Protein AF-A0A9W8JTV5-F1 (afdb_monomer)

Radius of gyration: 35.81 Å; Cα contacts (8 Å, |Δi|>4): 1594; chains: 1; bounding box: 95×107×88 Å

Sequence (999 aa):
MPAKYSHVKKRSASGLLKKEKNSPNGHHIIKETYHPRPLNPHIDRSLNQAMSAVSQLERAIARLLLLRYEQDIARLYSTRLYSIALVHLPTLVMRCVTLGGPGWLAFNHDSEEIKDFFRAAISMDMRQAGERVATKSVLWSYTALRHFAMSNNVSICNKLGLHSLRLLPYYPALKAHLDTLEAMGPPIFTKPPYLGSLQEGQEALEDACELKFGWMNELAPGHPEWEGDWKAKIRHGYERLSQTLWRVAREFDVRGYGLVLREKLTTKWCDCGCSTDHLGEVCERTVREDEEESGVRPGKQREWDGRGSGIFGWETEEEEDIWEVDLDFGSLDPEECGGPDSEMTIGEVMEWRYLKAEREKERGNAAFRKGDYLAAIQLYESAHGIEPEVPHYQLNLAAAHLKLNNWIEAEKACTQALQQHRSSKGLYRRARARKMLGRPEEAIQDLRAVLRLQPNNLEALAELASLIPISDDKNQSNVTTNPSSSTSPPPTKIEPNAETLRRLGIPKPKPIKQPPFTKLRSDDRKLKIVLLSPADSSGTGRKFGGLNTSSLNTSSLNEPQQLLSKTPLSERGDDKAGMATEANSIPHPTLISIDPFVPAAKQKGIHNRWHPDIPAVATVKPGQTFKIECVDWTGAQIGNNDCSDDVKNIDLTKIHYLSGPIAVEGAEPGDCLVVDILDIKPFDKMPWGYTGIFELENGGGLFAKEFKSRAAKAIWDINGIFATSRHIPGVRFAGVTHPGLIGTAPSAELLATWNKREGELITACGESVPPVAFPPEPINAYVGQDLPPDVIEKIAKEGARTVPGREHGGNCDIKNLSRGSRCYFPVFVQGANLSVGDLHFSQGDGEMSFCGAIEMAGIITFSTSIIKGGVEKFALKQPIFVPSPIDPMYSQKIVFEGLSVDIHGDGRQYNMDATVAYKQAALNAIAYLMKIGYTREQAYLLLSAAPVESHVGAVVDSPNACVTLAIPTGIFEYDILPNPDGFQKRDLGQCAIRSDGVL

Nearest PDB structures (foldseek):
  2wkn-assembly2_F  TM=9.710E-01  e=3.487E-53  Delftia acidovorans
  2pl2-assembly1_B  TM=7.411E-01  e=1.115E-03  Thermus thermophilus HB27
  5xi8-assembly1_A  TM=8.441E-01  e=2.991E-02  Escherichia coli K-12
  6ait-assembly1_F  TM=3.119E-01  e=1.104E-02  Escherichia coli K-12
  6ait-assembly1_D  TM=2.525E-01  e=7.047E-03  Escherichia coli K-12

Secondary structure (DSSP, 8-state):
--GGG-----------------------------------SSS-S-TTSPPPHHHHHHHHHHHHHHHHHHHHHHHHHHHHHHHIIIIIHHHHHHHHHHHH-TTHHHHHTT-HHHHHHHHHHHHHHHHHHHHHHHHHHHHHHHHHHHHHHHHTT-PPBTTTB--GGGGGGGHHHHHHHHHHHHTSPPP-----TTS--TTHHHHHHHHHHHHHHGGGGTT-S--TTS-S-HHHHHHHHHHHHHHHHHHHHTT--GGGTHHHHHHHHHHSB-TTS-BTTTS-S--HHHHHHHHHHHT-----------------------------------S--TTSSPSPPTT--HHHHHHHHHHHHHHHHHHHHHHHHHT-HHHHHHHHHHHHHH-TT-HHHHHHHHHHHHHHT-HHHHHHHHHHHHHH---HHHHHHHHHHHHHTT-HHHHHHHHHHHHHH-TT-HHHHHHHHHHSPPPP-------------------------HHHHHHHTPPPPPPPPPPSS---TTTT--------------------------------------------------------SS-S--PPPEEE---TTS-GGGSSSEESEE-TT---SEEE-TTEEEEEEE--TTSS-S-SSSB-HHHHT--TTS---EEEEEEETT--TT-EEEEEEEEEEE-TT--EEEEEE-BTTBB--TTHHHHT---EEEEEEEETTEEEETTEEEEEEE---EESEEEPPPPHHHHHHHHHHHHHHHHHH-S-SS-S------TT--B-S---HHHHHHHHHHPEESSS-BTTEEE---TTS-TT-EEEEEP-STT--EEEE-EES---TT-TTEEEEEEE-EEEEEEEEEETTHHHHTT-SS-EEE--TT------EEEEEEESB-TTTT--B-SS-HHHHHHHHHHHHHHHHHHHT--HHHHHHHHHHS--EEEEEES-STT--EEEEEEEGGGBSS--S--TT---PPP----BB-TT---

Structure (mmCIF, N/CA/C/O backbone):
data_AF-A0A9W8JTV5-F1
#
_entry.id   AF-A0A9W8JTV5-F1
#
loop_
_atom_site.group_PDB
_atom_site.id
_atom_site.type_symbol
_atom_site.label_atom_id
_atom_site.label_alt_id
_atom_site.label_comp_id
_atom_site.label_asym_id
_atom_site.label_entity_id
_atom_site.label_seq_id
_atom_site.pdbx_PDB_ins_code
_atom_site.Cartn_x
_atom_site.Cartn_y
_atom_site.Cartn_z
_atom_site.occupancy
_atom_site.B_iso_or_equiv
_atom_site.auth_seq_id
_atom_site.auth_comp_id
_atom_site.auth_asym_id
_atom_site.auth_atom_id
_atom_site.pdbx_PDB_model_num
ATOM 1 N N . MET A 1 1 ? -5.908 -32.933 3.255 1.00 25.14 1 MET A N 1
ATOM 2 C CA . MET A 1 1 ? -6.532 -32.099 2.189 1.00 25.14 1 MET A CA 1
ATOM 3 C C . MET A 1 1 ? -8.036 -32.078 2.431 1.00 25.14 1 MET A C 1
ATOM 5 O O . MET A 1 1 ? -8.485 -33.015 3.068 1.00 25.14 1 MET A O 1
ATOM 9 N N . PRO A 1 2 ? -8.823 -31.150 1.861 1.00 23.39 2 PRO A N 1
ATOM 10 C CA . PRO A 1 2 ? -10.245 -31.404 1.610 1.00 23.39 2 PRO A CA 1
ATOM 11 C C . PRO A 1 2 ? -10.415 -32.484 0.524 1.00 23.39 2 PRO A C 1
ATOM 13 O O . PRO A 1 2 ? -9.625 -32.528 -0.425 1.00 23.39 2 PRO A O 1
ATOM 16 N N . ALA A 1 3 ? -11.438 -33.335 0.634 1.00 24.52 3 ALA A N 1
ATOM 17 C CA . ALA A 1 3 ? -11.544 -34.596 -0.117 1.00 24.52 3 ALA A CA 1
ATOM 18 C C . ALA A 1 3 ? -11.822 -34.484 -1.638 1.00 24.52 3 ALA A C 1
ATOM 20 O O . ALA A 1 3 ? -11.694 -35.466 -2.367 1.00 24.52 3 ALA A O 1
ATOM 21 N N . LYS A 1 4 ? -12.167 -33.299 -2.165 1.00 27.98 4 LYS A N 1
ATOM 22 C CA . LYS A 1 4 ? -12.737 -33.125 -3.524 1.00 27.98 4 LYS A CA 1
ATOM 23 C C . LYS A 1 4 ? -11.788 -33.386 -4.722 1.00 27.98 4 LYS A C 1
ATOM 25 O O . LYS A 1 4 ? -12.233 -33.252 -5.856 1.00 27.98 4 LYS A O 1
ATOM 30 N N . TYR A 1 5 ? -10.520 -33.777 -4.517 1.00 30.06 5 TYR A N 1
ATOM 31 C CA . TYR A 1 5 ? -9.518 -33.886 -5.603 1.00 30.06 5 TYR A CA 1
ATOM 32 C C . TYR A 1 5 ? -8.681 -35.187 -5.664 1.00 30.06 5 TYR A C 1
ATOM 34 O O . TYR A 1 5 ? -7.863 -35.343 -6.572 1.00 30.06 5 TYR A O 1
ATOM 42 N N . SER A 1 6 ? -8.870 -36.160 -4.767 1.00 27.84 6 SER A N 1
ATOM 43 C CA . SER A 1 6 ? -8.058 -37.395 -4.704 1.00 27.84 6 SER A CA 1
ATOM 44 C C . SER A 1 6 ? -8.565 -38.523 -5.625 1.00 27.84 6 SER A C 1
ATOM 46 O O . SER A 1 6 ? -8.905 -39.623 -5.185 1.00 27.84 6 SER A O 1
ATOM 48 N N . HIS A 1 7 ? -8.631 -38.285 -6.940 1.00 27.48 7 HIS A N 1
ATOM 49 C CA . HIS A 1 7 ? -9.112 -39.275 -7.924 1.00 27.48 7 HIS A CA 1
ATOM 50 C C . HIS A 1 7 ? -8.056 -39.731 -8.941 1.00 27.48 7 HIS A C 1
ATOM 52 O O . HIS A 1 7 ? -8.255 -39.674 -10.151 1.00 27.48 7 HIS A O 1
ATOM 58 N N . VAL A 1 8 ? -6.968 -40.322 -8.430 1.00 25.52 8 VAL A N 1
ATOM 59 C CA . VAL A 1 8 ? -6.018 -41.125 -9.227 1.00 25.52 8 VAL A CA 1
ATOM 60 C C . VAL A 1 8 ? -6.158 -42.616 -8.901 1.00 25.52 8 VAL A C 1
ATOM 62 O O . VAL A 1 8 ? -5.232 -43.290 -8.451 1.00 25.52 8 VAL A O 1
ATOM 65 N N . LYS A 1 9 ? -7.356 -43.171 -9.128 1.00 30.78 9 LYS A N 1
ATOM 66 C CA . LYS A 1 9 ? -7.570 -44.624 -9.034 1.00 30.78 9 LYS A CA 1
ATOM 67 C C . LYS A 1 9 ? -6.930 -45.335 -10.230 1.00 30.78 9 LYS A C 1
ATOM 69 O O . LYS A 1 9 ? -7.441 -45.258 -11.350 1.00 30.78 9 LYS A O 1
ATOM 74 N N . LYS A 1 10 ? -5.868 -46.111 -9.987 1.00 26.80 10 LYS A N 1
ATOM 75 C CA . LYS A 1 10 ? -5.491 -47.205 -10.899 1.00 26.80 10 LYS A CA 1
ATOM 76 C C . LYS A 1 10 ? -6.631 -48.241 -10.925 1.00 26.80 10 LYS A C 1
ATOM 78 O O . LYS A 1 10 ? -7.150 -48.620 -9.882 1.00 26.80 10 LYS A O 1
ATOM 83 N N . ARG A 1 11 ? -7.054 -48.591 -12.144 1.00 26.22 11 ARG A N 1
ATOM 84 C CA . ARG A 1 11 ? -8.213 -49.433 -12.523 1.00 26.22 11 ARG A CA 1
ATOM 85 C C . ARG A 1 11 ? -7.909 -50.943 -12.447 1.00 26.22 11 ARG A C 1
ATOM 87 O O . ARG A 1 11 ? -6.737 -51.290 -12.523 1.00 26.22 11 ARG A O 1
ATOM 94 N N . SER A 1 12 ? -8.897 -51.865 -12.449 1.00 23.48 12 SER A N 1
ATOM 95 C CA . SER A 1 12 ? -10.336 -51.723 -12.812 1.00 23.48 12 SER A CA 1
ATOM 96 C C . SER A 1 12 ? -11.378 -51.730 -11.652 1.00 23.48 12 SER A C 1
ATOM 98 O O . SER A 1 12 ? -11.204 -50.842 -10.829 1.00 23.48 12 SER A O 1
ATOM 100 N N . ALA A 1 13 ? -12.578 -52.351 -11.538 1.00 23.78 13 ALA A N 1
ATOM 101 C CA . ALA A 1 13 ? -13.272 -53.655 -11.778 1.00 23.78 13 ALA A CA 1
ATOM 102 C C . ALA A 1 13 ? -13.213 -54.724 -10.646 1.00 23.78 13 ALA A C 1
ATOM 104 O O . ALA A 1 13 ? -12.298 -54.730 -9.845 1.00 23.78 13 ALA A O 1
ATOM 105 N N . SER A 1 14 ? -14.198 -55.648 -10.629 1.00 26.08 14 SER A N 1
ATOM 106 C CA . SER A 1 14 ? -14.596 -56.609 -9.555 1.00 26.08 14 SER A CA 1
ATOM 107 C C . SER A 1 14 ? -15.146 -55.985 -8.265 1.00 26.08 14 SER A C 1
ATOM 109 O O . SER A 1 14 ? -14.449 -55.238 -7.598 1.00 26.08 14 SER A O 1
ATOM 111 N N . GLY A 1 15 ? -16.347 -56.335 -7.789 1.00 25.72 15 GLY A N 1
ATOM 112 C CA . GLY A 1 15 ? -17.494 -56.918 -8.505 1.00 25.72 15 GLY A CA 1
ATOM 113 C C . GLY A 1 15 ? -17.838 -58.398 -8.248 1.00 25.72 15 GLY A C 1
ATOM 114 O O . GLY A 1 15 ? -17.324 -59.264 -8.959 1.00 25.72 15 GLY A O 1
ATOM 115 N N . LEU A 1 16 ? -18.870 -58.587 -7.401 1.00 26.62 16 LEU A N 1
ATOM 116 C CA . LEU A 1 16 ? -19.773 -59.756 -7.251 1.00 26.62 16 LEU A CA 1
ATOM 117 C C . LEU A 1 16 ? -19.151 -60.989 -6.549 1.00 26.62 16 LEU A C 1
ATOM 119 O O . LEU A 1 16 ? -17.998 -61.311 -6.791 1.00 26.62 16 LEU A O 1
ATOM 123 N N . LEU A 1 17 ? -19.835 -61.733 -5.663 1.00 26.72 17 LEU A N 1
ATOM 124 C CA . LEU A 1 17 ? -21.281 -61.961 -5.407 1.00 26.72 17 LEU A CA 1
ATOM 125 C C . LEU A 1 17 ? -21.574 -61.844 -3.885 1.00 26.72 17 LEU A C 1
ATOM 127 O O . LEU A 1 17 ? -20.698 -62.154 -3.089 1.00 26.72 17 LEU A O 1
ATOM 131 N N . LYS A 1 18 ? -22.697 -61.317 -3.373 1.00 30.17 18 LYS A N 1
ATOM 132 C CA . LYS A 1 18 ? -24.136 -61.658 -3.516 1.00 30.17 18 LYS A CA 1
ATOM 133 C C . LYS A 1 18 ? -24.549 -63.025 -2.930 1.00 30.17 18 LYS A C 1
ATOM 135 O O . LYS A 1 18 ? -24.335 -64.052 -3.571 1.00 30.17 18 LYS A O 1
ATOM 140 N N . LYS A 1 19 ? -25.305 -63.006 -1.818 1.00 26.34 19 LYS A N 1
ATOM 141 C CA . LYS A 1 19 ? -26.568 -63.767 -1.680 1.00 26.34 19 LYS A CA 1
ATOM 142 C C . LYS A 1 19 ? -27.462 -63.257 -0.541 1.00 26.34 19 LYS A C 1
ATOM 144 O O . LYS A 1 19 ? -26.971 -62.901 0.522 1.00 26.34 19 LYS A O 1
ATOM 149 N N . GLU A 1 20 ? -28.769 -63.227 -0.802 1.00 33.00 20 GLU A N 1
ATOM 150 C CA . GLU A 1 20 ? -29.833 -62.876 0.152 1.00 33.00 20 GLU A CA 1
ATOM 151 C C . GLU A 1 20 ? -30.381 -64.100 0.920 1.00 33.00 20 GLU A C 1
ATOM 153 O O . GLU A 1 20 ? -30.079 -65.238 0.549 1.00 33.00 20 GLU A O 1
ATOM 158 N N . LYS A 1 21 ? -31.243 -63.835 1.924 1.00 26.88 21 LYS A N 1
ATOM 159 C CA . LYS A 1 21 ? -32.537 -64.489 2.294 1.00 26.88 21 LYS A CA 1
ATOM 160 C C . LYS A 1 21 ? -32.813 -64.238 3.797 1.00 26.88 21 LYS A C 1
ATOM 162 O O . LYS A 1 21 ? -31.871 -64.243 4.574 1.00 26.88 21 LYS A O 1
ATOM 167 N N . ASN A 1 22 ? -34.034 -64.017 4.298 1.00 25.14 22 ASN A N 1
ATOM 168 C CA . ASN A 1 22 ? -35.388 -64.040 3.716 1.00 25.14 22 ASN A CA 1
ATOM 169 C C . ASN A 1 22 ? -36.320 -63.075 4.495 1.00 25.14 22 ASN A C 1
ATOM 171 O O . ASN A 1 22 ? -36.086 -62.825 5.673 1.00 25.14 22 ASN A O 1
ATOM 175 N N . SER A 1 23 ? -37.422 -62.636 3.875 1.00 33.09 23 SER A N 1
ATOM 176 C CA . SER A 1 23 ? -38.647 -62.167 4.565 1.00 33.09 23 SER A CA 1
ATOM 177 C C . SER A 1 23 ? -39.689 -63.312 4.572 1.00 33.09 23 SER A C 1
ATOM 179 O O . SER A 1 23 ? -39.466 -64.305 3.865 1.00 33.09 23 SER A O 1
ATOM 181 N N . PRO A 1 24 ? -40.784 -63.249 5.359 1.00 37.22 24 PRO A N 1
ATOM 182 C CA . PRO A 1 24 ? -42.052 -62.829 4.731 1.00 37.22 24 PRO A CA 1
ATOM 183 C C . PRO A 1 24 ? -43.059 -62.082 5.649 1.00 37.22 24 PRO A C 1
ATOM 185 O O . PRO A 1 24 ? -42.872 -61.986 6.858 1.00 37.22 24 PRO A O 1
ATOM 188 N N . ASN A 1 25 ? -44.189 -61.697 5.029 1.00 28.23 25 ASN A N 1
ATOM 189 C CA . ASN A 1 25 ? -45.473 -61.196 5.569 1.00 28.23 25 ASN A CA 1
ATOM 190 C C . ASN A 1 25 ? -45.579 -59.665 5.798 1.00 28.23 25 ASN A C 1
ATOM 192 O O . ASN A 1 25 ? -44.865 -59.119 6.628 1.00 28.23 25 ASN A O 1
ATOM 196 N N . GLY A 1 26 ? -46.500 -58.931 5.148 1.00 27.61 26 GLY A N 1
ATOM 197 C CA . GLY A 1 26 ? -47.357 -59.291 3.999 1.00 27.61 26 GLY A CA 1
ATOM 198 C C . GLY A 1 26 ? -48.557 -58.345 3.773 1.00 27.61 26 GLY A C 1
ATOM 199 O O . GLY A 1 26 ? -49.008 -57.721 4.723 1.00 27.61 26 GLY A O 1
ATOM 200 N N . HIS A 1 27 ? -49.119 -58.356 2.546 1.00 28.55 27 HIS A N 1
ATOM 201 C CA . HIS A 1 27 ? -50.428 -57.769 2.141 1.00 28.55 27 HIS A CA 1
ATOM 202 C C . HIS A 1 27 ? -50.537 -56.207 2.187 1.00 28.55 27 HIS A C 1
ATOM 204 O O . HIS A 1 27 ? -49.875 -55.571 2.989 1.00 28.55 27 HIS A O 1
ATOM 210 N N . HIS A 1 28 ? -51.326 -55.486 1.361 1.00 29.31 28 HIS A N 1
ATOM 211 C CA . HIS A 1 28 ? -52.078 -55.836 0.138 1.00 29.31 28 HIS A CA 1
ATOM 212 C C . HIS A 1 28 ? -52.512 -54.588 -0.702 1.00 29.31 28 HIS A C 1
ATOM 214 O O . HIS A 1 28 ? -53.072 -53.658 -0.146 1.00 29.31 28 HIS A O 1
ATOM 220 N N . ILE A 1 29 ? -52.411 -54.682 -2.046 1.00 28.47 29 ILE A N 1
ATOM 221 C CA . ILE A 1 29 ? -53.469 -54.357 -3.054 1.00 28.47 29 ILE A CA 1
ATOM 222 C C . ILE A 1 29 ? -53.880 -52.878 -3.410 1.00 28.47 29 ILE A C 1
ATOM 224 O O . ILE A 1 29 ? -54.332 -52.128 -2.561 1.00 28.47 29 ILE A O 1
ATOM 228 N N . ILE A 1 30 ? -53.879 -52.571 -4.739 1.00 28.42 30 ILE A N 1
ATOM 229 C CA . ILE A 1 30 ? -54.791 -51.651 -5.517 1.00 28.42 30 ILE A CA 1
ATOM 230 C C . ILE A 1 30 ? -54.635 -50.103 -5.362 1.00 28.42 30 ILE A C 1
ATOM 232 O O . ILE A 1 30 ? -54.400 -49.634 -4.262 1.00 28.42 30 ILE A O 1
ATOM 236 N N . LYS A 1 31 ? -54.777 -49.208 -6.379 1.00 23.92 31 LYS A N 1
ATOM 237 C CA . LYS A 1 31 ? -54.846 -49.223 -7.884 1.00 23.92 31 LYS A CA 1
ATOM 238 C C . LYS A 1 31 ? -54.500 -47.794 -8.419 1.00 23.92 31 LYS A C 1
ATOM 240 O O . LYS A 1 31 ? -54.922 -46.831 -7.805 1.00 23.92 31 LYS A O 1
ATOM 245 N N . GLU A 1 32 ? -53.627 -47.634 -9.427 1.00 25.44 32 GLU A N 1
ATOM 246 C CA . GLU A 1 32 ? -53.901 -47.129 -10.813 1.00 25.44 32 GLU A CA 1
ATOM 247 C C . GLU A 1 32 ? -53.939 -45.595 -11.051 1.00 25.44 32 GLU A C 1
ATOM 249 O O . GLU A 1 32 ? -54.643 -44.871 -10.362 1.00 25.44 32 GLU A O 1
ATOM 254 N N . THR A 1 33 ? -53.273 -45.152 -12.140 1.00 23.50 33 THR A N 1
ATOM 255 C CA . THR A 1 33 ? -53.185 -43.766 -12.694 1.00 23.50 33 THR A CA 1
ATOM 256 C C . THR A 1 33 ? -52.429 -42.750 -11.798 1.00 23.50 33 THR A C 1
ATOM 258 O O . THR A 1 33 ? -52.578 -42.797 -10.588 1.00 23.50 33 THR A O 1
ATOM 261 N N . TYR A 1 34 ? -51.546 -41.848 -12.263 1.00 24.38 34 TYR A N 1
ATOM 262 C CA . TYR A 1 34 ? -51.402 -41.135 -13.550 1.00 24.38 34 TYR A CA 1
ATOM 263 C C . TYR A 1 34 ? -49.920 -40.745 -13.859 1.00 24.38 34 TYR A C 1
ATOM 265 O O . TYR A 1 34 ? -49.203 -40.338 -12.958 1.00 24.38 34 TYR A O 1
ATOM 273 N N . HIS A 1 35 ? -49.531 -40.749 -15.146 1.00 25.45 35 HIS A N 1
ATOM 274 C CA . HIS A 1 35 ? -48.362 -40.072 -15.777 1.00 25.45 35 HIS A CA 1
ATOM 275 C C . HIS A 1 35 ? -46.926 -40.166 -15.177 1.00 25.45 35 HIS A C 1
ATOM 277 O O . HIS A 1 35 ? -46.548 -39.339 -14.348 1.00 25.45 35 HIS A O 1
ATOM 283 N N . PRO A 1 36 ? -46.023 -40.953 -15.803 1.00 29.28 36 PRO A N 1
ATOM 284 C CA . PRO A 1 36 ? -44.573 -40.778 -15.669 1.00 29.28 36 PRO A CA 1
ATOM 285 C C . PRO A 1 36 ? -43.970 -39.856 -16.755 1.00 29.28 36 PRO A C 1
ATOM 287 O O . PRO A 1 36 ? -44.058 -40.175 -17.944 1.00 29.28 36 PRO A O 1
ATOM 290 N N . ARG A 1 37 ? -43.307 -38.749 -16.362 1.00 29.06 37 ARG A N 1
ATOM 291 C CA . ARG A 1 37 ? -42.232 -38.016 -17.097 1.00 29.06 37 ARG A CA 1
ATOM 292 C C . ARG A 1 37 ? -41.787 -36.747 -16.332 1.00 29.06 37 ARG A C 1
ATOM 294 O O . ARG A 1 37 ? -42.641 -36.151 -15.684 1.00 29.06 37 ARG A O 1
ATOM 301 N N . PRO A 1 38 ? -40.554 -36.222 -16.522 1.00 35.12 38 PRO A N 1
ATOM 302 C CA . PRO A 1 38 ? -39.340 -36.836 -17.080 1.00 35.12 38 PRO A CA 1
ATOM 303 C C . PRO A 1 38 ? -38.120 -36.764 -16.122 1.00 35.12 38 PRO A C 1
ATOM 305 O O . PRO A 1 38 ? -38.145 -36.091 -15.096 1.00 35.12 38 PRO A O 1
ATOM 308 N N . LEU A 1 39 ? -37.011 -37.411 -16.500 1.00 35.06 39 LEU A N 1
ATOM 309 C CA . LEU A 1 39 ? -35.687 -37.269 -15.871 1.00 35.06 39 LEU A CA 1
ATOM 310 C C . LEU A 1 39 ? -34.693 -36.647 -16.868 1.00 35.06 39 LEU A C 1
ATOM 312 O O . LEU A 1 39 ? -34.705 -37.023 -18.033 1.00 35.06 39 LEU A O 1
ATOM 316 N N . ASN A 1 40 ? -33.785 -35.794 -16.370 1.00 32.53 40 ASN A N 1
ATOM 317 C CA . ASN A 1 40 ? -32.670 -35.126 -17.076 1.00 32.53 40 ASN A CA 1
ATOM 318 C C . ASN A 1 40 ? -33.019 -34.168 -18.245 1.00 32.53 40 ASN A C 1
ATOM 320 O O . ASN A 1 40 ? -33.613 -34.592 -19.231 1.00 32.53 40 ASN A O 1
ATOM 324 N N . PRO A 1 41 ? -32.492 -32.922 -18.251 1.00 38.88 41 PRO A N 1
ATOM 325 C CA . PRO A 1 41 ? -32.603 -32.023 -19.407 1.00 38.88 41 PRO A CA 1
ATOM 326 C C . PRO A 1 41 ? -31.918 -32.519 -20.699 1.00 38.88 41 PRO A C 1
ATOM 328 O O . PRO A 1 41 ? -32.449 -32.306 -21.786 1.00 38.88 41 PRO A O 1
ATOM 331 N N . HIS A 1 42 ? -30.752 -33.186 -20.616 1.00 36.78 42 HIS A N 1
ATOM 332 C CA . HIS A 1 42 ? -29.888 -33.420 -21.797 1.00 36.78 42 HIS A CA 1
ATOM 333 C C . HIS A 1 42 ? -29.411 -34.865 -22.034 1.00 36.78 42 HIS A C 1
ATOM 335 O O . HIS A 1 42 ? -28.448 -35.079 -22.770 1.00 36.78 42 HIS A O 1
ATOM 341 N N . ILE A 1 43 ? -30.109 -35.872 -21.491 1.00 37.50 43 ILE A N 1
ATOM 342 C CA . ILE A 1 43 ? -29.985 -37.271 -21.966 1.00 37.50 43 ILE A CA 1
ATOM 343 C C . ILE A 1 43 ? -31.358 -37.846 -22.378 1.00 37.50 43 ILE A C 1
ATOM 345 O O . ILE A 1 43 ? -31.576 -39.050 -22.325 1.00 37.50 43 ILE A O 1
ATOM 349 N N . ASP A 1 44 ? -32.278 -36.990 -22.846 1.00 32.00 44 ASP A N 1
ATOM 350 C CA . ASP A 1 44 ? -33.435 -37.431 -23.646 1.00 32.00 44 ASP A CA 1
ATOM 351 C C . ASP A 1 44 ? -33.790 -36.472 -24.804 1.00 32.00 44 ASP A C 1
ATOM 353 O O . ASP A 1 44 ? -34.948 -36.163 -25.080 1.00 32.00 44 ASP A O 1
ATOM 357 N N . ARG A 1 45 ? -32.773 -36.050 -25.573 1.00 35.00 45 ARG A N 1
ATOM 358 C CA . ARG A 1 45 ? -32.968 -35.946 -27.031 1.00 35.00 45 ARG A CA 1
ATOM 359 C C . ARG A 1 45 ? -32.700 -37.319 -27.633 1.00 35.00 45 ARG A C 1
ATOM 361 O O . ARG A 1 45 ? -31.590 -37.600 -28.069 1.00 35.00 45 ARG A O 1
ATOM 368 N N . SER A 1 46 ? -33.731 -38.161 -27.559 1.00 35.28 46 SER A N 1
ATOM 369 C CA . SER A 1 46 ? -33.965 -39.427 -28.265 1.00 35.28 46 SER A CA 1
ATOM 370 C C . SER A 1 46 ? -32.802 -40.024 -29.075 1.00 35.28 46 SER A C 1
ATOM 372 O O . SER A 1 46 ? -32.348 -39.430 -30.054 1.00 35.28 46 SER A O 1
ATOM 374 N N . LEU A 1 47 ? -32.501 -41.303 -28.830 1.00 41.53 47 LEU A N 1
ATOM 375 C CA . LEU A 1 47 ? -31.596 -42.149 -29.635 1.00 41.53 47 LEU A CA 1
ATOM 376 C C . LEU A 1 47 ? -31.985 -42.323 -31.128 1.00 41.53 47 LEU A C 1
ATOM 378 O O . LEU A 1 47 ? -31.306 -43.047 -31.846 1.00 41.53 47 LEU A O 1
ATOM 382 N N . ASN A 1 48 ? -33.041 -41.647 -31.601 1.00 43.88 48 ASN A N 1
ATOM 383 C CA . ASN A 1 48 ? -33.510 -41.623 -32.991 1.00 43.88 48 ASN A CA 1
ATOM 384 C C . ASN A 1 48 ? -33.488 -40.220 -33.644 1.00 43.88 48 ASN A C 1
ATOM 386 O O . ASN A 1 48 ? -33.883 -40.093 -34.801 1.00 43.88 48 ASN A O 1
ATOM 390 N N . GLN A 1 49 ? -33.023 -39.167 -32.957 1.00 46.09 49 GLN A N 1
ATOM 391 C CA . GLN A 1 49 ? -32.687 -37.897 -33.615 1.00 46.09 49 GLN A CA 1
ATOM 392 C C . GLN A 1 49 ? -31.197 -37.881 -33.956 1.00 46.09 49 GLN A C 1
ATOM 394 O O . GLN A 1 49 ? -30.342 -37.910 -33.072 1.00 46.09 49 GLN A O 1
ATOM 399 N N . ALA A 1 50 ? -30.878 -37.796 -35.249 1.00 49.19 50 ALA A N 1
ATOM 400 C CA . ALA A 1 50 ? -29.514 -37.530 -35.683 1.00 49.19 50 ALA A CA 1
ATOM 401 C C . ALA A 1 50 ? -29.065 -36.169 -35.125 1.00 49.19 50 ALA A C 1
ATOM 403 O O . ALA A 1 50 ? -29.708 -35.149 -35.383 1.00 49.19 50 ALA A O 1
ATOM 404 N N . MET A 1 51 ? -27.965 -36.145 -34.363 1.00 56.06 51 MET A N 1
ATOM 405 C CA . MET A 1 51 ? -27.385 -34.892 -33.871 1.00 56.06 51 MET A CA 1
ATOM 406 C C . MET A 1 51 ? -27.135 -33.941 -35.042 1.00 56.06 51 MET A C 1
ATOM 408 O O . MET A 1 51 ? -26.492 -34.335 -36.019 1.00 56.06 51 MET A O 1
ATOM 412 N N . SER A 1 52 ? -27.575 -32.686 -34.924 1.00 71.50 52 SER A N 1
ATOM 413 C CA . SER A 1 52 ? -27.265 -31.664 -35.925 1.00 71.50 52 SER A CA 1
ATOM 414 C C . SER A 1 52 ? -25.750 -31.572 -36.125 1.00 71.50 52 SER A C 1
ATOM 416 O O . SER A 1 52 ? -24.976 -31.702 -35.173 1.00 71.50 52 SER A O 1
ATOM 418 N N . ALA A 1 53 ? -25.307 -31.347 -37.364 1.00 69.88 53 ALA A N 1
ATOM 419 C CA . ALA A 1 53 ? -23.878 -31.259 -37.669 1.00 69.88 53 ALA A CA 1
ATOM 420 C C . ALA A 1 53 ? -23.179 -30.158 -36.837 1.00 69.88 53 ALA A C 1
ATOM 422 O O . ALA A 1 53 ? -22.027 -30.314 -36.446 1.00 69.88 53 ALA A O 1
ATOM 423 N N . VAL A 1 54 ? -23.922 -29.102 -36.484 1.00 65.94 54 VAL A N 1
ATOM 424 C CA . VAL A 1 54 ? -23.527 -28.030 -35.556 1.00 65.94 54 VAL A CA 1
ATOM 425 C C . VAL A 1 54 ? -23.192 -28.583 -34.164 1.00 65.94 54 VAL A C 1
ATOM 427 O O . VAL A 1 54 ? -22.079 -28.398 -33.683 1.00 65.94 54 VAL A O 1
ATOM 430 N N . SER A 1 55 ? -24.084 -29.380 -33.567 1.00 65.12 55 SER A N 1
ATOM 431 C CA . SER A 1 55 ? -23.850 -30.001 -32.255 1.00 65.12 55 SER A CA 1
ATOM 432 C C . SER A 1 55 ? -22.710 -31.037 -32.278 1.00 65.12 55 SER A C 1
ATOM 434 O O . SER A 1 55 ? -21.996 -31.210 -31.287 1.00 65.12 55 SER A O 1
ATOM 436 N N . GLN A 1 56 ? -22.489 -31.711 -33.415 1.00 72.38 56 GLN A N 1
ATOM 437 C CA . GLN A 1 56 ? -21.339 -32.610 -33.604 1.00 72.38 56 GLN A CA 1
ATOM 438 C C . GLN A 1 56 ? -20.005 -31.845 -33.673 1.00 72.38 56 GLN A C 1
ATOM 440 O O . GLN A 1 56 ? -19.014 -32.283 -33.082 1.00 72.38 56 GLN A O 1
ATOM 445 N N . LEU A 1 57 ? -19.989 -30.699 -34.361 1.00 76.44 57 LEU A N 1
ATOM 446 C CA . LEU A 1 57 ? -18.861 -29.770 -34.444 1.00 76.44 57 LEU A CA 1
ATOM 447 C C . LEU A 1 57 ? -18.525 -29.166 -33.078 1.00 76.44 57 LEU A C 1
ATOM 449 O O . LEU A 1 57 ? -17.374 -29.200 -32.653 1.00 76.44 57 LEU A O 1
ATOM 453 N N . GLU A 1 58 ? -19.525 -28.656 -32.370 1.00 71.06 58 GLU A N 1
ATOM 454 C CA . GLU A 1 58 ? -19.368 -28.000 -31.069 1.00 71.06 58 GLU A CA 1
ATOM 455 C C . GLU A 1 58 ? -18.863 -28.963 -29.994 1.00 71.06 58 GLU A C 1
ATOM 457 O O . GLU A 1 58 ? -17.925 -28.637 -29.264 1.00 71.06 58 GLU A O 1
ATOM 462 N N . ARG A 1 59 ? -19.375 -30.201 -29.970 1.00 72.38 59 ARG A N 1
ATOM 463 C CA . ARG A 1 59 ? -18.839 -31.259 -29.102 1.00 72.38 59 ARG A CA 1
ATOM 464 C C . ARG A 1 59 ? -17.380 -31.594 -29.431 1.00 72.38 59 ARG A C 1
ATOM 466 O O . ARG A 1 59 ? -16.600 -31.829 -28.509 1.00 72.38 59 ARG A O 1
ATOM 473 N N . ALA A 1 60 ? -16.995 -31.600 -30.709 1.00 78.19 60 ALA A N 1
ATOM 474 C CA . ALA A 1 60 ? -15.605 -31.818 -31.109 1.00 78.19 60 ALA A CA 1
ATOM 475 C C . ALA A 1 60 ? -14.696 -30.645 -30.700 1.00 78.19 60 ALA A C 1
ATOM 477 O O . ALA A 1 60 ? -13.606 -30.878 -30.182 1.00 78.19 60 ALA A O 1
ATOM 478 N N . ILE A 1 61 ? -15.162 -29.398 -30.841 1.00 76.19 61 ILE A N 1
ATOM 479 C CA . ILE A 1 61 ? -14.457 -28.199 -30.366 1.00 76.19 61 ILE A CA 1
ATOM 480 C C . ILE A 1 61 ? -14.250 -28.273 -28.847 1.00 76.19 61 ILE A C 1
ATOM 482 O O . ILE A 1 61 ? -13.110 -28.214 -28.395 1.00 76.19 61 ILE A O 1
ATOM 486 N N . ALA A 1 62 ? -15.306 -28.486 -28.056 1.00 73.44 62 ALA A N 1
ATOM 487 C CA . ALA A 1 62 ? -15.208 -28.588 -26.596 1.00 73.44 62 ALA A CA 1
ATOM 488 C C . ALA A 1 62 ? -14.247 -29.706 -26.141 1.00 73.44 62 ALA A C 1
ATOM 490 O O . ALA A 1 62 ? -13.487 -29.534 -25.184 1.00 73.44 62 ALA A O 1
ATOM 491 N N . ARG A 1 63 ? -14.222 -30.837 -26.860 1.00 78.31 63 ARG A N 1
ATOM 492 C CA . ARG A 1 63 ? -13.279 -31.937 -26.617 1.00 78.31 63 ARG A CA 1
ATOM 493 C C . ARG A 1 63 ? -11.828 -31.542 -26.925 1.00 78.31 63 ARG A C 1
ATOM 495 O O . ARG A 1 63 ? -10.940 -31.855 -26.134 1.00 78.31 63 ARG A O 1
ATOM 502 N N . LEU A 1 64 ? -11.600 -30.818 -28.021 1.00 79.00 64 LEU A N 1
ATOM 503 C CA . LEU A 1 64 ? -10.291 -30.312 -28.451 1.00 79.00 64 LEU A CA 1
ATOM 504 C C . LEU A 1 64 ? -9.724 -29.284 -27.450 1.00 79.00 64 LEU A C 1
ATOM 506 O O . LEU A 1 64 ? -8.554 -29.383 -27.076 1.00 79.00 64 LEU A O 1
ATOM 510 N N . LEU A 1 65 ? -10.562 -28.361 -26.954 1.00 75.69 65 LEU A N 1
ATOM 511 C CA . LEU A 1 65 ? -10.208 -27.408 -25.886 1.00 75.69 65 LEU A CA 1
ATOM 512 C C . LEU A 1 65 ? -9.718 -28.134 -24.619 1.00 75.69 65 LEU A C 1
ATOM 514 O O . LEU A 1 65 ? -8.679 -27.788 -24.057 1.00 75.69 65 LEU A O 1
ATOM 518 N N . LEU A 1 66 ? -10.458 -29.159 -24.184 1.00 75.94 66 LEU A N 1
ATOM 519 C CA . LEU A 1 66 ? -10.153 -29.927 -22.976 1.00 75.94 66 LEU A CA 1
ATOM 520 C C . LEU A 1 66 ? -8.832 -30.705 -23.093 1.00 75.94 66 LEU A C 1
ATOM 522 O O . LEU A 1 66 ? -8.027 -30.672 -22.166 1.00 75.94 66 LEU A O 1
ATOM 526 N N . LEU A 1 67 ? -8.582 -31.364 -24.229 1.00 77.94 67 LEU A N 1
ATOM 527 C CA . LEU A 1 67 ? -7.346 -32.126 -24.455 1.00 77.94 67 LEU A CA 1
ATOM 528 C C . LEU A 1 67 ? -6.108 -31.218 -24.519 1.00 77.94 67 LEU A C 1
ATOM 530 O O . LEU A 1 67 ? -5.065 -31.576 -23.976 1.00 77.94 67 LEU A O 1
ATOM 534 N N . ARG A 1 68 ? -6.223 -30.020 -25.114 1.00 76.12 68 ARG A N 1
ATOM 535 C CA . ARG A 1 68 ? -5.155 -29.005 -25.069 1.00 76.12 68 ARG A CA 1
ATOM 536 C C . ARG A 1 68 ? -4.880 -28.523 -23.646 1.00 76.12 68 ARG A C 1
ATOM 538 O O . ARG A 1 68 ? -3.720 -28.490 -23.246 1.00 76.12 68 ARG A O 1
ATOM 545 N N . TYR A 1 69 ? -5.918 -28.218 -22.863 1.00 76.25 69 TYR A N 1
ATOM 546 C CA . TYR A 1 69 ? -5.749 -27.837 -21.456 1.00 76.25 69 TYR A CA 1
ATOM 547 C C . TYR A 1 69 ? -5.022 -28.920 -20.651 1.00 76.25 69 TYR A C 1
ATOM 549 O O . TYR A 1 69 ? -4.067 -28.595 -19.951 1.00 76.25 69 TYR A O 1
ATOM 557 N N . GLU A 1 70 ? -5.411 -30.193 -20.803 1.00 77.88 70 GLU A N 1
ATOM 558 C CA . GLU A 1 70 ? -4.773 -31.343 -20.139 1.00 77.88 70 GLU A CA 1
ATOM 559 C C . GLU A 1 70 ? -3.276 -31.499 -20.518 1.00 77.88 70 GLU A C 1
ATOM 561 O O . GLU A 1 70 ? -2.489 -31.986 -19.704 1.00 77.88 70 GLU A O 1
ATOM 566 N N . GLN A 1 71 ? -2.848 -31.027 -21.697 1.00 77.62 71 GLN A N 1
ATOM 567 C CA . GLN A 1 71 ? -1.439 -30.995 -22.126 1.00 77.62 71 GLN A CA 1
ATOM 568 C C . GLN A 1 71 ? -0.673 -29.759 -21.606 1.00 77.62 71 GLN A C 1
ATOM 570 O O . GLN A 1 71 ? 0.412 -29.901 -21.031 1.00 77.62 71 GLN A O 1
ATOM 575 N N . ASP A 1 72 ? -1.228 -28.552 -21.766 1.00 74.00 72 ASP A N 1
ATOM 576 C CA . ASP A 1 72 ? -0.590 -27.283 -21.371 1.00 74.00 72 ASP A CA 1
ATOM 577 C C . ASP A 1 72 ? -0.297 -27.226 -19.865 1.00 74.00 72 ASP A C 1
ATOM 579 O O . ASP A 1 72 ? 0.796 -26.833 -19.440 1.00 74.00 72 ASP A O 1
ATOM 583 N N . ILE A 1 73 ? -1.258 -27.666 -19.046 1.00 74.50 73 ILE A N 1
ATOM 584 C CA . ILE A 1 73 ? -1.145 -27.672 -17.584 1.00 74.50 73 ILE A CA 1
ATOM 585 C C . ILE A 1 73 ? 0.039 -28.532 -17.110 1.00 74.50 73 ILE A C 1
ATOM 587 O O . ILE A 1 73 ? 0.811 -28.113 -16.247 1.00 74.50 73 ILE A O 1
ATOM 591 N N . ALA A 1 74 ? 0.260 -29.695 -17.730 1.00 77.75 74 ALA A N 1
ATOM 592 C CA . ALA A 1 74 ? 1.359 -30.598 -17.394 1.00 77.75 74 ALA A CA 1
ATOM 593 C C . ALA A 1 74 ? 2.736 -30.016 -17.755 1.00 77.75 74 ALA A C 1
ATOM 595 O O . ALA A 1 74 ? 3.707 -30.188 -17.007 1.00 77.75 74 ALA A O 1
ATOM 596 N N . ARG A 1 75 ? 2.823 -29.282 -18.873 1.00 75.75 75 ARG A N 1
ATOM 597 C CA . ARG A 1 75 ? 4.036 -28.564 -19.293 1.00 75.75 75 ARG A CA 1
ATOM 598 C C . ARG A 1 75 ? 4.378 -27.425 -18.330 1.00 75.75 75 ARG A C 1
ATOM 600 O O . ARG A 1 75 ? 5.544 -27.276 -17.953 1.00 75.75 75 ARG A O 1
ATOM 607 N N . LEU A 1 76 ? 3.381 -26.650 -17.897 1.00 73.81 76 LEU A N 1
ATOM 608 C CA . LEU A 1 76 ? 3.588 -25.574 -16.926 1.00 73.81 76 LEU A CA 1
ATOM 609 C C . LEU A 1 76 ? 4.051 -26.130 -15.574 1.00 73.81 76 LEU A C 1
ATOM 611 O O . LEU A 1 76 ? 5.056 -25.670 -15.031 1.00 73.81 76 LEU A O 1
ATOM 615 N N . TYR A 1 77 ? 3.385 -27.168 -15.063 1.00 75.12 77 TYR A N 1
ATOM 616 C CA . TYR A 1 77 ? 3.789 -27.803 -13.809 1.00 75.12 77 TYR A CA 1
ATOM 617 C C . TYR A 1 77 ? 5.158 -28.463 -13.881 1.00 75.12 77 TYR A C 1
ATOM 619 O O . TYR A 1 77 ? 5.916 -28.364 -12.926 1.00 75.12 77 TYR A O 1
ATOM 627 N N . SER A 1 78 ? 5.541 -29.038 -15.020 1.00 81.19 78 SER A N 1
ATOM 628 C CA . SER A 1 78 ? 6.915 -29.517 -15.218 1.00 81.19 78 SER A CA 1
ATOM 629 C C . SER A 1 78 ? 7.952 -28.383 -15.149 1.00 81.19 78 SER A C 1
ATOM 631 O O . SER A 1 78 ? 9.091 -28.616 -14.761 1.00 81.19 78 SER A O 1
ATOM 633 N N . THR A 1 79 ? 7.573 -27.138 -15.452 1.00 79.12 79 THR A N 1
ATOM 634 C CA . THR A 1 79 ? 8.452 -25.975 -15.237 1.00 79.12 79 THR A CA 1
ATOM 635 C C . THR A 1 79 ? 8.509 -25.596 -13.749 1.00 79.12 79 THR A C 1
ATOM 637 O O . THR A 1 79 ? 9.600 -25.430 -13.211 1.00 79.12 79 THR A O 1
ATOM 640 N N . ARG A 1 80 ? 7.366 -25.562 -13.041 1.00 77.69 80 ARG A N 1
ATOM 641 C CA . ARG A 1 80 ? 7.307 -25.309 -11.579 1.00 77.69 80 ARG A CA 1
ATOM 642 C C . ARG A 1 80 ? 8.072 -26.362 -10.764 1.00 77.69 80 ARG A C 1
ATOM 644 O O . ARG A 1 80 ? 8.829 -26.006 -9.869 1.00 77.69 80 ARG A O 1
ATOM 651 N N . LEU A 1 81 ? 7.934 -27.645 -11.105 1.00 82.19 81 LEU A N 1
ATOM 652 C CA . LEU A 1 81 ? 8.655 -28.763 -10.479 1.00 82.19 81 LEU A CA 1
ATOM 653 C C . LEU A 1 81 ? 10.177 -28.627 -10.624 1.00 82.19 81 LEU A C 1
ATOM 655 O O . LEU A 1 81 ? 10.908 -28.957 -9.694 1.00 82.19 81 LEU A O 1
ATOM 659 N N . TYR A 1 82 ? 10.655 -28.104 -11.758 1.00 82.44 82 TYR A N 1
ATOM 660 C CA . TYR A 1 82 ? 12.072 -27.791 -11.939 1.00 82.44 82 TYR A CA 1
ATOM 661 C C . TYR A 1 82 ? 12.524 -26.647 -11.018 1.00 82.44 82 TYR A C 1
ATOM 663 O O . TYR A 1 82 ? 13.553 -26.781 -10.367 1.00 82.44 82 TYR A O 1
ATOM 671 N N . SER A 1 83 ? 11.740 -25.569 -10.882 1.00 76.38 83 SER A N 1
ATOM 672 C CA . SER A 1 83 ? 12.035 -24.487 -9.926 1.00 76.38 83 SER A CA 1
ATOM 673 C C . SER A 1 83 ? 12.065 -24.975 -8.470 1.00 76.38 83 SER A C 1
ATOM 675 O O . SER A 1 83 ? 12.958 -24.593 -7.720 1.00 76.38 83 SER A O 1
ATOM 677 N N . ILE A 1 84 ? 11.145 -25.865 -8.077 1.00 76.19 84 ILE A N 1
ATOM 678 C CA . ILE A 1 84 ? 11.128 -26.484 -6.738 1.00 76.19 84 ILE A CA 1
ATOM 679 C C . ILE A 1 84 ? 12.398 -27.319 -6.507 1.00 76.19 84 ILE A C 1
ATOM 681 O O . ILE A 1 84 ? 13.010 -27.217 -5.442 1.00 76.19 84 ILE A O 1
ATOM 685 N N . ALA A 1 85 ? 12.818 -28.109 -7.502 1.00 82.00 85 ALA A N 1
ATOM 686 C CA . ALA A 1 85 ? 14.065 -28.869 -7.442 1.00 82.00 85 ALA A CA 1
ATOM 687 C C . ALA A 1 85 ? 15.301 -27.955 -7.364 1.00 82.00 85 ALA A C 1
ATOM 689 O O . ALA A 1 85 ? 16.218 -28.237 -6.600 1.00 82.00 85 ALA A O 1
ATOM 690 N N . LEU A 1 86 ? 15.327 -26.852 -8.113 1.00 78.50 86 LEU A N 1
ATOM 691 C CA . LEU A 1 86 ? 16.462 -25.932 -8.138 1.00 78.50 86 LEU A CA 1
ATOM 692 C C . LEU A 1 86 ? 16.602 -25.126 -6.835 1.00 78.50 86 LEU A C 1
ATOM 694 O O . LEU A 1 86 ? 17.707 -25.008 -6.322 1.00 78.50 86 LEU A O 1
ATOM 698 N N . VAL A 1 87 ? 15.498 -24.595 -6.292 1.00 69.69 87 VAL A N 1
ATOM 699 C CA . VAL A 1 87 ? 15.529 -23.579 -5.217 1.00 69.69 87 VAL A CA 1
ATOM 700 C C . VAL A 1 87 ? 15.190 -24.139 -3.834 1.00 69.69 87 VAL A C 1
ATOM 702 O O . VAL A 1 87 ? 15.862 -23.818 -2.859 1.00 69.69 87 VAL A O 1
ATOM 705 N N . HIS A 1 88 ? 14.159 -24.980 -3.708 1.00 74.94 88 HIS A N 1
ATOM 706 C CA . HIS A 1 88 ? 13.658 -25.416 -2.393 1.00 74.94 88 HIS A CA 1
ATOM 707 C C . HIS A 1 88 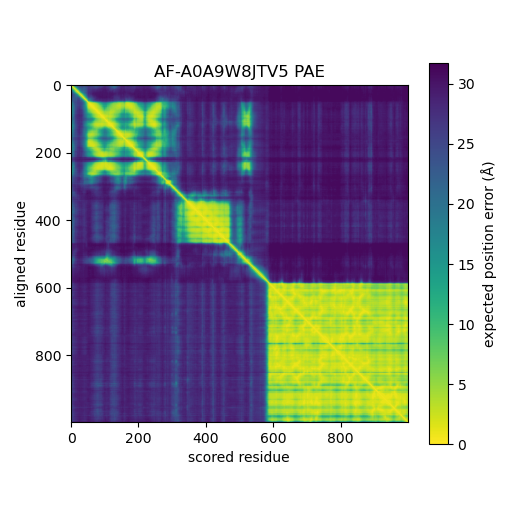? 14.226 -26.766 -1.941 1.00 74.94 88 HIS A C 1
ATOM 709 O O . HIS A 1 88 ? 14.358 -27.024 -0.741 1.00 74.94 88 HIS A O 1
ATOM 715 N N . LEU A 1 89 ? 14.590 -27.635 -2.889 1.00 83.38 89 LEU A N 1
ATOM 716 C CA . LEU A 1 89 ? 15.201 -28.921 -2.569 1.00 83.38 89 LEU A CA 1
ATOM 717 C C . LEU A 1 89 ? 16.583 -28.795 -1.892 1.00 83.38 89 LEU A C 1
ATOM 719 O O . LEU A 1 89 ? 16.796 -29.547 -0.941 1.00 83.38 89 LEU A O 1
ATOM 723 N N . PRO A 1 90 ? 17.487 -27.855 -2.253 1.00 84.00 90 PRO A N 1
ATOM 724 C CA . PRO A 1 90 ? 18.721 -27.626 -1.495 1.00 84.00 90 PRO A CA 1
ATOM 725 C C . PRO A 1 90 ? 18.455 -27.326 -0.014 1.00 84.00 90 PRO A C 1
ATOM 727 O O . PRO A 1 90 ? 19.082 -27.918 0.863 1.00 84.00 90 PRO A O 1
ATOM 730 N N . THR A 1 91 ? 17.456 -26.490 0.292 1.00 81.12 91 THR A N 1
ATOM 731 C CA . THR A 1 91 ? 17.072 -26.158 1.675 1.00 81.12 91 THR A CA 1
ATOM 732 C C . THR A 1 91 ? 16.564 -27.381 2.444 1.00 81.12 91 THR A C 1
ATOM 734 O O . THR A 1 91 ? 16.925 -27.572 3.609 1.00 81.12 91 THR A O 1
ATOM 737 N N . LEU A 1 92 ? 15.758 -28.240 1.805 1.00 82.56 92 LEU A N 1
ATOM 738 C CA . LEU A 1 92 ? 15.318 -29.509 2.397 1.00 82.56 92 LEU A CA 1
ATOM 739 C C . LEU A 1 92 ? 16.508 -30.442 2.657 1.00 82.56 92 LEU A C 1
ATOM 741 O O . LEU A 1 92 ? 16.595 -31.036 3.734 1.00 82.56 92 LEU A O 1
ATOM 745 N N . VAL A 1 93 ? 17.439 -30.542 1.702 1.00 83.88 93 VAL A N 1
ATOM 746 C CA . VAL A 1 93 ? 18.647 -31.362 1.839 1.00 83.88 93 VAL A CA 1
ATOM 747 C C . VAL A 1 93 ? 19.494 -30.874 3.012 1.00 83.88 93 VAL A C 1
ATOM 749 O O . VAL A 1 93 ? 19.768 -31.666 3.911 1.00 83.88 93 VAL A O 1
ATOM 752 N N . MET A 1 94 ? 19.807 -29.577 3.086 1.00 80.94 94 MET A N 1
ATOM 753 C CA . MET A 1 94 ? 20.553 -28.977 4.202 1.00 80.94 94 MET A CA 1
ATOM 754 C C . MET A 1 94 ? 19.926 -29.280 5.570 1.00 80.94 94 MET A C 1
ATOM 756 O O . MET A 1 94 ? 20.645 -29.595 6.524 1.00 80.94 94 MET A O 1
ATOM 760 N N . ARG A 1 95 ? 18.590 -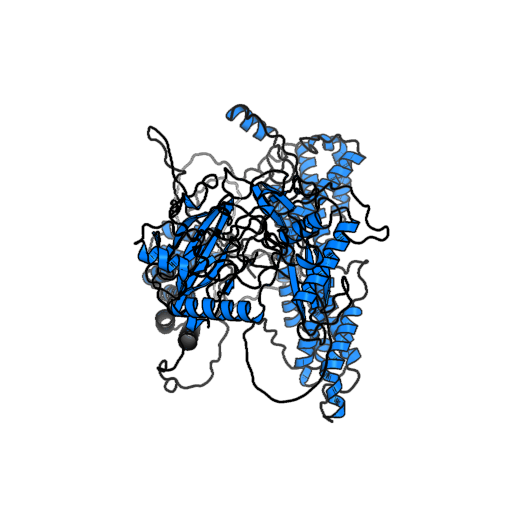29.231 5.684 1.00 80.00 95 ARG A N 1
ATOM 761 C CA . ARG A 1 95 ? 17.880 -29.588 6.926 1.00 80.00 95 ARG A CA 1
ATOM 762 C C . ARG A 1 95 ? 18.060 -31.066 7.284 1.00 80.00 95 ARG A C 1
ATOM 764 O O . ARG A 1 95 ? 18.418 -31.364 8.419 1.00 80.00 95 ARG A O 1
ATOM 771 N N . CYS A 1 96 ? 17.886 -31.984 6.335 1.00 77.50 96 CYS A N 1
ATOM 772 C CA . CYS A 1 96 ? 18.043 -33.420 6.595 1.00 77.50 96 CYS A CA 1
ATOM 773 C C . CYS A 1 96 ? 19.501 -33.802 6.909 1.00 77.50 96 CYS A C 1
ATOM 775 O O . CYS A 1 96 ? 19.751 -34.584 7.823 1.00 77.50 96 CYS A O 1
ATOM 777 N N . VAL A 1 97 ? 20.468 -33.203 6.209 1.00 76.31 97 VAL A N 1
ATOM 778 C CA . VAL A 1 97 ? 21.915 -33.385 6.434 1.00 76.31 97 VAL A CA 1
ATOM 779 C C . VAL A 1 97 ? 22.325 -32.902 7.825 1.00 76.31 97 VAL A C 1
ATOM 781 O O . VAL A 1 97 ? 23.097 -33.577 8.499 1.00 76.31 97 VAL A O 1
ATOM 784 N N . THR A 1 98 ? 21.743 -31.797 8.303 1.00 75.44 98 THR A N 1
ATOM 785 C CA . THR A 1 98 ? 21.954 -31.297 9.676 1.00 75.44 98 THR A CA 1
ATOM 786 C C . THR A 1 98 ? 21.444 -32.280 10.751 1.00 75.44 98 THR A C 1
ATOM 788 O O . THR A 1 98 ? 21.925 -32.239 11.878 1.00 75.44 98 THR A O 1
ATOM 791 N N . LEU A 1 99 ? 20.496 -33.172 10.428 1.00 71.88 99 LEU A N 1
ATOM 792 C CA . LEU A 1 99 ? 19.857 -34.095 11.385 1.00 71.88 99 LEU A CA 1
ATOM 793 C C . LEU A 1 99 ? 20.381 -35.544 11.313 1.00 71.88 99 LEU A C 1
ATOM 795 O O . LEU A 1 99 ? 20.450 -36.229 12.337 1.00 71.88 99 LEU A O 1
ATOM 799 N N . GLY A 1 100 ? 20.726 -36.028 10.117 1.00 72.00 100 GLY A N 1
ATOM 800 C CA . GLY A 1 100 ? 21.149 -37.414 9.862 1.00 72.00 100 GLY A CA 1
ATOM 801 C C . GLY A 1 100 ? 22.572 -37.580 9.314 1.00 72.00 100 GLY A C 1
ATOM 802 O O . GLY A 1 100 ? 23.045 -38.710 9.195 1.00 72.00 100 GLY A O 1
ATOM 803 N N . GLY A 1 101 ? 23.258 -36.485 8.980 1.00 77.56 101 GLY A N 1
ATOM 804 C CA . GLY A 1 101 ? 24.541 -36.505 8.276 1.00 77.56 101 GLY A CA 1
ATOM 805 C C . GLY A 1 101 ? 24.399 -36.647 6.749 1.00 77.56 101 GLY A C 1
ATOM 806 O O . GLY A 1 101 ? 23.301 -36.875 6.230 1.00 77.56 101 GLY A O 1
ATOM 807 N N . PRO A 1 102 ? 25.506 -36.518 5.994 1.00 75.06 102 PRO A N 1
ATOM 808 C CA . PRO A 1 102 ? 25.480 -36.405 4.531 1.00 75.06 102 PRO A CA 1
ATOM 809 C C . PRO A 1 102 ? 24.999 -37.675 3.805 1.00 75.06 102 PRO A C 1
ATOM 811 O O . PRO A 1 102 ? 24.499 -37.586 2.686 1.00 75.06 102 PRO A O 1
ATOM 814 N N . GLY A 1 103 ? 25.116 -38.857 4.423 1.00 73.31 103 GLY A N 1
ATOM 815 C CA . GLY A 1 103 ? 24.644 -40.126 3.847 1.00 73.31 103 GLY A CA 1
ATOM 816 C C . GLY A 1 103 ? 23.126 -40.342 3.918 1.00 73.31 103 GLY A C 1
ATOM 817 O O . GLY A 1 103 ? 22.569 -41.031 3.059 1.00 73.31 103 GLY A O 1
ATOM 818 N N . TRP A 1 104 ? 22.448 -39.718 4.889 1.00 80.25 104 TRP A N 1
ATOM 819 C CA . TRP A 1 104 ? 21.091 -40.087 5.314 1.00 80.25 104 TRP A CA 1
ATOM 820 C C . TRP A 1 104 ? 20.064 -40.063 4.178 1.00 80.25 104 TRP A C 1
ATOM 822 O O . TRP A 1 104 ? 19.245 -40.972 4.036 1.00 80.25 104 TRP A O 1
ATOM 832 N N . LEU A 1 105 ? 20.133 -39.045 3.317 1.00 76.75 105 LEU A N 1
ATOM 833 C CA . LEU A 1 105 ? 19.210 -38.871 2.193 1.00 76.75 105 LEU A CA 1
ATOM 834 C C . LEU A 1 105 ? 19.440 -39.884 1.073 1.00 76.75 105 LEU A C 1
ATOM 836 O O . LEU A 1 105 ? 18.477 -40.328 0.457 1.00 76.75 105 LEU A O 1
ATOM 840 N N . ALA A 1 106 ? 20.688 -40.279 0.807 1.00 75.56 106 ALA A N 1
ATOM 841 C CA . ALA A 1 106 ? 20.984 -41.269 -0.228 1.00 75.56 106 ALA A CA 1
ATOM 842 C C . ALA A 1 106 ? 20.315 -42.620 0.092 1.00 75.56 106 ALA A C 1
ATOM 844 O O . ALA A 1 106 ? 19.796 -43.278 -0.813 1.00 75.56 106 ALA A O 1
ATOM 845 N N . PHE A 1 107 ? 20.245 -42.983 1.378 1.00 75.75 107 PHE A N 1
ATOM 846 C CA . PHE A 1 107 ? 19.467 -44.121 1.869 1.00 75.75 107 PHE A CA 1
ATOM 847 C C . PHE A 1 107 ? 17.954 -43.856 1.868 1.00 75.75 107 PHE A C 1
ATOM 849 O O . PHE A 1 107 ? 17.199 -44.654 1.316 1.00 75.75 107 PHE A O 1
ATOM 856 N N . ASN A 1 108 ? 17.505 -42.741 2.450 1.00 77.88 108 ASN A N 1
ATOM 857 C CA . ASN A 1 108 ? 16.089 -42.520 2.767 1.00 77.88 108 ASN A CA 1
ATOM 858 C C . ASN A 1 108 ? 15.253 -41.843 1.658 1.00 77.88 108 ASN A C 1
ATOM 860 O O . ASN A 1 108 ? 14.049 -41.692 1.829 1.00 77.88 108 ASN A O 1
ATOM 864 N N . HIS A 1 109 ? 15.829 -41.483 0.502 1.00 79.00 109 HIS A N 1
ATOM 865 C CA . HIS A 1 109 ? 15.156 -40.757 -0.599 1.00 79.00 109 HIS A CA 1
ATOM 866 C C . HIS A 1 109 ? 13.829 -41.346 -1.123 1.00 79.00 109 HIS A C 1
ATOM 868 O O . HIS A 1 109 ? 13.104 -40.657 -1.841 1.00 79.00 109 HIS A O 1
ATOM 874 N N . ASP A 1 110 ? 13.550 -42.622 -0.849 1.00 75.75 110 ASP A N 1
ATOM 875 C CA . ASP A 1 110 ? 12.359 -43.361 -1.290 1.00 75.75 110 ASP A CA 1
ATOM 876 C C . ASP A 1 110 ? 11.449 -43.742 -0.099 1.00 75.75 110 ASP A C 1
ATOM 878 O O . ASP A 1 110 ? 10.605 -44.630 -0.230 1.00 75.75 110 ASP A O 1
ATOM 882 N N . SER A 1 111 ? 11.609 -43.104 1.070 1.00 79.44 111 SER A N 1
ATOM 883 C CA . SER A 1 111 ? 10.687 -43.258 2.206 1.00 79.44 111 SER A CA 1
ATOM 884 C C . SER A 1 111 ? 9.320 -42.630 1.897 1.00 79.44 111 SER A C 1
ATOM 886 O O . SER A 1 111 ? 9.216 -41.722 1.064 1.00 79.44 111 SER A O 1
ATOM 888 N N . GLU A 1 112 ? 8.251 -43.115 2.535 1.00 74.06 112 GLU A N 1
ATOM 889 C CA . GLU A 1 112 ? 6.919 -42.534 2.319 1.00 74.06 112 GLU A CA 1
ATOM 890 C C . GLU A 1 112 ? 6.784 -41.153 2.970 1.00 74.06 112 GLU A C 1
ATOM 892 O O . GLU A 1 112 ? 6.138 -40.302 2.382 1.00 74.06 112 GLU A O 1
ATOM 897 N N . GLU A 1 113 ? 7.493 -40.848 4.062 1.00 75.44 113 GLU A N 1
ATOM 898 C CA . GLU A 1 113 ? 7.498 -39.508 4.674 1.00 75.44 113 GLU A CA 1
ATOM 899 C C . GLU A 1 113 ? 8.036 -38.431 3.710 1.00 75.44 113 GLU A C 1
ATOM 901 O O . GLU A 1 113 ? 7.485 -37.333 3.612 1.00 75.44 113 GLU A O 1
ATOM 906 N N . ILE A 1 114 ? 9.087 -38.752 2.944 1.00 79.19 114 ILE A N 1
ATOM 907 C CA . ILE A 1 114 ? 9.638 -37.857 1.914 1.00 79.19 114 ILE A CA 1
ATOM 908 C C . ILE A 1 114 ? 8.690 -37.751 0.714 1.00 79.19 114 ILE A C 1
ATOM 910 O O . ILE A 1 114 ? 8.503 -36.663 0.160 1.00 79.19 114 ILE A O 1
ATOM 914 N N . LYS A 1 115 ? 8.057 -38.859 0.310 1.00 82.12 115 LYS A N 1
ATOM 915 C CA . LYS A 1 115 ? 7.043 -38.829 -0.750 1.00 82.12 115 LYS A CA 1
ATOM 916 C C . LYS A 1 115 ? 5.822 -38.027 -0.332 1.00 82.12 115 LYS A C 1
ATOM 918 O O . LYS A 1 115 ? 5.338 -37.262 -1.150 1.00 82.12 115 LYS A O 1
ATOM 923 N N . ASP A 1 116 ? 5.357 -38.145 0.906 1.00 75.75 116 ASP A N 1
ATOM 924 C CA . ASP A 1 116 ? 4.198 -37.431 1.438 1.00 75.75 116 ASP A CA 1
ATOM 925 C C . ASP A 1 116 ? 4.475 -35.934 1.585 1.00 75.75 116 ASP A C 1
ATOM 927 O O . ASP A 1 116 ? 3.618 -35.128 1.222 1.00 75.75 116 ASP A O 1
ATOM 931 N N . PHE A 1 117 ? 5.697 -35.541 1.967 1.00 80.75 117 PHE A N 1
ATOM 932 C CA . PHE A 1 117 ? 6.147 -34.151 1.848 1.00 80.75 117 PHE A CA 1
ATOM 933 C C . PHE A 1 117 ? 6.035 -33.645 0.397 1.00 80.75 117 PHE A C 1
ATOM 935 O O . PHE A 1 117 ? 5.431 -32.598 0.149 1.00 80.75 117 PHE A O 1
ATOM 942 N N . PHE A 1 118 ? 6.542 -34.401 -0.585 1.00 82.88 118 PHE A N 1
ATOM 943 C CA . PHE A 1 118 ? 6.409 -34.022 -1.995 1.00 82.88 118 PHE A CA 1
ATOM 944 C C . PHE A 1 118 ? 4.955 -34.072 -2.496 1.00 82.88 118 PHE A C 1
ATOM 946 O O . PHE A 1 118 ? 4.559 -33.191 -3.254 1.00 82.88 118 PHE A O 1
ATOM 953 N N . ARG A 1 119 ? 4.122 -35.021 -2.050 1.00 81.25 119 ARG A N 1
ATOM 954 C CA . ARG A 1 119 ? 2.684 -35.084 -2.366 1.00 81.25 119 ARG A CA 1
ATOM 955 C C . ARG A 1 119 ? 1.969 -33.857 -1.812 1.00 81.25 119 ARG A C 1
ATOM 957 O O . ARG A 1 119 ? 1.153 -33.283 -2.526 1.00 81.25 119 ARG A O 1
ATOM 964 N N . ALA A 1 120 ? 2.280 -33.420 -0.593 1.00 72.00 120 ALA A N 1
ATOM 965 C CA . ALA A 1 120 ? 1.709 -32.219 0.011 1.00 72.00 120 ALA A CA 1
ATOM 966 C C . ALA A 1 120 ? 2.125 -30.947 -0.748 1.00 72.00 120 ALA A C 1
ATOM 968 O O . ALA A 1 120 ? 1.255 -30.183 -1.172 1.00 72.00 120 ALA A O 1
ATOM 969 N N . ALA A 1 121 ? 3.428 -30.763 -0.994 1.00 71.88 121 ALA A N 1
ATOM 970 C CA . ALA A 1 121 ? 3.961 -29.616 -1.731 1.00 71.88 121 ALA A CA 1
ATOM 971 C C . ALA A 1 121 ? 3.397 -29.537 -3.162 1.00 71.88 121 ALA A C 1
ATOM 973 O O . ALA A 1 121 ? 2.843 -28.511 -3.559 1.00 71.88 121 ALA A O 1
ATOM 974 N N . ILE A 1 122 ? 3.443 -30.646 -3.910 1.00 74.75 122 ILE A N 1
ATOM 975 C CA . ILE A 1 122 ? 2.894 -30.721 -5.269 1.00 74.75 122 ILE A CA 1
ATOM 976 C C . ILE A 1 122 ? 1.374 -30.512 -5.247 1.00 74.75 122 ILE A C 1
ATOM 978 O O . ILE A 1 122 ? 0.873 -29.765 -6.076 1.00 74.75 122 ILE A O 1
ATOM 982 N N . SER A 1 123 ? 0.629 -31.068 -4.283 1.00 69.12 123 SER A N 1
ATOM 983 C CA . SER A 1 123 ? -0.824 -30.828 -4.168 1.00 69.12 123 SER A CA 1
ATOM 984 C C . SER A 1 123 ? -1.175 -29.356 -3.947 1.00 69.12 123 SER A C 1
ATOM 986 O O . SER A 1 123 ? -2.215 -28.901 -4.427 1.00 69.12 123 SER A O 1
ATOM 988 N N . MET A 1 124 ? -0.339 -28.616 -3.213 1.00 63.81 124 MET A N 1
ATOM 989 C CA . MET A 1 124 ? -0.539 -27.193 -2.939 1.00 63.81 124 MET A CA 1
ATOM 990 C C . MET A 1 124 ? -0.355 -26.356 -4.213 1.00 63.81 124 MET A C 1
ATOM 992 O O . MET A 1 124 ? -1.279 -25.645 -4.615 1.00 63.81 124 MET A O 1
ATOM 996 N N . ASP A 1 125 ? 0.780 -26.516 -4.901 1.00 65.62 125 ASP A N 1
ATOM 997 C CA . ASP A 1 125 ? 1.064 -25.872 -6.194 1.00 65.62 125 ASP A CA 1
ATOM 998 C C . ASP A 1 125 ? 0.052 -26.285 -7.282 1.00 65.62 125 ASP A C 1
ATOM 1000 O O . ASP A 1 125 ? -0.450 -25.454 -8.051 1.00 65.62 125 ASP A O 1
ATOM 1004 N N . MET A 1 126 ? -0.296 -27.576 -7.336 1.00 64.94 126 MET A N 1
ATOM 1005 C CA . MET A 1 126 ? -1.227 -28.118 -8.326 1.00 64.94 126 MET A CA 1
ATOM 1006 C C . MET A 1 126 ? -2.660 -27.620 -8.144 1.00 64.94 126 MET A C 1
ATOM 1008 O O . MET A 1 126 ? -3.369 -27.431 -9.130 1.00 64.94 126 MET A O 1
ATOM 1012 N N . ARG A 1 127 ? -3.088 -27.319 -6.914 1.00 59.53 127 ARG A N 1
ATOM 1013 C CA . ARG A 1 127 ? -4.369 -26.636 -6.687 1.00 59.53 127 ARG A CA 1
ATOM 1014 C C . ARG A 1 127 ? -4.284 -25.156 -7.066 1.00 59.53 127 ARG A C 1
ATOM 1016 O O . ARG A 1 127 ? -5.076 -24.691 -7.877 1.00 59.53 127 ARG A O 1
ATOM 1023 N N . GLN A 1 128 ? -3.272 -24.447 -6.560 1.00 57.16 128 GLN A N 1
ATOM 1024 C CA . GLN A 1 128 ? -3.130 -22.995 -6.717 1.00 57.16 128 GLN A CA 1
ATOM 1025 C C . GLN A 1 128 ? -2.973 -22.485 -8.159 1.00 57.16 128 GLN A C 1
ATOM 1027 O O . GLN A 1 128 ? -3.217 -21.299 -8.400 1.00 57.16 128 GLN A O 1
ATOM 1032 N N . ALA A 1 129 ? -2.514 -23.308 -9.104 1.00 56.19 129 ALA A N 1
ATOM 1033 C CA . ALA A 1 129 ? -2.402 -22.906 -10.508 1.00 56.19 129 ALA A CA 1
ATOM 1034 C C . ALA A 1 129 ? -3.375 -23.628 -11.461 1.00 56.19 129 ALA A C 1
ATOM 1036 O O . ALA A 1 129 ? -3.631 -23.082 -12.530 1.00 56.19 129 ALA A O 1
ATOM 1037 N N . GLY A 1 130 ? -4.030 -24.736 -11.085 1.00 55.56 130 GLY A N 1
ATOM 1038 C CA . GLY A 1 130 ? -5.057 -25.368 -11.929 1.00 55.56 130 GLY A CA 1
ATOM 1039 C C . GLY A 1 130 ? -6.196 -24.404 -12.289 1.00 55.56 130 GLY A C 1
ATOM 1040 O O . GLY A 1 130 ? -6.576 -24.290 -13.459 1.00 55.56 130 GLY A O 1
ATOM 1041 N N . GLU A 1 131 ? -6.650 -23.634 -11.297 1.00 53.09 131 GLU A N 1
ATOM 1042 C CA . GLU A 1 131 ? -7.664 -22.578 -11.424 1.00 53.09 131 GLU A CA 1
ATOM 1043 C C . GLU A 1 131 ? -7.170 -21.401 -12.286 1.00 53.09 131 GLU A C 1
ATOM 1045 O O . GLU A 1 131 ? -7.843 -20.994 -13.234 1.00 53.09 131 GLU A O 1
ATOM 1050 N N . ARG A 1 132 ? -5.951 -20.902 -12.022 1.00 54.00 132 ARG A N 1
ATOM 1051 C CA . ARG A 1 132 ? -5.342 -19.768 -12.750 1.00 54.00 132 ARG A CA 1
ATOM 1052 C C . ARG A 1 132 ? -4.945 -20.103 -14.198 1.00 54.00 132 ARG A C 1
ATOM 1054 O O . ARG A 1 132 ? -4.827 -19.195 -15.022 1.00 54.00 132 ARG A O 1
ATOM 1061 N N . VAL A 1 133 ? -4.749 -21.381 -14.531 1.00 55.31 133 VAL A N 1
ATOM 1062 C CA . VAL A 1 133 ? -4.397 -21.846 -15.886 1.00 55.31 133 VAL A CA 1
ATOM 1063 C C . VAL A 1 133 ? -5.631 -22.083 -16.751 1.00 55.31 133 VAL A C 1
ATOM 1065 O O . VAL A 1 133 ? -5.566 -21.805 -17.945 1.00 55.31 133 VAL A O 1
ATOM 1068 N N . ALA A 1 134 ? -6.762 -22.523 -16.185 1.00 54.59 134 ALA A N 1
ATOM 1069 C CA . ALA A 1 134 ? -7.974 -22.824 -16.956 1.00 54.59 134 ALA A CA 1
ATOM 1070 C C . ALA A 1 134 ? -8.402 -21.652 -17.863 1.00 54.59 134 ALA A C 1
ATOM 1072 O O . ALA A 1 134 ? -8.607 -21.839 -19.062 1.00 54.59 134 ALA A O 1
ATOM 1073 N N . THR A 1 135 ? -8.440 -20.429 -17.327 1.00 53.66 135 THR A N 1
ATOM 1074 C CA . THR A 1 135 ? -8.775 -19.212 -18.089 1.00 53.66 135 THR A CA 1
ATOM 1075 C C . THR A 1 135 ? -7.753 -18.914 -19.198 1.00 53.66 135 THR A C 1
ATOM 1077 O O . THR A 1 135 ? -8.135 -18.555 -20.312 1.00 53.66 135 THR A O 1
ATOM 1080 N N . LYS A 1 136 ? -6.451 -19.116 -18.942 1.00 53.94 136 LYS A N 1
ATOM 1081 C CA . LYS A 1 136 ? -5.383 -18.863 -19.928 1.00 53.94 136 LYS A CA 1
ATOM 1082 C C . LYS A 1 136 ? -5.357 -19.905 -21.050 1.00 53.94 136 LYS A C 1
ATOM 1084 O O . LYS A 1 136 ? -5.234 -19.527 -22.210 1.00 53.94 136 LYS A O 1
ATOM 1089 N N . SER A 1 137 ? -5.544 -21.189 -20.746 1.00 56.75 137 SER A N 1
ATOM 1090 C CA . SER A 1 137 ? -5.614 -22.246 -21.765 1.00 56.75 137 SER A CA 1
ATOM 1091 C C . SER A 1 137 ? -6.889 -22.183 -22.609 1.00 56.75 137 SER A C 1
ATOM 1093 O O . SER A 1 137 ? -6.836 -22.533 -23.789 1.00 56.75 137 SER A O 1
ATOM 1095 N N . VAL A 1 138 ? -8.013 -21.693 -22.066 1.00 58.44 138 VAL A N 1
ATOM 1096 C CA . VAL A 1 138 ? -9.199 -21.352 -22.876 1.00 58.44 138 VAL A CA 1
ATOM 1097 C C . VAL A 1 138 ? -8.858 -20.237 -23.866 1.00 58.44 138 VAL A C 1
ATOM 1099 O O . VAL A 1 138 ? -9.095 -20.408 -25.060 1.00 58.44 138 VAL A O 1
ATOM 1102 N N . LEU A 1 139 ? -8.211 -19.155 -23.417 1.00 56.75 139 LEU A N 1
ATOM 1103 C CA . LEU A 1 139 ? -7.781 -18.053 -24.287 1.00 56.75 139 LEU A CA 1
ATOM 1104 C C . LEU A 1 139 ? -6.777 -18.504 -25.367 1.00 56.75 139 LEU A C 1
ATOM 1106 O O . LEU A 1 139 ? -6.933 -18.161 -26.541 1.00 56.75 139 LEU A O 1
ATOM 1110 N N . TRP A 1 140 ? -5.776 -19.319 -25.015 1.00 57.12 140 TRP A N 1
ATOM 1111 C CA . TRP A 1 140 ? -4.823 -19.895 -25.976 1.00 57.12 140 TRP A CA 1
ATOM 1112 C C . TRP A 1 140 ? -5.492 -20.847 -26.972 1.00 57.12 140 TRP A C 1
ATOM 1114 O O . TRP A 1 140 ? -5.168 -20.826 -28.159 1.00 57.12 140 TRP A O 1
ATOM 1124 N N . SER A 1 141 ? -6.456 -21.654 -26.529 1.00 61.91 141 SER A N 1
ATOM 1125 C CA . SER A 1 141 ? -7.154 -22.598 -27.407 1.00 61.91 141 SER A CA 1
ATOM 1126 C C . SER A 1 141 ? -8.188 -21.907 -28.306 1.00 61.91 141 SER A C 1
ATOM 1128 O O . SER A 1 141 ? -8.318 -22.281 -29.471 1.00 61.91 141 SER A O 1
ATOM 1130 N N . TYR A 1 142 ? -8.838 -20.835 -27.838 1.00 60.53 142 TYR A N 1
ATOM 1131 C CA . TYR A 1 142 ? -9.614 -19.923 -28.687 1.00 60.53 142 TYR A CA 1
ATOM 1132 C C . TYR A 1 142 ? -8.717 -19.229 -29.721 1.00 60.53 142 TYR A C 1
ATOM 1134 O O . TYR A 1 142 ? -9.060 -19.172 -30.899 1.00 60.53 142 TYR A O 1
ATOM 1142 N N . THR A 1 143 ? -7.518 -18.796 -29.321 1.00 59.22 143 THR A N 1
ATOM 1143 C CA . THR A 1 143 ? -6.516 -18.221 -30.236 1.00 59.22 143 THR A CA 1
ATOM 1144 C C . THR A 1 143 ? -6.074 -19.240 -31.295 1.00 59.22 143 THR A C 1
ATOM 1146 O O . THR A 1 143 ? -5.994 -18.905 -32.475 1.00 59.22 143 THR A O 1
ATOM 1149 N N . ALA A 1 144 ? -5.879 -20.509 -30.926 1.00 64.00 144 ALA A N 1
ATOM 1150 C CA . ALA A 1 144 ? -5.584 -21.586 -31.873 1.00 64.00 144 ALA A CA 1
ATOM 1151 C C . ALA A 1 144 ? -6.742 -21.849 -32.859 1.00 64.00 144 ALA A C 1
ATOM 1153 O O . ALA A 1 144 ? -6.497 -22.008 -34.055 1.00 64.00 144 ALA A O 1
ATOM 1154 N N . LEU A 1 145 ? -7.998 -21.828 -32.395 1.00 69.69 145 LEU A N 1
ATOM 1155 C CA . LEU A 1 145 ? -9.183 -21.920 -33.261 1.00 69.69 145 LEU A CA 1
ATOM 1156 C C . LEU A 1 145 ? -9.327 -20.694 -34.178 1.00 69.69 145 LEU A C 1
ATOM 1158 O O . LEU A 1 145 ? -9.686 -20.846 -35.344 1.00 69.69 145 LEU A O 1
ATOM 1162 N N . ARG A 1 146 ? -8.975 -19.493 -33.699 1.00 64.62 146 ARG A N 1
ATOM 1163 C CA . ARG A 1 146 ? -8.914 -18.256 -34.495 1.00 64.62 146 ARG A CA 1
ATOM 1164 C C . ARG A 1 146 ? -7.860 -18.347 -35.601 1.00 64.62 146 ARG A C 1
ATOM 1166 O O . ARG A 1 146 ? -8.154 -17.988 -36.738 1.00 64.62 146 ARG A O 1
ATOM 1173 N N . HIS A 1 147 ? -6.670 -18.875 -35.308 1.00 65.38 147 HIS A N 1
ATOM 1174 C CA . HIS A 1 147 ? -5.643 -19.123 -36.325 1.00 65.38 147 HIS A CA 1
ATOM 1175 C C . HIS A 1 147 ? -6.059 -20.205 -37.328 1.00 65.38 147 HIS A C 1
ATOM 1177 O O . HIS A 1 147 ? -5.831 -20.022 -38.519 1.00 65.38 147 HIS A O 1
ATOM 1183 N N . PHE A 1 148 ? -6.711 -21.285 -36.882 1.00 76.25 148 PHE A N 1
ATOM 1184 C CA . PHE A 1 148 ? -7.280 -22.300 -37.775 1.00 76.25 148 PHE A CA 1
ATOM 1185 C C . PHE A 1 148 ? -8.358 -21.710 -38.698 1.00 76.25 148 PHE A C 1
ATOM 1187 O O . PHE A 1 148 ? -8.365 -21.989 -39.894 1.00 76.25 148 PHE A O 1
ATOM 1194 N N . ALA A 1 149 ? -9.239 -20.858 -38.170 1.00 70.00 149 ALA A N 1
ATOM 1195 C CA . ALA A 1 149 ? -10.228 -20.136 -38.963 1.00 70.00 149 ALA A CA 1
ATOM 1196 C C . ALA A 1 149 ? -9.552 -19.245 -40.020 1.00 70.00 149 ALA A C 1
ATOM 1198 O O . ALA A 1 149 ? -9.858 -19.360 -41.205 1.00 70.00 149 ALA A O 1
ATOM 1199 N N . MET A 1 150 ? -8.575 -18.426 -39.616 1.00 71.81 150 MET A N 1
ATOM 1200 C CA . MET A 1 150 ? -7.818 -17.556 -40.523 1.00 71.81 150 MET A CA 1
ATOM 1201 C C . MET A 1 150 ? -7.072 -18.336 -41.616 1.00 71.81 150 MET A C 1
ATOM 1203 O O . MET A 1 150 ? -7.176 -17.973 -42.784 1.00 71.81 150 MET A O 1
ATOM 1207 N N . SER A 1 151 ? -6.373 -19.428 -41.282 1.00 78.50 151 SER A N 1
ATOM 1208 C CA . SER A 1 151 ? -5.629 -20.230 -42.270 1.00 78.50 151 SER A CA 1
ATOM 1209 C C . SER A 1 151 ? -6.525 -20.989 -43.255 1.00 78.50 151 SER A C 1
ATOM 1211 O O . SER A 1 151 ? -6.066 -21.376 -44.326 1.00 78.50 151 SER A O 1
ATOM 1213 N N . ASN A 1 152 ? -7.806 -21.161 -42.922 1.00 78.44 152 ASN A N 1
ATOM 1214 C CA . ASN A 1 152 ? -8.831 -21.748 -43.784 1.00 78.44 152 ASN A CA 1
ATOM 1215 C C . ASN A 1 152 ? -9.721 -20.689 -44.477 1.00 78.44 152 ASN A C 1
ATOM 1217 O O . ASN A 1 152 ? -10.738 -21.045 -45.073 1.00 78.44 152 ASN A O 1
ATOM 1221 N N . ASN A 1 153 ? -9.352 -19.399 -44.418 1.00 82.69 153 ASN A N 1
ATOM 1222 C CA . ASN A 1 153 ? -10.116 -18.252 -44.942 1.00 82.69 153 ASN A CA 1
ATOM 1223 C C . ASN A 1 153 ? -11.542 -18.102 -44.363 1.00 82.69 153 ASN A C 1
ATOM 1225 O O . ASN A 1 153 ? -12.423 -17.497 -44.977 1.00 82.69 153 ASN A O 1
ATOM 1229 N N . VAL A 1 154 ? -11.782 -18.617 -43.155 1.00 74.19 154 VAL A N 1
ATOM 1230 C CA . VAL A 1 154 ? -13.057 -18.474 -42.444 1.00 74.19 154 VAL A CA 1
ATOM 1231 C C . VAL A 1 154 ? -13.164 -17.056 -41.889 1.00 74.19 154 VAL A C 1
ATOM 1233 O O . VAL A 1 154 ? -12.418 -16.662 -40.993 1.00 74.19 154 VAL A O 1
ATOM 1236 N N . SER A 1 155 ? -14.110 -16.277 -42.414 1.00 64.69 155 SER A N 1
ATOM 1237 C CA . SER A 1 155 ? -14.294 -14.879 -42.019 1.00 64.69 155 SER A CA 1
ATOM 1238 C C . SER A 1 155 ? -14.764 -14.747 -40.564 1.00 64.69 155 SER A C 1
ATOM 1240 O O . SER A 1 155 ? -15.774 -15.325 -40.152 1.00 64.69 155 SER A O 1
ATOM 1242 N N . ILE A 1 156 ? -14.033 -13.943 -39.793 1.00 61.75 156 ILE A N 1
ATOM 1243 C CA . ILE A 1 156 ? -14.264 -13.674 -38.367 1.00 61.75 156 ILE A CA 1
ATOM 1244 C C . ILE A 1 156 ? -14.920 -12.295 -38.237 1.00 61.75 156 ILE A C 1
ATOM 1246 O O . ILE A 1 156 ? -14.570 -11.377 -38.976 1.00 61.75 156 ILE A O 1
ATOM 1250 N N . CYS A 1 157 ? -15.895 -12.136 -37.342 1.00 56.34 157 CYS A N 1
ATOM 1251 C CA . CYS A 1 157 ? -16.560 -10.852 -37.137 1.00 56.34 157 CYS A CA 1
ATOM 1252 C C . CYS A 1 157 ? -15.781 -9.987 -36.138 1.00 56.34 157 CYS A C 1
ATOM 1254 O O . CYS A 1 157 ? -15.523 -10.424 -35.020 1.00 56.34 157 CYS A O 1
ATOM 1256 N N . ASN A 1 158 ? -15.492 -8.733 -36.496 1.00 47.19 158 ASN A N 1
ATOM 1257 C CA . ASN A 1 158 ? -14.796 -7.792 -35.608 1.00 47.19 158 ASN A CA 1
ATOM 1258 C C . ASN A 1 158 ? -15.579 -7.472 -34.318 1.00 47.19 158 ASN A C 1
ATOM 1260 O O . ASN A 1 158 ? -14.961 -7.096 -33.332 1.00 47.19 158 ASN A O 1
ATOM 1264 N N . LYS A 1 159 ? -16.914 -7.627 -34.318 1.00 44.09 159 LYS A N 1
ATOM 1265 C CA . LYS A 1 159 ? -17.783 -7.381 -33.148 1.00 44.09 159 LYS A CA 1
ATOM 1266 C C . LYS A 1 159 ? -18.315 -8.643 -32.461 1.00 44.09 159 LYS A C 1
ATOM 1268 O O . LYS A 1 159 ? -18.689 -8.571 -31.304 1.00 44.09 159 LYS A O 1
ATOM 1273 N N . LEU A 1 160 ? -18.384 -9.773 -33.171 1.00 46.25 160 LEU A N 1
ATOM 1274 C CA . LEU A 1 160 ? -19.046 -11.006 -32.704 1.00 46.25 160 LEU A CA 1
ATOM 1275 C C . LEU A 1 160 ? -18.109 -12.230 -32.673 1.00 46.25 160 LEU A C 1
ATOM 1277 O O . LEU A 1 160 ? -18.554 -13.351 -32.444 1.00 46.25 160 LEU A O 1
ATOM 1281 N N . GLY A 1 161 ? -16.815 -12.045 -32.946 1.00 57.41 161 GLY A N 1
ATOM 1282 C CA . GLY A 1 161 ? -15.821 -13.116 -32.906 1.00 57.41 161 GLY A CA 1
ATOM 1283 C C . GLY A 1 161 ? -16.007 -14.196 -33.981 1.00 57.41 161 GLY A C 1
ATOM 1284 O O . GLY A 1 161 ? -16.396 -13.926 -35.124 1.00 57.41 161 GLY A O 1
ATOM 1285 N N . LEU A 1 162 ? -15.644 -15.432 -33.627 1.00 59.72 162 LEU A N 1
ATOM 1286 C CA . LEU A 1 162 ? -15.658 -16.603 -34.508 1.00 59.72 162 LEU A CA 1
ATOM 1287 C C . LEU A 1 162 ? -16.897 -17.471 -34.245 1.00 59.72 162 LEU A C 1
ATOM 1289 O O . LEU A 1 162 ? -16.931 -18.249 -33.297 1.00 59.72 162 LEU A O 1
ATOM 1293 N N . HIS A 1 163 ? -17.898 -17.378 -35.120 1.00 65.62 163 HIS A N 1
ATOM 1294 C CA . HIS A 1 163 ? -19.134 -18.149 -34.981 1.00 65.62 163 HIS A CA 1
ATOM 1295 C C . HIS A 1 163 ? -18.944 -19.628 -35.370 1.00 65.62 163 HIS A C 1
ATOM 1297 O O . HIS A 1 163 ? -18.502 -19.921 -36.485 1.00 65.62 163 HIS A O 1
ATOM 1303 N N . SER A 1 164 ? -19.361 -20.556 -34.493 1.00 62.38 164 SER A N 1
ATOM 1304 C CA . SER A 1 164 ? -19.263 -22.019 -34.686 1.00 62.38 164 SER A CA 1
ATOM 1305 C C . SER A 1 164 ? -19.740 -22.488 -36.067 1.00 62.38 164 SER A C 1
ATOM 1307 O O . SER A 1 164 ? -18.994 -23.158 -36.776 1.00 62.38 164 SER A O 1
ATOM 1309 N N . LEU A 1 165 ? -20.927 -22.056 -36.506 1.00 64.50 165 LEU A N 1
ATOM 1310 C CA . LEU A 1 165 ? -21.520 -22.358 -37.816 1.00 64.50 165 LEU A CA 1
ATOM 1311 C C . LEU A 1 165 ? -20.571 -22.156 -39.013 1.00 64.50 165 LEU A C 1
ATOM 1313 O O . LEU A 1 165 ? -20.642 -22.914 -39.978 1.00 64.50 165 LEU A O 1
ATOM 1317 N N . ARG A 1 166 ? -19.651 -21.180 -38.965 1.00 68.62 166 ARG A N 1
ATOM 1318 C CA . ARG A 1 166 ? -18.699 -20.917 -40.063 1.00 68.62 166 ARG A CA 1
ATOM 1319 C C . ARG A 1 166 ? -17.567 -21.949 -40.145 1.00 68.62 166 ARG A C 1
ATOM 1321 O O . ARG A 1 166 ? -16.946 -22.087 -41.194 1.00 68.62 166 ARG A O 1
ATOM 1328 N N . LEU A 1 167 ? -17.329 -22.706 -39.072 1.00 73.62 167 LEU A N 1
ATOM 1329 C CA . LEU A 1 167 ? -16.390 -23.832 -39.031 1.00 73.62 167 LEU A CA 1
ATOM 1330 C C . LEU A 1 167 ? -17.019 -25.153 -39.512 1.00 73.62 167 LEU A C 1
ATOM 1332 O O . LEU A 1 167 ? -16.302 -26.138 -39.673 1.00 73.62 167 LEU A O 1
ATOM 1336 N N . LEU A 1 168 ? -18.331 -25.193 -39.773 1.00 78.38 168 LEU A N 1
ATOM 1337 C CA . LEU A 1 168 ? -19.048 -26.414 -40.156 1.00 78.38 168 LEU A CA 1
ATOM 1338 C C . LEU A 1 168 ? -18.502 -27.110 -41.422 1.00 78.38 168 LEU A C 1
ATOM 1340 O O . LEU A 1 168 ? -18.344 -28.331 -41.373 1.00 78.38 168 LEU A O 1
ATOM 1344 N N . PRO A 1 169 ? -18.116 -26.403 -42.509 1.00 83.94 169 PRO A N 1
ATOM 1345 C CA . PRO A 1 169 ? -17.467 -27.035 -43.666 1.00 83.94 169 PRO A CA 1
ATOM 1346 C C . PRO A 1 169 ? -16.110 -27.678 -43.331 1.00 83.94 169 PRO A C 1
ATOM 1348 O O . PRO A 1 169 ? -15.666 -28.598 -44.011 1.00 83.94 169 PRO A O 1
ATOM 1351 N N . TYR A 1 170 ? -15.467 -27.216 -42.256 1.00 83.88 170 TYR A N 1
ATOM 1352 C CA . TYR A 1 170 ? -14.137 -27.626 -41.805 1.00 83.88 170 TYR A CA 1
ATOM 1353 C C . TYR A 1 170 ? -14.190 -28.654 -40.664 1.00 83.88 170 TYR A C 1
ATOM 1355 O O . TYR A 1 170 ? -13.145 -29.050 -40.140 1.00 83.88 170 TYR A O 1
ATOM 1363 N N . TYR A 1 171 ? -15.388 -29.141 -40.309 1.00 84.50 171 TYR A N 1
ATOM 1364 C CA . TYR A 1 171 ? -15.577 -30.207 -39.323 1.00 84.50 171 TYR A CA 1
ATOM 1365 C C . TYR A 1 171 ? -14.681 -31.439 -39.565 1.00 84.50 171 TYR A C 1
ATOM 1367 O O . TYR A 1 171 ? -14.097 -31.907 -38.589 1.00 84.50 171 TYR A O 1
ATOM 1375 N N . PRO A 1 172 ? -14.465 -31.942 -40.803 1.00 86.00 172 PRO A N 1
ATOM 1376 C CA . PRO A 1 172 ? -13.565 -33.077 -41.028 1.00 86.00 172 PRO A CA 1
ATOM 1377 C C . PRO A 1 172 ? -12.109 -32.800 -40.621 1.00 86.00 172 PRO A C 1
ATOM 1379 O O . PRO A 1 172 ? -11.450 -33.681 -40.077 1.00 86.00 172 PRO A O 1
ATOM 1382 N N . ALA A 1 173 ? -11.615 -31.574 -40.825 1.00 83.94 173 ALA A N 1
ATOM 1383 C CA . ALA A 1 173 ? -10.253 -31.182 -40.461 1.00 83.94 173 ALA A CA 1
ATOM 1384 C C . ALA A 1 173 ? -10.105 -30.941 -38.947 1.00 83.94 173 ALA A C 1
ATOM 1386 O O . ALA A 1 173 ? -9.127 -31.380 -38.342 1.00 83.94 173 ALA A O 1
ATOM 1387 N N . LEU A 1 174 ? -11.105 -30.316 -38.312 1.00 81.69 174 LEU A N 1
ATOM 1388 C CA . LEU A 1 174 ? -11.170 -30.198 -36.849 1.00 81.69 174 LEU A CA 1
ATOM 1389 C C . LEU A 1 174 ? -11.275 -31.571 -36.175 1.00 81.69 174 LEU A C 1
ATOM 1391 O O . LEU A 1 174 ? -10.643 -31.797 -35.144 1.00 81.69 174 LEU A O 1
ATOM 1395 N N . LYS A 1 175 ? -12.020 -32.502 -36.780 1.00 85.19 175 LYS A N 1
ATOM 1396 C CA . LYS A 1 175 ? -12.123 -33.884 -36.317 1.00 85.19 175 LYS A CA 1
ATOM 1397 C C . LYS A 1 175 ? -10.803 -34.633 -36.476 1.00 85.19 175 LYS A C 1
ATOM 1399 O O . LYS A 1 175 ? -10.340 -35.191 -35.496 1.00 85.19 175 LYS A O 1
ATOM 1404 N N . ALA A 1 176 ? -10.127 -34.541 -37.621 1.00 85.69 176 ALA A N 1
ATOM 1405 C CA . ALA A 1 176 ? -8.795 -35.125 -37.786 1.00 85.69 176 ALA A CA 1
ATOM 1406 C C . ALA A 1 176 ? -7.771 -34.566 -36.772 1.00 85.69 176 ALA A C 1
ATOM 1408 O O . ALA A 1 176 ? -6.947 -35.321 -36.252 1.00 85.69 176 ALA A O 1
ATOM 1409 N N . HIS A 1 177 ? -7.836 -33.270 -36.425 1.00 82.69 177 HIS A N 1
ATOM 1410 C CA . HIS A 1 177 ? -7.004 -32.707 -35.353 1.00 82.69 177 HIS A CA 1
ATOM 1411 C C . HIS A 1 177 ? -7.380 -33.272 -33.971 1.00 82.69 177 HIS A C 1
ATOM 1413 O O . HIS A 1 177 ? -6.480 -33.595 -33.194 1.00 82.69 177 HIS A O 1
ATOM 1419 N N . LEU A 1 178 ? -8.675 -33.428 -33.674 1.00 84.12 178 LEU A N 1
ATOM 1420 C CA . LEU A 1 178 ? -9.162 -34.062 -32.447 1.00 84.12 178 LEU A CA 1
ATOM 1421 C C . LEU A 1 178 ? -8.723 -35.532 -32.349 1.00 84.12 178 LEU A C 1
ATOM 1423 O O . LEU A 1 178 ? -8.130 -35.909 -31.345 1.00 84.12 178 LEU A O 1
ATOM 1427 N N . ASP A 1 179 ? -8.936 -36.328 -33.395 1.00 85.75 179 ASP A N 1
ATOM 1428 C CA . ASP A 1 179 ? -8.535 -37.737 -33.468 1.00 85.75 179 ASP A CA 1
ATOM 1429 C C . ASP A 1 179 ? -7.007 -37.874 -33.271 1.00 85.75 179 ASP A C 1
ATOM 1431 O O . ASP A 1 179 ? -6.536 -38.761 -32.561 1.00 85.75 179 ASP A O 1
ATOM 1435 N N . THR A 1 180 ? -6.223 -36.930 -33.814 1.00 85.81 180 THR A N 1
ATOM 1436 C CA . THR A 1 180 ? -4.766 -36.841 -33.588 1.00 85.81 180 THR A CA 1
ATOM 1437 C C . THR A 1 180 ? -4.415 -36.538 -32.127 1.00 85.81 180 THR A C 1
ATOM 1439 O O . THR A 1 180 ? -3.440 -37.082 -31.616 1.00 85.81 180 THR A O 1
ATOM 1442 N N . LEU A 1 181 ? -5.185 -35.686 -31.438 1.00 79.75 181 LEU A N 1
ATOM 1443 C CA . LEU A 1 181 ? -4.987 -35.372 -30.016 1.00 79.75 181 LEU A CA 1
ATOM 1444 C C . LEU A 1 181 ? -5.429 -36.522 -29.097 1.00 79.75 181 LEU A C 1
ATOM 1446 O O . LEU A 1 181 ? -4.769 -36.767 -28.091 1.00 79.75 181 LEU A O 1
ATOM 1450 N N . GLU A 1 182 ? -6.493 -37.254 -29.437 1.00 82.31 182 GLU A N 1
ATOM 1451 C CA . GLU A 1 182 ? -6.920 -38.453 -28.696 1.00 82.31 182 GLU A CA 1
ATOM 1452 C C . GLU A 1 182 ? -5.993 -39.659 -28.923 1.00 82.31 182 GLU A C 1
ATOM 1454 O O . GLU A 1 182 ? -5.919 -40.541 -28.067 1.00 82.31 182 GLU A O 1
ATOM 1459 N N . ALA A 1 183 ? -5.232 -39.671 -30.023 1.00 83.44 183 ALA A N 1
ATOM 1460 C CA . ALA A 1 183 ? -4.144 -40.619 -30.256 1.00 83.44 183 ALA A CA 1
ATOM 1461 C C . ALA A 1 183 ? -2.846 -40.286 -29.486 1.00 83.44 183 ALA A C 1
ATOM 1463 O O . ALA A 1 183 ? -1.941 -41.122 -29.430 1.00 83.44 183 ALA A O 1
ATOM 1464 N N . MET A 1 184 ? -2.723 -39.094 -28.883 1.00 78.69 184 MET A N 1
ATOM 1465 C CA . MET A 1 184 ? -1.570 -38.765 -28.038 1.00 78.69 184 MET A CA 1
ATOM 1466 C C . MET A 1 184 ? -1.654 -39.482 -26.686 1.00 78.69 184 MET A C 1
ATOM 1468 O O . MET A 1 184 ? -2.722 -39.642 -26.096 1.00 78.69 184 MET A O 1
ATOM 1472 N N . GLY A 1 185 ? -0.496 -39.895 -26.165 1.00 72.25 185 GLY A N 1
ATOM 1473 C CA . GLY A 1 185 ? -0.404 -40.464 -24.821 1.00 72.25 185 GLY A CA 1
ATOM 1474 C C . GLY A 1 185 ? -0.847 -39.470 -23.735 1.00 72.25 185 GLY A C 1
ATOM 1475 O O . GLY A 1 185 ? -0.799 -38.257 -23.953 1.00 72.25 185 GLY A O 1
ATOM 1476 N N . PRO A 1 186 ? -1.255 -39.958 -22.547 1.00 69.12 186 PRO A N 1
ATOM 1477 C CA . PRO A 1 186 ? -1.620 -39.083 -21.439 1.00 69.12 186 PRO A CA 1
ATOM 1478 C C . PRO A 1 186 ? -0.437 -38.176 -21.053 1.00 69.12 186 PRO A C 1
ATOM 1480 O O . PRO A 1 186 ? 0.711 -38.617 -21.140 1.00 69.12 186 PRO A O 1
ATOM 1483 N N . PRO A 1 187 ? -0.693 -36.938 -20.598 1.00 72.12 187 PRO A N 1
ATOM 1484 C CA . PRO A 1 187 ? 0.357 -36.017 -20.171 1.00 72.12 187 PRO A CA 1
ATOM 1485 C C . PRO A 1 187 ? 1.211 -36.616 -19.042 1.00 72.12 187 PRO A C 1
ATOM 1487 O O . PRO A 1 187 ? 0.688 -37.171 -18.076 1.00 72.12 187 PRO A O 1
ATOM 1490 N N . ILE A 1 188 ? 2.536 -36.481 -19.154 1.00 75.38 188 ILE A N 1
ATOM 1491 C CA . ILE A 1 188 ? 3.513 -36.973 -18.172 1.00 75.38 188 ILE A CA 1
ATOM 1492 C C . ILE A 1 188 ? 4.360 -35.795 -17.697 1.00 75.38 188 ILE A C 1
ATOM 1494 O O . ILE A 1 188 ? 4.858 -35.024 -18.513 1.00 75.38 188 ILE A O 1
ATOM 1498 N N . PHE A 1 189 ? 4.594 -35.691 -16.387 1.00 78.19 189 PHE A N 1
ATOM 1499 C CA . PHE A 1 189 ? 5.567 -34.739 -15.854 1.00 78.19 189 PHE A CA 1
ATOM 1500 C C . PHE A 1 189 ? 6.990 -35.156 -16.251 1.00 78.19 189 PHE A C 1
ATOM 1502 O O . PHE A 1 189 ? 7.512 -36.209 -15.847 1.00 78.19 189 PHE A O 1
ATOM 1509 N N . THR A 1 190 ? 7.601 -34.317 -17.082 1.00 77.44 190 THR A N 1
ATOM 1510 C CA . THR A 1 190 ? 8.932 -34.499 -17.664 1.00 77.44 190 THR A CA 1
ATOM 1511 C C . THR A 1 190 ? 9.665 -33.173 -17.625 1.00 77.44 190 THR A C 1
ATOM 1513 O O . THR A 1 190 ? 9.123 -32.180 -18.109 1.00 77.44 190 THR A O 1
ATOM 1516 N N . LYS A 1 191 ? 10.904 -33.164 -17.122 1.00 78.50 191 LYS A N 1
ATOM 1517 C CA . LYS A 1 191 ? 11.795 -32.000 -17.192 1.00 78.50 191 LYS A CA 1
ATOM 1518 C C . LYS A 1 191 ? 11.760 -31.399 -18.615 1.00 78.50 191 LYS A C 1
ATOM 1520 O O . LYS A 1 191 ? 12.123 -32.107 -19.556 1.00 78.50 191 LYS A O 1
ATOM 1525 N N . PRO A 1 192 ? 11.332 -30.135 -18.791 1.00 75.62 192 PRO A N 1
ATOM 1526 C CA . PRO A 1 192 ? 11.282 -29.512 -20.108 1.00 75.62 192 PRO A CA 1
ATOM 1527 C C . PRO A 1 192 ? 12.675 -29.451 -20.769 1.00 75.62 192 PRO A C 1
ATOM 1529 O O . PRO A 1 192 ? 13.643 -29.118 -20.080 1.00 75.62 192 PRO A O 1
ATOM 1532 N N . PRO A 1 193 ? 12.809 -29.723 -22.086 1.00 73.44 193 PRO A N 1
ATOM 1533 C CA . PRO A 1 193 ? 14.120 -29.798 -22.750 1.00 73.44 193 PRO A CA 1
ATOM 1534 C C . PRO A 1 193 ? 14.944 -28.503 -22.736 1.00 73.44 193 PRO A C 1
ATOM 1536 O O . PRO A 1 193 ? 16.156 -28.560 -22.888 1.00 73.44 193 PRO A O 1
ATOM 1539 N N . TYR A 1 194 ? 14.293 -27.351 -22.554 1.00 72.00 194 TYR A N 1
ATOM 1540 C CA . TYR A 1 194 ? 14.925 -26.027 -22.507 1.00 72.00 194 TYR A CA 1
ATOM 1541 C C . TYR A 1 194 ? 15.482 -25.642 -21.124 1.00 72.00 194 TYR A C 1
ATOM 1543 O O . TYR A 1 194 ? 16.015 -24.548 -20.980 1.00 72.00 194 TYR A O 1
ATOM 1551 N N . LEU A 1 195 ? 15.343 -26.494 -20.101 1.00 70.56 195 LEU A N 1
ATOM 1552 C CA . LEU A 1 195 ? 15.890 -26.235 -18.765 1.00 70.56 195 LEU A CA 1
ATOM 1553 C C . LEU A 1 195 ? 17.240 -26.947 -18.583 1.00 70.56 195 LEU A C 1
ATOM 1555 O O . LEU A 1 195 ? 17.395 -28.107 -18.979 1.00 70.56 195 LEU A O 1
ATOM 1559 N N . GLY A 1 196 ? 18.204 -26.248 -17.976 1.00 74.81 196 GLY A N 1
ATOM 1560 C CA . GLY A 1 196 ? 19.591 -26.691 -17.778 1.00 74.81 196 GLY A CA 1
ATOM 1561 C C . GLY A 1 196 ? 19.757 -27.917 -16.871 1.00 74.81 196 GLY A C 1
ATOM 1562 O O . GLY A 1 196 ? 18.790 -28.579 -16.483 1.00 74.81 196 GLY A O 1
ATOM 1563 N N . SER A 1 197 ? 20.994 -28.296 -16.560 1.00 78.25 197 SER A N 1
ATOM 1564 C CA . SER A 1 197 ? 21.252 -29.261 -15.484 1.00 78.25 197 SER A CA 1
ATOM 1565 C C . SER A 1 197 ? 20.803 -28.671 -14.140 1.00 78.25 197 SER A C 1
ATOM 1567 O O . SER A 1 197 ? 20.882 -27.468 -13.930 1.00 78.25 197 SER A O 1
ATOM 1569 N N . LEU A 1 198 ? 20.399 -29.517 -13.184 1.00 81.12 198 LEU A N 1
ATOM 1570 C CA . LEU A 1 198 ? 20.206 -29.092 -11.784 1.00 81.12 198 LEU A CA 1
ATOM 1571 C C . LEU A 1 198 ? 21.559 -28.905 -11.057 1.00 81.12 198 LEU A C 1
ATOM 1573 O O . LEU A 1 198 ? 21.654 -29.112 -9.853 1.00 81.12 198 LEU A O 1
ATOM 1577 N N . GLN A 1 199 ? 22.612 -28.574 -11.805 1.00 80.50 199 GLN A N 1
ATOM 1578 C CA . GLN A 1 199 ? 23.990 -28.513 -11.331 1.00 80.50 199 GLN A CA 1
ATOM 1579 C C . GLN A 1 199 ? 24.216 -27.275 -10.462 1.00 80.50 199 GLN A C 1
ATOM 1581 O O . GLN A 1 199 ? 24.777 -27.405 -9.385 1.00 80.50 199 GLN A O 1
ATOM 1586 N N . GLU A 1 200 ? 23.648 -26.129 -10.842 1.00 76.81 200 GLU A N 1
ATOM 1587 C CA . GLU A 1 200 ? 23.626 -24.898 -10.035 1.00 76.81 200 GLU A CA 1
ATOM 1588 C C . GLU A 1 200 ? 23.072 -25.158 -8.616 1.00 76.81 200 GLU A C 1
ATOM 1590 O O . GLU A 1 200 ? 23.627 -24.703 -7.619 1.00 76.81 200 GLU A O 1
ATOM 1595 N N . GLY A 1 201 ? 22.005 -25.965 -8.512 1.00 77.56 201 GLY A N 1
ATOM 1596 C CA . GLY A 1 201 ? 21.398 -26.381 -7.241 1.00 77.56 201 GLY A CA 1
ATOM 1597 C C . GLY A 1 201 ? 22.155 -27.488 -6.494 1.00 77.56 201 GLY A C 1
ATOM 1598 O O . GLY A 1 201 ? 21.877 -27.720 -5.318 1.00 77.56 201 GLY A O 1
ATOM 1599 N N . GLN A 1 202 ? 23.106 -28.166 -7.145 1.00 82.62 202 GLN A N 1
ATOM 1600 C CA . GLN A 1 202 ? 24.060 -29.078 -6.502 1.00 82.62 202 GLN A CA 1
ATOM 1601 C C . GLN A 1 202 ? 25.280 -28.313 -5.980 1.00 82.62 202 GLN A C 1
ATOM 1603 O O . GLN A 1 202 ? 25.688 -28.542 -4.848 1.00 82.62 202 GLN A O 1
ATOM 1608 N N . GLU A 1 203 ? 25.820 -27.386 -6.768 1.00 81.38 203 GLU A N 1
ATOM 1609 C CA . GLU A 1 203 ? 26.989 -26.569 -6.429 1.00 81.38 203 GLU A CA 1
ATOM 1610 C C . GLU A 1 203 ? 26.672 -25.641 -5.247 1.00 81.38 203 GLU A C 1
ATOM 1612 O O . GLU A 1 203 ? 27.309 -25.757 -4.203 1.00 81.38 203 GLU A O 1
ATOM 1617 N N . ALA A 1 204 ? 25.580 -24.867 -5.313 1.00 78.94 204 ALA A N 1
ATOM 1618 C CA . ALA A 1 204 ? 25.137 -24.023 -4.195 1.00 78.94 204 ALA A CA 1
ATOM 1619 C C . ALA A 1 204 ? 24.827 -24.819 -2.906 1.00 78.94 204 ALA A C 1
ATOM 1621 O O . ALA A 1 204 ? 24.932 -24.298 -1.796 1.00 78.94 204 ALA A O 1
ATOM 1622 N N . LEU A 1 205 ? 24.443 -26.092 -3.038 1.00 83.06 205 LEU A N 1
ATOM 1623 C CA . LEU A 1 205 ? 24.213 -26.996 -1.912 1.00 83.06 205 LEU A CA 1
ATOM 1624 C C . LEU A 1 205 ? 25.525 -27.519 -1.303 1.00 83.06 205 LEU A C 1
ATOM 1626 O O . LEU A 1 205 ? 25.611 -27.696 -0.086 1.00 83.06 205 LEU A O 1
ATOM 1630 N N . GLU A 1 206 ? 26.538 -27.783 -2.126 1.00 83.94 206 GLU A N 1
ATOM 1631 C CA . GLU A 1 206 ? 27.865 -28.184 -1.660 1.00 83.94 206 GLU A CA 1
ATOM 1632 C C . GLU A 1 206 ? 28.607 -27.026 -1.001 1.00 83.94 206 GLU A C 1
ATOM 1634 O O . GLU A 1 206 ? 29.165 -27.233 0.075 1.00 83.94 206 GLU A O 1
ATOM 1639 N N . ASP A 1 207 ? 28.532 -25.819 -1.565 1.00 81.00 207 ASP A N 1
ATOM 1640 C CA . ASP A 1 207 ? 29.085 -24.599 -0.967 1.00 81.00 207 ASP A CA 1
ATOM 1641 C C . ASP A 1 207 ? 28.449 -24.336 0.409 1.00 81.00 207 ASP A C 1
ATOM 1643 O O . ASP A 1 207 ? 29.148 -24.155 1.408 1.00 81.00 207 ASP A O 1
ATOM 1647 N N . ALA A 1 208 ? 27.115 -24.422 0.504 1.00 81.12 208 ALA A N 1
ATOM 1648 C CA . ALA A 1 208 ? 26.393 -24.274 1.768 1.00 81.12 208 ALA A CA 1
ATOM 1649 C C . ALA A 1 208 ? 26.748 -25.365 2.802 1.00 81.12 208 ALA A C 1
ATOM 1651 O O . ALA A 1 208 ? 26.743 -25.096 4.007 1.00 81.12 208 ALA A O 1
ATOM 1652 N N . CYS A 1 209 ? 27.078 -26.587 2.366 1.00 78.56 209 CYS A N 1
ATOM 1653 C CA . CYS A 1 209 ? 27.614 -27.629 3.248 1.00 78.56 209 CYS A CA 1
ATOM 1654 C C . CYS A 1 209 ? 29.050 -27.316 3.697 1.00 78.56 209 CYS A C 1
ATOM 1656 O O . CYS A 1 209 ? 29.360 -27.437 4.881 1.00 78.56 209 CYS A O 1
ATOM 1658 N N . GLU A 1 210 ? 29.924 -26.918 2.772 1.00 79.19 210 GLU A N 1
ATOM 1659 C CA . GLU A 1 210 ? 31.342 -26.655 3.033 1.00 79.19 210 GLU A CA 1
ATOM 1660 C C . GLU A 1 210 ? 31.526 -25.480 3.997 1.00 79.19 210 GLU A C 1
ATOM 1662 O O . GLU A 1 210 ? 32.324 -25.559 4.928 1.00 79.19 210 GLU A O 1
ATOM 1667 N N . LEU A 1 211 ? 30.705 -24.442 3.861 1.00 79.19 211 LEU A N 1
ATOM 1668 C CA . LEU A 1 211 ? 30.689 -23.299 4.770 1.00 79.19 211 LEU A CA 1
ATOM 1669 C C . LEU A 1 211 ? 30.133 -23.660 6.152 1.00 79.19 211 LEU A C 1
ATOM 1671 O O . LEU A 1 211 ? 30.738 -23.317 7.168 1.00 79.19 211 LEU A O 1
ATOM 1675 N N . LYS A 1 212 ? 29.016 -24.397 6.213 1.00 75.50 212 LYS A N 1
ATOM 1676 C CA . LYS A 1 212 ? 28.362 -24.746 7.485 1.00 75.50 212 LYS A CA 1
ATOM 1677 C C . LYS A 1 212 ? 29.117 -25.805 8.301 1.00 75.50 212 LYS A C 1
ATOM 1679 O O . LYS A 1 212 ? 28.994 -25.817 9.525 1.00 75.50 212 LYS A O 1
ATOM 1684 N N . PHE A 1 213 ? 29.855 -26.706 7.648 1.00 70.94 213 PHE A N 1
ATOM 1685 C CA . PHE A 1 213 ? 30.461 -27.876 8.299 1.00 70.94 213 PHE A CA 1
ATOM 1686 C C . PHE A 1 213 ? 31.981 -28.010 8.093 1.00 70.94 213 PHE A C 1
ATOM 1688 O O . PHE A 1 213 ? 32.633 -28.671 8.899 1.00 70.94 213 PHE A O 1
ATOM 1695 N N . GLY A 1 214 ? 32.581 -27.369 7.082 1.00 61.47 214 GLY A N 1
ATOM 1696 C CA . GLY A 1 214 ? 34.011 -27.517 6.763 1.00 61.47 214 GLY A CA 1
ATOM 1697 C C . GLY A 1 214 ? 34.959 -27.049 7.873 1.00 61.47 214 GLY A C 1
ATOM 1698 O O . GLY A 1 214 ? 35.983 -27.686 8.114 1.00 61.47 214 GLY A O 1
ATOM 1699 N N . TRP A 1 215 ? 34.573 -26.012 8.626 1.00 51.84 215 TRP A N 1
ATOM 1700 C CA . TRP A 1 215 ? 35.329 -25.502 9.782 1.00 51.84 215 TRP A CA 1
ATOM 1701 C C . TRP A 1 215 ? 35.464 -26.509 10.943 1.00 51.84 215 TRP A C 1
ATOM 1703 O O . TRP A 1 215 ? 36.309 -26.319 11.816 1.00 51.84 215 TRP A O 1
ATOM 1713 N N . MET A 1 216 ? 34.671 -27.590 10.984 1.00 51.19 216 MET A N 1
ATOM 1714 C CA . MET A 1 216 ? 34.742 -28.570 12.080 1.00 51.19 216 MET A CA 1
ATOM 1715 C C . MET A 1 216 ? 35.997 -29.461 12.031 1.00 51.19 216 MET A C 1
ATOM 1717 O O . MET A 1 216 ? 36.389 -30.003 13.064 1.00 51.19 216 MET A O 1
ATOM 1721 N N . ASN A 1 217 ? 36.657 -29.587 10.873 1.00 49.31 217 ASN A N 1
ATOM 1722 C CA . ASN A 1 217 ? 37.776 -30.522 10.690 1.00 49.31 217 ASN A CA 1
ATOM 1723 C C . ASN A 1 217 ? 39.073 -30.135 11.426 1.00 49.31 217 ASN A C 1
ATOM 1725 O O . ASN A 1 217 ? 39.865 -31.023 11.733 1.00 49.31 217 ASN A O 1
ATOM 1729 N N . GLU A 1 218 ? 39.317 -28.852 11.720 1.00 49.50 218 GLU A N 1
ATOM 1730 C CA . GLU A 1 218 ? 40.596 -28.409 12.316 1.00 49.50 218 GLU A CA 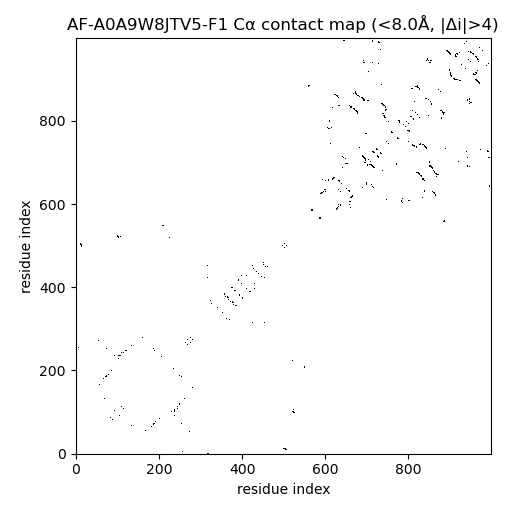1
ATOM 1731 C C . GLU A 1 218 ? 40.584 -28.322 13.852 1.00 49.50 218 GLU A C 1
ATOM 1733 O O . GLU A 1 218 ? 41.646 -28.270 14.472 1.00 49.50 218 GLU A O 1
ATOM 1738 N N . LEU A 1 219 ? 39.404 -28.329 14.487 1.00 44.91 219 LEU A N 1
ATOM 1739 C CA . LEU A 1 219 ? 39.253 -28.128 15.939 1.00 44.91 219 LEU A CA 1
ATOM 1740 C C . LEU A 1 219 ? 38.534 -29.271 16.679 1.00 44.91 219 LEU A C 1
ATOM 1742 O O . LEU A 1 219 ? 38.477 -29.246 17.908 1.00 44.91 219 LEU A O 1
ATOM 1746 N N . ALA A 1 220 ? 38.017 -30.283 15.973 1.00 41.84 220 ALA A N 1
ATOM 1747 C CA . ALA A 1 220 ? 37.319 -31.419 16.579 1.00 41.84 220 ALA A CA 1
ATOM 1748 C C . ALA A 1 220 ? 37.709 -32.769 15.931 1.00 41.84 220 ALA A C 1
ATOM 1750 O O . ALA A 1 220 ? 36.974 -33.285 15.086 1.00 41.84 220 ALA A O 1
ATOM 1751 N N . PRO A 1 221 ? 38.834 -33.393 16.336 1.00 43.28 221 PRO A N 1
ATOM 1752 C CA . PRO A 1 221 ? 39.200 -34.731 15.874 1.00 43.28 221 PRO A CA 1
ATOM 1753 C C . PRO A 1 221 ? 38.268 -35.796 16.483 1.00 43.28 221 PRO A C 1
ATOM 1755 O O . PRO A 1 221 ? 38.569 -36.375 17.527 1.00 43.28 221 PRO A O 1
ATOM 1758 N N . GLY A 1 222 ? 37.126 -36.053 15.833 1.00 49.69 222 GLY A N 1
ATOM 1759 C CA . GLY A 1 222 ? 36.244 -37.176 16.176 1.00 49.69 222 GLY A CA 1
ATOM 1760 C C . GLY A 1 222 ? 34.736 -36.965 16.002 1.00 49.69 222 GLY A C 1
ATOM 1761 O O . GLY A 1 222 ? 33.990 -37.259 16.935 1.00 49.69 222 GLY A O 1
ATOM 1762 N N . HIS A 1 223 ? 34.257 -36.535 14.826 1.00 47.34 223 HIS A N 1
ATOM 1763 C CA . HIS A 1 223 ? 32.833 -36.679 14.468 1.00 47.34 223 HIS A CA 1
ATOM 1764 C C . HIS A 1 223 ? 32.644 -37.664 13.290 1.00 47.34 223 HIS A C 1
ATOM 1766 O O . HIS A 1 223 ? 32.522 -37.241 12.136 1.00 47.34 223 HIS A O 1
ATOM 1772 N N . PRO A 1 224 ? 32.572 -38.988 13.551 1.00 52.00 224 PRO A N 1
ATOM 1773 C CA . PRO A 1 224 ? 32.717 -40.045 12.534 1.00 52.00 224 PRO A CA 1
ATOM 1774 C C . PRO A 1 224 ? 31.574 -40.143 11.501 1.00 52.00 224 PRO A C 1
ATOM 1776 O O . PRO A 1 224 ? 31.583 -41.021 10.643 1.00 52.00 224 PRO A O 1
ATOM 1779 N N . GLU A 1 225 ? 30.572 -39.259 11.557 1.00 55.81 225 GLU A N 1
ATOM 1780 C CA . GLU A 1 225 ? 29.476 -39.187 10.576 1.00 55.81 225 GLU A CA 1
ATOM 1781 C C . GLU A 1 225 ? 29.844 -38.369 9.310 1.00 55.81 225 GLU A C 1
ATOM 1783 O O . GLU A 1 225 ? 29.207 -38.544 8.267 1.00 55.81 225 GLU A O 1
ATOM 1788 N N . TRP A 1 226 ? 30.877 -37.511 9.370 1.00 63.62 226 TRP A N 1
ATOM 1789 C CA . TRP A 1 226 ? 31.332 -36.670 8.242 1.00 63.62 226 TRP A CA 1
ATOM 1790 C C . TRP A 1 226 ? 32.604 -37.169 7.540 1.00 63.62 226 TRP A C 1
ATOM 1792 O O . TRP A 1 226 ? 32.960 -36.649 6.484 1.00 63.62 226 TRP A O 1
ATOM 1802 N N . GLU A 1 227 ? 33.258 -38.208 8.061 1.00 55.12 227 GLU A N 1
ATOM 1803 C CA . GLU A 1 227 ? 34.469 -38.767 7.454 1.00 55.12 227 GLU A CA 1
ATOM 1804 C C . GLU A 1 227 ? 34.192 -39.424 6.077 1.00 55.12 227 GLU A C 1
ATOM 1806 O O . GLU A 1 227 ? 33.156 -40.065 5.824 1.00 55.12 227 GLU A O 1
ATOM 1811 N N . GLY A 1 228 ? 35.145 -39.249 5.156 1.00 64.56 228 GLY A N 1
ATOM 1812 C CA . GLY A 1 228 ? 35.085 -39.736 3.774 1.00 64.56 228 GLY A CA 1
ATOM 1813 C C . GLY A 1 228 ? 34.394 -38.786 2.786 1.00 64.56 228 GLY A C 1
ATOM 1814 O O . GLY A 1 228 ? 34.190 -37.606 3.055 1.00 64.56 228 GLY A O 1
ATOM 1815 N N . ASP A 1 229 ? 34.043 -39.314 1.610 1.00 71.56 229 ASP A N 1
ATOM 1816 C CA . ASP A 1 229 ? 33.494 -38.552 0.478 1.00 71.56 229 ASP A CA 1
ATOM 1817 C C . ASP A 1 229 ? 32.055 -38.070 0.745 1.00 71.56 229 ASP A C 1
ATOM 1819 O O . ASP A 1 229 ? 31.068 -38.698 0.357 1.00 71.56 229 ASP A O 1
ATOM 1823 N N . TRP A 1 230 ? 31.925 -36.971 1.488 1.00 77.31 230 TRP A N 1
ATOM 1824 C CA . TRP A 1 230 ? 30.634 -36.364 1.800 1.00 77.31 230 TRP A CA 1
ATOM 1825 C C . TRP A 1 230 ? 30.027 -35.640 0.594 1.00 77.31 230 TRP A C 1
ATOM 1827 O O . TRP A 1 230 ? 28.811 -35.697 0.421 1.00 77.31 230 TRP A O 1
ATOM 1837 N N . LYS A 1 231 ? 30.847 -35.045 -0.281 1.00 80.44 231 LYS A N 1
ATOM 1838 C CA . LYS A 1 231 ? 30.397 -34.352 -1.498 1.00 80.44 231 LYS A CA 1
ATOM 1839 C C . LYS A 1 231 ? 29.633 -35.298 -2.432 1.00 80.44 231 LYS A C 1
ATOM 1841 O O . LYS A 1 231 ? 28.485 -35.023 -2.787 1.00 80.44 231 LYS A O 1
ATOM 1846 N N . ALA A 1 232 ? 30.154 -36.499 -2.706 1.00 80.19 232 ALA A N 1
ATOM 1847 C CA . ALA A 1 232 ? 29.403 -37.499 -3.471 1.00 80.19 232 ALA A CA 1
ATOM 1848 C C . ALA A 1 232 ? 28.134 -38.000 -2.752 1.00 80.19 232 ALA A C 1
ATOM 1850 O O . ALA A 1 232 ? 27.117 -38.220 -3.418 1.00 80.19 232 ALA A O 1
ATOM 1851 N N . LYS A 1 233 ? 28.144 -38.150 -1.414 1.00 81.75 233 LYS A N 1
ATOM 1852 C CA . LYS A 1 233 ? 26.935 -38.504 -0.636 1.00 81.75 233 LYS A CA 1
ATOM 1853 C C . LYS A 1 233 ? 25.832 -37.445 -0.820 1.00 81.75 233 LYS A C 1
ATOM 1855 O O . LYS A 1 233 ? 24.693 -37.809 -1.119 1.00 81.75 233 LYS A O 1
ATOM 1860 N N . ILE A 1 234 ? 26.181 -36.156 -0.735 1.00 83.75 234 ILE A N 1
ATOM 1861 C CA . ILE A 1 234 ? 25.274 -35.012 -0.936 1.00 83.75 234 ILE A CA 1
ATOM 1862 C C . ILE A 1 234 ? 24.745 -34.953 -2.373 1.00 83.75 234 ILE A C 1
ATOM 1864 O O . ILE A 1 234 ? 23.524 -34.960 -2.566 1.00 83.75 234 ILE A O 1
ATOM 1868 N N . ARG A 1 235 ? 25.629 -34.977 -3.384 1.00 85.31 235 ARG A N 1
ATOM 1869 C CA . ARG A 1 235 ? 25.240 -34.985 -4.808 1.00 85.31 235 ARG A CA 1
ATOM 1870 C C . ARG A 1 235 ? 24.268 -36.120 -5.118 1.00 85.31 235 ARG A C 1
ATOM 1872 O O . ARG A 1 235 ? 23.242 -35.886 -5.759 1.00 85.31 235 ARG A O 1
ATOM 1879 N N . HIS A 1 236 ? 24.555 -37.330 -4.624 1.00 84.69 236 HIS A N 1
ATOM 1880 C CA . HIS A 1 236 ? 23.684 -38.485 -4.824 1.00 84.69 236 HIS A CA 1
ATOM 1881 C C . HIS A 1 236 ? 22.352 -38.328 -4.079 1.00 84.69 236 HIS A C 1
ATOM 1883 O O . HIS A 1 236 ? 21.308 -38.600 -4.659 1.00 84.69 236 HIS A O 1
ATOM 1889 N N . GLY A 1 237 ? 22.351 -37.841 -2.833 1.00 84.25 237 GLY A N 1
ATOM 1890 C CA . GLY A 1 237 ? 21.125 -37.556 -2.080 1.00 84.25 237 GLY A CA 1
ATOM 1891 C C . GLY A 1 237 ? 20.200 -36.570 -2.802 1.00 84.25 237 GLY A C 1
ATOM 1892 O O . GLY A 1 237 ? 19.017 -36.857 -2.989 1.00 84.25 237 GLY A O 1
ATOM 1893 N N . TYR A 1 238 ? 20.738 -35.447 -3.282 1.00 87.69 238 TYR A N 1
ATOM 1894 C CA . TYR A 1 238 ? 19.983 -34.436 -4.029 1.00 87.69 238 TYR A CA 1
ATOM 1895 C C . TYR A 1 238 ? 19.455 -34.958 -5.378 1.00 87.69 238 TYR A C 1
ATOM 1897 O O . TYR A 1 238 ? 18.284 -34.750 -5.711 1.00 87.69 238 TYR A O 1
ATOM 1905 N N . GLU A 1 239 ? 20.273 -35.695 -6.141 1.00 86.38 239 GLU A N 1
ATOM 1906 C CA . GLU A 1 239 ? 19.840 -36.310 -7.403 1.00 86.38 239 GLU A CA 1
ATOM 1907 C C . GLU A 1 239 ? 18.711 -37.327 -7.162 1.00 86.38 239 GLU A C 1
ATOM 1909 O O . GLU A 1 239 ? 17.689 -37.320 -7.852 1.00 86.38 239 GLU A O 1
ATOM 1914 N N . ARG A 1 240 ? 18.849 -38.170 -6.132 1.00 86.19 240 ARG A N 1
ATOM 1915 C CA . ARG A 1 240 ? 17.848 -39.168 -5.742 1.00 86.19 240 ARG A CA 1
ATOM 1916 C C . ARG A 1 240 ? 16.530 -38.539 -5.310 1.00 86.19 240 ARG A C 1
ATOM 1918 O O . ARG A 1 240 ? 15.478 -38.997 -5.749 1.00 86.19 240 ARG A O 1
ATOM 1925 N N . LEU A 1 241 ? 16.565 -37.478 -4.506 1.00 87.12 241 LEU A N 1
ATOM 1926 C CA . LEU A 1 241 ? 15.357 -36.747 -4.121 1.00 87.12 241 LEU A CA 1
ATOM 1927 C C . LEU A 1 241 ? 14.713 -36.035 -5.310 1.00 87.12 241 LEU A C 1
ATOM 1929 O O . LEU A 1 241 ? 13.491 -36.051 -5.423 1.00 87.12 241 LEU A O 1
ATOM 1933 N N . SER A 1 242 ? 15.509 -35.491 -6.235 1.00 87.56 242 SER A N 1
ATOM 1934 C CA . SER A 1 242 ? 14.998 -34.951 -7.500 1.00 87.56 242 SER A CA 1
ATOM 1935 C C . SER A 1 242 ? 14.267 -36.040 -8.294 1.00 87.56 242 SER A C 1
ATOM 1937 O O . SER A 1 242 ? 13.139 -35.836 -8.743 1.00 87.56 242 SER A O 1
ATOM 1939 N N . GLN A 1 243 ? 14.853 -37.239 -8.412 1.00 86.81 243 GLN A N 1
ATOM 1940 C CA . GLN A 1 243 ? 14.196 -38.399 -9.025 1.00 86.81 243 GLN A CA 1
ATOM 1941 C C . GLN A 1 243 ? 12.909 -38.807 -8.280 1.00 86.81 243 GLN A C 1
ATOM 1943 O O . GLN A 1 243 ? 11.947 -39.212 -8.934 1.00 86.81 243 GLN A O 1
ATOM 1948 N N . THR A 1 244 ? 12.851 -38.695 -6.947 1.00 87.56 244 THR A N 1
ATOM 1949 C CA . THR A 1 244 ? 11.630 -38.944 -6.158 1.00 87.56 244 THR A CA 1
ATOM 1950 C C . THR A 1 244 ? 10.567 -37.870 -6.396 1.00 87.56 244 THR A C 1
ATOM 1952 O O . THR A 1 244 ? 9.430 -38.234 -6.677 1.00 87.56 244 THR A O 1
ATOM 1955 N N . LEU A 1 245 ? 10.909 -36.578 -6.400 1.00 87.44 245 LEU A N 1
ATOM 1956 C CA . LEU A 1 245 ? 9.994 -35.474 -6.731 1.00 87.44 245 LEU A CA 1
ATOM 1957 C C . LEU A 1 245 ? 9.341 -35.688 -8.110 1.00 87.44 245 LEU A C 1
ATOM 1959 O O . LEU A 1 245 ? 8.116 -35.665 -8.235 1.00 87.44 245 LEU A O 1
ATOM 1963 N N . TRP A 1 246 ? 10.140 -35.995 -9.138 1.00 86.25 246 TRP A N 1
ATOM 1964 C CA . TRP A 1 246 ? 9.641 -36.309 -10.486 1.00 86.25 246 TRP A CA 1
ATOM 1965 C C . TRP A 1 246 ? 8.832 -37.614 -10.565 1.00 86.25 246 TRP A C 1
ATOM 1967 O O . TRP A 1 246 ? 7.999 -37.768 -11.461 1.00 86.25 246 TRP A O 1
ATOM 1977 N N . ARG A 1 247 ? 9.062 -38.565 -9.652 1.00 85.69 247 ARG A N 1
ATOM 1978 C CA . ARG A 1 247 ? 8.293 -39.814 -9.546 1.00 85.69 247 ARG A CA 1
ATOM 1979 C C . ARG A 1 247 ? 6.934 -39.568 -8.893 1.00 85.69 247 ARG A C 1
ATOM 1981 O O . ARG A 1 247 ? 5.931 -40.005 -9.447 1.00 85.69 247 ARG A O 1
ATOM 1988 N N . VAL A 1 248 ? 6.910 -38.826 -7.787 1.00 84.88 248 VAL A N 1
ATOM 1989 C CA . VAL A 1 248 ? 5.701 -38.422 -7.055 1.00 84.88 248 VAL A CA 1
ATOM 1990 C C . VAL A 1 248 ? 4.824 -37.515 -7.914 1.00 84.88 248 VAL A C 1
ATOM 1992 O O . VAL A 1 248 ? 3.618 -37.716 -7.959 1.00 84.88 248 VAL A O 1
ATOM 1995 N N . ALA A 1 249 ? 5.401 -36.600 -8.700 1.00 83.00 249 ALA A N 1
ATOM 1996 C CA . ALA A 1 249 ? 4.642 -35.812 -9.675 1.00 83.00 249 ALA A CA 1
ATOM 1997 C C . ALA A 1 249 ? 3.815 -36.694 -10.632 1.00 83.00 249 ALA A C 1
ATOM 1999 O O . ALA A 1 249 ? 2.662 -36.392 -10.922 1.00 83.00 249 ALA A O 1
ATOM 2000 N N . ARG A 1 250 ? 4.350 -37.842 -11.073 1.00 82.94 250 ARG A N 1
ATOM 2001 C CA . ARG A 1 250 ? 3.642 -38.802 -11.947 1.00 82.94 250 ARG A CA 1
ATOM 2002 C C . ARG A 1 250 ? 2.545 -39.611 -11.240 1.00 82.94 250 ARG A C 1
ATOM 2004 O O . ARG A 1 250 ? 1.890 -40.422 -11.892 1.00 82.94 250 ARG A O 1
ATOM 2011 N N . GLU A 1 251 ? 2.336 -39.408 -9.941 1.00 81.69 251 GLU A N 1
ATOM 2012 C CA . GLU A 1 251 ? 1.172 -39.920 -9.209 1.00 81.69 251 GLU A CA 1
ATOM 2013 C C . GLU A 1 251 ? -0.063 -39.012 -9.375 1.00 81.69 251 GLU A C 1
ATOM 2015 O O . GLU A 1 251 ? -1.162 -39.443 -9.043 1.00 81.69 251 GLU A O 1
ATOM 2020 N N . PHE A 1 252 ? 0.079 -37.797 -9.927 1.00 72.25 252 PHE A N 1
ATOM 2021 C CA . PHE A 1 252 ? -1.018 -36.842 -10.134 1.00 72.25 252 PHE A CA 1
ATOM 2022 C C . PHE A 1 252 ? -1.663 -36.985 -11.523 1.00 72.25 252 PHE A C 1
ATOM 2024 O O . PHE A 1 252 ? -0.979 -36.986 -12.545 1.00 72.25 252 PHE A O 1
ATOM 2031 N N . ASP A 1 253 ? -2.998 -37.049 -11.578 1.00 71.94 253 ASP A N 1
ATOM 2032 C CA . ASP A 1 253 ? -3.761 -37.094 -12.832 1.00 71.94 253 ASP A CA 1
ATOM 2033 C C . ASP A 1 253 ? -4.290 -35.706 -13.204 1.00 71.94 253 ASP A C 1
ATOM 2035 O O . ASP A 1 253 ? -5.261 -35.201 -12.632 1.00 71.94 253 ASP A O 1
ATOM 2039 N N . VAL A 1 254 ? -3.670 -35.088 -14.207 1.00 68.06 254 VAL A N 1
ATOM 2040 C CA . VAL A 1 254 ? -4.013 -33.726 -14.638 1.00 68.06 254 VAL A CA 1
ATOM 2041 C C . VAL A 1 254 ? -5.400 -33.618 -15.291 1.00 68.06 254 VAL A C 1
ATOM 2043 O O . VAL A 1 254 ? -5.986 -32.535 -15.318 1.00 68.06 254 VAL A O 1
ATOM 2046 N N . ARG A 1 255 ? -6.008 -34.749 -15.680 1.00 68.25 255 ARG A N 1
ATOM 2047 C CA . ARG A 1 255 ? -7.409 -34.830 -16.139 1.00 68.25 255 ARG A CA 1
ATOM 2048 C C . ARG A 1 255 ? -8.417 -34.551 -15.019 1.00 68.25 255 ARG A C 1
ATOM 2050 O O . ARG A 1 255 ? -9.568 -34.228 -15.310 1.00 68.25 255 ARG A O 1
ATOM 2057 N N . GLY A 1 256 ? -7.994 -34.650 -13.753 1.00 65.56 256 GLY A N 1
ATOM 2058 C CA . GLY A 1 256 ? -8.782 -34.240 -12.587 1.00 65.56 256 GLY A CA 1
ATOM 2059 C C . GLY A 1 256 ? -9.030 -32.730 -12.557 1.00 65.56 256 GLY A C 1
ATOM 2060 O O . GLY A 1 256 ? -10.150 -32.297 -12.319 1.00 65.56 256 GLY A O 1
ATOM 2061 N N . TYR A 1 257 ? -8.031 -31.922 -12.917 1.00 62.78 257 TYR A N 1
ATOM 2062 C CA . TYR A 1 257 ? -8.184 -30.468 -13.084 1.00 62.78 257 TYR A CA 1
ATOM 2063 C C . TYR A 1 257 ? -9.001 -30.142 -14.342 1.00 62.78 257 TYR A C 1
ATOM 2065 O O . TYR A 1 257 ? -9.814 -29.216 -14.346 1.00 62.78 257 TYR A O 1
ATOM 2073 N N . GLY A 1 258 ? -8.890 -30.994 -15.370 1.00 61.72 258 GLY A N 1
ATOM 2074 C CA . GLY A 1 258 ? -9.782 -31.027 -16.533 1.00 61.72 258 GLY A CA 1
ATOM 2075 C C . GLY A 1 258 ? -11.276 -31.101 -16.192 1.00 61.72 258 GLY A C 1
ATOM 2076 O O . GLY A 1 258 ? -12.091 -30.711 -17.026 1.00 61.72 258 GLY A O 1
ATOM 2077 N N . LEU A 1 259 ? -11.663 -31.536 -14.985 1.00 62.28 259 LEU A N 1
ATOM 2078 C CA . LEU A 1 259 ? -13.064 -31.561 -14.553 1.00 62.28 259 LEU A CA 1
ATOM 2079 C C . LEU A 1 259 ? -13.669 -30.160 -14.408 1.00 62.28 259 LEU A C 1
ATOM 2081 O O . LEU A 1 259 ? -14.800 -29.982 -14.837 1.00 62.28 259 LEU A O 1
ATOM 2085 N N . VAL A 1 260 ? -12.931 -29.160 -13.911 1.00 58.59 260 VAL A N 1
ATOM 2086 C CA . VAL A 1 260 ? -13.458 -27.787 -13.743 1.00 58.59 260 VAL A CA 1
ATOM 2087 C C . VAL A 1 260 ? -13.715 -27.129 -15.102 1.00 58.59 260 VAL A C 1
ATOM 2089 O O . VAL A 1 260 ? -14.740 -26.481 -15.314 1.00 58.59 260 VAL A O 1
ATOM 2092 N N . LEU A 1 261 ? -12.810 -27.332 -16.065 1.00 62.06 261 LEU A N 1
ATOM 2093 C CA . LEU A 1 261 ? -13.025 -26.873 -17.438 1.00 62.06 261 LEU A CA 1
ATOM 2094 C C . LEU A 1 261 ? -14.172 -27.648 -18.106 1.00 62.06 261 LEU A C 1
ATOM 2096 O O . LEU A 1 261 ? -15.011 -27.047 -18.768 1.00 62.06 261 LEU A O 1
ATOM 2100 N N . ARG A 1 262 ? -14.250 -28.968 -17.904 1.00 67.06 262 ARG A N 1
ATOM 2101 C CA . ARG A 1 262 ? -15.331 -29.815 -18.430 1.00 67.06 262 ARG A CA 1
ATOM 2102 C C . ARG A 1 262 ? -16.694 -29.432 -17.863 1.00 67.06 262 ARG A C 1
ATOM 2104 O O . ARG A 1 262 ? -17.655 -29.412 -18.621 1.00 67.06 262 ARG A O 1
ATOM 2111 N N . GLU A 1 263 ? -16.775 -29.097 -16.580 1.00 62.16 263 GLU A N 1
ATOM 2112 C CA . GLU A 1 263 ? -17.980 -28.579 -15.934 1.00 62.16 263 GLU A CA 1
ATOM 2113 C C . GLU A 1 263 ? -18.408 -27.269 -16.598 1.00 62.16 263 GLU A C 1
ATOM 2115 O O . GLU A 1 263 ? -19.499 -27.219 -17.153 1.00 62.16 263 GLU A O 1
ATOM 2120 N N . LYS A 1 264 ? -17.522 -26.265 -16.704 1.00 57.44 264 LYS A N 1
ATOM 2121 C CA . LYS A 1 264 ? -17.822 -25.021 -17.444 1.00 57.44 264 LYS A CA 1
ATOM 2122 C C . LYS A 1 264 ? -18.286 -25.280 -18.888 1.00 57.44 264 LYS A C 1
ATOM 2124 O O . LYS A 1 264 ? -19.229 -24.647 -19.346 1.00 57.44 264 LYS A O 1
ATOM 2129 N N . LEU A 1 265 ? -17.680 -26.244 -19.585 1.00 58.84 265 LEU A N 1
ATOM 2130 C CA . LEU A 1 265 ? -18.049 -26.642 -20.952 1.00 58.84 265 LEU A CA 1
ATOM 2131 C C . LEU A 1 265 ? -19.316 -27.527 -21.045 1.00 58.84 265 LEU A C 1
ATOM 2133 O O . LEU A 1 265 ? -19.688 -27.905 -22.153 1.00 58.84 265 LEU A O 1
ATOM 2137 N N . THR A 1 266 ? -19.969 -27.894 -19.933 1.00 57.78 266 THR A N 1
ATOM 2138 C CA . THR A 1 266 ? -21.166 -28.770 -19.933 1.00 57.78 266 THR A CA 1
ATOM 2139 C C . THR A 1 266 ? -22.347 -28.254 -19.109 1.00 57.78 266 THR A C 1
ATOM 2141 O O . THR A 1 266 ? -23.480 -28.583 -19.444 1.00 57.78 266 THR A O 1
ATOM 2144 N N . THR A 1 267 ? -22.126 -27.428 -18.083 1.00 51.78 267 THR A N 1
ATOM 2145 C CA . THR A 1 267 ? -23.186 -26.763 -17.301 1.00 51.78 267 THR A CA 1
ATOM 2146 C C . THR A 1 267 ? -23.494 -25.353 -17.806 1.00 51.78 267 THR A C 1
ATOM 2148 O O . THR A 1 267 ? -24.590 -24.851 -17.576 1.00 51.78 267 THR A O 1
ATOM 2151 N N . LYS A 1 268 ? -22.556 -24.725 -18.532 1.00 47.22 268 LYS A N 1
ATOM 2152 C CA . LYS A 1 268 ? -22.688 -23.384 -19.131 1.00 47.22 268 LYS A CA 1
ATOM 2153 C C . LYS A 1 268 ? -22.573 -23.395 -20.659 1.00 47.22 268 LYS A C 1
ATOM 2155 O O . LYS A 1 268 ? -21.918 -22.545 -21.271 1.00 47.22 268 LYS A O 1
ATOM 2160 N N . TRP A 1 269 ? -23.194 -24.399 -21.271 1.00 47.94 269 TRP A N 1
ATOM 2161 C CA . TRP A 1 269 ? -23.325 -24.559 -22.717 1.00 47.94 269 TRP A CA 1
ATOM 2162 C C . TRP A 1 269 ? -24.814 -24.508 -23.064 1.00 47.94 269 TRP A C 1
ATOM 2164 O O . TRP A 1 269 ? -25.572 -25.348 -22.587 1.00 47.94 269 TRP A O 1
ATOM 2174 N N . CYS A 1 270 ? -25.256 -23.514 -23.836 1.00 44.91 270 CYS A N 1
ATOM 2175 C CA . CYS A 1 270 ? -26.675 -23.371 -24.154 1.00 44.91 270 CYS A CA 1
ATOM 2176 C C . CYS A 1 270 ? -27.148 -24.435 -25.153 1.00 44.91 270 CYS A C 1
ATOM 2178 O O . CYS A 1 270 ? -26.378 -24.926 -25.981 1.00 44.91 270 CYS A O 1
ATOM 2180 N N . ASP A 1 271 ? -28.457 -24.687 -25.164 1.00 39.47 271 ASP A N 1
ATOM 2181 C CA . ASP A 1 271 ? -29.149 -25.518 -26.164 1.00 39.47 271 ASP A CA 1
ATOM 2182 C C . ASP A 1 271 ? -28.934 -25.063 -27.619 1.00 39.47 271 ASP A C 1
ATOM 2184 O O . ASP A 1 271 ? -29.148 -25.831 -28.560 1.00 39.47 271 ASP A O 1
ATOM 2188 N N . CYS A 1 272 ? -28.504 -23.811 -27.786 1.00 41.00 272 CYS A N 1
ATOM 2189 C CA . CYS A 1 272 ? -28.124 -23.161 -29.032 1.00 41.00 272 CYS A CA 1
ATOM 2190 C C . CYS A 1 272 ? -26.682 -23.431 -29.505 1.00 41.00 272 CYS A C 1
ATOM 2192 O O . CYS A 1 272 ? -26.372 -23.071 -30.637 1.00 41.00 272 CYS A O 1
ATOM 2194 N N . GLY A 1 273 ? -25.812 -24.035 -28.686 1.00 44.16 273 GLY A N 1
ATOM 2195 C CA . GLY A 1 273 ? -24.420 -24.337 -29.057 1.00 44.16 273 GLY A CA 1
ATOM 2196 C C . GLY A 1 273 ? -23.352 -23.377 -28.513 1.00 44.16 273 GLY A C 1
ATOM 2197 O O . GLY A 1 273 ? -22.160 -23.651 -28.640 1.00 44.16 273 GLY A O 1
ATOM 2198 N N . CYS A 1 274 ? -23.749 -22.275 -27.874 1.00 43.78 274 CYS A N 1
ATOM 2199 C CA . CYS A 1 274 ? -22.844 -21.242 -27.360 1.00 43.78 274 CYS A CA 1
ATOM 2200 C C . CYS A 1 274 ? -22.484 -21.471 -25.880 1.00 43.78 274 CYS A C 1
ATOM 2202 O O . CYS A 1 274 ? -23.360 -21.758 -25.064 1.00 43.78 274 CYS A O 1
ATOM 2204 N N . SER A 1 275 ? -21.216 -21.275 -25.497 1.00 45.44 275 SER A N 1
ATOM 2205 C CA . SER A 1 275 ? -20.817 -21.242 -24.080 1.00 45.44 275 SER A CA 1
ATOM 2206 C C . SER A 1 275 ? -20.890 -19.819 -23.529 1.00 45.44 275 SER A C 1
ATOM 2208 O O . SER A 1 275 ? -20.257 -18.916 -24.076 1.00 45.44 275 SER A O 1
ATOM 2210 N N . THR A 1 276 ? -21.651 -19.631 -22.449 1.00 41.25 276 THR A N 1
ATOM 2211 C CA . THR A 1 276 ? -22.135 -18.308 -22.008 1.00 41.25 276 THR A CA 1
ATOM 2212 C C . THR A 1 276 ? -21.103 -17.427 -21.307 1.00 41.25 276 THR A C 1
ATOM 2214 O O . THR A 1 276 ? -21.334 -16.233 -21.181 1.00 41.25 276 THR A O 1
ATOM 2217 N N . ASP A 1 277 ? -19.991 -17.994 -20.829 1.00 39.88 277 ASP A N 1
ATOM 2218 C CA . ASP A 1 277 ? -19.032 -17.263 -19.985 1.00 39.88 277 ASP A CA 1
ATOM 2219 C C . ASP A 1 277 ? -17.773 -16.793 -20.737 1.00 39.88 277 ASP A C 1
ATOM 2221 O O . ASP A 1 277 ? -17.267 -15.715 -20.445 1.00 39.88 277 ASP A O 1
ATOM 2225 N N . HIS A 1 278 ? -17.233 -17.605 -21.663 1.00 44.78 278 HIS A N 1
ATOM 2226 C CA . HIS A 1 278 ? -15.841 -17.453 -22.146 1.00 44.78 278 HIS A CA 1
ATOM 2227 C C . HIS A 1 278 ? -15.634 -17.587 -23.667 1.00 44.78 278 HIS A C 1
ATOM 2229 O O . HIS A 1 278 ? -14.485 -17.618 -24.110 1.00 44.78 278 HIS A O 1
ATOM 2235 N N . LEU A 1 279 ? -16.694 -17.693 -24.482 1.00 42.34 279 LEU A N 1
ATOM 2236 C CA . LEU A 1 279 ? -16.567 -17.789 -25.954 1.00 42.34 279 LEU A CA 1
ATOM 2237 C C . LEU A 1 279 ? -17.333 -16.727 -26.758 1.00 42.34 279 LEU A C 1
ATOM 2239 O O . LEU A 1 279 ? -17.138 -16.649 -27.970 1.00 42.34 279 LEU A O 1
ATOM 2243 N N . GLY A 1 280 ? -18.131 -15.871 -26.117 1.00 36.97 280 GLY A N 1
ATOM 2244 C CA . GLY A 1 280 ? -18.687 -14.684 -26.764 1.00 36.97 280 GLY A CA 1
ATOM 2245 C C . GLY A 1 280 ? -19.706 -13.950 -25.900 1.00 36.97 280 GLY A C 1
ATOM 2246 O O . GLY A 1 280 ? -20.533 -14.577 -25.249 1.00 36.97 280 GLY A O 1
ATOM 2247 N N . GLU A 1 281 ? -19.687 -12.618 -25.962 1.00 39.66 281 GLU A N 1
ATOM 2248 C CA . GLU A 1 281 ? -20.652 -11.723 -25.298 1.00 39.66 281 GLU A CA 1
ATOM 2249 C C . GLU A 1 281 ? -22.055 -11.757 -25.947 1.00 39.66 281 GLU A C 1
ATOM 2251 O O . GLU A 1 281 ? -22.933 -10.985 -25.574 1.00 39.66 281 GLU A O 1
ATOM 2256 N N . VAL A 1 282 ? -22.277 -12.631 -26.939 1.00 47.66 282 VAL A N 1
ATOM 2257 C CA . VAL A 1 282 ? -23.516 -12.717 -27.722 1.00 47.66 282 VAL A CA 1
ATOM 2258 C C . VAL A 1 282 ? -23.938 -14.174 -27.909 1.00 47.66 282 VAL A C 1
ATOM 2260 O O . VAL A 1 282 ? -23.500 -14.870 -28.826 1.00 47.66 282 VAL A O 1
ATOM 2263 N N . CYS A 1 283 ? -24.871 -14.619 -27.069 1.00 43.75 283 CYS A N 1
ATOM 2264 C CA . CYS A 1 283 ? -25.828 -15.640 -27.475 1.00 43.75 283 CYS A CA 1
ATOM 2265 C C . CYS A 1 283 ? -26.902 -14.936 -28.316 1.00 43.75 283 CYS A C 1
ATOM 2267 O O . CYS A 1 283 ? -27.767 -14.279 -27.750 1.00 43.75 283 CYS A O 1
ATOM 2269 N N . GLU A 1 284 ? -26.857 -15.047 -29.649 1.00 40.00 284 GLU A N 1
ATOM 2270 C CA . GLU A 1 284 ? -27.768 -14.310 -30.554 1.00 40.00 284 GLU A CA 1
ATOM 2271 C C . GLU A 1 284 ? -29.255 -14.530 -30.215 1.00 40.00 284 GLU A C 1
ATOM 2273 O O . GLU A 1 284 ? -30.084 -13.651 -30.428 1.00 40.00 284 GLU A O 1
ATOM 2278 N N . ARG A 1 285 ? -29.589 -15.694 -29.645 1.00 41.66 285 ARG A N 1
ATOM 2279 C CA . ARG A 1 285 ? -30.937 -16.008 -29.177 1.00 41.66 285 ARG A CA 1
ATOM 2280 C C . ARG A 1 285 ? -31.314 -15.230 -27.914 1.00 41.66 285 ARG A C 1
ATOM 2282 O O . ARG A 1 285 ? -32.285 -14.491 -27.948 1.00 41.66 285 ARG A O 1
ATOM 2289 N N . THR A 1 286 ? -30.531 -15.360 -26.843 1.00 41.38 286 THR A N 1
ATOM 2290 C CA . THR A 1 286 ? -30.796 -14.674 -25.566 1.00 41.38 286 THR A CA 1
ATOM 2291 C C . THR A 1 286 ? -30.712 -13.157 -25.722 1.00 41.38 286 THR A C 1
ATOM 2293 O O . THR A 1 286 ? -31.515 -12.450 -25.141 1.00 41.38 286 THR A O 1
ATOM 2296 N N . VAL A 1 287 ? -29.810 -12.657 -26.576 1.00 43.50 287 VAL A N 1
ATOM 2297 C CA . VAL A 1 287 ? -29.728 -11.227 -26.903 1.00 43.50 287 VAL A CA 1
ATOM 2298 C C . VAL A 1 287 ? -30.977 -10.747 -27.648 1.00 43.50 287 VAL A C 1
ATOM 2300 O O . VAL A 1 287 ? -31.459 -9.672 -27.326 1.00 43.50 287 VAL A O 1
ATOM 2303 N N . ARG A 1 288 ? -31.560 -11.529 -28.574 1.00 44.38 288 ARG A N 1
ATOM 2304 C CA . ARG A 1 288 ? -32.859 -11.168 -29.177 1.00 44.38 288 ARG A CA 1
ATOM 2305 C C . ARG A 1 288 ? -34.010 -11.221 -28.183 1.00 44.38 288 ARG A C 1
ATOM 2307 O O . ARG A 1 288 ? -34.846 -10.330 -28.201 1.00 44.38 288 ARG A O 1
ATOM 2314 N N . GLU A 1 289 ? -34.052 -12.248 -27.341 1.00 48.00 289 GLU A N 1
ATOM 2315 C CA . GLU A 1 289 ? -35.092 -12.408 -26.321 1.00 48.00 289 GLU A CA 1
ATOM 2316 C C . GLU A 1 289 ? -35.026 -11.226 -25.311 1.00 48.00 289 GLU A C 1
ATOM 2318 O O . GLU A 1 289 ? -36.050 -10.599 -25.047 1.00 48.00 289 GLU A O 1
ATOM 2323 N N . ASP A 1 290 ? -33.824 -10.794 -24.896 1.00 43.16 290 ASP A N 1
ATOM 2324 C CA . ASP A 1 290 ? -33.591 -9.566 -24.110 1.00 43.16 290 ASP A CA 1
ATOM 2325 C C . ASP A 1 290 ? -33.906 -8.262 -24.888 1.00 43.16 290 ASP A C 1
ATOM 2327 O O . ASP A 1 290 ? -34.401 -7.295 -24.303 1.00 43.16 290 ASP A O 1
ATOM 2331 N N . GLU A 1 291 ? -33.593 -8.172 -26.187 1.00 43.28 291 GLU A N 1
ATOM 2332 C CA . GLU A 1 291 ? -33.855 -6.982 -27.022 1.00 43.28 291 GLU A CA 1
ATOM 2333 C C . GLU A 1 291 ? -35.355 -6.776 -27.296 1.00 43.28 291 GLU A C 1
ATOM 2335 O O . GLU A 1 291 ? -35.816 -5.629 -27.298 1.00 43.28 291 GLU A O 1
ATOM 2340 N N . GLU A 1 292 ? -36.109 -7.865 -27.487 1.00 45.44 292 GLU A N 1
ATOM 2341 C CA . GLU A 1 292 ? -37.567 -7.862 -27.660 1.00 45.44 292 GLU A CA 1
ATOM 2342 C C . GLU A 1 292 ? -38.303 -7.561 -26.342 1.00 45.44 292 GLU A C 1
ATOM 2344 O O . GLU A 1 292 ? -39.282 -6.813 -26.363 1.00 45.44 292 GLU A O 1
ATOM 2349 N N . GLU A 1 293 ? -37.827 -8.068 -25.196 1.00 42.88 293 GLU A N 1
ATOM 2350 C CA . GLU A 1 293 ? -38.463 -7.825 -23.889 1.00 42.88 293 GLU A CA 1
ATOM 2351 C C . GLU A 1 293 ? -38.078 -6.468 -23.260 1.00 42.88 293 GLU A C 1
ATOM 2353 O O . GLU A 1 293 ? -38.913 -5.830 -22.616 1.00 42.88 293 GLU A O 1
ATOM 2358 N N . SER A 1 294 ? -36.843 -5.977 -23.458 1.00 38.78 294 SER A N 1
ATOM 2359 C CA . SER A 1 294 ? -36.345 -4.756 -22.787 1.00 38.78 294 SER A CA 1
ATOM 2360 C C . SER A 1 294 ? -36.352 -3.466 -23.620 1.00 38.78 294 SER A C 1
ATOM 2362 O O . SER A 1 294 ? -36.087 -2.396 -23.068 1.00 38.78 294 SER A O 1
ATOM 2364 N N . GLY A 1 295 ? -36.667 -3.531 -24.919 1.00 37.59 295 GLY A N 1
ATOM 2365 C CA . GLY A 1 295 ? -36.931 -2.348 -25.746 1.00 37.59 295 GLY A CA 1
ATOM 2366 C C . GLY A 1 295 ? -35.709 -1.470 -26.054 1.00 37.59 295 GLY A C 1
ATOM 2367 O O . GLY A 1 295 ? -35.680 -0.300 -25.687 1.00 37.59 295 GLY A O 1
ATOM 2368 N N . VAL A 1 296 ? -34.728 -2.022 -26.783 1.00 36.09 296 VAL A N 1
ATOM 2369 C CA . VAL A 1 296 ? -33.593 -1.312 -27.427 1.00 36.09 296 VAL A CA 1
ATOM 2370 C C . VAL A 1 296 ? -32.847 -0.314 -26.521 1.00 36.09 296 VAL A C 1
ATOM 2372 O O . VAL A 1 296 ? -33.053 0.901 -26.567 1.00 36.09 296 VAL A O 1
ATOM 2375 N N . ARG A 1 297 ? -31.861 -0.804 -25.758 1.00 31.59 297 ARG A N 1
ATOM 2376 C CA . ARG A 1 297 ? -30.938 0.072 -25.013 1.00 31.59 297 ARG A CA 1
ATOM 2377 C C . ARG A 1 297 ? -29.980 0.818 -25.959 1.00 31.59 297 ARG A C 1
ATOM 2379 O O . ARG A 1 297 ? -29.199 0.168 -26.656 1.00 31.59 297 ARG A O 1
ATOM 2386 N N . PRO A 1 298 ? -29.924 2.163 -25.942 1.00 33.44 298 PRO A N 1
ATOM 2387 C CA . PRO A 1 298 ? -28.901 2.893 -26.675 1.00 33.44 298 PRO A CA 1
ATOM 2388 C C . PRO A 1 298 ? -27.542 2.809 -25.960 1.00 33.44 298 PRO A C 1
ATOM 2390 O O . PRO A 1 298 ? -27.420 3.130 -24.781 1.00 33.44 298 PRO A O 1
ATOM 2393 N N . GLY A 1 299 ? -26.494 2.458 -26.709 1.00 35.31 299 GLY A N 1
ATOM 2394 C CA . GLY A 1 299 ? -25.111 2.776 -26.343 1.00 35.31 299 GLY A CA 1
ATOM 2395 C C . GLY A 1 299 ? -24.378 1.787 -25.431 1.00 35.31 299 GLY A C 1
ATOM 2396 O O . GLY A 1 299 ? -24.145 2.064 -24.256 1.00 35.31 299 GLY A O 1
ATOM 2397 N N . LYS A 1 300 ? -23.834 0.716 -26.025 1.00 28.91 300 LYS A N 1
ATOM 2398 C CA . LYS A 1 300 ? -22.500 0.199 -25.660 1.00 28.91 300 LYS A CA 1
ATOM 2399 C C . LYS A 1 300 ? -21.871 -0.580 -26.814 1.00 28.91 300 LYS A C 1
ATOM 2401 O O . LYS A 1 300 ? -22.136 -1.757 -27.012 1.00 28.91 300 LYS A O 1
ATOM 2406 N N . GLN A 1 301 ? -20.977 0.081 -27.547 1.00 29.61 301 GLN A N 1
ATOM 2407 C CA . GLN A 1 301 ? -19.808 -0.626 -28.062 1.00 29.61 301 GLN A CA 1
ATOM 2408 C C . GLN A 1 301 ? -18.798 -0.651 -26.912 1.00 29.61 301 GLN A C 1
ATOM 2410 O O . GLN A 1 301 ? -18.493 0.399 -26.344 1.00 29.61 301 GLN A O 1
ATOM 2415 N N . ARG A 1 302 ? -18.320 -1.835 -26.540 1.00 29.14 302 ARG A N 1
ATOM 2416 C CA . ARG A 1 302 ? -17.111 -2.008 -25.735 1.00 29.14 302 ARG A CA 1
ATOM 2417 C C . ARG A 1 302 ? -16.183 -2.913 -26.522 1.00 29.14 302 ARG A C 1
ATOM 2419 O O . ARG A 1 302 ? -16.630 -3.917 -27.064 1.00 29.14 302 ARG A O 1
ATOM 2426 N N . GLU A 1 303 ? -14.920 -2.527 -26.603 1.00 26.80 303 GLU A N 1
ATOM 2427 C CA . GLU A 1 303 ? -13.868 -3.433 -27.044 1.00 26.80 303 GLU A CA 1
ATOM 2428 C C . GLU A 1 303 ? -13.320 -4.195 -25.833 1.00 26.80 303 GLU A C 1
ATOM 2430 O O . GLU A 1 303 ? -13.409 -3.744 -24.688 1.00 26.80 303 GLU A O 1
ATOM 2435 N N . TRP A 1 304 ? -12.804 -5.390 -26.099 1.00 28.97 304 TRP A N 1
ATOM 2436 C CA . TRP A 1 304 ? -12.422 -6.384 -25.102 1.00 28.97 304 TRP A CA 1
ATOM 2437 C C . TRP A 1 304 ? -10.922 -6.280 -24.789 1.00 28.97 304 TRP A C 1
ATOM 2439 O O . TRP A 1 304 ? -10.088 -6.546 -25.652 1.00 28.97 304 TRP A O 1
ATOM 2449 N N . ASP A 1 305 ? -10.575 -5.900 -23.554 1.00 33.41 305 ASP A N 1
ATOM 2450 C CA . ASP A 1 305 ? -9.192 -5.618 -23.120 1.00 33.41 305 ASP A CA 1
ATOM 2451 C C . ASP A 1 305 ? -8.429 -6.844 -22.568 1.00 33.41 305 ASP A C 1
ATOM 2453 O O . ASP A 1 305 ? -7.243 -6.766 -22.239 1.00 33.41 305 ASP A O 1
ATOM 2457 N N . GLY A 1 306 ? -9.096 -8.001 -22.489 1.00 29.45 306 GLY A N 1
ATOM 2458 C CA . GLY A 1 306 ? -8.480 -9.303 -22.229 1.00 29.45 306 GLY A CA 1
ATOM 2459 C C . GLY A 1 306 ? -8.004 -9.570 -20.794 1.00 29.45 306 GLY A C 1
ATOM 2460 O O . GLY A 1 306 ? -7.352 -10.595 -20.574 1.00 29.45 306 GLY A O 1
ATOM 2461 N N . ARG A 1 307 ? -8.311 -8.714 -19.805 1.00 30.36 307 ARG A N 1
ATOM 2462 C CA . ARG A 1 307 ? -7.824 -8.864 -18.412 1.00 30.36 307 ARG A CA 1
ATOM 2463 C C . ARG A 1 307 ? -8.925 -9.230 -17.411 1.00 30.36 307 ARG A C 1
ATOM 2465 O O . ARG A 1 307 ? -9.236 -8.472 -16.498 1.00 30.36 307 ARG A O 1
ATOM 2472 N N . GLY A 1 308 ? -9.473 -10.440 -17.547 1.00 26.09 308 GLY A N 1
ATOM 2473 C CA . GLY A 1 308 ? -10.390 -11.013 -16.552 1.00 26.09 308 GLY A CA 1
ATOM 2474 C C . GLY A 1 308 ? -9.740 -11.133 -15.165 1.00 26.09 308 GLY A C 1
ATOM 2475 O O . GLY A 1 308 ? -8.765 -11.867 -14.998 1.00 26.09 308 GLY A O 1
ATOM 2476 N N . SER A 1 309 ? -10.279 -10.404 -14.188 1.00 25.31 309 SER A N 1
ATOM 2477 C CA . SER A 1 309 ? -9.813 -10.316 -12.799 1.00 25.31 309 SER A CA 1
ATOM 2478 C C . SER A 1 309 ? -10.516 -11.321 -11.866 1.00 25.31 309 SER A C 1
ATOM 2480 O O . SER A 1 309 ? -11.547 -11.886 -12.228 1.00 25.31 309 SER A O 1
ATOM 2482 N N . GLY A 1 310 ? -9.980 -11.533 -10.653 1.00 24.33 310 GLY A N 1
ATOM 2483 C CA . GLY A 1 310 ? -10.716 -12.175 -9.547 1.00 24.33 310 GLY A CA 1
ATOM 2484 C C . GLY A 1 310 ? -9.966 -13.249 -8.741 1.00 24.33 310 GLY A C 1
ATOM 2485 O O . GLY A 1 310 ? -9.584 -14.288 -9.275 1.00 24.33 310 GLY A O 1
ATOM 2486 N N . ILE A 1 311 ? -9.821 -12.990 -7.437 1.00 23.77 311 ILE A N 1
ATOM 2487 C CA . ILE A 1 311 ? -9.442 -13.873 -6.308 1.00 23.77 311 ILE A CA 1
ATOM 2488 C C . ILE A 1 311 ? -9.900 -13.146 -5.020 1.00 23.77 311 ILE A C 1
ATOM 2490 O O . ILE A 1 311 ? -10.101 -11.937 -5.076 1.00 23.77 311 ILE A O 1
ATOM 2494 N N . PHE A 1 312 ? -10.121 -13.766 -3.856 1.00 25.69 312 PHE A N 1
ATOM 2495 C CA . PHE A 1 312 ? -9.953 -15.163 -3.410 1.00 25.69 312 PHE A CA 1
ATOM 2496 C C . PHE A 1 312 ? -11.280 -15.748 -2.860 1.00 25.69 312 PHE A C 1
ATOM 2498 O O . PHE A 1 312 ? -12.281 -15.045 -2.769 1.00 25.69 312 PHE A O 1
ATOM 2505 N N . GLY A 1 313 ? -11.282 -17.027 -2.455 1.00 25.20 313 GLY A N 1
ATOM 2506 C CA . GLY A 1 313 ? -12.345 -17.610 -1.619 1.00 25.20 313 GLY A CA 1
ATOM 2507 C C . GLY A 1 313 ? -12.275 -19.138 -1.515 1.00 25.20 313 GLY A C 1
ATOM 2508 O O . GLY A 1 313 ? -12.546 -19.834 -2.489 1.00 25.20 313 GLY A O 1
ATOM 2509 N N . TRP A 1 314 ? -11.926 -19.669 -0.340 1.00 27.53 314 TRP A N 1
ATOM 2510 C CA . TRP A 1 314 ? -11.943 -21.108 -0.032 1.00 27.53 314 TRP A CA 1
ATOM 2511 C C . TRP A 1 314 ? -13.003 -21.401 1.021 1.00 27.53 314 TRP A C 1
ATOM 2513 O O . TRP A 1 314 ? -13.061 -20.649 1.984 1.00 27.53 314 TRP A O 1
ATOM 2523 N N . GLU A 1 315 ? -13.695 -22.548 0.944 1.00 26.05 315 GLU A N 1
ATOM 2524 C CA . GLU A 1 315 ? -14.078 -23.270 2.168 1.00 26.05 315 GLU A CA 1
ATOM 2525 C C . GLU A 1 315 ? -14.600 -24.705 1.946 1.00 26.05 315 GLU A C 1
ATOM 2527 O O . GLU A 1 315 ? -15.268 -24.993 0.951 1.00 26.05 315 GLU A O 1
ATOM 2532 N N . THR A 1 316 ? -14.329 -25.563 2.945 1.00 24.83 316 THR A N 1
ATOM 2533 C CA . THR A 1 316 ? -15.139 -26.676 3.518 1.00 24.83 316 THR A CA 1
ATOM 2534 C C . THR A 1 316 ? -14.472 -28.045 3.682 1.00 24.83 316 THR A C 1
ATOM 2536 O O . THR A 1 316 ? -13.639 -28.488 2.891 1.00 24.83 316 THR A O 1
ATOM 2539 N N . GLU A 1 317 ? -14.851 -28.679 4.796 1.00 26.31 317 GLU A N 1
ATOM 2540 C CA . GLU A 1 317 ? -14.274 -29.880 5.405 1.00 26.31 317 GLU A CA 1
ATOM 2541 C C . GLU A 1 317 ? -14.619 -31.181 4.661 1.00 26.31 317 GLU A C 1
ATOM 2543 O O . GLU A 1 317 ? -15.685 -31.300 4.073 1.00 26.31 317 GLU A O 1
ATOM 2548 N N . GLU A 1 318 ? -13.752 -32.180 4.805 1.00 26.69 318 GLU A N 1
ATOM 2549 C CA . GLU A 1 318 ? -13.978 -33.605 5.138 1.00 26.69 318 GLU A CA 1
ATOM 2550 C C . GLU A 1 318 ? -12.586 -34.037 5.678 1.00 26.69 318 GLU A C 1
ATOM 2552 O O . GLU A 1 318 ? -11.577 -33.508 5.208 1.00 26.69 318 GLU A O 1
ATOM 2557 N N . GLU A 1 319 ? -12.407 -34.847 6.723 1.00 28.66 319 GLU A N 1
ATOM 2558 C CA . GLU A 1 319 ? -13.232 -35.951 7.239 1.00 28.66 319 GLU A CA 1
ATOM 2559 C C . GLU A 1 319 ? -13.428 -35.883 8.778 1.00 28.66 319 GLU A C 1
ATOM 2561 O O . GLU A 1 319 ? -12.766 -35.118 9.492 1.00 28.66 319 GLU A O 1
ATOM 2566 N N . GLU A 1 320 ? -14.343 -36.695 9.313 1.00 30.12 320 GLU A N 1
ATOM 2567 C CA . GLU A 1 320 ? -14.356 -37.114 10.722 1.00 30.12 320 GLU A CA 1
ATOM 2568 C C . GLU A 1 320 ? -13.658 -38.475 10.846 1.00 30.12 320 GLU A C 1
ATOM 2570 O O . GLU A 1 320 ? -14.320 -39.480 10.652 1.00 30.12 320 GLU A O 1
ATOM 2575 N N . ASP A 1 321 ? -12.350 -38.506 11.141 1.00 35.59 321 ASP A N 1
ATOM 2576 C CA . ASP A 1 321 ? -11.698 -39.588 11.915 1.00 35.59 321 ASP A CA 1
ATOM 2577 C C . ASP A 1 321 ? -10.188 -39.333 12.111 1.00 35.59 321 ASP A C 1
ATOM 2579 O O . ASP A 1 321 ? -9.341 -39.820 11.368 1.00 35.59 321 ASP A O 1
ATOM 2583 N N . ILE A 1 322 ? -9.836 -38.580 13.162 1.00 32.78 322 ILE A N 1
ATOM 2584 C CA . ILE A 1 322 ? -8.528 -38.697 13.831 1.00 32.78 322 ILE A CA 1
ATOM 2585 C C . ILE A 1 322 ? -8.786 -38.660 15.339 1.00 32.78 322 ILE A C 1
ATOM 2587 O O . ILE A 1 322 ? -8.801 -37.602 15.962 1.00 32.78 322 ILE A O 1
ATOM 2591 N N . TRP A 1 323 ? -8.993 -39.842 15.916 1.00 34.97 323 TRP A N 1
ATOM 2592 C CA . TRP A 1 323 ? -9.003 -40.079 17.363 1.00 34.97 323 TRP A CA 1
ATOM 2593 C C . TRP A 1 323 ? -7.745 -40.870 17.787 1.00 34.97 323 TRP A C 1
ATOM 2595 O O . TRP A 1 323 ? -7.782 -41.666 18.718 1.00 34.97 323 TRP A O 1
ATOM 2605 N N . GLU A 1 324 ? -6.618 -40.682 17.091 1.00 36.56 324 GLU A N 1
ATOM 2606 C CA . GLU A 1 324 ? -5.363 -41.417 17.333 1.00 36.56 324 GLU A CA 1
ATOM 2607 C C . GLU A 1 324 ? -4.132 -40.495 17.369 1.00 36.56 324 GLU A C 1
ATOM 2609 O O . GLU A 1 324 ? -3.192 -40.634 16.589 1.00 36.56 324 GLU A O 1
ATOM 2614 N N . VAL A 1 325 ? -4.120 -39.557 18.321 1.00 35.41 325 VAL A N 1
ATOM 2615 C CA . VAL A 1 325 ? -2.878 -38.968 18.848 1.00 35.41 325 VAL A CA 1
ATOM 2616 C C . VAL A 1 325 ? -2.991 -38.898 20.368 1.00 35.41 325 VAL A C 1
ATOM 2618 O O . VAL A 1 325 ? -3.712 -38.062 20.901 1.00 35.41 325 VAL A O 1
ATOM 2621 N N . ASP A 1 326 ? -2.277 -39.768 21.080 1.00 31.47 326 ASP A N 1
ATOM 2622 C CA . ASP A 1 326 ? -2.050 -39.582 22.514 1.00 31.47 326 ASP A CA 1
ATOM 2623 C C . ASP A 1 326 ? -0.929 -38.555 22.706 1.00 31.47 326 ASP A C 1
ATOM 2625 O O . ASP A 1 326 ? 0.250 -38.846 22.495 1.00 31.47 326 ASP A O 1
ATOM 2629 N N . LEU A 1 327 ? -1.313 -37.331 23.076 1.00 36.59 327 LEU A N 1
ATOM 2630 C CA . LEU A 1 327 ? -0.379 -36.306 23.531 1.00 36.59 327 LEU A CA 1
ATOM 2631 C C . LEU A 1 327 ? 0.081 -36.648 24.952 1.00 36.59 327 LEU A C 1
ATOM 2633 O O . LEU A 1 327 ? -0.629 -36.413 25.929 1.00 36.59 327 LEU A O 1
ATOM 2637 N N . ASP A 1 328 ? 1.278 -37.223 25.053 1.00 39.72 328 ASP A N 1
ATOM 2638 C CA . ASP A 1 328 ? 1.953 -37.455 26.327 1.00 39.72 328 ASP A CA 1
ATOM 2639 C C . ASP A 1 328 ? 2.423 -36.115 26.917 1.00 39.72 328 ASP A C 1
ATOM 2641 O O . ASP A 1 328 ? 3.415 -35.530 26.479 1.00 39.72 328 ASP A O 1
ATOM 2645 N N . PHE A 1 329 ? 1.670 -35.615 27.898 1.00 39.91 329 PHE A N 1
ATOM 2646 C CA . PHE A 1 329 ? 1.980 -34.391 28.643 1.00 39.91 329 PHE A CA 1
ATOM 2647 C C . PHE A 1 329 ? 3.022 -34.602 29.759 1.00 39.91 329 PHE A C 1
ATOM 2649 O O . PHE A 1 329 ? 3.352 -33.644 30.460 1.00 39.91 329 PHE A O 1
ATOM 2656 N N . GLY A 1 330 ? 3.548 -35.822 29.924 1.00 37.31 330 GLY A N 1
ATOM 2657 C CA . GLY A 1 330 ? 4.500 -36.177 30.972 1.00 37.31 330 GLY A CA 1
ATOM 2658 C C . GLY A 1 330 ? 3.864 -36.368 32.353 1.00 37.31 330 GLY A C 1
ATOM 2659 O O . GLY A 1 330 ? 2.760 -35.908 32.648 1.00 37.31 330 GLY A O 1
ATOM 2660 N N . SER A 1 331 ? 4.586 -37.069 33.228 1.00 35.16 331 SER A N 1
ATOM 2661 C CA . SER A 1 331 ? 4.193 -37.293 34.620 1.00 35.16 331 SER A CA 1
ATOM 2662 C C . SER A 1 331 ? 4.551 -36.089 35.499 1.00 35.16 331 SER A C 1
ATOM 2664 O O . SER A 1 331 ? 5.622 -36.057 36.105 1.00 35.16 331 SER A O 1
ATOM 2666 N N . LEU A 1 332 ? 3.646 -35.114 35.562 1.00 37.50 332 LEU A N 1
ATOM 2667 C CA . LEU A 1 332 ? 3.586 -34.105 36.623 1.00 37.50 332 LEU A CA 1
ATOM 2668 C C . LEU A 1 332 ? 2.248 -34.264 37.349 1.00 37.50 332 LEU A C 1
ATOM 2670 O O . LEU A 1 332 ? 1.193 -34.276 36.704 1.00 37.50 332 LEU A O 1
ATOM 2674 N N . ASP A 1 333 ? 2.299 -34.442 38.668 1.00 37.84 333 ASP A N 1
ATOM 2675 C CA . ASP A 1 333 ? 1.111 -34.746 39.466 1.00 37.84 333 ASP A CA 1
ATOM 2676 C C . ASP A 1 333 ? 0.167 -33.533 39.597 1.00 37.84 333 ASP A C 1
ATOM 2678 O O . ASP A 1 333 ? 0.613 -32.383 39.530 1.00 37.84 333 ASP A O 1
ATOM 2682 N N . PRO A 1 334 ? -1.156 -33.743 39.766 1.00 37.38 334 PRO A N 1
ATOM 2683 C CA . PRO A 1 334 ? -2.144 -32.676 39.573 1.00 37.38 334 PRO A CA 1
ATOM 2684 C C . PRO A 1 334 ? -2.143 -31.543 40.611 1.00 37.38 334 PRO A C 1
ATOM 2686 O O . PRO A 1 334 ? -2.895 -30.588 40.425 1.00 37.38 334 PRO A O 1
ATOM 2689 N N . GLU A 1 335 ? -1.359 -31.645 41.689 1.00 39.31 335 GLU A N 1
ATOM 2690 C CA . GLU A 1 335 ? -1.390 -30.710 42.826 1.00 39.31 335 GLU A CA 1
ATOM 2691 C C . GLU A 1 335 ? -0.256 -29.662 42.823 1.00 39.31 335 GLU A C 1
ATOM 2693 O O . GLU A 1 335 ? -0.364 -28.669 43.539 1.00 39.31 335 GLU A O 1
ATOM 2698 N N . GLU A 1 336 ? 0.799 -29.812 42.007 1.00 45.19 336 GLU A N 1
ATOM 2699 C CA . GLU A 1 336 ? 1.947 -28.876 42.017 1.00 45.19 336 GLU A CA 1
ATOM 2700 C C . GLU A 1 336 ? 1.790 -27.655 41.089 1.00 45.19 336 GLU A C 1
ATOM 2702 O O . GLU A 1 336 ? 2.462 -26.640 41.277 1.00 45.19 336 GLU A O 1
ATOM 2707 N N . CYS A 1 337 ? 0.879 -27.692 40.109 1.00 42.25 337 CYS A N 1
ATOM 2708 C CA . CYS A 1 337 ? 0.534 -26.497 39.334 1.00 42.25 337 CYS A CA 1
ATOM 2709 C C . CYS A 1 337 ? -0.496 -25.649 40.090 1.00 42.25 337 CYS A C 1
ATOM 2711 O O . CYS A 1 337 ? -1.702 -25.885 39.986 1.00 42.25 337 CYS A O 1
ATOM 2713 N N . GLY A 1 338 ? -0.009 -24.630 40.802 1.00 49.25 338 GLY A N 1
ATOM 2714 C CA . GLY A 1 338 ? -0.843 -23.592 41.408 1.00 49.25 338 GLY A CA 1
ATOM 2715 C C . GLY A 1 338 ? -1.772 -22.880 40.411 1.00 49.25 338 GLY A C 1
ATOM 2716 O O . GLY A 1 338 ? -1.678 -23.035 39.189 1.00 49.25 338 GLY A O 1
ATOM 2717 N N . GLY A 1 339 ? -2.703 -22.087 40.950 1.00 56.75 339 GLY A N 1
ATOM 2718 C CA . GLY A 1 339 ? -3.541 -21.195 40.143 1.00 56.75 339 GLY A CA 1
ATOM 2719 C C . GLY A 1 339 ? -2.715 -20.144 39.383 1.00 56.75 339 GLY A C 1
ATOM 2720 O O . GLY A 1 339 ? -1.515 -20.027 39.629 1.00 56.75 339 GLY A O 1
ATOM 2721 N N . PRO A 1 340 ? -3.336 -19.373 38.469 1.00 52.00 340 PRO A N 1
ATOM 2722 C CA . PRO A 1 340 ? -2.641 -18.288 37.784 1.00 52.00 340 PRO A CA 1
ATOM 2723 C C . PRO A 1 340 ? -2.078 -17.312 38.822 1.00 52.00 340 PRO A C 1
ATOM 2725 O O . PRO A 1 340 ? -2.828 -16.788 39.648 1.00 52.00 340 PRO A O 1
ATOM 2728 N N . ASP A 1 341 ? -0.760 -17.125 38.801 1.00 53.34 341 ASP A N 1
ATOM 2729 C CA . ASP A 1 341 ? -0.065 -16.278 39.765 1.00 53.34 341 ASP A CA 1
ATOM 2730 C C . ASP A 1 341 ? -0.386 -14.803 39.490 1.00 53.34 341 ASP A C 1
ATOM 2732 O O . ASP A 1 341 ? -0.610 -14.401 38.345 1.00 53.34 341 ASP A O 1
ATOM 2736 N N . SER A 1 342 ? -0.400 -13.984 40.539 1.00 52.19 342 SER A N 1
ATOM 2737 C CA . SER A 1 342 ? -0.699 -12.549 40.466 1.00 52.19 342 SER A CA 1
ATOM 2738 C C . SER A 1 342 ? 0.299 -11.739 39.629 1.00 52.19 342 SER A C 1
ATOM 2740 O O . SER A 1 342 ? -0.001 -10.597 39.288 1.00 52.19 342 SER A O 1
ATOM 2742 N N . GLU A 1 343 ? 1.450 -12.321 39.283 1.00 51.69 343 GLU A N 1
ATOM 2743 C CA . GLU A 1 343 ? 2.477 -11.715 38.425 1.00 51.69 343 GLU A CA 1
ATOM 2744 C C . GLU A 1 343 ? 2.444 -12.217 36.962 1.00 51.69 343 GLU A C 1
ATOM 2746 O O . GLU A 1 343 ? 3.179 -11.689 36.130 1.00 51.69 343 GLU A O 1
ATOM 2751 N N . MET A 1 344 ? 1.590 -13.192 36.607 1.00 58.00 344 MET A N 1
ATOM 2752 C CA . MET A 1 344 ? 1.484 -13.680 35.220 1.00 58.00 344 MET A CA 1
ATOM 2753 C C . MET A 1 344 ? 0.904 -12.609 34.287 1.00 58.00 344 MET A C 1
ATOM 2755 O O . MET A 1 344 ? -0.159 -12.038 34.549 1.00 58.00 344 MET A O 1
ATOM 2759 N N . THR A 1 345 ? 1.551 -12.382 33.143 1.00 59.03 345 THR A N 1
ATOM 2760 C CA . THR A 1 345 ? 1.047 -11.453 32.124 1.00 59.03 345 THR A CA 1
ATOM 2761 C C . THR A 1 345 ? -0.231 -11.977 31.465 1.00 59.03 345 THR A C 1
ATOM 2763 O O . THR A 1 345 ? -0.520 -13.173 31.452 1.00 59.03 345 THR A O 1
ATOM 2766 N N . ILE A 1 346 ? -1.005 -11.084 30.839 1.00 53.66 346 ILE A N 1
ATOM 2767 C CA . ILE A 1 346 ? -2.246 -11.460 30.136 1.00 53.66 346 ILE A CA 1
ATOM 2768 C C . ILE A 1 346 ? -1.980 -12.511 29.040 1.00 53.66 346 ILE A C 1
ATOM 2770 O O . ILE A 1 346 ? -2.809 -13.399 28.851 1.00 53.66 346 ILE A O 1
ATOM 2774 N N . GLY A 1 347 ? -0.822 -12.456 28.370 1.00 46.53 347 GLY A N 1
ATOM 2775 C CA . GLY A 1 347 ? -0.410 -13.462 27.387 1.00 46.53 347 GLY A CA 1
ATOM 2776 C C . GLY A 1 347 ? -0.205 -14.841 28.017 1.00 46.53 347 GLY A C 1
ATOM 2777 O O . GLY A 1 347 ? -0.815 -15.809 27.571 1.00 46.53 347 GLY A O 1
ATOM 2778 N N . GLU A 1 348 ? 0.564 -14.919 29.105 1.00 56.69 348 GLU A N 1
ATOM 2779 C CA . GLU A 1 348 ? 0.816 -16.170 29.838 1.00 56.69 348 GLU A CA 1
ATOM 2780 C C . GLU A 1 348 ? -0.464 -16.737 30.470 1.00 56.69 348 GLU A C 1
ATOM 2782 O O . GLU A 1 348 ? -0.679 -17.946 30.449 1.00 56.69 348 GLU A O 1
ATOM 2787 N N . VAL A 1 349 ? -1.368 -15.884 30.968 1.00 66.75 349 VAL A N 1
ATOM 2788 C CA . VAL A 1 349 ? -2.682 -16.310 31.479 1.00 66.75 349 VAL A CA 1
ATOM 2789 C C . VAL A 1 349 ? -3.566 -16.867 30.357 1.00 66.75 349 VAL A C 1
ATOM 2791 O O . VAL A 1 349 ? -4.284 -17.843 30.585 1.00 66.75 349 VAL A O 1
ATOM 2794 N N . MET A 1 350 ? -3.530 -16.288 29.152 1.00 61.69 350 MET A N 1
ATOM 2795 C CA . MET A 1 350 ? -4.252 -16.821 27.988 1.00 61.69 350 MET A CA 1
ATOM 2796 C C . MET A 1 350 ? -3.639 -18.137 27.494 1.00 61.69 350 MET A C 1
ATOM 2798 O O . MET A 1 350 ? -4.374 -19.096 27.264 1.00 61.69 350 MET A O 1
ATOM 2802 N N . GLU A 1 351 ? -2.311 -18.235 27.409 1.00 63.06 351 GLU A N 1
ATOM 2803 C CA . GLU A 1 351 ? -1.621 -19.473 27.033 1.00 63.06 351 GLU A CA 1
ATOM 2804 C C . GLU A 1 351 ? -1.861 -20.589 28.064 1.00 63.06 351 GLU A C 1
ATOM 2806 O O . GLU A 1 351 ? -2.207 -21.709 27.687 1.00 63.06 351 GLU A O 1
ATOM 2811 N N . TRP A 1 352 ? -1.801 -20.289 29.365 1.00 77.25 352 TRP A N 1
ATOM 2812 C CA . TRP A 1 352 ? -2.133 -21.234 30.438 1.00 77.25 352 TRP A CA 1
ATOM 2813 C C . TRP A 1 352 ? -3.583 -21.719 30.351 1.00 77.25 352 TRP A C 1
ATOM 2815 O O . TRP A 1 352 ? -3.831 -22.919 30.479 1.00 77.25 352 TRP A O 1
ATOM 2825 N N . ARG A 1 353 ? -4.550 -20.822 30.093 1.00 73.94 353 ARG A N 1
ATOM 2826 C CA . ARG A 1 353 ? -5.961 -21.200 29.885 1.00 73.94 353 ARG A CA 1
ATOM 2827 C C . ARG A 1 353 ? -6.110 -22.117 28.680 1.00 73.94 353 ARG A C 1
ATOM 2829 O O . ARG A 1 353 ? -6.693 -23.190 28.820 1.00 73.94 353 ARG A O 1
ATOM 2836 N N . TYR A 1 354 ? -5.535 -21.744 27.540 1.00 74.25 354 TYR A N 1
ATOM 2837 C CA . TYR A 1 354 ? -5.594 -22.532 26.313 1.00 74.25 354 TYR A CA 1
ATOM 2838 C C . TYR A 1 354 ? -4.953 -23.918 26.485 1.00 74.25 354 TYR A C 1
ATOM 2840 O O . TYR A 1 354 ? -5.593 -24.931 26.208 1.00 74.25 354 TYR A O 1
ATOM 2848 N N . LEU A 1 355 ? -3.733 -23.996 27.029 1.00 74.25 355 LEU A N 1
ATOM 2849 C CA . LEU A 1 355 ? -3.036 -25.260 27.295 1.00 74.25 355 LEU A CA 1
ATOM 2850 C C . LEU A 1 355 ? -3.786 -26.141 28.305 1.00 74.25 355 LEU A C 1
ATOM 2852 O O . LEU A 1 355 ? -3.781 -27.368 28.177 1.00 74.25 355 LEU A O 1
ATOM 2856 N N . LYS A 1 356 ? -4.449 -25.540 29.299 1.00 82.31 356 LYS A N 1
ATOM 2857 C CA . LYS A 1 356 ? -5.283 -26.264 30.264 1.00 82.31 356 LYS A CA 1
ATOM 2858 C C . LYS A 1 356 ? -6.572 -26.781 29.619 1.00 82.31 356 LYS A C 1
ATOM 2860 O O . LYS A 1 356 ? -6.900 -27.948 29.815 1.00 82.31 356 LYS A O 1
ATOM 2865 N N . ALA A 1 357 ? -7.258 -25.967 28.818 1.00 82.44 357 ALA A N 1
ATOM 2866 C CA . ALA A 1 357 ? -8.456 -26.366 28.080 1.00 82.44 357 ALA A CA 1
ATOM 2867 C C . ALA A 1 357 ? -8.156 -27.479 27.060 1.00 82.44 357 ALA A C 1
ATOM 2869 O O . ALA A 1 357 ? -8.863 -28.484 27.018 1.00 82.44 357 ALA A O 1
ATOM 2870 N N . GLU A 1 358 ? -7.055 -27.376 26.313 1.00 80.81 358 GLU A N 1
ATOM 2871 C CA . GLU A 1 358 ? -6.611 -28.421 25.387 1.00 80.81 358 GLU A CA 1
ATOM 2872 C C . GLU A 1 358 ? -6.214 -29.715 26.118 1.00 80.81 358 GLU A C 1
ATOM 2874 O O . GLU A 1 358 ? -6.558 -30.802 25.652 1.00 80.81 358 GLU A O 1
ATOM 2879 N N . ARG A 1 359 ? -5.569 -29.634 27.294 1.00 82.00 359 ARG A N 1
ATOM 2880 C CA . ARG A 1 359 ? -5.269 -30.810 28.137 1.00 82.00 359 ARG A CA 1
ATOM 2881 C C . ARG A 1 359 ? -6.542 -31.492 28.644 1.00 82.00 359 ARG A C 1
ATOM 2883 O O . ARG A 1 359 ? -6.626 -32.719 28.613 1.00 82.00 359 ARG A O 1
ATOM 2890 N N . GLU A 1 360 ? -7.533 -30.723 29.088 1.00 85.06 360 GLU A N 1
ATOM 2891 C CA . GLU A 1 360 ? -8.838 -31.247 29.513 1.00 85.06 360 GLU A CA 1
ATOM 2892 C C . GLU A 1 360 ? -9.604 -31.857 28.330 1.00 85.06 360 GLU A C 1
ATOM 2894 O O . GLU A 1 360 ? -10.118 -32.970 28.440 1.00 85.06 360 GLU A O 1
ATOM 2899 N N . LYS A 1 361 ? -9.566 -31.228 27.148 1.00 87.50 361 LYS A N 1
ATOM 2900 C CA . LYS A 1 361 ? -10.084 -31.807 25.902 1.00 87.50 361 LYS A CA 1
ATOM 2901 C C . LYS A 1 361 ? -9.378 -33.117 25.546 1.00 87.50 361 LYS A C 1
ATOM 2903 O O . LYS A 1 361 ? -10.069 -34.071 25.210 1.00 87.50 361 LYS A O 1
ATOM 2908 N N . GLU A 1 362 ? -8.052 -33.229 25.638 1.00 84.00 362 GLU A N 1
ATOM 2909 C CA . GLU A 1 362 ? -7.362 -34.500 25.348 1.00 84.00 362 GLU A CA 1
ATOM 2910 C C . GLU A 1 362 ? -7.636 -35.591 26.395 1.00 84.00 362 GLU A C 1
ATOM 2912 O O . GLU A 1 362 ? -7.788 -36.764 26.043 1.00 84.00 362 GLU A O 1
ATOM 2917 N N . ARG A 1 363 ? -7.814 -35.225 27.671 1.00 84.81 363 ARG A N 1
ATOM 2918 C CA . ARG A 1 363 ? -8.349 -36.139 28.695 1.00 84.81 363 ARG A CA 1
ATOM 2919 C C . ARG A 1 363 ? -9.762 -36.604 28.327 1.00 84.81 363 ARG A C 1
ATOM 2921 O O . ARG A 1 363 ? -10.041 -37.802 28.392 1.00 84.81 363 ARG A O 1
ATOM 2928 N N . GLY A 1 364 ? -10.622 -35.694 27.864 1.00 87.62 364 GLY A N 1
ATOM 2929 C CA . GLY A 1 364 ? -11.949 -36.002 27.326 1.00 87.62 364 GLY A CA 1
ATOM 2930 C C . GLY A 1 364 ? -11.884 -36.927 26.108 1.00 87.62 364 GLY A C 1
ATOM 2931 O O . GLY A 1 364 ? -12.608 -37.918 26.049 1.00 87.62 364 GLY A O 1
ATOM 2932 N N . ASN A 1 365 ? -10.938 -36.696 25.193 1.00 84.06 365 ASN A N 1
ATOM 2933 C CA . ASN A 1 365 ? -10.678 -37.554 24.038 1.00 84.06 365 ASN A CA 1
ATOM 2934 C C . ASN A 1 365 ? -10.206 -38.953 24.470 1.00 84.06 365 ASN A C 1
ATOM 2936 O O . ASN A 1 365 ? -10.601 -39.953 23.873 1.00 84.06 365 ASN A O 1
ATOM 2940 N N . ALA A 1 366 ? -9.387 -39.069 25.518 1.00 83.62 366 ALA A N 1
ATOM 2941 C CA . ALA A 1 366 ? -8.985 -40.355 26.088 1.00 83.62 366 ALA A CA 1
ATOM 2942 C C . ALA A 1 366 ? -10.153 -41.089 26.776 1.00 83.62 366 ALA A C 1
ATOM 2944 O O . ALA A 1 366 ? -10.275 -42.306 26.627 1.00 83.62 366 ALA A O 1
ATOM 2945 N N . ALA A 1 367 ? -11.035 -40.377 27.482 1.00 82.94 367 ALA A N 1
ATOM 2946 C CA . ALA A 1 367 ? -12.251 -40.942 28.075 1.00 82.94 367 ALA A CA 1
ATOM 2947 C C . ALA A 1 367 ? -13.245 -41.420 26.997 1.00 82.94 367 ALA A C 1
ATOM 2949 O O . ALA A 1 367 ? -13.694 -42.567 27.029 1.00 82.94 367 ALA A O 1
ATOM 2950 N N . PHE A 1 368 ? -13.485 -40.601 25.968 1.00 86.88 368 PHE A N 1
ATOM 2951 C CA . PHE A 1 368 ? -14.341 -40.919 24.822 1.00 86.88 368 PHE A CA 1
ATOM 2952 C C . PHE A 1 368 ? -13.862 -42.176 24.075 1.00 86.88 368 PHE A C 1
ATOM 2954 O O . PHE A 1 368 ? -14.671 -43.045 23.744 1.00 86.88 368 PHE A O 1
ATOM 2961 N N . ARG A 1 369 ? -12.543 -42.321 23.871 1.00 84.06 369 ARG A N 1
ATOM 2962 C CA . ARG A 1 369 ? -11.920 -43.518 23.267 1.00 84.06 369 ARG A CA 1
ATOM 2963 C C . ARG A 1 369 ? -12.029 -44.768 24.144 1.00 84.06 369 ARG A C 1
ATOM 2965 O O . ARG A 1 369 ? -12.179 -45.864 23.613 1.00 84.06 369 ARG A O 1
ATOM 2972 N N . LYS A 1 370 ? -12.015 -44.614 25.472 1.00 84.12 370 LYS A N 1
ATOM 2973 C CA . LYS A 1 370 ? -12.292 -45.697 26.438 1.00 84.12 370 LYS A CA 1
ATOM 2974 C C . LYS A 1 370 ? -13.783 -46.058 26.538 1.00 84.12 370 LYS A C 1
ATOM 2976 O O . LYS A 1 370 ? -14.115 -47.044 27.188 1.00 84.12 370 LYS A O 1
ATOM 2981 N N . GLY A 1 371 ? -14.672 -45.287 25.906 1.00 84.50 371 GLY A N 1
ATOM 2982 C CA . GLY A 1 371 ? -16.126 -45.454 25.994 1.00 84.50 371 GLY A CA 1
ATOM 2983 C C . GLY A 1 371 ? -16.762 -44.831 27.242 1.00 84.50 371 GLY A C 1
ATOM 2984 O O . GLY A 1 371 ? -17.969 -44.972 27.432 1.00 84.50 371 GLY A O 1
ATOM 2985 N N . ASP A 1 372 ? -15.992 -44.120 28.071 1.00 90.88 372 ASP A N 1
ATOM 2986 C CA . ASP A 1 372 ? -16.524 -43.354 29.200 1.00 90.88 372 ASP A CA 1
ATOM 2987 C C . ASP A 1 372 ? -16.975 -41.970 28.721 1.00 90.88 372 ASP A C 1
ATOM 2989 O O . ASP A 1 372 ? -16.275 -40.958 28.824 1.00 90.88 372 ASP A O 1
ATOM 2993 N N . TYR A 1 373 ? -18.168 -41.945 28.132 1.00 89.25 373 TYR A N 1
ATOM 2994 C CA . TYR A 1 373 ? -18.761 -40.721 27.607 1.00 89.25 373 TYR A CA 1
ATOM 2995 C C . TYR A 1 373 ? -19.201 -39.746 28.711 1.00 89.25 373 TYR A C 1
ATOM 2997 O O . TYR A 1 373 ? -19.340 -38.561 28.423 1.00 89.25 373 TYR A O 1
ATOM 3005 N N . LEU A 1 374 ? -19.399 -40.206 29.955 1.00 90.19 374 LEU A N 1
ATOM 3006 C CA . LEU A 1 374 ? -19.779 -39.342 31.079 1.00 90.19 374 LEU A CA 1
ATOM 3007 C C . LEU A 1 374 ? -18.574 -38.555 31.601 1.00 90.19 374 LEU A C 1
ATOM 3009 O O . LEU A 1 374 ? -18.671 -37.337 31.748 1.00 90.19 374 LEU A O 1
ATOM 3013 N N . ALA A 1 375 ? -17.424 -39.212 31.786 1.00 87.94 375 ALA A N 1
ATOM 3014 C CA . ALA A 1 375 ? -16.175 -38.510 32.067 1.00 87.94 375 ALA A CA 1
ATOM 3015 C C . ALA A 1 375 ? -15.775 -37.596 30.894 1.00 87.94 375 ALA A C 1
ATOM 3017 O O . ALA A 1 375 ? -15.354 -36.463 31.115 1.00 87.94 375 ALA A O 1
ATOM 3018 N N . ALA A 1 376 ? -15.966 -38.039 29.642 1.00 89.31 376 ALA A N 1
ATOM 3019 C CA . ALA A 1 376 ? -15.692 -37.205 28.470 1.00 89.31 376 ALA A CA 1
ATOM 3020 C C . ALA A 1 376 ? -16.524 -35.909 28.452 1.00 89.31 376 ALA A C 1
ATOM 3022 O O . ALA A 1 376 ? -15.968 -34.849 28.183 1.00 89.31 376 ALA A O 1
ATOM 3023 N N . ILE A 1 377 ? -17.823 -35.975 28.780 1.00 92.12 377 ILE A N 1
ATOM 3024 C CA . ILE A 1 377 ? -18.699 -34.795 28.914 1.00 92.12 377 ILE A CA 1
ATOM 3025 C C . ILE A 1 377 ? -18.121 -33.805 29.928 1.00 92.12 377 ILE A C 1
ATOM 3027 O O . ILE A 1 377 ? -17.855 -32.667 29.558 1.00 92.12 377 ILE A O 1
ATOM 3031 N N . GLN A 1 378 ? -17.834 -34.255 31.153 1.00 92.06 378 GLN A N 1
ATOM 3032 C CA . GLN A 1 378 ? -17.309 -33.390 32.219 1.00 92.06 378 GLN A CA 1
ATOM 3033 C C . GLN A 1 378 ? -15.980 -32.723 31.833 1.00 92.06 378 GLN A C 1
ATOM 3035 O O . GLN A 1 378 ? -15.742 -31.564 32.163 1.00 92.06 378 GLN A O 1
ATOM 3040 N N . LEU A 1 379 ? -15.124 -33.433 31.095 1.00 90.69 379 LEU A N 1
ATOM 3041 C CA . LEU A 1 379 ? -13.829 -32.933 30.630 1.00 90.69 379 LEU A CA 1
ATOM 3042 C C . LEU A 1 379 ? -13.957 -31.950 29.448 1.00 90.69 379 LEU A C 1
ATOM 3044 O O . LEU A 1 379 ? -13.176 -31.003 29.355 1.00 90.69 379 LEU A O 1
ATOM 3048 N N . TYR A 1 380 ? -14.964 -32.101 28.581 1.00 91.75 380 TYR A N 1
ATOM 3049 C CA . TYR A 1 380 ? -15.278 -31.106 27.546 1.00 91.75 380 TYR A CA 1
ATOM 3050 C C . TYR A 1 380 ? -16.005 -29.872 28.104 1.00 91.75 380 TYR A C 1
ATOM 3052 O O . TYR A 1 380 ? -15.751 -28.762 27.637 1.00 91.75 380 TYR A O 1
ATOM 3060 N N . GLU A 1 381 ? -16.856 -30.037 29.120 1.00 92.81 381 GLU A N 1
ATOM 3061 C CA . GLU A 1 381 ? -17.453 -28.931 29.881 1.00 92.81 381 GLU A CA 1
ATOM 3062 C C . GLU A 1 381 ? -16.377 -28.157 30.664 1.00 92.81 381 GLU A C 1
ATOM 3064 O O . GLU A 1 381 ? -16.375 -26.928 30.632 1.00 92.81 381 GLU A O 1
ATOM 3069 N N . SER A 1 382 ? -15.413 -28.859 31.276 1.00 91.19 382 SER A N 1
ATOM 3070 C CA . SER A 1 382 ? -14.208 -28.283 31.896 1.00 91.19 382 SER A CA 1
ATOM 3071 C C . SER A 1 382 ? -13.406 -27.450 30.888 1.00 91.19 382 SER A C 1
ATOM 3073 O O . SER A 1 382 ? -13.171 -26.264 31.115 1.00 91.19 382 SER A O 1
ATOM 3075 N N . ALA A 1 383 ? -13.068 -28.025 29.726 1.00 89.31 383 ALA A N 1
ATOM 3076 C CA . ALA A 1 383 ? -12.340 -27.325 28.667 1.00 89.31 383 ALA A CA 1
ATOM 3077 C C . ALA A 1 383 ? -13.069 -26.059 28.174 1.00 89.31 383 ALA A C 1
ATOM 3079 O O . ALA A 1 383 ? -12.470 -24.987 28.116 1.00 89.31 383 ALA A O 1
ATOM 3080 N N . HIS A 1 384 ? -14.371 -26.157 27.886 1.00 88.75 384 HIS A N 1
ATOM 3081 C CA . HIS A 1 384 ? -15.181 -25.024 27.428 1.00 88.75 384 HIS A CA 1
ATOM 3082 C C . HIS A 1 384 ? -15.414 -23.962 28.520 1.00 88.75 384 HIS A C 1
ATOM 3084 O O . HIS A 1 384 ? -15.518 -22.779 28.213 1.00 88.75 384 HIS A O 1
ATOM 3090 N N . GLY A 1 385 ? -15.470 -24.357 29.796 1.00 86.44 385 GLY A N 1
ATOM 3091 C CA . GLY A 1 385 ? -15.552 -23.429 30.930 1.00 86.44 385 GLY A CA 1
ATOM 3092 C C . GLY A 1 385 ? -14.249 -22.667 31.203 1.00 86.44 385 GLY A C 1
ATOM 3093 O O . GLY A 1 385 ? -14.286 -21.605 31.821 1.00 86.44 385 GLY A O 1
ATOM 3094 N N . ILE A 1 386 ? -13.109 -23.189 30.737 1.00 84.81 386 ILE A N 1
ATOM 3095 C CA . ILE A 1 386 ? -11.806 -22.510 30.776 1.00 84.81 386 ILE A CA 1
ATOM 3096 C C . ILE A 1 386 ? -11.630 -21.604 29.551 1.00 84.81 386 ILE A C 1
ATOM 3098 O O . ILE A 1 386 ? -11.150 -20.480 29.703 1.00 84.81 386 ILE A O 1
ATOM 3102 N N . GLU A 1 387 ? -12.018 -22.084 28.365 1.00 83.19 387 GLU A N 1
ATOM 3103 C CA . GLU A 1 387 ? -11.856 -21.377 27.093 1.00 83.19 387 GLU A CA 1
ATOM 3104 C C . GLU A 1 387 ? -13.129 -21.478 26.214 1.00 83.19 387 GLU A C 1
ATOM 3106 O O . GLU A 1 387 ? -13.303 -22.445 25.458 1.00 83.19 387 GLU A O 1
ATOM 3111 N N . PRO A 1 388 ? -14.066 -20.514 26.328 1.00 83.56 388 PRO A N 1
ATOM 3112 C CA . PRO A 1 388 ? -15.403 -20.632 25.751 1.00 83.56 388 PRO A CA 1
ATOM 3113 C C . PRO A 1 388 ? -15.501 -20.239 24.271 1.00 83.56 388 PRO A C 1
ATOM 3115 O O . PRO A 1 388 ? -16.477 -20.617 23.619 1.00 83.56 388 PRO A O 1
ATOM 3118 N N . GLU A 1 389 ? -14.536 -19.500 23.714 1.00 75.25 389 GLU A N 1
ATOM 3119 C CA . GLU A 1 389 ? -14.614 -18.987 22.331 1.00 75.25 389 GLU A CA 1
ATOM 3120 C C . GLU A 1 389 ? -14.328 -20.062 21.264 1.00 75.25 389 GLU A C 1
ATOM 3122 O O . GLU A 1 389 ? -14.551 -19.855 20.070 1.00 75.25 389 GLU A O 1
ATOM 3127 N N . VAL A 1 390 ? -13.864 -21.236 21.696 1.00 77.88 390 VAL A N 1
ATOM 3128 C CA . VAL A 1 390 ? -13.332 -22.300 20.842 1.00 77.88 390 VAL A CA 1
ATOM 3129 C C . VAL A 1 390 ? -14.398 -23.378 20.550 1.00 77.88 390 VAL A C 1
ATOM 3131 O O . VAL A 1 390 ? -14.779 -24.146 21.442 1.00 77.88 390 VAL A O 1
ATOM 3134 N N . PRO A 1 391 ? -14.872 -23.517 19.293 1.00 76.75 391 PRO A N 1
ATOM 3135 C CA . PRO A 1 391 ? -16.053 -24.326 18.978 1.00 76.75 391 PRO A CA 1
ATOM 3136 C C . PRO A 1 391 ? -15.816 -25.843 19.022 1.00 76.75 391 PRO A C 1
ATOM 3138 O O . PRO A 1 391 ? -16.781 -26.610 19.092 1.00 76.75 391 PRO A O 1
ATOM 3141 N N . HIS A 1 392 ? -14.566 -26.327 18.978 1.00 80.94 392 HIS A N 1
ATOM 3142 C CA . HIS A 1 392 ? -14.303 -27.774 18.944 1.00 80.94 392 HIS A CA 1
ATOM 3143 C C . HIS A 1 392 ? -14.622 -28.492 20.259 1.00 80.94 392 HIS A C 1
ATOM 3145 O O . HIS A 1 392 ? -15.014 -29.660 20.212 1.00 80.94 392 HIS A O 1
ATOM 3151 N N . TYR A 1 393 ? -14.560 -27.806 21.406 1.00 88.12 393 TYR A N 1
ATOM 3152 C CA . TYR A 1 393 ? -15.015 -28.363 22.687 1.00 88.12 393 TYR A CA 1
ATOM 3153 C C . TYR A 1 393 ? -16.517 -28.677 22.643 1.00 88.12 393 TYR A C 1
ATOM 3155 O O . TYR A 1 393 ? -16.924 -29.804 22.917 1.00 88.12 393 TYR A O 1
ATOM 3163 N N . GLN A 1 394 ? -17.328 -27.720 22.183 1.00 86.56 394 GLN A N 1
ATOM 3164 C CA . GLN A 1 394 ? -18.779 -27.866 22.024 1.00 86.56 394 GLN A CA 1
ATOM 3165 C C . GLN A 1 394 ? -19.161 -28.924 20.976 1.00 86.56 394 GLN A C 1
ATOM 3167 O O . GLN A 1 394 ? -20.089 -29.710 21.182 1.00 86.56 394 GLN A O 1
ATOM 3172 N N . LEU A 1 395 ? -18.411 -29.030 19.872 1.00 87.75 395 LEU A N 1
ATOM 3173 C CA . LEU A 1 395 ? -18.614 -30.114 18.906 1.00 87.75 395 LEU A CA 1
ATOM 3174 C C . LEU A 1 395 ? -18.340 -31.493 19.527 1.00 87.75 395 LEU A C 1
ATOM 3176 O O . LEU A 1 395 ? -19.120 -32.422 19.296 1.00 87.75 395 LEU A O 1
ATOM 3180 N N . ASN A 1 396 ? -17.261 -31.652 20.297 1.00 89.25 396 ASN A N 1
ATOM 3181 C CA . ASN A 1 396 ? -16.911 -32.929 20.929 1.00 89.25 396 ASN A CA 1
ATOM 3182 C C . ASN A 1 396 ? -17.858 -33.296 22.082 1.00 89.25 396 ASN A C 1
ATOM 3184 O O . ASN A 1 396 ? -18.280 -34.452 22.169 1.00 89.25 396 ASN A O 1
ATOM 3188 N N . LEU A 1 397 ? -18.296 -32.312 22.871 1.00 90.75 397 LEU A N 1
ATOM 3189 C CA . LEU A 1 397 ? -19.372 -32.448 23.854 1.00 90.75 397 LEU A CA 1
ATOM 3190 C C . LEU A 1 397 ? -20.658 -32.985 23.202 1.00 90.75 397 LEU A C 1
ATOM 3192 O O . LEU A 1 397 ? -21.222 -33.985 23.653 1.00 90.75 397 LEU A O 1
ATOM 3196 N N . ALA A 1 398 ? -21.066 -32.411 22.065 1.00 90.62 398 ALA A N 1
ATOM 3197 C CA . ALA A 1 398 ? -22.210 -32.907 21.305 1.00 90.62 398 ALA A CA 1
ATOM 3198 C C . ALA A 1 398 ? -22.021 -34.354 20.812 1.00 90.62 398 ALA A C 1
ATOM 3200 O O . ALA A 1 398 ? -22.968 -35.139 20.845 1.00 90.62 398 ALA A O 1
ATOM 3201 N N . ALA A 1 399 ? -20.811 -34.751 20.398 1.00 90.81 399 ALA A N 1
ATOM 3202 C CA . ALA A 1 399 ? -20.533 -36.140 20.022 1.00 90.81 399 ALA A CA 1
ATOM 3203 C C . ALA A 1 399 ? -20.643 -37.109 21.212 1.00 90.81 399 ALA A C 1
ATOM 3205 O O . ALA A 1 399 ? -21.162 -38.213 21.041 1.00 90.81 399 ALA A O 1
ATOM 3206 N N . ALA A 1 400 ? -20.216 -36.711 22.414 1.00 91.31 400 ALA A N 1
ATOM 3207 C CA . ALA A 1 400 ? -20.382 -37.516 23.625 1.00 91.31 400 ALA A CA 1
ATOM 3208 C C . ALA A 1 400 ? -21.866 -37.659 24.016 1.00 91.31 400 ALA A C 1
ATOM 3210 O O . ALA A 1 400 ? -22.337 -38.771 24.265 1.00 91.31 400 ALA A O 1
ATOM 3211 N N . HIS A 1 401 ? -22.647 -36.576 23.945 1.00 92.06 401 HIS A N 1
ATOM 3212 C CA . HIS A 1 401 ? -24.100 -36.639 24.132 1.00 92.06 401 HIS A CA 1
ATOM 3213 C C . HIS A 1 401 ? -24.806 -37.513 23.079 1.00 92.06 401 HIS A C 1
ATOM 3215 O O . HIS A 1 401 ? -25.685 -38.296 23.441 1.00 92.06 401 HIS A O 1
ATOM 3221 N N . LEU A 1 402 ? -24.393 -37.468 21.804 1.00 89.44 402 LEU A N 1
ATOM 3222 C CA . LEU A 1 402 ? -24.908 -38.363 20.754 1.00 89.44 402 LEU A CA 1
ATOM 3223 C C . LEU A 1 402 ? -24.607 -39.848 21.027 1.00 89.44 402 LEU A C 1
ATOM 3225 O O . LEU A 1 402 ? -25.403 -40.698 20.636 1.00 89.44 402 LEU A O 1
ATOM 3229 N N . LYS A 1 403 ? -23.490 -40.180 21.693 1.00 91.12 403 LYS A N 1
ATOM 3230 C CA . LYS A 1 403 ? -23.165 -41.563 22.100 1.00 91.12 403 LYS A CA 1
ATOM 3231 C C . LYS A 1 403 ? -24.012 -42.046 23.283 1.00 91.12 403 LYS A C 1
ATOM 3233 O O . LYS A 1 403 ? -24.318 -43.233 23.349 1.00 91.12 403 LYS A O 1
ATOM 3238 N N . LEU A 1 404 ? -24.423 -41.141 24.175 1.00 90.69 404 LEU A N 1
ATOM 3239 C CA . LEU A 1 404 ? -25.321 -41.440 25.300 1.00 90.69 404 LEU A CA 1
ATOM 3240 C C . LEU A 1 404 ? -26.818 -41.360 24.960 1.00 90.69 404 LEU A C 1
ATOM 3242 O O . LEU A 1 404 ? -27.637 -41.757 25.783 1.00 90.69 404 LEU A O 1
ATOM 3246 N N . ASN A 1 405 ? -27.184 -40.924 23.750 1.00 91.50 405 ASN A N 1
ATOM 3247 C CA . ASN A 1 405 ? -28.564 -40.632 23.327 1.00 91.50 405 ASN A CA 1
ATOM 3248 C C . ASN A 1 405 ? -29.183 -39.385 24.006 1.00 91.50 405 ASN A C 1
ATOM 3250 O O . ASN A 1 405 ? -30.402 -39.218 24.023 1.00 91.50 405 ASN A O 1
ATOM 3254 N N . ASN A 1 406 ? -28.356 -38.468 24.523 1.00 92.56 406 ASN A N 1
ATOM 3255 C CA . ASN A 1 406 ? -28.789 -37.207 25.140 1.00 92.56 406 ASN A CA 1
ATOM 3256 C C . ASN A 1 406 ? -29.080 -36.142 24.065 1.00 92.56 406 ASN A C 1
ATOM 3258 O O . ASN A 1 406 ? -28.376 -35.138 23.942 1.00 92.56 406 ASN A O 1
ATOM 3262 N N . TRP A 1 407 ? -30.113 -36.372 23.250 1.00 92.25 407 TRP A N 1
ATOM 3263 C CA . TRP A 1 407 ? -30.364 -35.602 22.024 1.00 92.25 407 TRP A CA 1
ATOM 3264 C C . TRP A 1 407 ? -30.586 -34.094 22.244 1.00 92.25 407 TRP A C 1
ATOM 3266 O O . TRP A 1 407 ? -30.195 -33.302 21.393 1.00 92.25 407 TRP A O 1
ATOM 3276 N N . ILE A 1 408 ? -31.179 -33.689 23.374 1.00 92.88 408 ILE A N 1
ATOM 3277 C CA . ILE A 1 408 ? -31.460 -32.274 23.689 1.00 92.88 408 ILE A CA 1
ATOM 3278 C C . ILE A 1 408 ? -30.152 -31.490 23.876 1.00 92.88 408 ILE A C 1
ATOM 3280 O O . ILE A 1 408 ? -29.922 -30.491 23.195 1.00 92.88 408 ILE A O 1
ATOM 3284 N N . GLU A 1 409 ? -29.255 -31.981 24.735 1.00 92.00 409 GLU A N 1
ATOM 3285 C CA . GLU A 1 409 ? -27.967 -31.322 24.979 1.00 92.00 409 GLU A CA 1
ATOM 3286 C C . GLU A 1 409 ? -27.036 -31.429 23.759 1.00 92.00 409 GLU A C 1
ATOM 3288 O O . GLU A 1 409 ? -26.289 -30.496 23.478 1.00 92.00 409 GLU A O 1
ATOM 3293 N N . ALA A 1 410 ? -27.149 -32.493 22.950 1.00 90.81 410 ALA A N 1
ATOM 3294 C CA . ALA A 1 410 ? -26.468 -32.574 21.655 1.00 90.81 410 ALA A CA 1
ATOM 3295 C C . ALA A 1 410 ? -26.944 -31.495 20.656 1.00 90.81 410 ALA A C 1
ATOM 3297 O O . ALA A 1 410 ? -26.114 -30.869 19.995 1.00 90.81 410 ALA A O 1
ATOM 3298 N N . GLU A 1 411 ? -28.257 -31.236 20.548 1.00 93.75 411 GLU A N 1
ATOM 3299 C CA . GLU A 1 411 ? -28.791 -30.156 19.698 1.00 93.75 411 GLU A CA 1
ATOM 3300 C C . GLU A 1 411 ? -28.292 -28.777 20.162 1.00 93.75 411 GLU A C 1
ATOM 3302 O O . GLU A 1 411 ? -27.888 -27.945 19.339 1.00 93.75 411 GLU A O 1
ATOM 3307 N N . LYS A 1 412 ? -28.307 -28.550 21.478 1.00 93.81 412 LYS A N 1
ATOM 3308 C CA . LYS A 1 412 ? -27.874 -27.317 22.146 1.00 93.81 412 LYS A CA 1
ATOM 3309 C C . LYS A 1 412 ? -26.380 -27.048 21.935 1.00 93.81 412 LYS A C 1
ATOM 3311 O O . LYS A 1 412 ? -26.040 -25.990 21.409 1.00 93.81 412 LYS A O 1
ATOM 3316 N N . ALA A 1 413 ? -25.516 -28.018 22.236 1.00 90.06 413 ALA A N 1
ATOM 3317 C CA . ALA A 1 413 ? -24.066 -27.913 22.070 1.00 90.06 413 ALA A CA 1
ATOM 3318 C C . ALA A 1 413 ? -23.666 -27.674 20.602 1.00 90.06 413 ALA A C 1
ATOM 3320 O O . ALA A 1 413 ? -22.903 -26.754 20.295 1.00 90.06 413 ALA A O 1
ATOM 3321 N N . CYS A 1 414 ? -24.268 -28.404 19.651 1.00 90.38 414 CYS A N 1
ATOM 3322 C CA . CYS A 1 414 ? -24.072 -28.106 18.230 1.00 90.38 414 CYS A CA 1
ATOM 3323 C C . CYS A 1 414 ? -24.575 -26.711 17.839 1.00 90.38 414 CYS A C 1
ATOM 3325 O O . CYS A 1 414 ? -23.975 -26.076 16.978 1.00 90.38 414 CYS A O 1
ATOM 3327 N N . THR A 1 415 ? -25.662 -26.217 18.434 1.00 92.62 415 THR A N 1
ATOM 3328 C CA . THR A 1 415 ? -26.186 -24.878 18.121 1.00 92.62 415 THR A CA 1
ATOM 3329 C C . THR A 1 415 ? -25.291 -23.768 18.666 1.00 92.62 415 THR A C 1
ATOM 3331 O O . THR A 1 415 ? -25.100 -22.781 17.964 1.00 92.62 415 THR A O 1
ATOM 3334 N N . GLN A 1 416 ? -24.678 -23.948 19.840 1.00 88.44 416 GLN A N 1
ATOM 3335 C CA . GLN A 1 416 ? -23.667 -23.025 20.371 1.00 88.44 416 GLN A CA 1
ATOM 3336 C C . GLN A 1 416 ? -22.410 -23.011 19.483 1.00 88.44 416 GLN A C 1
ATOM 3338 O O . GLN A 1 416 ? -21.995 -21.945 19.033 1.00 88.44 416 GLN A O 1
ATOM 3343 N N . ALA A 1 417 ? -21.879 -24.181 19.104 1.00 84.94 417 ALA A N 1
ATOM 3344 C CA . ALA A 1 417 ? -20.756 -24.263 18.163 1.00 84.94 417 ALA A CA 1
ATOM 3345 C C . ALA A 1 417 ? -21.060 -23.594 16.804 1.00 84.94 417 ALA A C 1
ATOM 3347 O O . ALA A 1 417 ? -20.204 -22.920 16.236 1.00 84.94 417 ALA A O 1
ATOM 3348 N N . LEU A 1 418 ? -22.288 -23.742 16.293 1.00 84.44 418 LEU A N 1
ATOM 3349 C CA . LEU A 1 418 ? -22.729 -23.156 15.020 1.00 84.44 418 LEU A CA 1
ATOM 3350 C C . LEU A 1 418 ? -23.052 -21.653 15.085 1.00 84.44 418 LEU A C 1
ATOM 3352 O O . LEU A 1 418 ? -23.227 -21.044 14.030 1.00 84.44 418 LEU A O 1
ATOM 3356 N N . GLN A 1 419 ? -23.122 -21.049 16.276 1.00 82.69 419 GLN A N 1
ATOM 3357 C CA . GLN A 1 419 ? -23.127 -19.588 16.434 1.00 82.69 419 GLN A CA 1
ATOM 3358 C C . GLN A 1 419 ? -21.714 -19.000 16.299 1.00 82.69 419 GLN A C 1
ATOM 3360 O O . GLN A 1 419 ? -21.577 -17.869 15.845 1.00 82.69 419 GLN A O 1
ATOM 3365 N N . GLN A 1 420 ? -20.681 -19.772 16.651 1.00 70.81 420 GLN A N 1
ATOM 3366 C CA . GLN A 1 420 ? -19.273 -19.372 16.565 1.00 70.81 420 GLN A CA 1
ATOM 3367 C C . GLN A 1 420 ? -18.658 -19.679 15.189 1.00 70.81 420 GLN A C 1
ATOM 3369 O O . GLN A 1 420 ? -17.977 -18.833 14.616 1.00 70.81 420 GLN A O 1
ATOM 3374 N N . HIS A 1 421 ? -18.888 -20.879 14.637 1.00 70.44 421 HIS A N 1
ATOM 3375 C CA . HIS A 1 421 ? -18.265 -21.315 13.383 1.00 70.44 421 HIS A CA 1
ATOM 3376 C C . HIS A 1 421 ? -19.141 -22.281 12.566 1.00 70.44 421 HIS A C 1
ATOM 3378 O O . HIS A 1 421 ? -19.725 -23.237 13.080 1.00 70.44 421 HIS A O 1
ATOM 3384 N N . ARG A 1 422 ? -19.170 -22.101 11.239 1.00 73.94 422 ARG A N 1
ATOM 3385 C CA . ARG A 1 422 ? -19.993 -22.890 10.308 1.00 73.94 422 ARG A CA 1
ATOM 3386 C C . ARG A 1 422 ? -19.362 -24.249 9.956 1.00 73.94 422 ARG A C 1
ATOM 3388 O O . ARG A 1 422 ? -18.905 -24.460 8.838 1.00 73.94 422 ARG A O 1
ATOM 3395 N N . SER A 1 423 ? -19.371 -25.205 10.887 1.00 78.88 423 SER A N 1
ATOM 3396 C CA . SER A 1 423 ? -18.901 -26.578 10.618 1.00 78.88 423 SER A CA 1
ATOM 3397 C C . SER A 1 423 ? -19.995 -27.500 10.059 1.00 78.88 423 SER A C 1
ATOM 3399 O O . SER A 1 423 ? -21.103 -27.599 10.592 1.00 78.88 423 SER A O 1
ATOM 3401 N N . SER A 1 424 ? -19.641 -28.267 9.027 1.00 76.25 424 SER A N 1
ATOM 3402 C CA . SER A 1 424 ? -20.409 -29.414 8.522 1.00 76.25 424 SER A CA 1
ATOM 3403 C C . SER A 1 424 ? -20.669 -30.468 9.601 1.00 76.25 424 SER A C 1
ATOM 3405 O O . SER A 1 424 ? -21.782 -30.979 9.701 1.00 76.25 424 SER A O 1
ATOM 3407 N N . LYS A 1 425 ? -19.673 -30.737 10.454 1.00 80.94 425 LYS A N 1
ATOM 3408 C CA . LYS A 1 425 ? -19.741 -31.697 11.562 1.00 80.94 425 LYS A CA 1
ATOM 3409 C C . LYS A 1 425 ? -20.784 -31.256 12.580 1.00 80.94 425 LYS A C 1
ATOM 3411 O O . LYS A 1 425 ? -21.602 -32.062 13.010 1.00 80.94 425 LYS A O 1
ATOM 3416 N N . GLY A 1 426 ? -20.822 -29.960 12.898 1.00 83.12 426 GLY A N 1
ATOM 3417 C CA . GLY A 1 426 ? -21.859 -29.365 13.746 1.00 83.12 426 GLY A CA 1
ATOM 3418 C C . GLY A 1 426 ? -23.263 -29.535 13.168 1.00 83.12 426 GLY A C 1
ATOM 3419 O O . GLY A 1 426 ? -24.163 -29.988 13.870 1.00 83.12 426 GLY A O 1
ATOM 3420 N N . LEU A 1 427 ? -23.447 -29.242 11.877 1.00 86.25 427 LEU A N 1
ATOM 3421 C CA . LEU A 1 427 ? -24.738 -29.401 11.194 1.00 86.25 427 LEU A CA 1
ATOM 3422 C C . LEU A 1 427 ? -25.183 -30.873 11.124 1.00 86.25 427 LEU A C 1
ATOM 3424 O O . LEU A 1 427 ? -26.346 -31.170 11.381 1.00 86.25 427 LEU A O 1
ATOM 3428 N N . TYR A 1 428 ? -24.268 -31.802 10.838 1.00 87.69 428 TYR A N 1
ATOM 3429 C CA . TYR A 1 428 ? -24.554 -33.238 10.754 1.00 87.69 428 TYR A CA 1
ATOM 3430 C C . TYR A 1 428 ? -24.901 -33.837 12.126 1.00 87.69 428 TYR A C 1
ATOM 3432 O O . TYR A 1 428 ? -25.940 -34.484 12.283 1.00 87.69 428 TYR A O 1
ATOM 3440 N N . ARG A 1 429 ? -24.087 -33.540 13.151 1.00 92.12 429 ARG A N 1
ATOM 3441 C CA . ARG A 1 429 ? -24.337 -33.927 14.549 1.00 92.12 429 ARG A CA 1
ATOM 3442 C C . ARG A 1 429 ? -25.677 -33.355 15.047 1.00 92.12 429 ARG A C 1
ATOM 3444 O O . ARG A 1 429 ? -26.462 -34.094 15.646 1.00 92.12 429 ARG A O 1
ATOM 3451 N N . ARG A 1 430 ? -26.010 -32.097 14.712 1.00 93.31 430 ARG A N 1
ATOM 3452 C CA . ARG A 1 430 ? -27.309 -31.486 15.053 1.00 93.31 430 ARG A CA 1
ATOM 3453 C C . ARG A 1 430 ? -28.486 -32.121 14.317 1.00 93.31 430 ARG A C 1
ATOM 3455 O O . ARG A 1 430 ? -29.500 -32.404 14.950 1.00 93.31 430 ARG A O 1
ATOM 3462 N N . ALA A 1 431 ? -28.363 -32.395 13.019 1.00 90.31 431 ALA A N 1
ATOM 3463 C CA . ALA A 1 431 ? -29.412 -33.069 12.258 1.00 90.31 431 ALA A CA 1
ATOM 3464 C C . ALA A 1 431 ? -29.729 -34.458 12.829 1.00 90.31 431 ALA A C 1
ATOM 3466 O O . ALA A 1 431 ? -30.896 -34.826 12.962 1.00 90.31 431 ALA A O 1
ATOM 3467 N N . ARG A 1 432 ? -28.694 -35.204 13.235 1.00 91.44 432 ARG A N 1
ATOM 3468 C CA . ARG A 1 432 ? -28.834 -36.510 13.889 1.00 91.44 432 ARG A CA 1
ATOM 3469 C C . ARG A 1 432 ? -29.566 -36.407 15.231 1.00 91.44 432 ARG A C 1
ATOM 3471 O O . ARG A 1 432 ? -30.460 -37.208 15.485 1.00 91.44 432 ARG A O 1
ATOM 3478 N N . ALA A 1 433 ? -29.262 -35.395 16.047 1.00 92.06 433 ALA A N 1
ATOM 3479 C CA . ALA A 1 433 ? -30.023 -35.106 17.265 1.00 92.06 433 ALA A CA 1
ATOM 3480 C C . ALA A 1 433 ? -31.495 -34.757 16.958 1.00 92.06 433 ALA A C 1
ATOM 3482 O O . ALA A 1 433 ? -32.404 -35.347 17.536 1.00 92.06 433 ALA A O 1
ATOM 3483 N N . ARG A 1 434 ? -31.744 -33.866 15.990 1.00 92.81 434 ARG A N 1
ATOM 3484 C CA . ARG A 1 434 ? -33.088 -33.421 15.565 1.00 92.81 434 ARG A CA 1
ATOM 3485 C C . ARG A 1 434 ? -33.957 -34.549 15.013 1.00 92.81 434 ARG A C 1
ATOM 3487 O O . ARG A 1 434 ? -35.134 -34.632 15.358 1.00 92.81 434 ARG A O 1
ATOM 3494 N N . LYS A 1 435 ? -33.366 -35.463 14.237 1.00 90.25 435 LYS A N 1
ATOM 3495 C CA . LYS A 1 435 ? -34.004 -36.707 13.780 1.00 90.25 435 LYS A CA 1
ATOM 3496 C C . LYS A 1 435 ? -34.503 -37.538 14.964 1.00 90.25 435 LYS A C 1
ATOM 3498 O O . LYS A 1 435 ? -35.661 -37.944 14.975 1.00 90.25 435 LYS A O 1
ATOM 3503 N N . MET A 1 436 ? -33.660 -37.741 15.976 1.00 89.31 436 MET A N 1
ATOM 3504 C CA . MET A 1 436 ? -34.013 -38.520 17.170 1.00 89.31 436 MET A CA 1
ATOM 3505 C C . MET A 1 436 ? -34.969 -37.785 18.128 1.00 89.31 436 MET A C 1
ATOM 3507 O O . MET A 1 436 ? -35.696 -38.435 18.873 1.00 89.31 436 MET A O 1
ATOM 3511 N N . LEU A 1 437 ? -35.025 -36.450 18.069 1.00 90.50 437 LEU A N 1
ATOM 3512 C CA . LEU A 1 437 ? -36.023 -35.609 18.748 1.00 90.50 437 LEU A CA 1
ATOM 3513 C C . LEU A 1 437 ? -37.375 -35.530 18.014 1.00 90.50 437 LEU A C 1
ATOM 3515 O O . LEU A 1 437 ? -38.267 -34.819 18.471 1.00 90.50 437 LEU A O 1
ATOM 3519 N N . GLY A 1 438 ? -37.539 -36.219 16.880 1.00 87.31 438 GLY A N 1
ATOM 3520 C CA . GLY A 1 438 ? -38.786 -36.203 16.112 1.00 87.31 438 GLY A CA 1
ATOM 3521 C C . GLY A 1 438 ? -39.042 -34.901 15.347 1.00 87.31 438 GLY A C 1
ATOM 3522 O O . GLY A 1 438 ? -40.198 -34.584 15.083 1.00 87.31 438 GLY A O 1
ATOM 3523 N N . ARG A 1 439 ? -37.989 -34.155 14.977 1.00 89.81 439 ARG A N 1
ATOM 3524 C CA . ARG A 1 439 ? -38.066 -32.938 14.142 1.00 89.81 439 ARG A CA 1
ATOM 3525 C C . ARG A 1 439 ? -37.408 -33.165 12.767 1.00 89.81 439 ARG A C 1
ATOM 3527 O O . ARG A 1 439 ? -36.321 -32.631 12.507 1.00 89.81 439 ARG A O 1
ATOM 3534 N N . PRO A 1 440 ? -37.993 -34.008 11.893 1.00 83.38 440 PRO A N 1
ATOM 3535 C CA . PRO A 1 440 ? -37.360 -34.406 10.639 1.00 83.38 440 PRO A CA 1
ATOM 3536 C C . PRO A 1 440 ? -37.199 -33.244 9.651 1.00 83.38 440 PRO A C 1
ATOM 3538 O O . PRO A 1 440 ? -36.217 -33.229 8.919 1.00 83.38 440 PRO A O 1
ATOM 3541 N N . GLU A 1 441 ? -38.077 -32.240 9.651 1.00 81.56 441 GLU A N 1
ATOM 3542 C CA . GLU A 1 441 ? -37.992 -31.069 8.766 1.00 81.56 441 GLU A CA 1
ATOM 3543 C C . GLU A 1 441 ? -36.737 -30.231 9.057 1.00 81.56 441 GLU A C 1
ATOM 3545 O O . GLU A 1 441 ? -36.002 -29.858 8.140 1.00 81.56 441 GLU A O 1
ATOM 3550 N N . GLU A 1 442 ? -36.445 -29.992 10.339 1.00 87.88 442 GLU A N 1
ATOM 3551 C CA . GLU A 1 442 ? -35.232 -29.294 10.777 1.00 87.88 442 GLU A CA 1
ATOM 3552 C C . GLU A 1 442 ? -33.972 -30.136 10.528 1.00 87.88 442 GLU A C 1
ATOM 3554 O O . GLU A 1 442 ? -32.947 -29.609 10.093 1.00 87.88 442 GLU A O 1
ATOM 3559 N N . ALA A 1 443 ? -34.050 -31.457 10.732 1.00 85.38 443 ALA A N 1
ATOM 3560 C CA . ALA A 1 443 ? -32.967 -32.377 10.385 1.00 85.38 443 ALA A CA 1
ATOM 3561 C C . ALA A 1 443 ? -32.686 -32.391 8.870 1.00 85.38 443 ALA A C 1
ATOM 3563 O O . ALA A 1 443 ? -31.529 -32.380 8.456 1.00 85.38 443 ALA A O 1
ATOM 3564 N N . ILE A 1 444 ? -33.726 -32.342 8.032 1.00 83.62 444 ILE A N 1
ATOM 3565 C CA . ILE A 1 444 ? -33.631 -32.203 6.572 1.00 83.62 444 ILE A CA 1
ATOM 3566 C C . ILE A 1 444 ? -33.018 -30.848 6.194 1.00 83.62 444 ILE A C 1
ATOM 3568 O O . ILE A 1 444 ? -32.205 -30.790 5.270 1.00 83.62 444 ILE A O 1
ATOM 3572 N N . GLN A 1 445 ? -33.363 -29.757 6.885 1.00 86.50 445 GLN A N 1
ATOM 3573 C CA . GLN A 1 445 ? -32.764 -28.437 6.653 1.00 86.50 445 GLN A CA 1
ATOM 3574 C C . GLN A 1 445 ? -31.263 -28.423 6.981 1.00 86.50 445 GLN A C 1
ATOM 3576 O O . GLN A 1 445 ? -30.475 -27.917 6.174 1.00 86.50 445 GLN A O 1
ATOM 3581 N N . ASP A 1 446 ? -30.866 -29.017 8.109 1.00 83.69 446 ASP A N 1
ATOM 3582 C CA . ASP A 1 446 ? -29.463 -29.143 8.511 1.00 83.69 446 ASP A CA 1
ATOM 3583 C C . ASP A 1 446 ? -28.692 -30.115 7.598 1.00 83.69 446 ASP A C 1
ATOM 3585 O O . ASP A 1 446 ? -27.617 -29.758 7.128 1.00 83.69 446 ASP A O 1
ATOM 3589 N N . LEU A 1 447 ? -29.241 -31.274 7.212 1.00 79.25 447 LEU A N 1
ATOM 3590 C CA . LEU A 1 447 ? -28.612 -32.182 6.232 1.00 79.25 447 LEU A CA 1
ATOM 3591 C C . LEU A 1 447 ? -28.467 -31.533 4.850 1.00 79.25 447 LEU A C 1
ATOM 3593 O O . LEU A 1 447 ? -27.422 -31.651 4.212 1.00 79.25 447 LEU A O 1
ATOM 3597 N N . ARG A 1 448 ? -29.461 -30.762 4.396 1.00 81.81 448 ARG A N 1
ATOM 3598 C CA . ARG A 1 448 ? -29.332 -29.926 3.190 1.00 81.81 448 ARG A CA 1
ATOM 3599 C C . ARG A 1 448 ? -28.309 -28.803 3.374 1.00 81.81 448 ARG A C 1
ATOM 3601 O O . ARG A 1 448 ? -27.804 -28.290 2.381 1.00 81.81 448 ARG A O 1
ATOM 3608 N N . ALA A 1 449 ? -28.000 -28.369 4.597 1.00 70.06 449 ALA A N 1
ATOM 3609 C CA . ALA A 1 449 ? -26.883 -27.464 4.864 1.00 70.06 449 ALA A CA 1
ATOM 3610 C C . ALA A 1 449 ? -25.532 -28.202 4.828 1.00 70.06 449 ALA A C 1
ATOM 3612 O O . ALA A 1 449 ? -24.632 -27.703 4.158 1.00 70.06 449 ALA A O 1
ATOM 3613 N N . VAL A 1 450 ? -25.418 -29.404 5.414 1.00 67.75 450 VAL A N 1
ATOM 3614 C CA . VAL A 1 450 ? -24.240 -30.289 5.289 1.00 67.75 450 VAL A CA 1
ATOM 3615 C C . VAL A 1 450 ? -23.915 -30.527 3.819 1.00 67.75 450 VAL A C 1
ATOM 3617 O O . VAL A 1 450 ? -22.820 -30.195 3.383 1.00 67.75 450 VAL A O 1
ATOM 3620 N N . LEU A 1 451 ? -24.878 -30.993 3.020 1.00 68.56 451 LEU A N 1
ATOM 3621 C CA . LEU A 1 451 ? -24.668 -31.327 1.605 1.00 68.56 451 LEU A CA 1
ATOM 3622 C C . LEU A 1 451 ? -24.403 -30.110 0.698 1.00 68.56 451 LEU A C 1
ATOM 3624 O O . LEU A 1 451 ? -23.913 -30.277 -0.414 1.00 68.56 451 LEU A O 1
ATOM 3628 N N . ARG A 1 452 ? -24.665 -28.879 1.164 1.00 64.75 452 ARG A N 1
ATOM 3629 C CA . ARG A 1 452 ? -24.221 -27.647 0.479 1.00 64.75 452 ARG A CA 1
ATOM 3630 C C . ARG A 1 452 ? -22.739 -27.333 0.719 1.00 64.75 452 ARG A C 1
ATOM 3632 O O . ARG A 1 452 ? -22.144 -26.635 -0.093 1.00 64.75 452 ARG A O 1
ATOM 3639 N N . LEU A 1 453 ? -22.146 -27.852 1.795 1.00 54.69 453 LEU A N 1
ATOM 3640 C CA . LEU A 1 453 ? -20.704 -27.789 2.073 1.00 54.69 453 LEU A CA 1
ATOM 3641 C C . LEU A 1 453 ? -20.001 -29.030 1.483 1.00 54.69 453 LEU A C 1
ATOM 3643 O O . LEU A 1 453 ? -19.030 -28.937 0.727 1.00 54.69 453 LEU A O 1
ATOM 3647 N N . GLN A 1 454 ? -20.577 -30.204 1.744 1.00 64.50 454 GLN A N 1
ATOM 3648 C CA . GLN A 1 454 ? -20.094 -31.535 1.385 1.00 64.50 454 GLN A CA 1
ATOM 3649 C C . GLN A 1 454 ? -21.083 -32.289 0.470 1.00 64.50 454 GLN A C 1
ATOM 3651 O O . GLN A 1 454 ? -21.755 -33.214 0.926 1.00 64.50 454 GLN A O 1
ATOM 3656 N N . PRO A 1 455 ? -21.169 -31.970 -0.837 1.00 60.91 455 PRO A N 1
ATOM 3657 C CA . PRO A 1 455 ? -22.052 -32.692 -1.765 1.00 60.91 455 PRO A CA 1
ATOM 3658 C C . PRO A 1 455 ? -21.791 -34.205 -1.872 1.00 60.91 455 PRO A C 1
ATOM 3660 O O . PRO A 1 455 ? -22.650 -34.939 -2.350 1.00 60.91 455 PRO A O 1
ATOM 3663 N N . ASN A 1 456 ? -20.610 -34.663 -1.441 1.00 52.28 456 ASN A N 1
ATOM 3664 C CA . ASN A 1 456 ? -20.160 -36.050 -1.547 1.00 52.28 456 ASN A CA 1
ATOM 3665 C C . ASN A 1 456 ? -20.301 -36.850 -0.238 1.00 52.28 456 ASN A C 1
ATOM 3667 O O . ASN A 1 456 ? -19.979 -38.039 -0.250 1.00 52.28 456 ASN A O 1
ATOM 3671 N N . ASN A 1 457 ? -20.762 -36.240 0.865 1.00 69.19 457 ASN A N 1
ATOM 3672 C CA . ASN A 1 457 ? -20.845 -36.912 2.163 1.00 69.19 457 ASN A CA 1
ATOM 3673 C C . ASN A 1 457 ? -21.865 -38.062 2.094 1.00 69.19 457 ASN A C 1
ATOM 3675 O O . ASN A 1 457 ? -23.080 -37.851 2.119 1.00 69.19 457 ASN A O 1
ATOM 3679 N N . LEU A 1 458 ? -21.350 -39.289 1.984 1.00 70.31 458 LEU A N 1
ATOM 3680 C CA . LEU A 1 458 ? -22.153 -40.495 1.784 1.00 70.31 458 LEU A CA 1
ATOM 3681 C C . LEU A 1 458 ? -23.068 -40.792 2.976 1.00 70.31 458 LEU A C 1
ATOM 3683 O O . LEU A 1 458 ? -24.156 -41.329 2.774 1.00 70.31 458 LEU A O 1
ATOM 3687 N N . GLU A 1 459 ? -22.667 -40.420 4.195 1.00 72.19 459 GLU A N 1
ATOM 3688 C CA . GLU A 1 459 ? -23.513 -40.599 5.373 1.00 72.19 459 GLU A CA 1
ATOM 3689 C C . GLU A 1 459 ? -24.658 -39.590 5.396 1.00 72.19 459 GLU A C 1
ATOM 3691 O O . GLU A 1 459 ? -25.808 -39.981 5.562 1.00 72.19 459 GLU A O 1
ATOM 3696 N N . ALA A 1 460 ? -24.381 -38.306 5.150 1.00 70.44 460 ALA A N 1
ATOM 3697 C CA . ALA A 1 460 ? -25.411 -37.272 5.084 1.00 70.44 460 ALA A CA 1
ATOM 3698 C C . ALA A 1 460 ? -26.381 -37.491 3.906 1.00 70.44 460 ALA A C 1
ATOM 3700 O O . ALA A 1 460 ? -27.570 -37.193 4.028 1.00 70.44 460 ALA A O 1
ATOM 3701 N N . LEU A 1 461 ? -25.912 -38.066 2.790 1.00 74.50 461 LEU A N 1
ATOM 3702 C CA . LEU A 1 461 ? -26.766 -38.532 1.693 1.00 74.50 461 LEU A CA 1
ATOM 3703 C C . LEU A 1 461 ? -27.656 -39.710 2.118 1.00 74.50 461 LEU A C 1
ATOM 3705 O O . LEU A 1 461 ? -28.851 -39.691 1.828 1.00 74.50 461 LEU A O 1
ATOM 3709 N N . ALA A 1 462 ? -27.110 -40.712 2.814 1.00 76.62 462 ALA A N 1
ATOM 3710 C CA . ALA A 1 462 ? -27.877 -41.862 3.301 1.00 76.62 462 ALA A CA 1
ATOM 3711 C C . ALA A 1 462 ? -28.899 -41.469 4.385 1.00 76.62 462 ALA A C 1
ATOM 3713 O O . ALA A 1 462 ? -30.051 -41.899 4.341 1.00 76.62 462 ALA A O 1
ATOM 3714 N N . GLU A 1 463 ? -28.508 -40.602 5.318 1.00 79.00 463 GLU A N 1
ATOM 3715 C CA . GLU A 1 463 ? -29.373 -40.036 6.352 1.00 79.00 463 GLU A CA 1
ATOM 3716 C C . GLU A 1 463 ? -30.498 -39.193 5.739 1.00 79.00 463 GLU A C 1
ATOM 3718 O O . GLU A 1 463 ? -31.665 -39.410 6.072 1.00 79.00 463 GLU A O 1
ATOM 3723 N N . LEU A 1 464 ? -30.199 -38.315 4.772 1.00 79.12 464 LEU A N 1
ATOM 3724 C CA . LEU A 1 464 ? -31.225 -37.532 4.076 1.00 79.12 464 LEU A CA 1
ATOM 3725 C C . LEU A 1 464 ? -32.169 -38.418 3.249 1.00 79.12 464 LEU A C 1
ATOM 3727 O O . LEU A 1 464 ? -33.380 -38.203 3.273 1.00 79.12 464 LEU A O 1
ATOM 3731 N N . ALA A 1 465 ? -31.646 -39.441 2.568 1.00 75.81 465 ALA A N 1
ATOM 3732 C CA . ALA A 1 465 ? -32.460 -40.425 1.853 1.00 75.81 465 ALA A CA 1
ATOM 3733 C C . ALA A 1 465 ? -33.344 -41.261 2.798 1.00 75.81 465 ALA A C 1
ATOM 3735 O O . ALA A 1 465 ? -34.433 -41.666 2.409 1.00 75.81 465 ALA A O 1
ATOM 3736 N N . SER A 1 466 ? -32.927 -41.475 4.052 1.00 80.25 466 SER A N 1
ATOM 3737 C CA . SER A 1 466 ? -33.757 -42.137 5.072 1.00 80.25 466 SER A CA 1
ATOM 3738 C C . SER A 1 466 ? -34.896 -41.262 5.620 1.00 80.25 466 SER A C 1
ATOM 3740 O O . SER A 1 466 ? -35.793 -41.780 6.281 1.00 80.25 466 SER A O 1
ATOM 3742 N N . LEU A 1 467 ? -34.859 -39.948 5.360 1.00 77.81 467 LEU A N 1
ATOM 3743 C CA . LEU A 1 467 ? -35.836 -38.961 5.835 1.00 77.81 467 LEU A CA 1
ATOM 3744 C C . LEU A 1 467 ? -36.799 -38.464 4.743 1.00 77.81 467 LEU A C 1
ATOM 3746 O O . LEU A 1 467 ? -37.767 -37.778 5.062 1.00 77.81 467 LEU A O 1
ATOM 3750 N N . ILE A 1 468 ? -36.559 -38.793 3.470 1.00 75.00 468 ILE A N 1
ATOM 3751 C CA . ILE A 1 468 ? -37.414 -38.395 2.343 1.00 75.00 468 ILE A CA 1
ATOM 3752 C C . ILE A 1 468 ? -38.057 -39.656 1.738 1.00 75.00 468 ILE A C 1
ATOM 3754 O O . ILE A 1 468 ? -37.335 -40.487 1.186 1.00 75.00 468 ILE A O 1
ATOM 3758 N N . PRO A 1 469 ? -39.392 -39.828 1.810 1.00 55.88 469 PRO A N 1
ATOM 3759 C CA . PRO A 1 469 ? -40.055 -41.005 1.256 1.00 55.88 469 PRO A CA 1
ATOM 3760 C C . PRO A 1 469 ? -39.995 -41.025 -0.278 1.00 55.88 469 PRO A C 1
ATOM 3762 O O . PRO A 1 469 ? -40.181 -40.003 -0.938 1.00 55.88 469 PRO A O 1
ATOM 3765 N N . ILE A 1 470 ? -39.774 -42.212 -0.846 1.00 49.47 470 ILE A N 1
ATOM 3766 C CA . ILE A 1 470 ? -39.778 -42.442 -2.297 1.00 49.47 470 ILE A CA 1
ATOM 3767 C C . ILE A 1 470 ? -41.216 -42.686 -2.771 1.00 49.47 470 ILE A C 1
ATOM 3769 O O . ILE A 1 470 ? -41.913 -43.542 -2.228 1.00 49.47 470 ILE A O 1
ATOM 3773 N N . SER A 1 471 ? -41.643 -41.970 -3.811 1.00 36.31 471 SER A N 1
ATOM 3774 C CA . SER A 1 471 ? -42.890 -42.230 -4.538 1.00 36.31 471 SER A CA 1
ATOM 3775 C C . SER A 1 471 ? -42.679 -43.252 -5.664 1.00 36.31 471 SER A C 1
ATOM 3777 O O . SER A 1 471 ? -41.861 -43.016 -6.554 1.00 36.31 471 SER A O 1
ATOM 3779 N N . ASP A 1 472 ? -43.434 -44.353 -5.649 1.00 38.69 472 ASP A N 1
ATOM 3780 C CA . ASP A 1 472 ? -43.468 -45.353 -6.731 1.00 38.69 472 ASP A CA 1
ATOM 3781 C C . ASP A 1 472 ? -44.013 -44.777 -8.053 1.00 38.69 472 ASP A C 1
ATOM 3783 O O . ASP A 1 472 ? -44.997 -44.039 -8.041 1.00 38.69 472 ASP A O 1
ATOM 3787 N N . ASP A 1 473 ? -43.511 -45.272 -9.193 1.00 31.47 473 ASP A N 1
ATOM 3788 C CA . ASP A 1 473 ? -44.375 -45.586 -10.345 1.00 31.47 473 ASP A CA 1
ATOM 3789 C C . ASP A 1 473 ? -43.848 -46.812 -11.134 1.00 31.47 473 ASP A C 1
ATOM 3791 O O . ASP A 1 473 ? -42.725 -47.278 -10.926 1.00 31.47 473 ASP A O 1
ATOM 3795 N N . LYS A 1 474 ? -44.695 -47.416 -11.978 1.00 33.25 474 LYS A N 1
ATOM 3796 C CA . LYS A 1 474 ? -44.627 -48.837 -12.375 1.00 33.25 474 LYS A CA 1
ATOM 3797 C C . LYS A 1 474 ? -44.458 -49.066 -13.880 1.00 33.25 474 LYS A C 1
ATOM 3799 O O . LYS A 1 474 ? -45.132 -48.428 -14.680 1.00 33.25 474 LYS A O 1
ATOM 3804 N N . ASN A 1 475 ? -43.688 -50.106 -14.239 1.00 29.48 475 ASN A N 1
ATOM 3805 C CA . ASN A 1 475 ? -44.092 -51.273 -15.068 1.00 29.48 475 ASN A CA 1
ATOM 3806 C C . ASN A 1 475 ? -42.847 -52.009 -15.620 1.00 29.48 475 ASN A C 1
ATOM 3808 O O . ASN A 1 475 ? -42.017 -51.417 -16.296 1.00 29.48 475 ASN A O 1
ATOM 3812 N N . GLN A 1 476 ? -42.559 -53.240 -15.179 1.00 33.03 476 GLN A N 1
ATOM 3813 C CA . GLN A 1 476 ? -43.092 -54.539 -15.654 1.00 33.03 476 GLN A CA 1
ATOM 3814 C C . GLN A 1 476 ? -42.479 -55.072 -16.968 1.00 33.03 476 GLN A C 1
ATOM 3816 O O . GLN A 1 476 ? -42.806 -54.605 -18.053 1.00 33.03 476 GLN A O 1
ATOM 3821 N N . SER A 1 477 ? -41.745 -56.191 -16.886 1.00 28.83 477 SER A N 1
ATOM 3822 C CA . SER A 1 477 ? -42.280 -57.510 -17.300 1.00 28.83 477 SER A CA 1
ATOM 3823 C C . SER A 1 477 ? -41.296 -58.672 -17.033 1.00 28.83 477 SER A C 1
ATOM 3825 O O . SER A 1 477 ? -40.148 -58.593 -17.437 1.00 28.83 477 SER A O 1
ATOM 3827 N N . ASN A 1 478 ? -41.789 -59.719 -16.345 1.00 28.44 478 ASN A N 1
ATOM 3828 C CA . ASN A 1 478 ? -41.556 -61.186 -16.461 1.00 28.44 478 ASN A CA 1
ATOM 3829 C C . ASN A 1 478 ? -40.114 -61.745 -16.707 1.00 28.44 478 ASN A C 1
ATOM 3831 O O . ASN A 1 478 ? -39.311 -61.169 -17.419 1.00 28.44 478 ASN A O 1
ATOM 3835 N N . VAL A 1 479 ? -39.687 -62.917 -16.204 1.00 26.33 479 VAL A N 1
ATOM 3836 C CA . VAL A 1 479 ? -40.384 -64.208 -15.982 1.00 26.33 479 VAL A CA 1
ATOM 3837 C C . VAL A 1 479 ? -39.901 -64.926 -14.692 1.00 26.33 479 VAL A C 1
ATOM 3839 O O . VAL A 1 479 ? -38.798 -64.717 -14.200 1.00 26.33 479 VAL A O 1
ATOM 3842 N N . THR A 1 480 ? -40.767 -65.792 -14.160 1.00 25.58 480 THR A N 1
ATOM 3843 C CA . THR A 1 480 ? -40.726 -66.605 -12.921 1.00 25.58 480 THR A CA 1
ATOM 3844 C C . THR A 1 480 ? -39.536 -67.559 -12.681 1.00 25.58 480 THR A C 1
ATOM 3846 O O . THR A 1 480 ? -39.127 -68.262 -13.602 1.00 25.58 480 THR A O 1
ATOM 3849 N N . THR A 1 481 ? -39.158 -67.787 -11.407 1.00 25.89 481 THR A N 1
ATOM 3850 C CA . THR A 1 481 ? -39.399 -69.056 -10.639 1.00 25.89 481 THR A CA 1
ATOM 3851 C C . THR A 1 481 ? -38.880 -68.992 -9.177 1.00 25.89 481 THR A C 1
ATOM 3853 O O . THR A 1 481 ? -38.204 -68.043 -8.797 1.00 25.89 481 THR A O 1
ATOM 3856 N N . ASN A 1 482 ? -39.274 -69.955 -8.324 1.00 24.61 482 ASN A N 1
ATOM 3857 C CA . ASN A 1 482 ? -39.125 -69.996 -6.846 1.00 24.61 482 ASN A CA 1
ATOM 3858 C C . ASN A 1 482 ? -39.162 -71.486 -6.367 1.00 24.61 482 ASN A C 1
ATOM 3860 O O . ASN A 1 482 ? -39.534 -72.313 -7.204 1.00 24.61 482 ASN A O 1
ATOM 3864 N N . PRO A 1 483 ? -38.943 -71.891 -5.083 1.00 42.97 483 PRO A N 1
ATOM 3865 C CA . PRO A 1 483 ? -38.352 -71.231 -3.902 1.00 42.97 483 PRO A CA 1
ATOM 3866 C C . PRO A 1 483 ? -37.332 -72.164 -3.143 1.00 42.97 483 PRO A C 1
ATOM 3868 O O . PRO A 1 483 ? -36.622 -72.941 -3.776 1.00 42.97 483 PRO A O 1
ATOM 3871 N N . SER A 1 484 ? -37.306 -72.142 -1.789 1.00 25.91 484 SER A N 1
ATOM 3872 C CA . SER A 1 484 ? -36.537 -72.997 -0.827 1.00 25.91 484 SER A CA 1
ATOM 3873 C C . SER A 1 484 ? -35.050 -72.629 -0.583 1.00 25.91 484 SER A C 1
ATOM 3875 O O . SER A 1 484 ? -34.452 -71.907 -1.384 1.00 25.91 484 SER A O 1
ATOM 3877 N N . SER A 1 485 ? -34.384 -72.986 0.529 1.00 28.38 485 SER A N 1
ATOM 3878 C CA . SER A 1 485 ? -34.809 -73.283 1.924 1.00 28.38 485 SER A CA 1
ATOM 3879 C C . SER A 1 485 ? -33.785 -72.655 2.912 1.00 28.38 485 SER A C 1
ATOM 3881 O O . SER A 1 485 ? -32.887 -71.931 2.477 1.00 28.38 485 SER A O 1
ATOM 3883 N N . SER A 1 486 ? -33.938 -72.852 4.228 1.00 27.66 486 SER A N 1
ATOM 3884 C CA . SER A 1 486 ? -33.225 -72.131 5.305 1.00 27.66 486 SER A CA 1
ATOM 3885 C C . SER A 1 486 ? -32.376 -73.020 6.225 1.00 27.66 486 SER A C 1
ATOM 3887 O O . SER A 1 486 ? -32.891 -74.049 6.646 1.00 27.66 486 SER A O 1
ATOM 3889 N N . THR A 1 487 ? -31.186 -72.548 6.638 1.00 27.61 487 THR A N 1
ATOM 3890 C CA . THR A 1 487 ? -30.672 -72.486 8.042 1.00 27.61 487 THR A CA 1
ATOM 3891 C C . THR A 1 487 ? -29.278 -71.825 8.087 1.00 27.61 487 THR A C 1
ATOM 3893 O O . THR A 1 487 ? -28.564 -71.844 7.087 1.00 27.61 487 THR A O 1
ATOM 3896 N N . SER A 1 488 ? -28.891 -71.240 9.227 1.00 31.56 488 SER A N 1
ATOM 3897 C CA . SER A 1 488 ? -27.590 -70.581 9.487 1.00 31.56 488 SER A CA 1
ATOM 3898 C C . SER A 1 488 ? -26.692 -71.410 10.427 1.00 31.56 488 SER A C 1
ATOM 3900 O O . SER A 1 488 ? -27.188 -72.335 11.074 1.00 31.56 488 SER A O 1
ATOM 3902 N N . PRO A 1 489 ? -25.369 -71.135 10.483 1.00 28.95 489 PRO A N 1
ATOM 3903 C CA . PRO A 1 489 ? -24.846 -70.405 11.653 1.00 28.95 489 PRO A CA 1
ATOM 3904 C C . PRO A 1 489 ? -23.778 -69.326 11.255 1.00 28.95 489 PRO A C 1
ATOM 3906 O O . PRO A 1 489 ? -24.000 -68.682 10.230 1.00 28.95 489 PRO A O 1
ATOM 3909 N N . PRO A 1 490 ? -22.765 -68.937 12.074 1.00 29.36 490 PRO A N 1
ATOM 3910 C CA . PRO A 1 490 ? -22.438 -67.524 12.312 1.00 29.36 490 PRO A CA 1
ATOM 3911 C C . PRO A 1 490 ? -21.505 -66.861 11.269 1.00 29.36 490 PRO A C 1
ATOM 3913 O O . PRO A 1 490 ? -20.738 -67.546 10.590 1.00 29.36 490 PRO A O 1
ATOM 3916 N N . PRO A 1 491 ? -21.466 -65.513 11.209 1.00 31.73 491 PRO A N 1
ATOM 3917 C CA . PRO A 1 491 ? -20.517 -64.774 10.379 1.00 31.73 491 PRO A CA 1
ATOM 3918 C C . PRO A 1 491 ? -19.116 -64.713 11.017 1.00 31.73 491 PRO A C 1
ATOM 3920 O O . PRO A 1 491 ? -18.768 -63.768 11.725 1.00 31.73 491 PRO A O 1
ATOM 3923 N N . THR A 1 492 ? -18.265 -65.696 10.718 1.00 31.33 492 THR A N 1
ATOM 3924 C CA . THR A 1 492 ? -16.805 -65.502 10.796 1.00 31.33 492 THR A CA 1
ATOM 3925 C C . THR A 1 492 ? -16.379 -64.347 9.886 1.00 31.33 492 THR A C 1
ATOM 3927 O O . THR A 1 492 ? -16.933 -64.194 8.797 1.00 31.33 492 THR A O 1
ATOM 3930 N N . LYS A 1 493 ? -15.373 -63.557 10.288 1.00 34.19 493 LYS A N 1
ATOM 3931 C CA . LYS A 1 493 ? -14.809 -62.482 9.450 1.00 34.19 493 LYS A CA 1
ATOM 3932 C C . LYS A 1 493 ? -14.321 -63.060 8.113 1.00 34.19 493 LYS A C 1
ATOM 3934 O O . LYS A 1 493 ? -13.394 -63.864 8.103 1.00 34.19 493 LYS A O 1
ATOM 3939 N N . ILE A 1 494 ? -14.934 -62.649 7.002 1.00 31.69 494 ILE A N 1
ATOM 3940 C CA . ILE A 1 494 ? -14.502 -63.018 5.648 1.00 31.69 494 ILE A CA 1
ATOM 3941 C C . ILE A 1 494 ? -13.608 -61.900 5.111 1.00 31.69 494 ILE A C 1
ATOM 3943 O O . ILE A 1 494 ? -14.067 -60.777 4.907 1.00 31.69 494 ILE A O 1
ATOM 3947 N N . GLU A 1 495 ? -12.336 -62.212 4.874 1.00 32.00 495 GLU A N 1
ATOM 3948 C CA . GLU A 1 495 ? -11.412 -61.310 4.184 1.00 32.00 495 GLU A CA 1
ATOM 3949 C C . GLU A 1 495 ? -11.818 -61.128 2.704 1.00 32.00 495 GLU A C 1
ATOM 3951 O O . GLU A 1 495 ? -12.336 -62.069 2.091 1.00 32.00 495 GLU A O 1
ATOM 3956 N N . PRO A 1 496 ? -11.578 -59.956 2.080 1.00 36.47 496 PRO A N 1
ATOM 3957 C CA . PRO A 1 496 ? -11.910 -59.737 0.673 1.00 36.47 496 PRO A CA 1
ATOM 3958 C C . PRO A 1 496 ? -11.140 -60.685 -0.261 1.00 36.47 496 PRO A C 1
ATOM 3960 O O . PRO A 1 496 ? -9.953 -60.502 -0.529 1.00 36.47 496 PRO A O 1
ATOM 3963 N N . ASN A 1 497 ? -11.838 -61.696 -0.789 1.00 37.25 497 ASN A N 1
ATOM 3964 C CA . ASN A 1 497 ? -11.264 -62.727 -1.655 1.00 37.25 497 ASN A CA 1
ATOM 3965 C C . ASN A 1 497 ? -10.507 -62.108 -2.852 1.00 37.25 497 ASN A C 1
ATOM 3967 O O . ASN A 1 497 ? -10.987 -61.160 -3.485 1.00 37.25 497 ASN A O 1
ATOM 3971 N N . ALA A 1 498 ? -9.336 -62.664 -3.180 1.00 40.09 498 ALA A N 1
ATOM 3972 C CA . ALA A 1 498 ? -8.344 -62.107 -4.103 1.00 40.09 498 ALA A CA 1
ATOM 3973 C C . ALA A 1 498 ? -8.858 -61.851 -5.535 1.00 40.09 498 ALA A C 1
ATOM 3975 O O . ALA A 1 498 ? -8.309 -61.004 -6.243 1.00 40.09 498 ALA A O 1
ATOM 3976 N N . GLU A 1 499 ? -9.940 -62.514 -5.948 1.00 36.81 499 GLU A N 1
ATOM 3977 C CA . GLU A 1 499 ? -10.626 -62.266 -7.226 1.00 36.81 499 GLU A CA 1
ATOM 3978 C C . GLU A 1 499 ? -11.247 -60.852 -7.311 1.00 36.81 499 GLU A C 1
ATOM 3980 O O . GLU A 1 499 ? -11.453 -60.297 -8.398 1.00 36.81 499 GLU A O 1
ATOM 3985 N N . THR A 1 500 ? -11.466 -60.219 -6.152 1.00 44.28 500 THR A N 1
ATOM 3986 C CA . THR A 1 500 ? -11.837 -58.804 -6.039 1.00 44.28 500 THR A CA 1
ATOM 3987 C C . THR A 1 500 ? -10.662 -57.907 -6.428 1.00 44.28 500 THR A C 1
ATOM 3989 O O . THR A 1 500 ? -10.773 -57.058 -7.307 1.00 44.28 500 THR A O 1
ATOM 3992 N N . LEU A 1 501 ? -9.492 -58.153 -5.832 1.00 46.38 501 LEU A N 1
ATOM 3993 C CA . LEU A 1 501 ? -8.279 -57.357 -6.042 1.00 46.38 501 LEU A CA 1
ATOM 3994 C C . LEU A 1 501 ? -7.663 -57.560 -7.437 1.00 46.38 501 LEU A C 1
ATOM 3996 O O . LEU A 1 501 ? -7.101 -56.624 -8.004 1.00 46.38 501 LEU A O 1
ATOM 4000 N N . ARG A 1 502 ? -7.799 -58.755 -8.029 1.00 40.22 502 ARG A N 1
ATOM 4001 C CA . ARG A 1 502 ? -7.274 -59.068 -9.372 1.00 40.22 502 ARG A CA 1
ATOM 4002 C C . ARG A 1 502 ? -7.848 -58.167 -10.457 1.00 40.22 502 ARG A C 1
ATOM 4004 O O . ARG A 1 502 ? -7.098 -57.570 -11.226 1.00 40.22 502 ARG A O 1
ATOM 4011 N N . ARG A 1 503 ? -9.175 -58.049 -10.504 1.00 40.22 503 ARG A N 1
ATOM 4012 C CA . ARG A 1 503 ? -9.876 -57.199 -11.477 1.00 40.22 503 ARG A CA 1
ATOM 4013 C C . ARG A 1 503 ? -9.738 -55.699 -11.100 1.00 40.22 503 ARG A C 1
ATOM 4015 O O . ARG A 1 503 ? -9.936 -54.862 -11.978 1.00 40.22 503 ARG A O 1
ATOM 4022 N N . LEU A 1 504 ? -9.313 -55.351 -9.871 1.00 42.94 504 LEU A N 1
ATOM 4023 C CA . LEU A 1 504 ? -8.941 -53.980 -9.451 1.00 42.94 504 LEU A CA 1
ATOM 4024 C C . LEU A 1 504 ? -7.526 -53.533 -9.893 1.00 42.94 504 LEU A C 1
ATOM 4026 O O . LEU A 1 504 ? -7.232 -52.347 -9.811 1.00 42.94 504 LEU A O 1
ATOM 4030 N N . GLY A 1 505 ? -6.666 -54.425 -10.404 1.00 34.12 505 GLY A N 1
ATOM 4031 C CA . GLY A 1 505 ? -5.519 -54.073 -11.268 1.00 34.12 505 GLY A CA 1
ATOM 4032 C C . GLY A 1 505 ? -4.337 -53.282 -10.667 1.00 34.12 505 GLY A C 1
ATOM 4033 O O . GLY A 1 505 ? -3.577 -52.661 -11.413 1.00 34.12 505 GLY A O 1
ATOM 4034 N N . ILE A 1 506 ? -4.126 -53.318 -9.347 1.00 37.19 506 ILE A N 1
ATOM 4035 C CA . ILE A 1 506 ? -2.999 -52.632 -8.680 1.00 37.19 506 ILE A CA 1
ATOM 4036 C C . ILE A 1 506 ? -1.756 -53.559 -8.592 1.00 37.19 506 ILE A C 1
ATOM 4038 O O . ILE A 1 506 ? -1.865 -54.664 -8.057 1.00 37.19 506 ILE A O 1
ATOM 4042 N N . PRO A 1 507 ? -0.562 -53.150 -9.081 1.00 30.75 507 PRO A N 1
ATOM 4043 C CA . PRO A 1 507 ? 0.660 -53.962 -9.016 1.00 30.75 507 PRO A CA 1
ATOM 4044 C C . PRO A 1 507 ? 1.412 -53.828 -7.676 1.00 30.75 507 PRO A C 1
ATOM 4046 O O . PRO A 1 507 ? 1.409 -52.766 -7.055 1.00 30.75 507 PRO A O 1
ATOM 4049 N N . LYS A 1 508 ? 2.121 -54.889 -7.259 1.00 33.81 508 LYS A N 1
ATOM 4050 C CA . LYS A 1 508 ? 2.968 -54.894 -6.046 1.00 33.81 508 LYS A CA 1
ATOM 4051 C C . LYS A 1 508 ? 4.247 -54.039 -6.205 1.00 33.81 508 LYS A C 1
ATOM 4053 O O . LYS A 1 508 ? 4.792 -53.980 -7.311 1.00 33.81 508 LYS A O 1
ATOM 4058 N N . PRO A 1 509 ? 4.768 -53.431 -5.117 1.00 33.91 509 PRO A N 1
ATOM 4059 C CA . PRO A 1 509 ? 6.039 -52.700 -5.126 1.00 33.91 509 PRO A CA 1
ATOM 4060 C C . PRO A 1 509 ? 7.258 -53.623 -5.321 1.00 33.91 509 PRO A C 1
ATOM 4062 O O . PRO A 1 509 ? 7.184 -54.836 -5.121 1.00 33.91 509 PRO A O 1
ATOM 4065 N N . LYS A 1 510 ? 8.395 -53.032 -5.715 1.00 32.94 510 LYS A N 1
ATOM 4066 C CA . LYS A 1 510 ? 9.694 -53.710 -5.898 1.00 32.94 510 LYS A CA 1
ATOM 4067 C C . LYS A 1 510 ? 10.634 -53.453 -4.707 1.00 32.94 510 LYS A C 1
ATOM 4069 O O . LYS A 1 510 ? 10.512 -52.401 -4.085 1.00 32.94 510 LYS A O 1
ATOM 4074 N N . PRO A 1 511 ? 11.591 -54.357 -4.416 1.00 34.97 511 PRO A N 1
ATOM 4075 C CA . PRO A 1 511 ? 12.609 -54.125 -3.392 1.00 34.97 511 PRO A CA 1
ATOM 4076 C C . PRO A 1 511 ? 13.566 -52.983 -3.773 1.00 34.97 511 PRO A C 1
ATOM 4078 O O . PRO A 1 511 ? 13.886 -52.783 -4.949 1.00 34.97 511 PRO A O 1
ATOM 4081 N N . ILE A 1 512 ? 14.032 -52.259 -2.755 1.00 42.47 512 ILE A N 1
ATOM 4082 C CA . ILE A 1 512 ? 14.945 -51.114 -2.865 1.00 42.47 512 ILE A CA 1
ATOM 4083 C C . ILE A 1 512 ? 16.363 -51.605 -3.211 1.00 42.47 512 ILE A C 1
ATOM 4085 O O . ILE A 1 512 ? 16.820 -52.621 -2.687 1.00 42.47 512 ILE A O 1
ATOM 4089 N N . LYS A 1 513 ? 17.079 -50.885 -4.086 1.00 50.12 513 LYS A N 1
ATOM 4090 C CA . LYS A 1 513 ? 18.516 -51.112 -4.329 1.00 50.12 513 LYS A CA 1
ATOM 4091 C C . LYS A 1 513 ? 19.347 -50.387 -3.270 1.00 50.12 513 LYS A C 1
ATOM 4093 O O . LYS A 1 513 ? 19.096 -49.215 -3.010 1.00 50.12 513 LYS A O 1
ATOM 4098 N N . GLN A 1 514 ? 20.362 -51.052 -2.722 1.00 51.97 514 GLN A N 1
ATOM 4099 C CA . GLN A 1 514 ? 21.307 -50.420 -1.796 1.00 51.97 514 GLN A CA 1
ATOM 4100 C C . GLN A 1 514 ? 22.119 -49.306 -2.503 1.00 51.97 514 GLN A C 1
ATOM 4102 O O . GLN A 1 514 ? 22.480 -49.480 -3.673 1.00 51.97 514 GLN A O 1
ATOM 4107 N N . PRO A 1 515 ? 22.381 -48.162 -1.837 1.00 56.81 515 PRO A N 1
ATOM 4108 C CA . PRO A 1 515 ? 23.229 -47.088 -2.361 1.00 56.81 515 PRO A CA 1
ATOM 4109 C C . PRO A 1 515 ? 24.728 -47.456 -2.277 1.00 56.81 515 PRO A C 1
ATOM 4111 O O . PRO A 1 515 ? 25.084 -48.406 -1.583 1.00 56.81 515 PRO A O 1
ATOM 4114 N N . PRO A 1 516 ? 25.629 -46.712 -2.949 1.00 63.09 516 PRO A N 1
ATOM 4115 C CA . PRO A 1 516 ? 27.061 -47.040 -3.028 1.00 63.09 516 PRO A CA 1
ATOM 4116 C C . PRO A 1 516 ? 27.882 -46.689 -1.766 1.00 63.09 516 PRO A C 1
ATOM 4118 O O . PRO A 1 516 ? 29.102 -46.586 -1.843 1.00 63.09 516 PRO A O 1
ATOM 4121 N N . PHE A 1 517 ? 27.238 -46.488 -0.613 1.00 64.44 517 PHE A N 1
ATOM 4122 C CA . PHE A 1 517 ? 27.875 -46.049 0.633 1.00 64.44 517 PHE A CA 1
ATOM 4123 C C . PHE A 1 517 ? 27.524 -46.990 1.793 1.00 64.44 517 PHE A C 1
ATOM 4125 O O . PHE A 1 517 ? 26.469 -47.624 1.788 1.00 64.44 517 PHE A O 1
ATOM 4132 N N . THR A 1 518 ? 28.391 -47.068 2.802 1.00 59.81 518 THR A N 1
ATOM 4133 C CA . THR A 1 518 ? 28.161 -47.874 4.011 1.00 59.81 518 THR A CA 1
ATOM 4134 C C . THR A 1 518 ? 27.150 -47.197 4.939 1.00 59.81 518 THR A C 1
ATOM 4136 O O . THR A 1 518 ? 27.215 -45.985 5.133 1.00 59.81 518 THR A O 1
ATOM 4139 N N . LYS A 1 519 ? 26.228 -47.974 5.522 1.00 59.25 519 LYS A N 1
ATOM 4140 C CA . LYS A 1 519 ? 25.187 -47.464 6.430 1.00 59.25 519 LYS A CA 1
ATOM 4141 C C . LYS A 1 519 ? 25.773 -47.066 7.793 1.00 59.25 519 LYS A C 1
ATOM 4143 O O . LYS A 1 519 ? 26.547 -47.827 8.375 1.00 59.25 519 LYS A O 1
ATOM 4148 N N . LEU A 1 520 ? 25.361 -45.914 8.312 1.00 62.91 520 LEU A N 1
ATOM 4149 C CA . LEU A 1 520 ? 25.736 -45.346 9.608 1.00 62.91 520 LEU A CA 1
ATOM 4150 C C . LEU A 1 520 ? 24.605 -45.477 10.643 1.00 62.91 520 LEU A C 1
ATOM 4152 O O . LEU A 1 520 ? 23.436 -45.661 10.310 1.00 62.91 520 LEU A O 1
ATOM 4156 N N . ARG A 1 521 ? 24.943 -45.324 11.931 1.00 58.12 521 ARG A N 1
ATOM 4157 C CA . ARG A 1 521 ? 23.966 -45.355 13.042 1.00 58.12 521 ARG A CA 1
ATOM 4158 C C . ARG A 1 521 ? 22.997 -44.159 13.025 1.00 58.12 521 ARG A C 1
ATOM 4160 O O . ARG A 1 521 ? 21.937 -44.227 13.642 1.00 58.12 521 ARG A O 1
ATOM 4167 N N . SER A 1 522 ? 23.337 -43.080 12.320 1.00 57.72 522 SER A N 1
ATOM 4168 C CA . SER A 1 522 ? 22.449 -41.940 12.078 1.00 57.72 522 SER A CA 1
ATOM 4169 C C . SER A 1 522 ? 21.362 -42.227 11.036 1.00 57.72 522 SER A C 1
ATOM 4171 O O . SER A 1 522 ? 20.294 -41.624 11.117 1.00 57.72 522 SER A O 1
ATOM 4173 N N . ASP A 1 523 ? 21.572 -43.174 10.111 1.00 57.81 523 ASP A N 1
ATOM 4174 C CA . ASP A 1 523 ? 20.613 -43.505 9.041 1.00 57.81 523 ASP A CA 1
ATOM 4175 C C . ASP A 1 523 ? 19.301 -44.110 9.574 1.00 57.81 523 ASP A C 1
ATOM 4177 O O . ASP A 1 523 ? 18.276 -44.045 8.900 1.00 57.81 523 ASP A O 1
ATOM 4181 N N . ASP A 1 524 ? 19.318 -44.661 10.795 1.00 56.84 524 ASP A N 1
ATOM 4182 C CA . ASP A 1 524 ? 18.141 -45.186 11.505 1.00 56.84 524 ASP A CA 1
ATOM 4183 C C . ASP A 1 524 ? 17.320 -44.104 12.244 1.00 56.84 524 ASP A C 1
ATOM 4185 O O . ASP A 1 524 ? 16.275 -44.404 12.830 1.00 56.84 524 ASP A O 1
ATOM 4189 N N . ARG A 1 525 ? 17.748 -42.830 12.224 1.00 61.34 525 ARG A N 1
ATOM 4190 C CA . ARG A 1 525 ? 16.960 -41.708 12.766 1.00 61.34 525 ARG A CA 1
ATOM 4191 C C . ARG A 1 525 ? 15.747 -41.449 11.861 1.00 61.34 525 ARG A C 1
ATOM 4193 O O . ARG A 1 525 ? 15.911 -41.036 10.715 1.00 61.34 525 ARG A O 1
ATOM 4200 N N . LYS A 1 526 ? 14.526 -41.636 12.381 1.00 54.66 526 LYS A N 1
ATOM 4201 C CA . LYS A 1 526 ? 13.286 -41.253 11.678 1.00 54.66 526 LYS A CA 1
ATOM 4202 C C . LYS A 1 526 ? 13.155 -39.732 11.581 1.00 54.66 526 LYS A C 1
ATOM 4204 O O . LYS A 1 526 ? 13.232 -39.033 12.591 1.00 54.66 526 LYS A O 1
ATOM 4209 N N . LEU A 1 527 ? 12.889 -39.228 10.379 1.00 48.44 527 LEU A N 1
ATOM 4210 C CA . LEU A 1 527 ? 12.767 -37.798 10.108 1.00 48.44 527 LEU A CA 1
ATOM 4211 C C . LEU A 1 527 ? 11.349 -37.291 10.423 1.00 48.44 527 LEU A C 1
ATOM 4213 O O . LEU A 1 527 ? 10.428 -37.465 9.628 1.00 48.44 527 LEU A O 1
ATOM 4217 N N . LYS A 1 528 ? 11.165 -36.621 11.568 1.00 51.41 528 LYS A N 1
ATOM 4218 C CA . LYS A 1 528 ? 9.945 -35.839 11.836 1.00 51.41 528 LYS A CA 1
ATOM 4219 C C . LYS A 1 528 ? 9.993 -34.530 11.037 1.00 51.41 528 LYS A C 1
ATOM 4221 O O . LYS A 1 528 ? 10.541 -33.538 11.510 1.00 51.41 528 LYS A O 1
ATOM 4226 N N . ILE A 1 529 ? 9.430 -34.524 9.827 1.00 42.56 529 ILE A N 1
ATOM 4227 C CA . ILE A 1 529 ? 9.264 -33.297 9.030 1.00 42.56 529 ILE A CA 1
ATOM 4228 C C . ILE A 1 529 ? 8.119 -32.472 9.636 1.00 42.56 529 ILE A C 1
ATOM 4230 O O . ILE A 1 529 ? 6.956 -32.666 9.292 1.00 42.56 529 ILE A O 1
ATOM 4234 N N . VAL A 1 530 ? 8.444 -31.557 10.551 1.00 41.34 530 VAL A N 1
ATOM 4235 C CA . VAL A 1 530 ? 7.477 -30.589 11.090 1.00 41.34 530 VAL A CA 1
ATOM 4236 C C . VAL A 1 530 ? 7.473 -29.338 10.210 1.00 41.34 530 VAL A C 1
ATOM 4238 O O . VAL A 1 530 ? 8.518 -28.730 9.971 1.00 41.34 530 VAL A O 1
ATOM 4241 N N . LEU A 1 531 ? 6.293 -28.955 9.725 1.00 30.88 531 LEU A N 1
ATOM 4242 C CA . LEU A 1 531 ? 6.050 -27.664 9.081 1.00 30.88 531 LEU A CA 1
ATOM 4243 C C . LEU A 1 531 ? 5.709 -26.656 10.191 1.00 30.88 531 LEU A C 1
ATOM 4245 O O . LEU A 1 531 ? 4.703 -26.832 10.872 1.00 30.88 531 LEU A O 1
ATOM 4249 N N . LEU A 1 532 ? 6.570 -25.658 10.409 1.00 30.25 532 LEU A N 1
ATOM 4250 C CA . LEU A 1 532 ? 6.486 -24.709 11.530 1.00 30.25 532 LEU A CA 1
ATOM 4251 C C . LEU A 1 532 ? 6.291 -23.261 11.064 1.00 30.25 532 LEU A C 1
ATOM 4253 O O . LEU A 1 532 ? 6.858 -22.853 10.049 1.00 30.25 532 LEU A O 1
ATOM 4257 N N . SER A 1 533 ? 5.561 -22.501 11.882 1.00 25.27 533 SER A N 1
ATOM 4258 C CA . SER A 1 533 ? 5.456 -21.033 11.861 1.00 25.27 533 SER A CA 1
ATOM 4259 C C . SER A 1 533 ? 6.421 -20.400 12.896 1.00 25.27 533 SER A C 1
ATOM 4261 O O . SER A 1 533 ? 6.907 -21.131 13.761 1.00 25.27 533 SER A O 1
ATOM 4263 N N . PRO A 1 534 ? 6.741 -19.089 12.820 1.00 31.38 534 PRO A N 1
ATOM 4264 C CA . PRO A 1 534 ? 7.821 -18.471 13.607 1.00 31.38 534 PRO A CA 1
ATOM 4265 C C . PRO A 1 534 ? 7.368 -17.648 14.836 1.00 31.38 534 PRO A C 1
ATOM 4267 O O . PRO A 1 534 ? 6.265 -17.108 14.845 1.00 31.38 534 PRO A O 1
ATOM 4270 N N . ALA A 1 535 ? 8.269 -17.507 15.820 1.00 30.03 535 ALA A N 1
ATOM 4271 C CA . ALA A 1 535 ? 8.247 -16.541 16.934 1.00 30.03 535 ALA A CA 1
ATOM 4272 C C . ALA A 1 535 ? 9.689 -16.303 17.470 1.00 30.03 535 ALA A C 1
ATOM 4274 O O . ALA A 1 535 ? 10.613 -17.016 17.068 1.00 30.03 535 ALA A O 1
ATOM 4275 N N . ASP A 1 536 ? 9.885 -15.292 18.327 1.00 30.36 536 ASP A N 1
ATOM 4276 C CA . ASP A 1 536 ? 11.164 -14.578 18.544 1.00 30.36 536 ASP A CA 1
ATOM 4277 C C . ASP A 1 536 ? 12.111 -15.066 19.666 1.00 30.36 536 ASP A C 1
ATOM 4279 O O . ASP A 1 536 ? 11.739 -15.825 20.559 1.00 30.36 536 ASP A O 1
ATOM 4283 N N . SER A 1 537 ? 13.338 -14.511 19.675 1.00 29.25 537 SER A N 1
ATOM 4284 C CA . SER A 1 537 ? 14.160 -14.354 20.891 1.00 29.25 537 SER A CA 1
ATOM 4285 C C . SER A 1 537 ? 15.192 -13.211 20.786 1.00 29.25 537 SER A C 1
ATOM 4287 O O . SER A 1 537 ? 16.022 -13.213 19.874 1.00 29.25 537 SER A O 1
ATOM 4289 N N . SER A 1 538 ? 15.231 -12.300 21.764 1.00 28.42 538 SER A N 1
ATOM 4290 C CA . SER A 1 538 ? 16.389 -11.435 22.078 1.00 28.42 538 SER A CA 1
ATOM 4291 C C . SER A 1 538 ? 17.308 -12.163 23.088 1.00 28.42 538 SER A C 1
ATOM 4293 O O . SER A 1 538 ? 16.833 -12.919 23.924 1.00 28.42 538 SER A O 1
ATOM 4295 N N . GLY A 1 539 ? 18.643 -12.171 22.955 1.00 27.36 539 GLY A N 1
ATOM 4296 C CA . GLY A 1 539 ? 19.564 -11.093 23.358 1.00 27.36 539 GLY A CA 1
ATOM 4297 C C . GLY A 1 539 ? 19.780 -11.094 24.888 1.00 27.36 539 GLY A C 1
ATOM 4298 O O . GLY A 1 539 ? 18.841 -10.817 25.612 1.00 27.36 539 GLY A O 1
ATOM 4299 N N . THR A 1 540 ? 20.956 -11.346 25.488 1.00 27.41 540 THR A N 1
ATOM 4300 C CA . THR A 1 540 ? 22.375 -11.348 25.041 1.00 27.41 540 THR A CA 1
ATOM 4301 C C . THR A 1 540 ? 23.222 -12.265 25.971 1.00 27.41 540 THR A C 1
ATOM 4303 O O . THR A 1 540 ? 22.731 -12.657 27.021 1.00 27.41 540 THR A O 1
ATOM 4306 N N . GLY A 1 541 ? 24.488 -12.649 25.726 1.00 25.31 541 GLY A N 1
ATOM 4307 C CA . GLY A 1 541 ? 25.407 -12.448 24.592 1.00 25.31 541 GLY A CA 1
ATOM 4308 C C . GLY A 1 541 ? 26.867 -12.873 24.919 1.00 25.31 541 GLY A C 1
ATOM 4309 O O . GLY A 1 541 ? 27.172 -13.197 26.063 1.00 25.31 541 GLY A O 1
ATOM 4310 N N . ARG A 1 542 ? 27.779 -12.761 23.925 1.00 24.16 542 ARG A N 1
ATOM 4311 C CA . ARG A 1 542 ? 29.210 -13.211 23.873 1.00 24.16 542 ARG A CA 1
ATOM 4312 C C . ARG A 1 542 ? 29.407 -14.705 23.498 1.00 24.16 542 ARG A C 1
ATOM 4314 O O . ARG A 1 542 ? 28.778 -15.558 24.098 1.00 24.16 542 ARG A O 1
ATOM 4321 N N . LYS A 1 543 ? 30.311 -15.079 22.570 1.00 23.41 543 LYS A N 1
ATOM 4322 C CA . LYS A 1 543 ? 31.199 -14.269 21.693 1.00 23.41 543 LYS A CA 1
ATOM 4323 C C . LYS A 1 543 ? 31.711 -15.054 20.458 1.00 23.41 543 LYS A C 1
ATOM 4325 O O . LYS A 1 543 ? 31.921 -16.251 20.565 1.00 23.41 543 LYS A O 1
ATOM 4330 N N . PHE A 1 544 ? 32.061 -14.304 19.402 1.00 20.48 544 PHE A N 1
ATOM 4331 C CA . PHE A 1 544 ? 32.881 -14.655 18.216 1.00 20.48 544 PHE A CA 1
ATOM 4332 C C . PHE A 1 544 ? 32.347 -15.646 17.153 1.00 20.48 544 PHE A C 1
ATOM 4334 O O . PHE A 1 544 ? 32.181 -16.825 17.427 1.00 20.48 544 PHE A O 1
ATOM 4341 N N . GLY A 1 545 ? 32.345 -15.183 15.888 1.00 22.31 545 GLY A N 1
ATOM 4342 C CA . GLY A 1 545 ? 33.044 -15.898 14.802 1.00 22.31 545 GLY A CA 1
ATOM 4343 C C . GLY A 1 545 ? 32.269 -16.244 13.517 1.00 22.31 545 GLY A C 1
ATOM 4344 O O . GLY A 1 545 ? 31.480 -17.174 13.524 1.00 22.31 545 GLY A O 1
ATOM 4345 N N . GLY A 1 546 ? 32.640 -15.613 12.390 1.00 23.98 546 GLY A N 1
ATOM 4346 C CA . GLY A 1 546 ? 32.777 -16.323 11.100 1.00 23.98 546 GLY A CA 1
ATOM 4347 C C . GLY A 1 546 ? 31.633 -16.280 10.066 1.00 23.98 546 GLY A C 1
ATOM 4348 O O . GLY A 1 546 ? 30.735 -17.102 10.115 1.00 23.98 546 GLY A O 1
ATOM 4349 N N . LEU A 1 547 ? 31.772 -15.377 9.083 1.00 23.12 547 LEU A N 1
ATOM 4350 C CA . LEU A 1 547 ? 31.430 -15.480 7.644 1.00 23.12 547 LEU A CA 1
ATOM 4351 C C . LEU A 1 547 ? 30.206 -16.297 7.135 1.00 23.12 547 LEU A C 1
ATOM 4353 O O . LEU A 1 547 ? 30.134 -17.510 7.283 1.00 23.12 547 LEU A O 1
ATOM 4357 N N . ASN A 1 548 ? 29.361 -15.613 6.339 1.00 24.66 548 ASN A N 1
ATOM 4358 C CA . ASN A 1 548 ? 29.210 -15.775 4.868 1.00 24.66 548 ASN A CA 1
ATOM 4359 C C . ASN A 1 548 ? 29.395 -17.188 4.269 1.00 24.66 548 ASN A C 1
ATOM 4361 O O . ASN A 1 548 ? 30.416 -17.812 4.509 1.00 24.66 548 ASN A O 1
ATOM 4365 N N . THR A 1 549 ? 28.550 -17.710 3.366 1.00 25.11 549 THR A N 1
ATOM 4366 C CA . THR A 1 549 ? 27.743 -17.058 2.303 1.00 25.11 549 THR A CA 1
ATOM 4367 C C . THR A 1 549 ? 26.719 -18.012 1.667 1.00 25.11 549 THR A C 1
ATOM 4369 O O . THR A 1 549 ? 27.080 -19.123 1.301 1.00 25.11 549 THR A O 1
ATOM 4372 N N . SER A 1 550 ? 25.513 -17.504 1.392 1.00 24.03 550 SER A N 1
ATOM 4373 C CA . SER A 1 550 ? 24.689 -17.739 0.180 1.00 24.03 550 SER A CA 1
ATOM 4374 C C . SER A 1 550 ? 23.388 -16.938 0.376 1.00 24.03 550 SER A C 1
ATOM 4376 O O . SER A 1 550 ? 22.749 -17.091 1.413 1.00 24.03 550 SER A O 1
ATOM 4378 N N . SER A 1 551 ? 23.048 -15.922 -0.429 1.00 24.20 551 SER A N 1
ATOM 4379 C CA . SER A 1 551 ? 22.386 -16.042 -1.748 1.00 24.20 551 SER A CA 1
ATOM 4380 C C . SER A 1 551 ? 21.173 -17.007 -1.704 1.00 24.20 551 SER A C 1
ATOM 4382 O O . SER A 1 551 ? 21.282 -18.129 -1.226 1.00 24.20 551 SER A O 1
ATOM 4384 N N . LEU A 1 552 ? 19.953 -16.632 -2.115 1.00 24.03 552 LEU A N 1
ATOM 4385 C CA . LEU A 1 552 ? 19.562 -15.781 -3.250 1.00 24.03 552 LEU A CA 1
ATOM 4386 C C . LEU A 1 552 ? 18.263 -14.964 -3.014 1.00 24.03 552 LEU A C 1
ATOM 4388 O O . LEU A 1 552 ? 17.292 -15.479 -2.476 1.00 24.03 552 LEU A O 1
ATOM 4392 N N . ASN A 1 553 ? 18.256 -13.738 -3.550 1.00 25.45 553 ASN A N 1
ATOM 4393 C CA . ASN A 1 553 ? 17.194 -13.038 -4.302 1.00 25.45 553 ASN A CA 1
ATOM 4394 C C . ASN A 1 553 ? 15.697 -12.991 -3.865 1.00 25.45 553 ASN A C 1
ATOM 4396 O O . ASN A 1 553 ? 14.972 -13.981 -3.860 1.00 25.45 553 ASN A O 1
ATOM 4400 N N . THR A 1 554 ? 15.211 -11.736 -3.824 1.00 26.05 554 THR A N 1
ATOM 4401 C CA . THR A 1 554 ? 13.948 -11.204 -4.412 1.00 26.05 554 THR A CA 1
ATOM 4402 C C . THR A 1 554 ? 12.561 -11.496 -3.794 1.00 26.05 554 THR A C 1
ATOM 4404 O O . THR A 1 554 ? 11.906 -12.480 -4.118 1.00 26.05 554 THR A O 1
ATOM 4407 N N . SER A 1 555 ? 12.060 -10.474 -3.082 1.00 27.08 555 SER A N 1
ATOM 4408 C CA . SER A 1 555 ? 10.775 -9.759 -3.304 1.00 27.08 555 SER A CA 1
ATOM 4409 C C . SER A 1 555 ? 9.390 -10.446 -3.138 1.00 27.08 555 SER A C 1
ATOM 4411 O O . SER A 1 555 ? 8.899 -11.101 -4.053 1.00 27.08 555 SER A O 1
ATOM 4413 N N . SER A 1 556 ? 8.713 -10.057 -2.042 1.00 27.83 556 SER A N 1
ATOM 4414 C CA . SER A 1 556 ? 7.509 -9.178 -2.007 1.00 27.83 556 SER A CA 1
ATOM 4415 C C . SER A 1 556 ? 6.042 -9.700 -2.008 1.00 27.83 556 SER A C 1
ATOM 4417 O O . SER A 1 556 ? 5.663 -10.625 -2.721 1.00 27.83 556 SER A O 1
ATOM 4419 N N . LEU A 1 557 ? 5.224 -8.933 -1.250 1.00 27.17 557 LEU A N 1
ATOM 4420 C CA . LEU A 1 557 ? 3.771 -8.632 -1.334 1.00 27.17 557 LEU A CA 1
ATOM 4421 C C . LEU A 1 557 ? 2.678 -9.556 -0.713 1.00 27.17 557 LEU A C 1
ATOM 4423 O O . LEU A 1 557 ? 2.308 -10.581 -1.276 1.00 27.17 557 LEU A O 1
ATOM 4427 N N . ASN A 1 558 ? 2.077 -9.001 0.356 1.00 30.22 558 ASN A N 1
ATOM 4428 C CA . ASN A 1 558 ? 0.644 -8.774 0.671 1.00 30.22 558 ASN A CA 1
ATOM 4429 C C . ASN A 1 558 ? -0.390 -9.913 0.884 1.00 30.22 558 ASN A C 1
ATOM 4431 O O . ASN A 1 558 ? -0.227 -11.072 0.510 1.00 30.22 558 ASN A O 1
ATOM 4435 N N . GLU A 1 559 ? -1.467 -9.512 1.577 1.00 32.25 559 GLU A N 1
ATOM 4436 C CA . GLU A 1 559 ? -2.547 -10.314 2.181 1.00 32.25 559 GLU A CA 1
ATOM 4437 C C . GLU A 1 559 ? -3.733 -10.591 1.224 1.00 32.25 559 GLU A C 1
ATOM 4439 O O . GLU A 1 559 ? -3.648 -10.292 0.031 1.00 32.25 559 GLU A O 1
ATOM 4444 N N . PRO A 1 560 ? -4.850 -11.190 1.709 1.00 35.94 560 PRO A N 1
ATOM 4445 C CA . PRO A 1 560 ? -5.976 -10.299 2.028 1.00 35.94 560 PRO A CA 1
ATOM 4446 C C . PRO A 1 560 ? -6.893 -10.630 3.233 1.00 35.94 560 PRO A C 1
ATOM 4448 O O . PRO A 1 560 ? -7.399 -11.741 3.389 1.00 35.94 560 PRO A O 1
ATOM 4451 N N . GLN A 1 561 ? -7.218 -9.574 3.989 1.00 28.39 561 GLN A N 1
ATOM 4452 C CA . GLN A 1 561 ? -8.350 -9.400 4.912 1.00 28.39 561 GLN A CA 1
ATOM 4453 C C . GLN A 1 561 ? -9.767 -9.380 4.273 1.00 28.39 561 GLN A C 1
ATOM 4455 O O . GLN A 1 561 ? -9.953 -8.785 3.215 1.00 28.39 561 GLN A O 1
ATOM 4460 N N . GLN A 1 562 ? -10.761 -9.848 5.059 1.00 32.41 562 GLN A N 1
ATOM 4461 C CA . GLN A 1 562 ? -12.150 -9.323 5.220 1.00 32.41 562 GLN A CA 1
ATOM 4462 C C . GLN A 1 562 ? -13.048 -9.190 3.937 1.00 32.41 562 GLN A C 1
ATOM 4464 O O . GLN A 1 562 ? -12.664 -9.651 2.870 1.00 32.41 562 GLN A O 1
ATOM 4469 N N . LEU A 1 563 ? -14.316 -8.721 3.913 1.00 32.31 563 LEU A N 1
ATOM 4470 C CA . LEU A 1 563 ? -15.136 -7.847 4.788 1.00 32.31 563 LEU A CA 1
ATOM 4471 C C . LEU A 1 563 ? -16.665 -8.017 4.502 1.00 32.31 563 LEU A C 1
ATOM 4473 O O . LEU A 1 563 ? -17.045 -8.994 3.862 1.00 32.31 563 LEU A O 1
ATOM 4477 N N . LEU A 1 564 ? -17.490 -7.017 4.893 1.00 29.22 564 LEU A N 1
ATOM 4478 C CA . LEU A 1 564 ? -18.864 -6.636 4.449 1.00 29.22 564 LEU A CA 1
ATOM 4479 C C . LEU A 1 564 ? -20.034 -6.906 5.429 1.00 29.22 564 LEU A C 1
ATOM 4481 O O . LEU A 1 564 ? -20.026 -7.887 6.159 1.00 29.22 564 LEU A O 1
ATOM 4485 N N . SER A 1 565 ? -21.099 -6.079 5.488 1.00 27.97 565 SER A N 1
ATOM 4486 C CA . SER A 1 565 ? -21.453 -4.837 4.736 1.00 27.97 565 SER A CA 1
ATOM 4487 C C . SER A 1 565 ? -22.481 -3.961 5.480 1.00 27.97 565 SER A C 1
ATOM 4489 O O . SER A 1 565 ? -23.210 -4.484 6.317 1.00 27.97 565 SER A O 1
ATOM 4491 N N . LYS A 1 566 ? -22.596 -2.667 5.107 1.00 36.66 566 LYS A N 1
ATOM 4492 C CA . LYS A 1 566 ? -23.695 -1.713 5.421 1.00 36.66 566 LYS A CA 1
ATOM 4493 C C . LYS A 1 566 ? -23.693 -0.531 4.385 1.00 36.66 566 LYS A C 1
ATOM 4495 O O . LYS A 1 566 ? -22.661 -0.301 3.761 1.00 36.66 566 LYS A O 1
ATOM 4500 N N . THR A 1 567 ? -24.839 0.110 4.056 1.00 39.28 567 THR A N 1
ATOM 4501 C CA . THR A 1 567 ? -25.115 1.159 2.992 1.00 39.28 567 THR A CA 1
ATOM 4502 C C . THR A 1 567 ? -26.656 1.432 2.858 1.00 39.28 567 THR A C 1
ATOM 4504 O O . THR A 1 567 ? -27.381 0.941 3.705 1.00 39.28 567 THR A O 1
ATOM 4507 N N . PRO A 1 568 ? -27.211 2.059 1.794 1.00 39.84 568 PRO A N 1
ATOM 4508 C CA . PRO A 1 568 ? -27.518 3.484 1.554 1.00 39.84 568 PRO A CA 1
ATOM 4509 C C . PRO A 1 568 ? -28.961 3.954 1.953 1.00 39.84 568 PRO A C 1
ATOM 4511 O O . PRO A 1 568 ? -29.713 3.209 2.564 1.00 39.84 568 PRO A O 1
ATOM 4514 N N . LEU A 1 569 ? -29.332 5.191 1.573 1.00 31.88 569 LEU A N 1
ATOM 4515 C CA . LEU A 1 569 ? -30.677 5.830 1.447 1.00 31.88 569 LEU A CA 1
ATOM 4516 C C . LEU A 1 569 ? -30.488 7.048 0.489 1.00 31.88 569 LEU A C 1
ATOM 4518 O O . LEU A 1 569 ? -29.341 7.466 0.332 1.00 31.88 569 LEU A O 1
ATOM 4522 N N . SER A 1 570 ? -31.440 7.718 -0.186 1.00 30.77 570 SER A N 1
ATOM 4523 C CA . SER A 1 570 ? -32.918 7.690 -0.406 1.00 30.77 570 SER A CA 1
ATOM 4524 C C . SER A 1 570 ? -33.217 8.690 -1.573 1.00 30.77 570 SER A C 1
ATOM 4526 O O . SER A 1 570 ? -32.265 9.346 -1.992 1.00 30.77 570 SER A O 1
ATOM 4528 N N . GLU A 1 571 ? -34.374 8.960 -2.205 1.00 33.75 571 GLU A N 1
ATOM 4529 C CA . GLU A 1 571 ? -35.831 8.635 -2.211 1.00 33.75 571 GLU A CA 1
ATOM 4530 C C . GLU A 1 571 ? -36.276 8.620 -3.722 1.00 33.75 571 GLU A C 1
ATOM 4532 O O . GLU A 1 571 ? -35.411 8.820 -4.573 1.00 33.75 571 GLU A O 1
ATOM 4537 N N . ARG A 1 572 ? -37.513 8.465 -4.250 1.00 32.78 572 ARG A N 1
ATOM 4538 C CA . ARG A 1 572 ? -38.938 8.196 -3.870 1.00 32.78 572 ARG A CA 1
ATOM 4539 C C . ARG A 1 572 ? -39.628 7.625 -5.157 1.00 32.78 572 ARG A C 1
ATOM 4541 O O . ARG A 1 572 ? -38.971 7.562 -6.191 1.00 32.78 572 ARG A O 1
ATOM 4548 N N . GLY A 1 573 ? -40.911 7.246 -5.243 1.00 28.03 573 GLY A N 1
ATOM 4549 C CA . GLY A 1 573 ? -42.016 7.187 -4.278 1.00 28.03 573 GLY A CA 1
ATOM 4550 C C . GLY A 1 573 ? -43.288 6.532 -4.868 1.00 28.03 573 GLY A C 1
ATOM 4551 O O . GLY A 1 573 ? -43.343 6.269 -6.064 1.00 28.03 573 GLY A O 1
ATOM 4552 N N . ASP A 1 574 ? -44.285 6.341 -3.997 1.00 29.39 574 ASP A N 1
ATOM 4553 C CA . ASP A 1 574 ? -45.693 5.923 -4.199 1.00 29.39 574 ASP A CA 1
ATOM 4554 C C . ASP A 1 574 ? -46.066 4.433 -4.492 1.00 29.39 574 ASP A C 1
ATOM 4556 O O . ASP A 1 574 ? -45.684 3.809 -5.475 1.00 29.39 574 ASP A O 1
ATOM 4560 N N . ASP A 1 575 ? -46.895 3.907 -3.571 1.00 28.91 575 ASP A N 1
ATOM 4561 C CA . ASP A 1 575 ? -47.862 2.786 -3.617 1.00 28.91 575 ASP A CA 1
ATOM 4562 C C . ASP A 1 575 ? -47.484 1.312 -3.942 1.00 28.91 575 ASP A C 1
ATOM 4564 O O . ASP A 1 575 ? -48.019 0.655 -4.831 1.00 28.91 575 ASP A O 1
ATOM 4568 N N . LYS A 1 576 ? -46.764 0.712 -2.980 1.00 43.69 576 LYS A N 1
ATOM 4569 C CA . LYS A 1 576 ? -47.188 -0.507 -2.233 1.00 43.69 576 LYS A CA 1
ATOM 4570 C C . LYS A 1 576 ? -47.562 -1.799 -3.002 1.00 43.69 576 LYS A C 1
ATOM 4572 O O . LYS A 1 576 ? -48.649 -2.346 -2.809 1.00 43.69 576 LYS A O 1
ATOM 4577 N N . ALA A 1 577 ? -46.581 -2.437 -3.644 1.00 26.33 577 ALA A N 1
ATOM 4578 C CA . ALA A 1 577 ? -46.483 -3.908 -3.695 1.00 26.33 577 ALA A CA 1
ATOM 4579 C C . ALA A 1 577 ? -45.021 -4.362 -3.902 1.00 26.33 577 ALA A C 1
ATOM 4581 O O . ALA A 1 577 ? -44.373 -3.849 -4.801 1.00 26.33 577 ALA A O 1
ATOM 4582 N N . GLY A 1 578 ? -44.513 -5.319 -3.102 1.00 30.25 578 GLY A N 1
ATOM 4583 C CA . GLY A 1 578 ? -43.168 -5.926 -3.259 1.00 30.25 578 GLY A CA 1
ATOM 4584 C C . GLY A 1 578 ? -41.993 -4.939 -3.111 1.00 30.25 578 GLY A C 1
ATOM 4585 O O . GLY A 1 578 ? -41.554 -4.356 -4.088 1.00 30.25 578 GLY A O 1
ATOM 4586 N N . MET A 1 579 ? -41.480 -4.610 -1.921 1.00 40.78 579 MET A N 1
ATOM 4587 C CA . MET A 1 579 ? -40.654 -5.460 -1.038 1.00 40.78 579 MET A CA 1
ATOM 4588 C C . MET A 1 579 ? -39.522 -6.242 -1.742 1.00 40.78 579 MET A C 1
ATOM 4590 O O . MET A 1 579 ? -39.791 -7.106 -2.568 1.00 40.78 579 MET A O 1
ATOM 4594 N N . ALA A 1 580 ? -38.282 -5.989 -1.278 1.00 33.88 580 ALA A N 1
ATOM 4595 C CA . ALA A 1 580 ? -36.968 -6.346 -1.850 1.00 33.88 580 ALA A CA 1
ATOM 4596 C C . ALA A 1 580 ? -36.632 -5.562 -3.142 1.00 33.88 580 ALA A C 1
ATOM 4598 O O . ALA A 1 580 ? -37.270 -5.743 -4.166 1.00 33.88 580 ALA A O 1
ATOM 4599 N N . THR A 1 581 ? -35.641 -4.659 -3.146 1.00 39.56 581 THR A N 1
ATOM 4600 C CA . THR A 1 581 ? -34.241 -4.935 -2.750 1.00 39.56 581 THR A CA 1
ATOM 4601 C C . THR A 1 581 ? -33.579 -3.992 -1.723 1.00 39.56 581 THR A C 1
ATOM 4603 O O . THR A 1 581 ? -32.372 -4.091 -1.537 1.00 39.56 581 THR A O 1
ATOM 4606 N N . GLU A 1 582 ? -34.298 -3.125 -1.000 1.00 32.06 582 GLU A N 1
ATOM 4607 C CA . GLU A 1 582 ? -33.689 -2.269 0.057 1.00 32.06 582 GLU A CA 1
ATOM 4608 C C . GLU A 1 582 ? -33.183 -3.034 1.309 1.00 32.06 582 GLU A C 1
ATOM 4610 O O . GLU A 1 582 ? -32.643 -2.441 2.238 1.00 32.06 582 GLU A O 1
ATOM 4615 N N . ALA A 1 583 ? -33.343 -4.359 1.368 1.00 33.34 583 ALA A N 1
ATOM 4616 C CA . ALA A 1 583 ? -33.052 -5.161 2.554 1.00 33.34 583 ALA A CA 1
ATOM 4617 C C . ALA A 1 583 ? -31.661 -5.826 2.514 1.00 33.34 583 ALA A C 1
ATOM 4619 O O . ALA A 1 583 ? -31.521 -6.916 1.959 1.00 33.34 583 ALA A O 1
ATOM 4620 N N . ASN A 1 584 ? -30.660 -5.181 3.134 1.00 35.91 584 ASN A N 1
ATOM 4621 C CA . ASN A 1 584 ? -29.640 -5.797 4.025 1.00 35.91 584 ASN A CA 1
ATOM 4622 C C . ASN A 1 584 ? -28.483 -4.845 4.365 1.00 35.91 584 ASN A C 1
ATOM 4624 O O . ASN A 1 584 ? -27.758 -5.060 5.335 1.00 35.91 584 ASN A O 1
ATOM 4628 N N . SER A 1 585 ? -28.306 -3.787 3.587 1.00 41.62 585 SER A N 1
ATOM 4629 C CA . SER A 1 585 ? -27.410 -2.685 3.903 1.00 41.62 585 SER A CA 1
ATOM 4630 C C . SER A 1 585 ? -28.110 -1.697 4.867 1.00 41.62 585 SER A C 1
ATOM 4632 O O . SER A 1 585 ? -29.318 -1.502 4.787 1.00 41.62 585 SER A O 1
ATOM 4634 N N . ILE A 1 586 ? -27.377 -1.113 5.831 1.00 43.75 586 ILE A N 1
ATOM 4635 C CA . ILE A 1 586 ? -27.856 0.003 6.687 1.00 43.75 586 ILE A CA 1
ATOM 4636 C C . ILE A 1 586 ? -26.909 1.200 6.503 1.00 43.75 586 ILE A C 1
ATOM 4638 O O . ILE A 1 586 ? -25.703 0.989 6.625 1.00 43.75 586 ILE A O 1
ATOM 4642 N N . PRO A 1 587 ? -27.374 2.427 6.200 1.00 66.69 587 PRO A N 1
ATOM 4643 C CA . PRO A 1 587 ? -26.491 3.506 5.764 1.00 66.69 587 PRO A CA 1
ATOM 4644 C C . PRO A 1 587 ? -25.464 3.898 6.830 1.00 66.69 587 PRO A C 1
ATOM 4646 O O . PRO A 1 587 ? -25.810 4.213 7.967 1.00 66.69 587 PRO A O 1
ATOM 4649 N N . HIS A 1 588 ? -24.187 3.912 6.439 1.00 84.75 588 HIS A N 1
ATOM 4650 C CA . HIS A 1 588 ? -23.123 4.503 7.246 1.00 84.75 588 HIS A CA 1
ATOM 4651 C C . HIS A 1 588 ? -23.314 6.022 7.301 1.00 84.75 588 HIS A C 1
ATOM 4653 O O . HIS A 1 588 ? -23.363 6.640 6.233 1.00 84.75 588 HIS A O 1
ATOM 4659 N N . PRO A 1 589 ? -23.415 6.631 8.497 1.00 93.44 589 PRO A N 1
ATOM 4660 C CA . PRO A 1 589 ? -23.567 8.071 8.616 1.00 93.44 589 PRO A CA 1
ATOM 4661 C C . PRO A 1 589 ? -22.281 8.774 8.177 1.00 93.44 589 PRO A C 1
ATOM 4663 O O . PRO A 1 589 ? -21.179 8.373 8.560 1.00 93.44 589 PRO A O 1
ATOM 4666 N N . THR A 1 590 ? -22.446 9.840 7.403 1.00 96.06 590 THR A N 1
ATOM 4667 C CA . THR A 1 590 ? -21.396 10.814 7.113 1.00 96.06 590 THR A CA 1
ATOM 4668 C C . THR A 1 590 ? -21.366 11.819 8.268 1.00 96.06 590 THR A C 1
ATOM 4670 O O . THR A 1 590 ? -22.349 12.525 8.476 1.00 96.06 590 THR A O 1
ATOM 4673 N N . LEU A 1 591 ? -20.290 11.847 9.061 1.00 96.44 591 LEU A N 1
ATOM 4674 C CA . LEU A 1 591 ? -20.195 12.678 10.280 1.00 96.44 591 LEU A CA 1
ATOM 4675 C C . LEU A 1 591 ? -19.683 14.095 9.998 1.00 96.44 591 LEU A C 1
ATOM 4677 O O . LEU A 1 591 ? -20.009 15.030 10.722 1.00 96.44 591 LEU A O 1
ATOM 4681 N N . ILE A 1 592 ? -18.889 14.235 8.939 1.00 96.75 592 ILE A N 1
ATOM 4682 C CA . ILE A 1 592 ? -18.354 15.492 8.418 1.00 96.75 592 ILE A CA 1
ATOM 4683 C C . ILE A 1 592 ? -18.625 15.455 6.920 1.00 96.75 592 ILE A C 1
ATOM 4685 O O . ILE A 1 592 ? -18.224 14.492 6.263 1.00 96.75 592 ILE A O 1
ATOM 4689 N N . SER A 1 593 ? -19.325 16.464 6.408 1.00 95.94 593 SER A N 1
ATOM 4690 C CA . SER A 1 593 ? -19.596 16.627 4.980 1.00 95.94 593 SER A CA 1
ATOM 4691 C C . SER A 1 593 ? -18.993 17.936 4.488 1.00 95.94 593 SER A C 1
ATOM 4693 O O . SER A 1 593 ? -19.042 18.943 5.196 1.00 95.94 593 SER A O 1
ATOM 4695 N N . ILE A 1 594 ? -18.388 17.892 3.303 1.00 95.19 594 ILE A N 1
ATOM 4696 C CA . ILE A 1 594 ? -17.495 18.924 2.770 1.00 95.19 594 ILE A CA 1
ATOM 4697 C C . ILE A 1 594 ? -17.826 19.164 1.297 1.00 95.19 594 ILE A C 1
ATOM 4699 O O . ILE A 1 594 ? -17.992 18.225 0.519 1.00 95.19 594 ILE A O 1
ATOM 4703 N N . ASP A 1 595 ? -17.864 20.429 0.876 1.00 93.94 595 ASP A N 1
ATOM 4704 C CA . ASP A 1 595 ? -17.806 20.759 -0.544 1.00 93.94 595 ASP A CA 1
ATOM 4705 C C . ASP A 1 595 ? -16.352 21.047 -0.959 1.00 93.94 595 ASP A C 1
ATOM 4707 O O . ASP A 1 595 ? -15.815 22.082 -0.565 1.00 93.94 595 ASP A O 1
ATOM 4711 N N . PRO A 1 596 ? -15.696 20.198 -1.771 1.00 92.25 596 PRO A N 1
ATOM 4712 C CA . PRO A 1 596 ? -14.338 20.451 -2.249 1.00 92.25 596 PRO A CA 1
ATOM 4713 C C . PRO A 1 596 ? -14.211 21.699 -3.139 1.00 92.25 596 PRO A C 1
ATOM 4715 O O . PRO A 1 596 ? -13.101 22.155 -3.386 1.00 92.25 596 PRO A O 1
ATOM 4718 N N . PHE A 1 597 ? -15.319 22.289 -3.605 1.00 89.69 597 PHE A N 1
ATOM 4719 C CA . PHE A 1 597 ? -15.305 23.563 -4.332 1.00 89.69 597 PHE A CA 1
ATOM 4720 C C . PHE A 1 597 ? -15.438 24.799 -3.424 1.00 89.69 597 PHE A C 1
ATOM 4722 O O . PHE A 1 597 ? -15.426 25.931 -3.913 1.00 89.69 597 PHE A O 1
ATOM 4729 N N . VAL A 1 598 ? -15.563 24.614 -2.105 1.00 92.12 598 VAL A N 1
ATOM 4730 C CA . VAL A 1 598 ? -15.604 25.700 -1.118 1.00 92.12 598 VAL A CA 1
ATOM 4731 C C . VAL A 1 598 ? -14.265 25.755 -0.369 1.00 92.12 598 VAL A C 1
ATOM 4733 O O . VAL A 1 598 ? -13.867 24.754 0.222 1.00 92.12 598 VAL A O 1
ATOM 4736 N N . PRO A 1 599 ? -13.573 26.913 -0.311 1.00 92.44 599 PRO A N 1
ATOM 4737 C CA . PRO A 1 599 ? -12.313 27.034 0.421 1.00 92.44 599 PRO A CA 1
ATOM 4738 C C . PRO A 1 599 ? -12.442 26.571 1.874 1.00 92.44 599 PRO A C 1
ATOM 4740 O O . PRO A 1 599 ? -13.347 27.017 2.585 1.00 92.44 599 PRO A O 1
ATOM 4743 N N . ALA A 1 600 ? -11.523 25.708 2.309 1.00 93.25 600 ALA A N 1
ATOM 4744 C CA . ALA A 1 600 ? -11.617 24.956 3.562 1.00 93.25 600 ALA A CA 1
ATOM 4745 C C . ALA A 1 600 ? -11.963 25.817 4.791 1.00 93.25 600 ALA A C 1
ATOM 4747 O O . ALA A 1 600 ? -12.884 25.489 5.530 1.00 93.25 600 ALA A O 1
ATOM 4748 N N . ALA A 1 601 ? -11.331 26.985 4.950 1.00 90.81 601 ALA A N 1
ATOM 4749 C CA . ALA A 1 601 ? -11.577 27.913 6.063 1.00 90.81 601 ALA A CA 1
ATOM 4750 C C . ALA A 1 601 ? -13.025 28.464 6.177 1.00 90.81 601 ALA A C 1
ATOM 4752 O O . ALA A 1 601 ? -13.342 29.189 7.122 1.00 90.81 601 ALA A O 1
ATOM 4753 N N . LYS A 1 602 ? -13.915 28.151 5.224 1.00 93.12 602 LYS A N 1
ATOM 4754 C CA . LYS A 1 602 ? -15.355 28.471 5.258 1.00 93.12 602 LYS A CA 1
ATOM 4755 C C . LYS A 1 602 ? -16.232 27.283 5.687 1.00 93.12 602 LYS A C 1
ATOM 4757 O O . LYS A 1 602 ? -17.454 27.421 5.687 1.00 93.12 602 LYS A O 1
ATOM 4762 N N . GLN A 1 603 ? -15.641 26.134 6.015 1.00 94.56 603 GLN A N 1
ATOM 4763 C CA . GLN A 1 603 ? -16.336 24.875 6.291 1.00 94.56 603 GLN A CA 1
ATOM 4764 C C . GLN A 1 603 ? -16.072 24.404 7.725 1.00 94.56 603 GLN A C 1
ATOM 4766 O O . GLN A 1 603 ? -14.956 24.501 8.229 1.00 94.56 603 GLN A O 1
ATOM 4771 N N . LYS A 1 604 ? -17.113 23.906 8.399 1.00 94.94 604 LYS A N 1
ATOM 4772 C CA . LYS A 1 604 ? -17.016 23.439 9.789 1.00 94.94 604 LYS A CA 1
ATOM 4773 C C . LYS A 1 604 ? -16.551 21.989 9.880 1.00 94.94 604 LYS A C 1
ATOM 4775 O O . LYS A 1 604 ? -16.676 21.221 8.934 1.00 94.94 604 LYS A O 1
ATOM 4780 N N . GLY A 1 605 ? -16.062 21.623 11.062 1.00 95.31 605 GLY A N 1
ATOM 4781 C CA . GLY A 1 605 ? -15.651 20.255 11.378 1.00 95.31 605 GLY A CA 1
ATOM 4782 C C . GLY A 1 605 ? -14.260 19.859 10.871 1.00 95.31 605 GLY A C 1
ATOM 4783 O O . GLY A 1 605 ? -13.957 18.669 10.802 1.00 95.31 605 GLY A O 1
ATOM 4784 N N . ILE A 1 606 ? -13.425 20.843 10.524 1.00 97.06 606 ILE A N 1
ATOM 4785 C CA . ILE A 1 606 ? -12.040 20.639 10.089 1.00 97.06 606 ILE A CA 1
ATOM 4786 C C . ILE A 1 606 ? -11.061 21.499 10.905 1.00 97.06 606 ILE A C 1
ATOM 4788 O O . ILE A 1 606 ? -11.450 22.536 11.440 1.00 97.06 606 ILE A O 1
ATOM 4792 N N . HIS A 1 607 ? -9.786 21.122 10.968 1.00 98.31 607 HIS A N 1
ATOM 4793 C CA . HIS A 1 607 ? -8.715 21.887 11.628 1.00 98.31 607 HIS A CA 1
ATOM 4794 C C . HIS A 1 607 ? -7.374 21.728 10.890 1.00 98.31 607 HIS A C 1
ATOM 4796 O O . HIS A 1 607 ? -7.233 20.823 10.074 1.00 98.31 607 HIS A O 1
ATOM 4802 N N . ASN A 1 608 ? -6.385 22.593 11.152 1.00 98.38 608 ASN A N 1
ATOM 4803 C CA . ASN A 1 608 ? -5.052 22.517 10.513 1.00 98.38 608 ASN A CA 1
ATOM 4804 C C . ASN A 1 608 ? -3.853 22.654 11.477 1.00 98.38 608 ASN A C 1
ATOM 4806 O O . ASN A 1 608 ? -2.732 22.983 11.071 1.00 98.38 608 ASN A O 1
ATOM 4810 N N . ARG A 1 609 ? -4.089 22.423 12.771 1.00 98.44 609 ARG A N 1
ATOM 4811 C CA . ARG A 1 609 ? -3.076 22.345 13.837 1.00 98.44 609 ARG A CA 1
ATOM 4812 C C . ARG A 1 609 ? -3.382 21.141 14.727 1.00 98.44 609 ARG A C 1
ATOM 4814 O O . ARG A 1 609 ? -4.552 20.801 14.907 1.00 98.44 609 ARG A O 1
ATOM 4821 N N . TRP A 1 610 ? -2.358 20.525 15.309 1.00 98.75 610 TRP A N 1
ATOM 4822 C CA . TRP A 1 610 ? -2.519 19.485 16.330 1.00 98.75 610 TRP A CA 1
ATOM 4823 C C . TRP A 1 610 ? -2.436 20.097 17.729 1.00 98.75 610 TRP A C 1
ATOM 4825 O O . TRP A 1 610 ? -1.419 20.689 18.088 1.00 98.75 610 TRP A O 1
ATOM 4835 N N . HIS A 1 611 ? -3.507 19.962 18.515 1.00 98.62 611 HIS A N 1
ATOM 4836 C CA . HIS A 1 611 ? -3.599 20.509 19.869 1.00 98.62 611 HIS A CA 1
ATOM 4837 C C . HIS A 1 611 ? -4.653 19.741 20.698 1.00 98.62 611 HIS A C 1
ATOM 4839 O O . HIS A 1 611 ? -5.706 19.424 20.140 1.00 98.62 611 HIS A O 1
ATOM 4845 N N . PRO A 1 612 ? -4.421 19.447 21.996 1.00 98.00 612 PRO A N 1
ATOM 4846 C CA . PRO A 1 612 ? -5.358 18.681 22.832 1.00 98.00 612 PRO A CA 1
ATOM 4847 C C . PRO A 1 612 ? -6.725 19.360 22.995 1.00 98.00 612 PRO A C 1
ATOM 4849 O O . PRO A 1 612 ? -7.749 18.686 22.972 1.00 98.00 612 PRO A O 1
ATOM 4852 N N . ASP A 1 613 ? -6.747 20.691 23.119 1.00 97.56 613 ASP A N 1
ATOM 4853 C CA . ASP A 1 613 ? -7.969 21.459 23.416 1.00 97.56 613 ASP A CA 1
ATOM 4854 C C . ASP A 1 613 ? -8.919 21.624 22.203 1.00 97.56 613 ASP A C 1
ATOM 4856 O O . ASP A 1 613 ? -9.903 22.358 22.292 1.00 97.56 613 ASP A O 1
ATOM 4860 N N . ILE A 1 614 ? -8.647 20.975 21.060 1.00 98.06 614 ILE A N 1
ATOM 4861 C CA . ILE A 1 614 ? -9.575 20.946 19.917 1.00 98.06 614 ILE A CA 1
ATOM 4862 C C . ILE A 1 614 ? -10.686 19.921 20.225 1.00 98.06 614 ILE A C 1
ATOM 4864 O O . ILE A 1 614 ? -10.394 18.726 20.335 1.00 98.06 614 ILE A O 1
ATOM 4868 N N . PRO A 1 615 ? -11.959 20.340 20.356 1.00 96.56 615 PRO A N 1
ATOM 4869 C CA . PRO A 1 615 ? -13.044 19.439 20.717 1.00 96.56 615 PRO A CA 1
ATOM 4870 C C . PRO A 1 615 ? -13.444 18.557 19.533 1.00 96.56 615 PRO A C 1
ATOM 4872 O O . PRO A 1 615 ? -13.444 18.995 18.380 1.00 96.56 615 PRO A O 1
ATOM 4875 N N . ALA A 1 616 ? -13.852 17.323 19.825 1.00 97.50 616 ALA A N 1
ATOM 4876 C CA . ALA A 1 616 ? -14.387 16.429 18.810 1.00 97.50 616 ALA A CA 1
ATOM 4877 C C . ALA A 1 616 ? -15.705 16.959 18.217 1.00 97.50 616 ALA A C 1
ATOM 4879 O O . ALA A 1 616 ? -16.562 17.487 18.925 1.00 97.50 616 ALA A O 1
ATOM 4880 N N . VAL A 1 617 ? -15.874 16.777 16.907 1.00 97.00 617 VAL A N 1
ATOM 4881 C CA . VAL A 1 617 ? -17.047 17.235 16.137 1.00 97.00 617 VAL A CA 1
ATOM 4882 C C . VAL A 1 617 ? -18.216 16.257 16.236 1.00 97.00 617 VAL A C 1
ATOM 4884 O O . VAL A 1 617 ? -19.374 16.639 16.087 1.00 97.00 617 VAL A O 1
ATOM 4887 N N . ALA A 1 618 ? -17.899 14.988 16.486 1.00 96.50 618 ALA A N 1
ATOM 4888 C CA . ALA A 1 618 ? -18.833 13.893 16.675 1.00 96.50 618 ALA A CA 1
ATOM 4889 C C . ALA A 1 618 ? -18.192 12.821 17.566 1.00 96.50 618 ALA A C 1
ATOM 4891 O O . ALA A 1 618 ? -16.972 12.637 17.550 1.00 96.50 618 ALA A O 1
ATOM 4892 N N . THR A 1 619 ? -19.031 12.079 18.289 1.00 97.81 619 THR A N 1
ATOM 4893 C CA . THR A 1 619 ? -18.623 10.900 19.063 1.00 97.81 619 THR A CA 1
ATOM 4894 C C . THR A 1 619 ? -19.231 9.648 18.440 1.00 97.81 619 THR A C 1
ATOM 4896 O O . THR A 1 619 ? -20.427 9.620 18.145 1.00 97.81 619 THR A O 1
ATOM 4899 N N . VAL A 1 620 ? -18.421 8.606 18.259 1.00 97.31 620 VAL A N 1
ATOM 4900 C CA . VAL A 1 620 ? -18.835 7.290 17.753 1.00 97.31 620 VAL A CA 1
ATOM 4901 C C . VAL A 1 620 ? -18.631 6.206 18.804 1.00 97.31 620 VAL A C 1
ATOM 4903 O O . VAL A 1 620 ? -17.789 6.328 19.693 1.00 97.31 620 VAL A O 1
ATOM 4906 N N . LYS A 1 621 ? -19.383 5.111 18.695 1.00 96.75 621 LYS A N 1
ATOM 4907 C CA . LYS A 1 621 ? -19.190 3.931 19.547 1.00 96.75 621 LYS A CA 1
ATOM 4908 C C . LYS A 1 621 ? -18.100 3.005 18.984 1.00 96.75 621 LYS A C 1
ATOM 4910 O O . LYS A 1 621 ? -17.961 2.911 17.765 1.00 96.75 621 LYS A O 1
ATOM 4915 N N . PRO A 1 622 ? -17.371 2.252 19.824 1.00 96.69 622 PRO A N 1
ATOM 4916 C CA . PRO A 1 622 ? -16.557 1.132 19.358 1.00 96.69 622 PRO A CA 1
ATOM 4917 C C . PRO A 1 622 ? -17.385 0.154 18.506 1.00 96.69 622 PRO A C 1
ATOM 4919 O O . PRO A 1 622 ? -18.515 -0.186 18.853 1.00 96.69 622 PRO A O 1
ATOM 4922 N N . GLY A 1 623 ? -16.838 -0.268 17.366 1.00 90.69 623 GLY A N 1
ATOM 4923 C CA . GLY A 1 623 ? -17.530 -1.066 16.349 1.00 90.69 623 GLY A CA 1
ATOM 4924 C C . GLY A 1 623 ? -18.489 -0.276 15.445 1.00 90.69 623 GLY A C 1
ATOM 4925 O O . GLY A 1 623 ? -19.116 -0.869 14.567 1.00 90.69 623 GLY A O 1
ATOM 4926 N N . GLN A 1 624 ? -18.631 1.043 15.624 1.00 93.44 624 GLN A N 1
ATOM 4927 C CA . GLN A 1 624 ? -19.424 1.876 14.724 1.00 93.44 624 GLN A CA 1
ATOM 4928 C C . GLN A 1 624 ? -18.648 2.171 13.442 1.00 93.44 624 GLN A C 1
ATOM 4930 O O . GLN A 1 624 ? -17.529 2.678 13.464 1.00 93.44 624 GLN A O 1
ATOM 4935 N N . THR A 1 625 ? -19.303 1.913 12.315 1.00 96.19 625 THR A N 1
ATOM 4936 C CA . THR A 1 625 ? -18.780 2.208 10.985 1.00 96.19 625 THR A CA 1
ATOM 4937 C C . THR A 1 625 ? -19.424 3.474 10.418 1.00 96.19 625 THR A C 1
ATOM 4939 O O . THR A 1 625 ? -20.656 3.568 10.366 1.00 96.19 625 THR A O 1
ATOM 4942 N N . PHE A 1 626 ? -18.607 4.425 9.971 1.00 97.00 626 PHE A N 1
ATOM 4943 C CA . PHE A 1 626 ? -19.007 5.773 9.562 1.00 97.00 626 PHE A CA 1
ATOM 4944 C C . PHE A 1 626 ? -18.177 6.281 8.373 1.00 97.00 626 PHE A C 1
ATOM 4946 O O . PHE A 1 626 ? -17.201 5.653 7.962 1.00 97.00 626 PHE A O 1
ATOM 4953 N N . LYS A 1 627 ? -18.572 7.427 7.817 1.00 97.38 627 LYS A N 1
ATOM 4954 C CA . LYS A 1 627 ? -17.845 8.148 6.767 1.00 97.38 627 LYS A CA 1
ATOM 4955 C C . LYS A 1 627 ? -17.467 9.543 7.233 1.00 97.38 627 LYS A C 1
ATOM 4957 O O . LYS A 1 627 ? -18.221 10.152 7.994 1.00 97.38 627 LYS A O 1
ATOM 4962 N N . ILE A 1 628 ? -16.375 10.071 6.698 1.00 97.44 628 ILE A N 1
ATOM 4963 C CA . ILE A 1 628 ? -16.114 11.512 6.666 1.00 97.44 628 ILE A CA 1
ATOM 4964 C C . ILE A 1 628 ? -15.604 11.920 5.285 1.00 97.44 628 ILE A C 1
ATOM 4966 O O . ILE A 1 628 ? -14.988 11.131 4.565 1.00 97.44 628 ILE A O 1
ATOM 4970 N N . GLU A 1 629 ? -15.936 13.144 4.905 1.00 98.19 629 GLU A N 1
ATOM 4971 C CA . GLU A 1 629 ? -15.532 13.761 3.648 1.00 98.19 629 GLU A CA 1
ATOM 4972 C C . GLU A 1 629 ? -14.371 14.721 3.912 1.00 98.19 629 GLU A C 1
ATOM 4974 O O . GLU A 1 629 ? -14.376 15.417 4.924 1.00 98.19 629 GLU A O 1
ATOM 4979 N N . CYS A 1 630 ? -13.387 14.755 3.016 1.00 98.00 630 CYS A N 1
ATOM 4980 C CA . CYS A 1 630 ? -12.160 15.533 3.156 1.00 98.00 630 CYS A CA 1
ATOM 4981 C C . CYS A 1 630 ? -11.937 16.412 1.922 1.00 98.00 630 CYS A C 1
ATOM 4983 O O . CYS A 1 630 ? -12.050 15.952 0.785 1.00 98.00 630 CYS A O 1
ATOM 4985 N N . VAL A 1 631 ? -11.575 17.672 2.155 1.00 96.50 631 VAL A N 1
ATOM 4986 C CA . VAL A 1 631 ? -10.949 18.538 1.145 1.00 96.50 631 VAL A CA 1
ATOM 4987 C C . VAL A 1 631 ? -9.508 18.066 0.888 1.00 96.50 631 VAL A C 1
ATOM 4989 O O . VAL A 1 631 ? -8.956 17.320 1.698 1.00 96.50 631 VAL A O 1
ATOM 4992 N N . ASP A 1 632 ? -8.897 18.480 -0.223 1.00 96.69 632 ASP A N 1
ATOM 4993 C CA . ASP A 1 632 ? -7.444 18.365 -0.392 1.00 96.69 632 ASP A CA 1
ATOM 4994 C C . ASP A 1 632 ? -6.709 19.142 0.718 1.00 96.69 632 ASP A C 1
ATOM 4996 O O . ASP A 1 632 ? -7.228 20.121 1.264 1.00 96.69 632 ASP A O 1
ATOM 5000 N N . TRP A 1 633 ? -5.480 18.743 1.040 1.00 97.69 633 TRP A N 1
ATOM 5001 C CA . TRP A 1 633 ? -4.703 19.324 2.140 1.00 97.69 633 TRP A CA 1
ATOM 5002 C C . TRP A 1 633 ? -4.500 20.837 2.057 1.00 97.69 633 TRP A C 1
ATOM 5004 O O . TRP A 1 633 ? -4.425 21.504 3.095 1.00 97.69 633 TRP A O 1
ATOM 5014 N N . THR A 1 634 ? -4.442 21.389 0.840 1.00 96.75 634 THR A N 1
ATOM 5015 C CA . THR A 1 634 ? -4.251 22.824 0.595 1.00 96.75 634 THR A CA 1
ATOM 5016 C C . THR A 1 634 ? -5.509 23.633 0.888 1.00 96.75 634 THR A C 1
ATOM 5018 O O . THR A 1 634 ? -5.411 24.839 1.125 1.00 96.75 634 THR A O 1
ATOM 5021 N N . GLY A 1 635 ? -6.672 22.979 0.914 1.00 94.88 635 GLY A N 1
ATOM 5022 C CA . GLY A 1 635 ? -7.973 23.590 1.140 1.00 94.88 635 GLY A CA 1
ATOM 5023 C C . GLY A 1 635 ? -8.577 24.209 -0.118 1.00 94.88 635 GLY A C 1
ATOM 5024 O O . GLY A 1 635 ? -9.177 25.285 -0.020 1.00 94.88 635 GLY A O 1
ATOM 5025 N N . ALA A 1 636 ? -8.403 23.542 -1.265 1.00 92.75 636 ALA A N 1
ATOM 5026 C CA . ALA A 1 636 ? -8.762 23.983 -2.612 1.00 92.75 636 ALA A CA 1
ATOM 5027 C C . ALA A 1 636 ? -7.973 25.214 -3.110 1.00 92.75 636 ALA A C 1
ATOM 5029 O O . ALA A 1 636 ? -8.549 26.156 -3.661 1.00 92.75 636 ALA A O 1
ATOM 5030 N N . GLN A 1 637 ? -6.644 25.223 -2.919 1.00 95.44 637 GLN A N 1
ATOM 5031 C CA . GLN A 1 637 ? -5.752 26.242 -3.505 1.00 95.44 637 GLN A CA 1
ATOM 5032 C C . GLN A 1 637 ? -5.234 25.867 -4.906 1.00 95.44 637 GLN A C 1
ATOM 5034 O O . GLN A 1 637 ? -4.955 26.766 -5.698 1.00 95.44 637 GLN A O 1
ATOM 5039 N N . ILE A 1 638 ? -5.120 24.574 -5.233 1.00 95.88 638 ILE A N 1
ATOM 5040 C CA . ILE A 1 638 ? -4.606 24.089 -6.527 1.00 95.88 638 ILE A CA 1
ATOM 5041 C C . ILE A 1 638 ? -5.755 23.754 -7.487 1.00 95.88 638 ILE A C 1
ATOM 5043 O O . ILE A 1 638 ? -6.720 23.088 -7.118 1.00 95.88 638 ILE A O 1
ATOM 5047 N N . GLY A 1 639 ? -5.659 24.204 -8.742 1.00 95.00 639 GLY A N 1
ATOM 5048 C CA . GLY A 1 639 ? -6.690 23.990 -9.760 1.00 95.00 639 GLY A CA 1
ATOM 5049 C C . GLY A 1 639 ? -6.321 22.954 -10.826 1.00 95.00 639 GLY A C 1
ATOM 5050 O O . GLY A 1 639 ? -5.156 22.809 -11.205 1.00 95.00 639 GLY A O 1
ATOM 5051 N N . ASN A 1 640 ? -7.344 22.300 -11.391 1.00 97.19 640 ASN A N 1
ATOM 5052 C CA . ASN A 1 640 ? -7.240 21.507 -12.621 1.00 97.19 640 ASN A CA 1
ATOM 5053 C C . ASN A 1 640 ? -7.049 22.446 -13.819 1.00 97.19 640 ASN A C 1
ATOM 5055 O O . ASN A 1 640 ? -8.004 22.900 -14.448 1.00 97.19 640 ASN A O 1
ATOM 5059 N N . ASN A 1 641 ? -5.792 22.790 -14.073 1.00 97.12 641 ASN A N 1
ATOM 5060 C CA . ASN A 1 641 ? -5.347 23.672 -15.139 1.00 97.12 641 ASN A CA 1
ATOM 5061 C C . ASN A 1 641 ? -3.915 23.283 -15.549 1.00 97.12 641 ASN A C 1
ATOM 5063 O O . ASN A 1 641 ? -3.235 22.551 -14.825 1.00 97.12 641 ASN A O 1
ATOM 5067 N N . ASP A 1 642 ? -3.465 23.795 -16.692 1.00 96.94 642 ASP A N 1
ATOM 5068 C CA . ASP A 1 642 ? -2.187 23.415 -17.310 1.00 96.94 642 ASP A CA 1
ATOM 5069 C C . ASP A 1 642 ? -1.061 24.428 -16.992 1.00 96.94 642 ASP A C 1
ATOM 5071 O O . ASP A 1 642 ? -0.105 24.584 -17.749 1.00 96.94 642 ASP A O 1
ATOM 5075 N N . CYS A 1 643 ? -1.176 25.130 -15.857 1.00 96.31 643 CYS A N 1
ATOM 5076 C CA . CYS A 1 643 ? -0.194 26.078 -15.326 1.00 96.31 643 CYS A CA 1
ATOM 5077 C C . CYS A 1 643 ? 0.225 25.668 -13.904 1.00 96.31 643 CYS A C 1
ATOM 5079 O O . CYS A 1 643 ? -0.580 25.116 -13.162 1.00 96.31 643 CYS A O 1
ATOM 5081 N N . SER A 1 644 ? 1.458 25.943 -13.484 1.00 96.94 644 SER A N 1
ATOM 5082 C CA . SER A 1 644 ? 1.933 25.675 -12.112 1.00 96.94 644 SER A CA 1
ATOM 5083 C C . SER A 1 644 ? 2.018 26.923 -11.223 1.00 96.94 644 SER A C 1
ATOM 5085 O O . SER A 1 644 ? 2.549 26.855 -10.116 1.00 96.94 644 SER A O 1
ATOM 5087 N N . ASP A 1 645 ? 1.487 28.071 -11.660 1.00 97.38 645 ASP A N 1
ATOM 5088 C CA . ASP A 1 645 ? 1.491 29.291 -10.841 1.00 97.38 645 ASP A CA 1
ATOM 5089 C C . ASP A 1 645 ? 0.651 29.161 -9.553 1.00 97.38 645 ASP A C 1
ATOM 5091 O O . ASP A 1 645 ? 0.886 29.908 -8.605 1.00 97.38 645 ASP A O 1
ATOM 5095 N N . ASP A 1 646 ? -0.288 28.215 -9.464 1.00 97.00 646 ASP A N 1
ATOM 5096 C CA . ASP A 1 646 ? -0.969 27.898 -8.200 1.00 97.00 646 ASP A CA 1
ATOM 5097 C C . ASP A 1 646 ? -0.044 27.150 -7.221 1.00 97.00 646 ASP A C 1
ATOM 5099 O O . ASP A 1 646 ? 0.031 27.525 -6.053 1.00 97.00 646 ASP A O 1
ATOM 5103 N N . VAL A 1 647 ? 0.760 26.196 -7.704 1.00 97.12 647 VAL A N 1
ATOM 5104 C CA . VAL A 1 647 ? 1.826 25.525 -6.924 1.00 97.12 647 VAL A CA 1
ATOM 5105 C C . VAL A 1 647 ? 2.943 26.501 -6.520 1.00 97.12 647 VAL A C 1
ATOM 5107 O O . VAL A 1 647 ? 3.479 26.409 -5.422 1.00 97.12 647 VAL A O 1
ATOM 5110 N N . LYS A 1 648 ? 3.278 27.479 -7.372 1.00 95.75 648 LYS A N 1
ATOM 5111 C CA . LYS A 1 648 ? 4.263 28.544 -7.088 1.00 95.75 648 LYS A CA 1
ATOM 5112 C C . LYS A 1 648 ? 3.832 29.450 -5.933 1.00 95.75 648 LYS A C 1
ATOM 5114 O O . LYS A 1 648 ? 4.637 29.773 -5.060 1.00 95.75 648 LYS A O 1
ATOM 5119 N N . ASN A 1 649 ? 2.570 29.881 -5.958 1.00 96.25 649 ASN A N 1
ATOM 5120 C CA . ASN A 1 649 ? 2.011 30.888 -5.051 1.00 96.25 649 ASN A CA 1
ATOM 5121 C C . ASN A 1 649 ? 1.183 30.273 -3.902 1.00 96.25 649 ASN A C 1
ATOM 5123 O O . ASN A 1 649 ? 0.413 30.983 -3.254 1.00 96.25 649 ASN A O 1
ATOM 5127 N N . ILE A 1 650 ? 1.316 28.965 -3.660 1.00 96.31 650 ILE A N 1
ATOM 5128 C CA . ILE A 1 650 ? 0.637 28.254 -2.573 1.00 96.31 650 ILE A CA 1
ATOM 5129 C C . ILE A 1 650 ? 1.012 28.837 -1.203 1.00 96.31 650 ILE A C 1
ATOM 5131 O O . ILE A 1 650 ? 2.167 29.167 -0.935 1.00 96.31 650 ILE A O 1
ATOM 5135 N N . ASP A 1 651 ? 0.030 28.932 -0.309 1.00 97.06 651 ASP A N 1
ATOM 5136 C CA . ASP A 1 651 ? 0.233 29.376 1.067 1.00 97.06 651 ASP A CA 1
ATOM 5137 C C . ASP A 1 651 ? 0.355 28.174 2.014 1.00 97.06 651 ASP A C 1
ATOM 5139 O O . ASP A 1 651 ? -0.642 27.600 2.474 1.00 97.06 651 ASP A O 1
ATOM 5143 N N . LEU A 1 652 ? 1.604 27.815 2.319 1.00 96.44 652 LEU A N 1
ATOM 5144 C CA . LEU A 1 652 ? 1.977 26.695 3.188 1.00 96.44 652 LEU A CA 1
ATOM 5145 C C . LEU A 1 652 ? 1.779 26.978 4.695 1.00 96.44 652 LEU A C 1
ATOM 5147 O O . LEU A 1 652 ? 2.159 26.157 5.534 1.00 96.44 652 LEU A O 1
ATOM 5151 N N . THR A 1 653 ? 1.154 28.095 5.089 1.00 96.62 653 THR A N 1
ATOM 5152 C CA . THR A 1 653 ? 0.703 28.300 6.486 1.00 96.62 653 THR A CA 1
ATOM 5153 C C . THR A 1 653 ? -0.666 27.656 6.752 1.00 96.62 653 THR A C 1
ATOM 5155 O O . THR A 1 653 ? -0.965 27.258 7.883 1.00 96.62 653 THR A O 1
ATOM 5158 N N . LYS A 1 654 ? -1.479 27.474 5.699 1.00 96.31 654 LYS A N 1
ATOM 5159 C CA . LYS A 1 654 ? -2.835 26.894 5.759 1.00 96.31 654 LYS A CA 1
ATOM 5160 C C . LYS A 1 654 ? -2.863 25.369 5.899 1.00 96.31 654 LYS A C 1
ATOM 5162 O O . LYS A 1 654 ? -3.823 24.835 6.445 1.00 96.31 654 LYS A O 1
ATOM 5167 N N . ILE A 1 655 ? -1.836 24.680 5.412 1.00 96.31 655 ILE A N 1
ATOM 5168 C CA . ILE A 1 655 ? -1.779 23.211 5.363 1.00 96.31 655 ILE A CA 1
ATOM 5169 C C . ILE A 1 655 ? -1.598 22.574 6.758 1.00 96.31 655 ILE A C 1
ATOM 5171 O O . ILE A 1 655 ? -0.959 23.170 7.636 1.00 96.31 655 ILE A O 1
ATOM 5175 N N . HIS A 1 656 ? -2.086 21.356 7.008 1.00 98.25 656 HIS A N 1
ATOM 5176 C CA . HIS A 1 656 ? -2.965 20.523 6.165 1.00 98.25 656 HIS A CA 1
ATOM 5177 C C . HIS A 1 656 ? -4.388 20.601 6.734 1.00 98.25 656 HIS A C 1
ATOM 5179 O O . HIS A 1 656 ? -4.545 20.548 7.954 1.00 98.25 656 HIS A O 1
ATOM 5185 N N . TYR A 1 657 ? -5.425 20.723 5.901 1.00 98.25 657 TYR A N 1
ATOM 5186 C CA . TYR A 1 657 ? -6.808 20.713 6.395 1.00 98.25 657 TYR A CA 1
ATOM 5187 C C . TYR A 1 657 ? -7.301 19.286 6.676 1.00 98.25 657 TYR A C 1
ATOM 5189 O O . TYR A 1 657 ? -7.469 18.478 5.766 1.00 98.25 657 TYR A O 1
ATOM 5197 N N . LEU A 1 658 ? -7.564 18.996 7.951 1.00 98.62 658 LEU A N 1
ATOM 5198 C CA . LEU A 1 658 ? -7.976 17.686 8.456 1.00 98.62 658 LEU A CA 1
ATOM 5199 C C . LEU A 1 658 ? -9.429 17.686 8.891 1.00 98.62 658 LEU A C 1
ATOM 5201 O O . LEU A 1 658 ? -9.864 18.578 9.611 1.00 98.62 658 LEU A O 1
ATOM 5205 N N . SER A 1 659 ? -10.153 16.644 8.508 1.00 98.62 659 SER A N 1
ATOM 5206 C CA . SER A 1 659 ? -11.519 16.375 8.941 1.00 98.62 659 SER A CA 1
ATOM 5207 C C . SER A 1 659 ? -11.499 15.648 10.283 1.00 98.62 659 SER A C 1
ATOM 5209 O O . SER A 1 659 ? -10.967 14.541 10.398 1.00 98.62 659 SER A O 1
ATOM 5211 N N . GLY A 1 660 ? -12.063 16.291 11.305 1.00 97.31 660 GLY A N 1
ATOM 5212 C CA . GLY A 1 660 ? -12.060 15.807 12.681 1.00 97.31 660 GLY A CA 1
ATOM 5213 C C . GLY A 1 660 ? -11.970 16.943 13.710 1.00 97.31 660 GLY A C 1
ATOM 5214 O O . GLY A 1 660 ? -12.132 18.117 13.359 1.00 97.31 660 GLY A O 1
ATOM 5215 N N . PRO A 1 661 ? -11.711 16.617 14.987 1.00 98.38 661 PRO A N 1
ATOM 5216 C CA . PRO A 1 661 ? -11.503 15.263 15.505 1.00 98.38 661 PRO A CA 1
ATOM 5217 C C . PRO A 1 661 ? -12.799 14.467 15.705 1.00 98.38 661 PRO A C 1
ATOM 5219 O O . PRO A 1 661 ? -13.848 15.033 16.005 1.00 98.38 661 PRO A O 1
ATOM 5222 N N . ILE A 1 662 ? -12.723 13.144 15.589 1.00 98.31 662 ILE A N 1
ATOM 5223 C CA . ILE A 1 662 ? -13.788 12.194 15.932 1.00 98.31 662 ILE A CA 1
ATOM 5224 C C . ILE A 1 662 ? -13.425 11.512 17.255 1.00 98.31 662 ILE A C 1
ATOM 5226 O O . ILE A 1 662 ? -12.376 10.875 17.360 1.00 98.31 662 ILE A O 1
ATOM 5230 N N . ALA A 1 663 ? -14.290 11.629 18.263 1.00 98.44 663 ALA A N 1
ATOM 5231 C CA . ALA A 1 663 ? -14.114 10.939 19.538 1.00 98.44 663 ALA A CA 1
ATOM 5232 C C . ALA A 1 663 ? -14.688 9.516 19.478 1.00 98.44 663 ALA A C 1
ATOM 5234 O O . ALA A 1 663 ? -15.747 9.294 18.892 1.00 98.44 663 ALA A O 1
ATOM 5235 N N . VAL A 1 664 ? -14.042 8.561 20.146 1.00 98.38 664 VAL A N 1
ATOM 5236 C CA . VAL A 1 664 ? -14.542 7.190 20.320 1.00 98.38 664 VAL A CA 1
ATOM 5237 C C . VAL A 1 664 ? -14.909 6.953 21.786 1.00 98.38 664 VAL A C 1
ATOM 5239 O O . VAL A 1 664 ? -14.092 7.132 22.690 1.00 98.38 664 VAL A O 1
ATOM 5242 N N . GLU A 1 665 ? -16.161 6.568 22.030 1.00 98.25 665 GLU A N 1
ATOM 5243 C CA . GLU A 1 665 ? -16.732 6.371 23.367 1.00 98.25 665 GLU A CA 1
ATOM 5244 C C . GLU A 1 665 ? -15.943 5.312 24.162 1.00 98.25 665 GLU A C 1
ATOM 5246 O O . GLU A 1 665 ? -15.824 4.164 23.737 1.00 98.25 665 GLU A O 1
ATOM 5251 N N . GLY A 1 666 ? -15.403 5.701 25.323 1.00 96.88 666 GLY A N 1
ATOM 5252 C CA . GLY A 1 666 ? -14.628 4.823 26.213 1.00 96.88 666 GLY A CA 1
ATOM 5253 C C . GLY A 1 666 ? -13.117 4.745 25.944 1.00 96.88 666 GLY A C 1
ATOM 5254 O O . GLY A 1 666 ? -12.430 3.997 26.646 1.00 96.88 666 GLY A O 1
ATOM 5255 N N . ALA A 1 667 ? -12.591 5.497 24.968 1.00 98.44 667 ALA A N 1
ATOM 5256 C CA . ALA A 1 667 ? -11.149 5.595 24.724 1.00 98.44 667 ALA A CA 1
ATOM 5257 C C . ALA A 1 667 ? -10.478 6.528 25.744 1.00 98.44 667 ALA A C 1
ATOM 5259 O O . ALA A 1 667 ? -10.953 7.640 25.991 1.00 98.44 667 ALA A O 1
ATOM 5260 N N . GLU A 1 668 ? -9.368 6.085 26.326 1.00 98.56 668 GLU A N 1
ATOM 5261 C CA . GLU A 1 668 ? -8.636 6.761 27.401 1.00 98.56 668 GLU A CA 1
ATOM 5262 C C . GLU A 1 668 ? -7.116 6.716 27.137 1.00 98.56 668 GLU A C 1
ATOM 5264 O O . GLU A 1 668 ? -6.648 5.831 26.414 1.00 98.56 668 GLU A O 1
ATOM 5269 N N . PRO A 1 669 ? -6.318 7.650 27.691 1.00 98.69 669 PRO A N 1
ATOM 5270 C CA . PRO A 1 669 ? -4.866 7.648 27.513 1.00 98.69 669 PRO A CA 1
ATOM 5271 C C . PRO A 1 669 ? -4.222 6.305 27.896 1.00 98.69 669 PRO A C 1
ATOM 5273 O O . PRO A 1 669 ? -4.489 5.772 28.971 1.00 98.69 669 PRO A O 1
ATOM 5276 N N . GLY A 1 670 ? -3.371 5.764 27.020 1.00 98.12 670 GLY A N 1
ATOM 5277 C CA . GLY A 1 670 ? -2.766 4.430 27.165 1.00 98.12 670 GLY A CA 1
ATOM 5278 C C . GLY A 1 670 ? -3.521 3.293 26.457 1.00 98.12 670 GLY A C 1
ATOM 5279 O O . GLY A 1 670 ? -2.987 2.190 26.311 1.00 98.12 670 GLY A O 1
ATOM 5280 N N . ASP A 1 671 ? -4.729 3.539 25.947 1.00 98.81 671 ASP A N 1
ATOM 5281 C CA . ASP A 1 671 ? -5.404 2.608 25.041 1.00 98.81 671 ASP A CA 1
ATOM 5282 C C . ASP A 1 671 ? -4.759 2.580 23.648 1.00 98.81 671 ASP A C 1
ATOM 5284 O O . ASP A 1 671 ? -4.078 3.517 23.230 1.00 98.81 671 ASP A O 1
ATOM 5288 N N . CYS A 1 672 ? -5.039 1.522 22.887 1.00 98.62 672 CYS A N 1
ATOM 5289 C CA . CYS A 1 672 ? -4.868 1.539 21.439 1.00 98.62 672 CYS A CA 1
ATOM 5290 C C . CYS A 1 672 ? -6.226 1.738 20.754 1.00 98.62 672 CYS A C 1
ATOM 5292 O O . CYS A 1 672 ? -7.171 0.986 21.007 1.00 98.62 672 CYS A O 1
ATOM 5294 N N . LEU A 1 673 ? -6.303 2.726 19.863 1.00 98.75 673 LEU A N 1
ATOM 5295 C CA . LEU A 1 673 ? -7.399 2.911 18.923 1.00 98.75 673 LEU A CA 1
ATOM 5296 C C . LEU A 1 673 ? -7.120 2.078 17.664 1.00 98.75 673 LEU A C 1
ATOM 5298 O O . LEU A 1 673 ? -6.187 2.367 16.914 1.00 98.75 673 LEU A O 1
ATOM 5302 N N . VAL A 1 674 ? -7.953 1.072 17.415 1.00 98.69 674 VAL A N 1
ATOM 5303 C CA . VAL A 1 674 ? -7.935 0.285 16.179 1.00 98.69 674 VAL A CA 1
ATOM 5304 C C . VAL A 1 674 ? -8.801 0.992 15.140 1.00 98.69 674 VAL A C 1
ATOM 5306 O O . VAL A 1 674 ? -9.943 1.355 15.432 1.00 98.69 674 VAL A O 1
ATOM 5309 N N . VAL A 1 675 ? -8.280 1.168 13.928 1.00 98.50 675 VAL A N 1
ATOM 5310 C CA . VAL A 1 675 ? -8.975 1.822 12.811 1.00 98.50 675 VAL A CA 1
ATOM 5311 C C . VAL A 1 675 ? -8.926 0.910 11.588 1.00 98.50 675 VAL A C 1
ATOM 5313 O O . VAL A 1 675 ? -7.874 0.729 10.984 1.00 98.50 675 VAL A O 1
ATOM 5316 N N . ASP A 1 676 ? -10.068 0.341 11.215 1.00 98.12 676 ASP A N 1
ATOM 5317 C CA . ASP A 1 676 ? -10.255 -0.334 9.932 1.00 98.12 676 ASP A CA 1
ATOM 5318 C C . ASP A 1 676 ? -10.589 0.712 8.863 1.00 98.12 676 ASP A C 1
ATOM 5320 O O . ASP A 1 676 ? -11.662 1.328 8.903 1.00 98.12 676 ASP A O 1
ATOM 5324 N N . ILE A 1 677 ? -9.694 0.907 7.893 1.00 97.69 677 ILE A N 1
ATOM 5325 C CA . ILE A 1 677 ? -9.953 1.735 6.711 1.00 97.69 677 ILE A CA 1
ATOM 5326 C C . ILE A 1 677 ? -10.758 0.877 5.734 1.00 97.69 677 ILE A C 1
ATOM 5328 O O . ILE A 1 677 ? -10.220 -0.048 5.140 1.00 97.69 677 ILE A O 1
ATOM 5332 N N . LEU A 1 678 ? -12.052 1.141 5.555 1.00 96.06 678 LEU A N 1
ATOM 5333 C CA . LEU A 1 678 ? -12.924 0.256 4.770 1.00 96.06 678 LEU A CA 1
ATOM 5334 C C . LEU A 1 678 ? -12.927 0.568 3.275 1.00 96.06 678 LEU A C 1
ATOM 5336 O O . LEU A 1 678 ? -12.933 -0.345 2.454 1.00 96.06 678 LEU A O 1
ATOM 5340 N N . ASP A 1 679 ? -12.956 1.853 2.930 1.00 96.25 679 ASP A N 1
ATOM 5341 C CA . ASP A 1 679 ? -12.918 2.336 1.550 1.00 96.25 679 ASP A CA 1
ATOM 5342 C C . ASP A 1 679 ? -12.443 3.792 1.517 1.00 96.25 679 ASP A C 1
ATOM 5344 O O . ASP A 1 679 ? -12.697 4.555 2.454 1.00 96.25 679 ASP A O 1
ATOM 5348 N N . ILE A 1 680 ? -11.785 4.171 0.423 1.00 96.94 680 ILE A N 1
ATOM 5349 C CA . ILE A 1 680 ? -11.381 5.546 0.120 1.00 96.94 680 ILE A CA 1
ATOM 5350 C C . ILE A 1 680 ? -11.648 5.783 -1.363 1.00 96.94 680 ILE A C 1
ATOM 5352 O O . ILE A 1 680 ? -11.206 4.999 -2.208 1.00 96.94 680 ILE A O 1
ATOM 5356 N N . LYS A 1 681 ? -12.336 6.880 -1.683 1.00 94.56 681 LYS A N 1
ATOM 5357 C CA . LYS A 1 681 ? -12.609 7.288 -3.064 1.00 94.56 681 LYS A CA 1
ATOM 5358 C C . LYS A 1 681 ? -12.523 8.811 -3.247 1.00 94.56 681 LYS A C 1
ATOM 5360 O O . LYS A 1 681 ? -12.792 9.534 -2.287 1.00 94.56 681 LYS A O 1
ATOM 5365 N N . PRO A 1 682 ? -12.226 9.317 -4.459 1.00 96.19 682 PRO A N 1
ATOM 5366 C CA . PRO A 1 682 ? -12.454 10.725 -4.785 1.00 96.19 682 PRO A CA 1
ATOM 5367 C C . PRO A 1 682 ? -13.945 11.078 -4.690 1.00 96.19 682 PRO A C 1
ATOM 5369 O O . PRO A 1 682 ? -14.823 10.206 -4.726 1.00 96.19 682 PRO A O 1
ATOM 5372 N N . PHE A 1 683 ? -14.255 12.373 -4.632 1.00 95.62 683 PHE A N 1
ATOM 5373 C CA . PHE A 1 683 ? -15.626 12.833 -4.849 1.00 95.62 683 PHE A CA 1
ATOM 5374 C C . PHE A 1 683 ? -16.083 12.539 -6.283 1.00 95.62 683 PHE A C 1
ATOM 5376 O O . PHE A 1 683 ? -15.385 12.851 -7.244 1.00 95.62 683 PHE A O 1
ATOM 5383 N N . ASP A 1 684 ? -17.324 12.075 -6.450 1.00 92.88 684 ASP A N 1
ATOM 5384 C CA . ASP A 1 684 ? -17.896 11.805 -7.781 1.00 92.88 684 ASP A CA 1
ATOM 5385 C C . ASP A 1 684 ? -18.027 13.088 -8.640 1.00 92.88 684 ASP A C 1
ATOM 5387 O O . ASP A 1 684 ? -18.078 13.021 -9.866 1.00 92.88 684 ASP A O 1
ATOM 5391 N N . LYS A 1 685 ? -18.036 14.266 -7.991 1.00 93.38 685 LYS A N 1
ATOM 5392 C CA . LYS A 1 685 ? -18.000 15.602 -8.618 1.00 93.38 685 LYS A CA 1
ATOM 5393 C C . LYS A 1 685 ? -16.586 16.158 -8.868 1.00 93.38 685 LYS A C 1
ATOM 5395 O O . LYS A 1 685 ? -16.462 17.192 -9.516 1.00 93.38 685 LYS A O 1
ATOM 5400 N N . MET A 1 686 ? -15.537 15.494 -8.380 1.00 94.62 686 MET A N 1
ATOM 5401 C CA . MET A 1 686 ? -14.128 15.883 -8.541 1.00 94.62 686 MET A CA 1
ATOM 5402 C C . MET A 1 686 ? -13.254 14.637 -8.817 1.00 94.62 686 MET A C 1
ATOM 5404 O O . MET A 1 686 ? -12.416 14.274 -7.996 1.00 94.62 686 MET A O 1
ATOM 5408 N N . PRO A 1 687 ? -13.444 13.943 -9.959 1.00 95.75 687 PRO A N 1
ATOM 5409 C CA . PRO A 1 687 ? -12.710 12.722 -10.306 1.00 95.75 687 PRO A CA 1
ATOM 5410 C C . PRO A 1 687 ? -11.314 13.036 -10.880 1.00 95.75 687 PRO A C 1
ATOM 5412 O O . PRO A 1 687 ? -10.941 12.562 -11.953 1.00 95.75 687 PRO A O 1
ATOM 5415 N N . TRP A 1 688 ? -10.546 13.880 -10.195 1.00 97.88 688 TRP A N 1
ATOM 5416 C CA . TRP A 1 688 ? -9.186 14.254 -10.577 1.00 97.88 688 TRP A CA 1
ATOM 5417 C C . TRP A 1 688 ? -8.352 14.581 -9.339 1.00 97.88 688 TRP A C 1
ATOM 5419 O O . TRP A 1 688 ? -8.894 14.910 -8.285 1.00 97.88 688 TRP A O 1
ATOM 5429 N N . GLY A 1 689 ? -7.035 14.508 -9.499 1.00 98.25 689 GLY A N 1
ATOM 5430 C CA . GLY A 1 689 ? -6.061 14.925 -8.500 1.00 98.25 689 GLY A CA 1
ATOM 5431 C C . GLY A 1 689 ? -4.835 15.579 -9.130 1.00 98.25 689 GLY A C 1
ATOM 5432 O O . GLY A 1 689 ? -4.795 15.779 -10.348 1.00 98.25 689 GLY A O 1
ATOM 5433 N N . TYR A 1 690 ? -3.830 15.927 -8.333 1.00 98.69 690 TYR A N 1
ATOM 5434 C CA . TYR A 1 690 ? -2.610 16.574 -8.826 1.00 98.69 690 TYR A CA 1
ATOM 5435 C C . TYR A 1 690 ? -1.339 16.048 -8.153 1.00 98.69 690 TYR A C 1
ATOM 5437 O O . TYR A 1 690 ? -1.388 15.406 -7.118 1.00 98.69 690 TYR A O 1
ATOM 5445 N N . THR A 1 691 ? -0.199 16.327 -8.771 1.00 98.75 691 THR A N 1
ATOM 5446 C CA . THR A 1 691 ? 1.141 16.218 -8.182 1.00 98.75 691 THR A CA 1
ATOM 5447 C C . THR A 1 691 ? 1.881 17.488 -8.566 1.00 98.75 691 THR A C 1
ATOM 5449 O O . THR A 1 691 ? 1.786 17.923 -9.718 1.00 98.75 691 THR A O 1
ATOM 5452 N N . GLY A 1 692 ? 2.611 18.092 -7.643 1.00 97.94 692 GLY A N 1
ATOM 5453 C CA . GLY A 1 692 ? 3.434 19.270 -7.866 1.00 97.94 692 GLY A CA 1
ATOM 5454 C C . GLY A 1 692 ? 4.923 19.024 -7.624 1.00 97.94 692 GLY A C 1
ATOM 5455 O O . GLY A 1 692 ? 5.342 18.053 -6.997 1.00 97.94 692 GLY A O 1
ATOM 5456 N N . ILE A 1 693 ? 5.724 19.962 -8.111 1.00 97.81 693 ILE A N 1
ATOM 5457 C CA . ILE A 1 693 ? 7.078 20.256 -7.645 1.00 97.81 693 ILE A CA 1
ATOM 5458 C C . ILE A 1 693 ? 7.016 21.692 -7.133 1.00 97.81 693 ILE A C 1
ATOM 5460 O O . ILE A 1 693 ? 6.545 22.568 -7.860 1.00 97.81 693 ILE A O 1
ATOM 5464 N N . PHE A 1 694 ? 7.460 21.938 -5.904 1.00 97.19 694 PHE A N 1
ATOM 5465 C CA . PHE A 1 694 ? 7.464 23.277 -5.316 1.00 97.19 694 PHE A CA 1
ATOM 5466 C C . PHE A 1 694 ? 8.644 24.140 -5.796 1.00 97.19 694 PHE A C 1
ATOM 5468 O O . PHE A 1 694 ? 9.657 23.644 -6.294 1.00 97.19 694 PHE A O 1
ATOM 5475 N N . GLU A 1 695 ? 8.539 25.459 -5.602 1.00 94.50 695 GLU A N 1
ATOM 5476 C CA . GLU A 1 695 ? 9.717 26.331 -5.662 1.00 94.50 695 GLU A CA 1
ATOM 5477 C C . GLU A 1 695 ? 10.672 25.996 -4.505 1.00 94.50 695 GLU A C 1
ATOM 5479 O O . GLU A 1 695 ? 10.237 25.737 -3.381 1.00 94.50 695 GLU A O 1
ATOM 5484 N N . LEU A 1 696 ? 11.983 26.095 -4.748 1.00 94.44 696 LEU A N 1
ATOM 5485 C CA . LEU A 1 696 ? 13.022 25.967 -3.713 1.00 94.44 696 LEU A CA 1
ATOM 5486 C C . LEU A 1 696 ? 12.764 26.862 -2.479 1.00 94.44 696 LEU A C 1
ATOM 5488 O O . LEU A 1 696 ? 13.069 26.465 -1.358 1.00 94.44 696 LEU A O 1
ATOM 5492 N N . GLU A 1 697 ? 12.208 28.055 -2.694 1.00 92.88 697 GLU A N 1
ATOM 5493 C CA . GLU A 1 697 ? 11.947 29.067 -1.659 1.00 92.88 697 GLU A CA 1
ATOM 5494 C C . GLU A 1 697 ? 10.538 28.971 -1.035 1.00 92.88 697 GLU A C 1
ATOM 5496 O O . GLU A 1 697 ? 10.295 29.594 -0.006 1.00 92.88 697 GLU A O 1
ATOM 5501 N N . ASN A 1 698 ? 9.622 28.175 -1.607 1.00 93.25 698 ASN A N 1
ATOM 5502 C CA . ASN A 1 698 ? 8.251 27.997 -1.109 1.00 93.25 698 ASN A CA 1
ATOM 5503 C C . ASN A 1 698 ? 7.849 26.512 -1.145 1.00 93.25 698 ASN A C 1
ATOM 5505 O O . ASN A 1 698 ? 7.147 26.076 -2.054 1.00 93.25 698 ASN A O 1
ATOM 5509 N N . GLY A 1 699 ? 8.338 25.735 -0.171 1.00 88.25 699 GLY A N 1
ATOM 5510 C CA . GLY A 1 699 ? 8.040 24.306 -0.003 1.00 88.25 699 GLY A CA 1
ATOM 5511 C C . GLY A 1 699 ? 9.273 23.416 -0.134 1.00 88.25 699 GLY A C 1
ATOM 5512 O O . GLY A 1 699 ? 9.768 22.900 0.866 1.00 88.25 699 GLY A O 1
ATOM 5513 N N . GLY A 1 700 ? 9.804 23.260 -1.348 1.00 90.12 700 GLY A N 1
ATOM 5514 C CA . GLY A 1 700 ? 10.988 22.440 -1.618 1.00 90.12 700 GLY A CA 1
ATOM 5515 C C . GLY A 1 700 ? 10.705 21.028 -2.155 1.00 90.12 700 GLY A C 1
ATOM 5516 O O . GLY A 1 700 ? 10.320 20.882 -3.311 1.00 90.12 700 GLY A O 1
ATOM 5517 N N . GLY A 1 701 ? 11.028 19.993 -1.370 1.00 93.94 701 GLY A N 1
ATOM 5518 C CA . GLY A 1 701 ? 11.058 18.580 -1.798 1.00 93.94 701 GLY A CA 1
ATOM 5519 C C . GLY A 1 701 ? 12.469 17.985 -1.943 1.00 93.94 701 GLY A C 1
ATOM 5520 O O . GLY A 1 701 ? 13.475 18.689 -1.803 1.00 93.94 701 GLY A O 1
ATOM 5521 N N . LEU A 1 702 ? 12.561 16.676 -2.216 1.00 95.75 702 LEU A N 1
ATOM 5522 C CA . LEU A 1 702 ? 13.790 15.876 -2.058 1.00 95.75 702 LEU A CA 1
ATOM 5523 C C . LEU A 1 702 ? 14.991 16.409 -2.858 1.00 95.75 702 LEU A C 1
ATOM 5525 O O . LEU A 1 702 ? 16.118 16.382 -2.357 1.00 95.75 702 LEU A O 1
ATOM 5529 N N . PHE A 1 703 ? 14.754 16.912 -4.074 1.00 95.62 703 PHE A N 1
ATOM 5530 C CA . PHE A 1 703 ? 15.773 17.486 -4.968 1.00 95.62 703 PHE A CA 1
ATOM 5531 C C . PHE A 1 703 ? 15.711 19.019 -5.095 1.00 95.62 703 PHE A C 1
ATOM 5533 O O . PHE A 1 703 ? 16.231 19.587 -6.059 1.00 95.62 703 PHE A O 1
ATOM 5540 N N . ALA A 1 704 ? 15.069 19.719 -4.152 1.00 94.69 704 ALA A N 1
ATOM 5541 C CA . ALA A 1 704 ? 14.847 21.166 -4.240 1.00 94.69 704 ALA A CA 1
ATOM 5542 C C . ALA A 1 704 ? 16.133 21.959 -4.531 1.00 94.69 704 ALA A C 1
ATOM 5544 O O . ALA A 1 704 ? 16.144 22.820 -5.415 1.00 94.69 704 ALA A O 1
ATOM 5545 N N . LYS A 1 705 ? 17.219 21.632 -3.817 1.00 92.50 705 LYS A N 1
ATOM 5546 C CA . LYS A 1 705 ? 18.525 22.305 -3.906 1.00 92.50 705 LYS A CA 1
ATOM 5547 C C . LYS A 1 705 ? 19.286 21.921 -5.174 1.00 92.50 705 LYS A C 1
ATOM 5549 O O . LYS A 1 705 ? 19.791 22.804 -5.865 1.00 92.50 705 LYS A O 1
ATOM 5554 N N . GLU A 1 706 ? 19.335 20.632 -5.504 1.00 91.88 706 GLU A N 1
ATOM 5555 C CA . GLU A 1 706 ? 20.093 20.106 -6.645 1.00 91.88 706 GLU A CA 1
ATOM 5556 C C . GLU A 1 706 ? 19.474 20.521 -7.984 1.00 91.88 706 GLU A C 1
ATOM 5558 O O . GLU A 1 706 ? 20.185 20.901 -8.913 1.00 91.88 706 GLU A O 1
ATOM 5563 N N . PHE A 1 707 ? 18.142 20.507 -8.082 1.00 92.62 707 PHE A N 1
ATOM 5564 C CA . PHE A 1 707 ? 17.432 20.920 -9.293 1.00 92.62 707 PHE A CA 1
ATOM 5565 C C . PHE A 1 707 ? 17.189 22.432 -9.372 1.00 92.62 707 PHE A C 1
ATOM 5567 O O . PHE A 1 707 ? 16.826 22.903 -10.449 1.00 92.62 707 PHE A O 1
ATOM 5574 N N . LYS A 1 708 ? 17.391 23.170 -8.264 1.00 93.88 708 LYS A N 1
ATOM 5575 C CA . LYS A 1 708 ? 16.942 24.563 -8.052 1.00 93.88 708 LYS A CA 1
ATOM 5576 C C . LYS A 1 708 ? 15.457 24.722 -8.386 1.00 93.88 708 LYS A C 1
ATOM 5578 O O . LYS A 1 708 ? 15.083 25.578 -9.184 1.00 93.88 708 LYS A O 1
ATOM 5583 N N . SER A 1 709 ? 14.659 23.824 -7.804 1.00 93.75 709 SER A N 1
ATOM 5584 C CA . SER A 1 709 ? 13.317 23.473 -8.280 1.00 93.75 709 SER A CA 1
ATOM 5585 C C . SER A 1 709 ? 12.420 24.688 -8.502 1.00 93.75 709 SER A C 1
ATOM 5587 O O . SER A 1 709 ? 12.353 25.594 -7.666 1.00 93.75 709 SER A O 1
ATOM 5589 N N . ARG A 1 710 ? 11.742 24.668 -9.650 1.00 95.69 710 ARG A N 1
ATOM 5590 C CA . ARG A 1 710 ? 10.716 25.619 -10.070 1.00 95.69 710 ARG A CA 1
ATOM 5591 C C . ARG A 1 710 ? 9.362 24.942 -10.062 1.00 95.69 710 ARG A C 1
ATOM 5593 O O . ARG A 1 710 ? 9.277 23.730 -10.253 1.00 95.69 710 ARG A O 1
ATOM 5600 N N . ALA A 1 711 ? 8.318 25.735 -9.850 1.00 96.69 711 ALA A N 1
ATOM 5601 C CA . ALA A 1 711 ? 6.965 25.224 -9.778 1.00 96.69 711 ALA A CA 1
ATOM 5602 C C . ALA A 1 711 ? 6.600 24.468 -11.062 1.00 96.69 711 ALA A C 1
ATOM 5604 O O . ALA A 1 711 ? 6.627 25.034 -12.158 1.00 96.69 711 ALA A O 1
ATOM 5605 N N . ALA A 1 712 ? 6.196 23.211 -10.925 1.00 97.50 712 ALA A N 1
ATOM 5606 C CA . ALA A 1 712 ? 5.685 22.378 -12.010 1.00 97.50 712 ALA A CA 1
ATOM 5607 C C . ALA A 1 712 ? 4.545 21.497 -11.484 1.00 97.50 712 ALA A C 1
ATOM 5609 O O . ALA A 1 712 ? 4.451 21.270 -10.279 1.00 97.50 712 ALA A O 1
ATOM 5610 N N . LYS A 1 713 ? 3.651 21.032 -12.362 1.00 98.06 713 LYS A N 1
ATOM 5611 C CA . LYS A 1 713 ? 2.455 20.272 -11.964 1.00 98.06 713 LYS A CA 1
ATOM 5612 C C . LYS A 1 713 ? 2.082 19.195 -12.984 1.00 98.06 713 LYS A C 1
ATOM 5614 O O . LYS A 1 713 ? 2.232 19.378 -14.191 1.00 98.06 713 LYS A O 1
ATOM 5619 N N . ALA A 1 714 ? 1.534 18.087 -12.505 1.00 98.69 714 ALA A N 1
ATOM 5620 C CA . ALA A 1 714 ? 0.803 17.112 -13.299 1.00 98.69 714 ALA A CA 1
ATOM 5621 C C . ALA A 1 714 ? -0.593 16.923 -12.700 1.00 98.69 714 ALA A C 1
ATOM 5623 O O . ALA A 1 714 ? -0.737 16.443 -11.582 1.00 98.69 714 ALA A O 1
ATOM 5624 N N . ILE A 1 715 ? -1.630 17.294 -13.450 1.00 98.81 715 ILE A N 1
ATOM 5625 C CA . ILE A 1 715 ? -3.005 16.867 -13.153 1.00 98.81 715 ILE A CA 1
ATOM 5626 C C . ILE A 1 715 ? -3.199 15.411 -13.585 1.00 98.81 715 ILE A C 1
ATOM 5628 O O . ILE A 1 715 ? -2.743 15.030 -14.669 1.00 98.81 715 ILE A O 1
ATOM 5632 N N . TRP A 1 716 ? -3.912 14.637 -12.771 1.00 98.81 716 TRP A N 1
ATOM 5633 C CA . TRP A 1 716 ? -4.288 13.246 -13.003 1.00 98.81 716 TRP A CA 1
ATOM 5634 C C . TRP A 1 716 ? -5.806 13.103 -13.070 1.00 98.81 716 TRP A C 1
ATOM 5636 O O . TRP A 1 716 ? -6.513 13.486 -12.142 1.00 98.81 716 TRP A O 1
ATOM 5646 N N . ASP A 1 717 ? -6.303 12.498 -14.141 1.00 98.50 717 ASP A N 1
ATOM 5647 C CA . ASP A 1 717 ? -7.721 12.218 -14.342 1.00 98.50 717 ASP A CA 1
ATOM 5648 C C . ASP A 1 717 ? -8.035 10.799 -13.824 1.00 98.50 717 ASP A C 1
ATOM 5650 O O . ASP A 1 717 ? -7.427 9.813 -14.260 1.00 98.50 717 ASP A O 1
ATOM 5654 N N . ILE A 1 718 ? -8.964 10.685 -12.866 1.00 98.19 718 ILE A N 1
ATOM 5655 C CA . ILE A 1 718 ? -9.227 9.457 -12.101 1.00 98.19 718 ILE A CA 1
ATOM 5656 C C . ILE A 1 718 ? -10.434 8.713 -12.683 1.00 98.19 718 ILE A C 1
ATOM 5658 O O . ILE A 1 718 ? -11.583 9.140 -12.588 1.00 98.19 718 ILE A O 1
ATOM 5662 N N . ASN A 1 719 ? -10.175 7.543 -13.261 1.00 93.75 719 ASN A N 1
ATOM 5663 C CA . ASN A 1 719 ? -11.149 6.715 -13.962 1.00 93.75 719 ASN A CA 1
ATOM 5664 C C . ASN A 1 719 ? -11.360 5.382 -13.227 1.00 93.75 719 ASN A C 1
ATOM 5666 O O . ASN A 1 719 ? -10.739 4.355 -13.524 1.00 93.75 719 ASN A O 1
ATOM 5670 N N . GLY A 1 720 ? -12.261 5.401 -12.241 1.00 91.62 720 GLY A N 1
ATOM 5671 C CA . GLY A 1 720 ? -12.542 4.253 -11.378 1.00 91.62 720 GLY A CA 1
ATOM 5672 C C . GLY A 1 720 ? -11.365 3.969 -10.447 1.00 91.62 720 GLY A C 1
ATOM 5673 O O . GLY A 1 720 ? -11.099 4.751 -9.544 1.00 91.62 720 GLY A O 1
ATOM 5674 N N . ILE A 1 721 ? -10.657 2.857 -10.668 1.00 93.81 721 ILE A N 1
ATOM 5675 C CA . ILE A 1 721 ? -9.439 2.515 -9.909 1.00 93.81 721 ILE A CA 1
ATOM 5676 C C . ILE A 1 721 ? -8.141 2.962 -10.594 1.00 93.81 721 ILE A C 1
ATOM 5678 O O . ILE A 1 721 ? -7.076 2.678 -10.058 1.00 93.81 721 ILE A O 1
ATOM 5682 N N . PHE A 1 722 ? -8.193 3.619 -11.760 1.00 97.75 722 PHE A N 1
ATOM 5683 C CA . PHE A 1 722 ? -7.005 3.991 -12.541 1.00 97.75 722 PHE A CA 1
ATOM 5684 C C . PHE A 1 722 ? -6.790 5.505 -12.620 1.00 97.75 722 PHE A C 1
ATOM 5686 O O . PHE A 1 722 ? -7.753 6.244 -12.803 1.00 97.75 722 PHE A O 1
ATOM 5693 N N . ALA A 1 723 ? -5.531 5.941 -12.586 1.00 98.12 723 ALA A N 1
ATOM 5694 C CA . ALA A 1 723 ? -5.116 7.301 -12.926 1.00 98.12 723 ALA A CA 1
ATOM 5695 C C . ALA A 1 723 ? -4.365 7.337 -14.267 1.00 98.12 723 ALA A C 1
ATOM 5697 O O . ALA A 1 723 ? -3.653 6.396 -14.633 1.00 98.12 723 ALA A O 1
ATOM 5698 N N . THR A 1 724 ? -4.515 8.457 -14.969 1.00 98.56 724 THR A N 1
ATOM 5699 C CA . THR A 1 724 ? -3.795 8.840 -16.197 1.00 98.56 724 THR A CA 1
ATOM 5700 C C . THR A 1 724 ? -3.510 10.336 -16.151 1.00 98.56 724 THR A C 1
ATOM 5702 O O . THR A 1 724 ? -4.335 11.077 -15.623 1.00 98.56 724 THR A O 1
ATOM 5705 N N . SER A 1 725 ? -2.401 10.807 -16.726 1.00 98.62 725 SER A N 1
ATOM 5706 C CA . SER A 1 725 ? -2.103 12.243 -16.795 1.00 98.62 725 SER A CA 1
ATOM 5707 C C . SER A 1 725 ? -1.879 12.714 -18.227 1.00 98.62 725 SER A C 1
ATOM 5709 O O . SER A 1 725 ? -1.014 12.197 -18.930 1.00 98.62 725 SER A O 1
ATOM 5711 N N . ARG A 1 726 ? -2.577 13.783 -18.628 1.00 98.06 726 ARG A N 1
ATOM 5712 C CA . ARG A 1 726 ? -2.278 14.527 -19.867 1.00 98.06 726 ARG A CA 1
ATOM 5713 C C . ARG A 1 726 ? -0.887 15.182 -19.873 1.00 98.06 726 ARG A C 1
ATOM 5715 O O . ARG A 1 726 ? -0.371 15.504 -20.935 1.00 98.06 726 ARG A O 1
ATOM 5722 N N . HIS A 1 727 ? -0.288 15.351 -18.694 1.00 98.44 727 HIS A N 1
ATOM 5723 C CA . HIS A 1 727 ? 1.024 15.965 -18.471 1.00 98.44 727 HIS A CA 1
ATOM 5724 C C . HIS A 1 727 ? 2.177 14.951 -18.473 1.00 98.44 727 HIS A C 1
ATOM 5726 O O . HIS A 1 727 ? 3.341 15.341 -18.568 1.00 98.44 727 HIS A O 1
ATOM 5732 N N . ILE A 1 728 ? 1.862 13.656 -18.357 1.00 98.25 728 ILE A N 1
ATOM 5733 C CA . ILE A 1 728 ? 2.820 12.544 -18.363 1.00 98.25 728 ILE A CA 1
ATOM 5734 C C . ILE A 1 728 ? 2.247 11.449 -19.285 1.00 98.25 728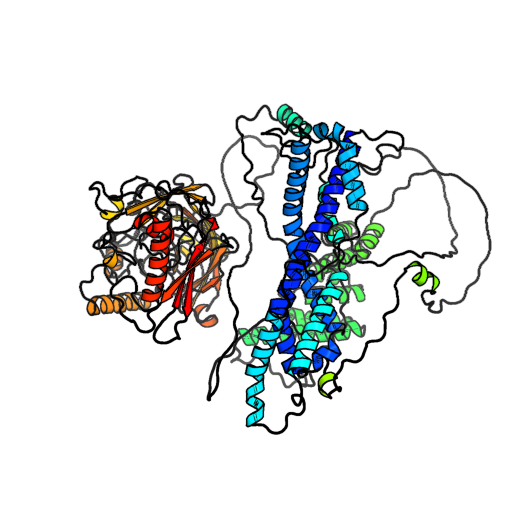 ILE A C 1
ATOM 5736 O O . ILE A 1 728 ? 1.647 10.487 -18.804 1.00 98.25 728 ILE A O 1
ATOM 5740 N N . PRO A 1 729 ? 2.346 11.609 -20.620 1.00 97.12 729 PRO A N 1
ATOM 5741 C CA . PRO A 1 729 ? 1.733 10.684 -21.571 1.00 97.12 729 PRO A CA 1
ATOM 5742 C C . PRO A 1 729 ? 2.345 9.281 -21.511 1.00 97.12 729 PRO A C 1
ATOM 5744 O O . PRO A 1 729 ? 3.528 9.122 -21.221 1.00 97.12 729 PRO A O 1
ATOM 5747 N N . GLY A 1 730 ? 1.557 8.259 -21.855 1.00 96.25 730 GLY A N 1
ATOM 5748 C CA . GLY A 1 730 ? 2.036 6.876 -21.931 1.00 96.25 730 GLY A CA 1
ATOM 5749 C C . GLY A 1 730 ? 2.111 6.131 -20.595 1.00 96.25 730 GLY A C 1
ATOM 5750 O O . GLY A 1 730 ? 2.674 5.033 -20.565 1.00 96.25 730 GLY A O 1
ATOM 5751 N N . VAL A 1 731 ? 1.543 6.685 -19.512 1.00 98.06 731 VAL A N 1
ATOM 5752 C CA . VAL A 1 731 ? 1.374 5.989 -18.224 1.00 98.06 731 VAL A CA 1
ATOM 5753 C C . VAL A 1 731 ? -0.094 5.851 -17.822 1.00 98.06 731 VAL A C 1
ATOM 5755 O O . VAL A 1 731 ? -0.900 6.772 -17.976 1.00 98.06 731 VAL A O 1
ATOM 5758 N N . ARG A 1 732 ? -0.424 4.697 -17.241 1.00 97.88 732 ARG A N 1
ATOM 5759 C CA . ARG A 1 732 ? -1.733 4.379 -16.673 1.00 97.88 732 ARG A CA 1
ATOM 5760 C C . ARG A 1 732 ? -1.588 3.319 -15.583 1.00 97.88 732 ARG A C 1
ATOM 5762 O O . ARG A 1 732 ? -1.312 2.157 -15.881 1.00 97.88 732 ARG A O 1
ATOM 5769 N N . PHE A 1 733 ? -1.845 3.684 -14.331 1.00 98.06 733 PHE A N 1
ATOM 5770 C CA . PHE A 1 733 ? -1.723 2.775 -13.185 1.00 98.06 733 PHE A CA 1
ATOM 5771 C C . PHE A 1 733 ? -2.991 2.714 -12.343 1.00 98.06 733 PHE A C 1
ATOM 5773 O O . PHE A 1 733 ? -3.769 3.663 -12.291 1.00 98.06 733 PHE A O 1
ATOM 5780 N N . ALA A 1 734 ? -3.210 1.566 -11.703 1.00 96.56 734 ALA A N 1
ATOM 5781 C CA . ALA A 1 734 ? -4.195 1.442 -10.641 1.00 96.56 734 ALA A CA 1
ATOM 5782 C C . ALA A 1 734 ? -3.671 2.131 -9.373 1.00 96.56 734 ALA A C 1
ATOM 5784 O O . ALA A 1 734 ? -2.498 1.960 -9.029 1.00 96.56 734 ALA A O 1
ATOM 5785 N N . GLY A 1 735 ? -4.534 2.904 -8.715 1.00 94.75 735 GLY A N 1
ATOM 5786 C CA . GLY A 1 735 ? -4.196 3.688 -7.532 1.00 94.75 735 GLY A CA 1
ATOM 5787 C C . GLY A 1 735 ? -4.021 2.841 -6.273 1.00 94.75 735 GLY A C 1
ATOM 5788 O O . GLY A 1 735 ? -4.800 1.921 -6.012 1.00 94.75 735 GLY A O 1
ATOM 5789 N N . VAL A 1 736 ? -2.998 3.181 -5.493 1.00 97.00 736 VAL A N 1
ATOM 5790 C CA . VAL A 1 736 ? -2.804 2.718 -4.116 1.00 97.00 736 VAL A CA 1
ATOM 5791 C C . VAL A 1 736 ? -3.408 3.791 -3.207 1.00 97.00 736 VAL A C 1
ATOM 5793 O O . VAL A 1 736 ? -2.726 4.731 -2.813 1.00 97.00 736 VAL A O 1
ATOM 5796 N N . THR A 1 737 ? -4.719 3.733 -2.974 1.00 97.25 737 THR A N 1
ATOM 5797 C CA . THR A 1 737 ? -5.467 4.846 -2.361 1.00 97.25 737 THR A CA 1
ATOM 5798 C C . THR A 1 737 ? -5.425 4.796 -0.830 1.00 97.25 737 THR A C 1
ATOM 5800 O O . THR A 1 737 ? -5.881 3.810 -0.246 1.00 97.25 737 THR A O 1
ATOM 5803 N N . HIS A 1 738 ? -4.909 5.853 -0.196 1.00 98.31 738 HIS A N 1
ATOM 5804 C CA . HIS A 1 738 ? -4.592 5.969 1.240 1.00 98.31 738 HIS A CA 1
ATOM 5805 C C . HIS A 1 738 ? -4.762 7.425 1.733 1.00 98.31 738 HIS A C 1
ATOM 5807 O O . HIS A 1 738 ? -4.882 8.327 0.905 1.00 98.31 738 HIS A O 1
ATOM 5813 N N . PRO A 1 739 ? -4.782 7.689 3.051 1.00 98.38 739 PRO A N 1
ATOM 5814 C CA . PRO A 1 739 ? -4.478 9.007 3.599 1.00 98.38 739 PRO A CA 1
ATOM 5815 C C . PRO A 1 739 ? -2.961 9.152 3.827 1.00 98.38 739 PRO A C 1
ATOM 5817 O O . PRO A 1 739 ? -2.351 8.263 4.425 1.00 98.38 739 PRO A O 1
ATOM 5820 N N . GLY A 1 740 ? -2.360 10.268 3.412 1.00 98.06 740 GLY A N 1
ATOM 5821 C CA . GLY A 1 740 ? -1.019 10.667 3.862 1.00 98.06 740 GLY A CA 1
ATOM 5822 C C . GLY A 1 740 ? -1.009 11.015 5.354 1.00 98.06 740 GLY A C 1
ATOM 5823 O O . GLY A 1 740 ? -0.160 10.541 6.122 1.00 98.06 740 GLY A O 1
ATOM 5824 N N . LEU A 1 741 ? -2.055 11.735 5.787 1.00 98.69 741 LEU A N 1
ATOM 5825 C CA . LEU A 1 741 ? -2.226 12.248 7.145 1.00 98.69 741 LEU A CA 1
ATOM 5826 C C . LEU A 1 741 ? -3.397 11.598 7.896 1.00 98.69 741 LEU A C 1
ATOM 5828 O O . LEU A 1 741 ? -4.561 11.930 7.665 1.00 98.69 741 LEU A O 1
ATOM 5832 N N . ILE A 1 742 ? -3.092 10.749 8.884 1.00 98.75 742 ILE A N 1
ATOM 5833 C CA . ILE A 1 742 ? -4.065 10.205 9.853 1.00 98.75 742 ILE A CA 1
ATOM 5834 C C . ILE A 1 742 ? -3.435 10.032 11.248 1.00 98.75 742 ILE A C 1
ATOM 5836 O O . ILE A 1 742 ? -2.303 9.564 11.375 1.00 98.75 742 ILE A O 1
ATOM 5840 N N . GLY A 1 743 ? -4.148 10.404 12.318 1.00 98.50 743 GLY A N 1
ATOM 5841 C CA . GLY A 1 743 ? -3.637 10.258 13.689 1.00 98.50 743 GLY A CA 1
ATOM 5842 C C . GLY A 1 743 ? -4.610 10.650 14.805 1.00 98.50 743 GLY A C 1
ATOM 5843 O O . GLY A 1 743 ? -5.673 11.222 14.563 1.00 98.50 743 GLY A O 1
ATOM 5844 N N . THR A 1 744 ? -4.237 10.332 16.045 1.00 98.69 744 THR A N 1
ATOM 5845 C CA . THR A 1 744 ? -4.952 10.708 17.282 1.00 98.69 744 THR A CA 1
ATOM 5846 C C . THR A 1 744 ? -4.483 12.068 17.806 1.00 98.69 744 THR A C 1
ATOM 5848 O O . THR A 1 744 ? -3.364 12.498 17.524 1.00 98.69 744 THR A O 1
ATOM 5851 N N . ALA A 1 745 ? -5.295 12.779 18.591 1.00 98.62 745 ALA A N 1
ATOM 5852 C CA . ALA A 1 745 ? -4.846 14.048 19.172 1.00 98.62 745 ALA A CA 1
ATOM 5853 C C . ALA A 1 745 ? -3.768 13.823 20.263 1.00 98.62 745 ALA A C 1
ATOM 5855 O O . ALA A 1 745 ? -3.890 12.889 21.064 1.00 98.62 745 ALA A O 1
ATOM 5856 N N . PRO A 1 746 ? -2.719 14.668 20.326 1.00 98.69 746 PRO A N 1
ATOM 5857 C CA . PRO A 1 746 ? -1.657 14.550 21.326 1.00 98.69 746 PRO A CA 1
ATOM 5858 C C . PRO A 1 746 ? -2.115 14.992 22.719 1.00 98.69 746 PRO A C 1
ATOM 5860 O O . PRO A 1 746 ? -3.005 15.830 22.855 1.00 98.69 746 PRO A O 1
ATOM 5863 N N . SER A 1 747 ? -1.427 14.516 23.759 1.00 98.62 747 SER A N 1
ATOM 5864 C CA . SER A 1 747 ? -1.477 15.153 25.080 1.00 98.62 747 SER A CA 1
ATOM 5865 C C . SER A 1 747 ? -0.722 16.491 25.068 1.00 98.62 747 SER A C 1
ATOM 5867 O O . SER A 1 747 ? 0.129 16.736 24.209 1.00 98.62 747 SER A O 1
ATOM 5869 N N . ALA A 1 748 ? -0.983 17.355 26.054 1.00 98.50 748 ALA A N 1
ATOM 5870 C CA . ALA A 1 748 ? -0.267 18.627 26.196 1.00 98.50 748 ALA A CA 1
ATOM 5871 C C . ALA A 1 748 ? 1.257 18.445 26.380 1.00 98.50 748 ALA A C 1
ATOM 5873 O O . ALA A 1 748 ? 2.043 19.234 25.863 1.00 98.50 748 ALA A O 1
ATOM 5874 N N . GLU A 1 749 ? 1.681 17.381 27.069 1.00 98.50 749 GLU A N 1
ATOM 5875 C CA . GLU A 1 749 ? 3.097 17.044 27.275 1.00 98.50 749 GLU A CA 1
ATOM 5876 C C . GLU A 1 749 ? 3.777 16.560 25.983 1.00 98.50 749 GLU A C 1
ATOM 5878 O O . GLU A 1 749 ? 4.907 16.956 25.681 1.00 98.50 749 GLU A O 1
ATOM 5883 N N . LEU A 1 750 ? 3.069 15.765 25.173 1.00 98.44 750 LEU A N 1
ATOM 5884 C CA . LEU A 1 750 ? 3.559 15.311 23.873 1.00 98.44 750 LEU A CA 1
ATOM 5885 C C . LEU A 1 750 ? 3.686 16.489 22.892 1.00 98.44 750 LEU A C 1
ATOM 5887 O O . LEU A 1 750 ? 4.730 16.655 22.265 1.00 98.44 750 LEU A O 1
ATOM 5891 N N . LEU A 1 751 ? 2.679 17.369 22.845 1.00 98.75 751 LEU A N 1
ATOM 5892 C CA . LEU A 1 751 ? 2.718 18.612 22.070 1.00 98.75 751 LEU A CA 1
ATOM 5893 C C . LEU A 1 751 ? 3.893 19.518 22.478 1.00 98.75 751 LEU A C 1
ATOM 5895 O O . LEU A 1 751 ? 4.632 20.005 21.621 1.00 98.75 751 LEU A O 1
ATOM 5899 N N . ALA A 1 752 ? 4.103 19.723 23.782 1.00 98.56 752 ALA A N 1
ATOM 5900 C CA . ALA A 1 752 ? 5.225 20.514 24.285 1.00 98.56 752 ALA A CA 1
ATOM 5901 C C . ALA A 1 752 ? 6.585 19.897 23.902 1.00 98.56 752 ALA A C 1
ATOM 5903 O O . ALA A 1 752 ? 7.519 20.621 23.551 1.00 98.56 752 ALA A O 1
ATOM 5904 N N . THR A 1 753 ? 6.683 18.564 23.907 1.00 98.56 753 THR A N 1
ATOM 5905 C CA . THR A 1 753 ? 7.880 17.820 23.482 1.00 98.56 753 THR A CA 1
ATOM 5906 C C . THR A 1 753 ? 8.185 18.029 21.996 1.00 98.56 753 THR A C 1
ATOM 5908 O O . THR A 1 753 ? 9.346 18.239 21.636 1.00 98.56 753 THR A O 1
ATOM 5911 N N . TRP A 1 754 ? 7.161 18.025 21.137 1.00 98.62 754 TRP A N 1
ATOM 5912 C CA . TRP A 1 754 ? 7.283 18.310 19.703 1.00 98.62 754 TRP A CA 1
ATOM 5913 C C . TRP A 1 754 ? 7.755 19.740 19.439 1.00 98.62 754 TRP A C 1
ATOM 5915 O O . TRP A 1 754 ? 8.816 19.945 18.849 1.00 98.62 754 TRP A O 1
ATOM 5925 N N . ASN A 1 755 ? 7.017 20.726 19.957 1.00 98.56 755 ASN A N 1
ATOM 5926 C CA . ASN A 1 755 ? 7.323 22.144 19.770 1.00 98.56 755 ASN A CA 1
ATOM 5927 C C . ASN A 1 755 ? 8.741 22.485 20.249 1.00 98.56 755 ASN A C 1
ATOM 5929 O O . ASN A 1 755 ? 9.452 23.245 19.591 1.00 98.56 755 ASN A O 1
ATOM 5933 N N . LYS A 1 756 ? 9.178 21.881 21.365 1.00 98.50 756 LYS A N 1
ATOM 5934 C CA . LYS A 1 756 ? 10.544 22.020 21.870 1.00 98.50 756 LYS A CA 1
ATOM 5935 C C . LYS A 1 756 ? 11.578 21.454 20.892 1.00 98.50 756 LYS A C 1
ATOM 5937 O O . LYS A 1 756 ? 12.436 22.207 20.444 1.00 98.50 756 LYS A O 1
ATOM 5942 N N . ARG A 1 757 ? 11.519 20.158 20.559 1.00 98.31 757 ARG A N 1
ATOM 5943 C CA . ARG A 1 757 ? 12.579 19.501 19.762 1.00 98.31 757 ARG A CA 1
ATOM 5944 C C . ARG A 1 757 ? 12.675 20.052 18.337 1.00 98.31 757 ARG A C 1
ATOM 5946 O O . ARG A 1 757 ? 13.763 20.143 17.778 1.00 98.31 757 ARG A O 1
ATOM 5953 N N . GLU A 1 758 ? 11.541 20.441 17.758 1.00 98.12 758 GLU A N 1
ATOM 5954 C CA . GLU A 1 758 ? 11.470 21.016 16.412 1.00 98.12 758 GLU A CA 1
ATOM 5955 C C . GLU A 1 758 ? 11.985 22.469 16.417 1.00 98.12 758 GLU A C 1
ATOM 5957 O O . GLU A 1 758 ? 12.745 22.849 15.527 1.00 98.12 758 GLU A O 1
ATOM 5962 N N . GLY A 1 759 ? 11.702 23.248 17.470 1.00 97.12 759 GLY A N 1
ATOM 5963 C CA . GLY A 1 759 ? 12.319 24.561 17.696 1.00 97.12 759 GLY A CA 1
ATOM 5964 C C . GLY A 1 759 ? 13.830 24.500 17.967 1.00 97.12 759 GLY A C 1
ATOM 5965 O O . GLY A 1 759 ? 14.584 25.336 17.464 1.00 97.12 759 GLY A O 1
ATOM 5966 N N . GLU A 1 760 ? 14.298 23.490 18.706 1.00 97.94 760 GLU A N 1
ATOM 5967 C CA . GLU A 1 760 ? 15.727 23.222 18.929 1.00 97.94 760 GLU A CA 1
ATOM 5968 C C . GLU A 1 760 ? 16.444 22.867 17.612 1.00 97.94 760 GLU A C 1
ATOM 5970 O O . GLU A 1 760 ? 17.529 23.391 17.354 1.00 97.94 760 GLU A O 1
ATOM 5975 N N . LEU A 1 761 ? 15.818 22.074 16.731 1.00 97.50 761 LEU A N 1
ATOM 5976 C CA . LEU A 1 761 ? 16.339 21.766 15.391 1.00 97.50 761 LEU A CA 1
ATOM 5977 C C . LEU A 1 761 ? 16.425 23.013 14.495 1.00 97.50 761 LEU A C 1
ATOM 5979 O O . LEU A 1 761 ? 17.464 23.251 13.880 1.00 97.50 761 LEU A O 1
ATOM 5983 N N . ILE A 1 762 ? 15.372 23.838 14.452 1.00 96.06 762 ILE A N 1
ATOM 5984 C CA . ILE A 1 762 ? 15.379 25.114 13.711 1.00 96.06 762 ILE A CA 1
ATOM 5985 C C . ILE A 1 762 ? 16.504 26.021 14.229 1.00 96.06 762 ILE A C 1
ATOM 5987 O O . ILE A 1 762 ? 17.268 26.573 13.441 1.00 96.06 762 ILE A O 1
ATOM 5991 N N . THR A 1 763 ? 16.668 26.115 15.551 1.00 96.44 763 THR A N 1
ATOM 5992 C CA . THR A 1 763 ? 17.735 26.911 16.181 1.00 96.44 763 THR A CA 1
ATOM 5993 C C . THR A 1 763 ? 19.133 26.388 15.828 1.00 96.44 763 THR A C 1
ATOM 5995 O O . THR A 1 763 ? 20.045 27.182 15.603 1.00 96.44 763 THR A O 1
ATOM 5998 N N . ALA A 1 764 ? 19.315 25.067 15.743 1.00 96.81 764 ALA A N 1
ATOM 5999 C CA . ALA A 1 764 ? 20.594 24.443 15.403 1.00 96.81 764 ALA A CA 1
ATOM 6000 C C . ALA A 1 764 ? 20.967 24.569 13.912 1.00 96.81 764 ALA A C 1
ATOM 6002 O O . ALA A 1 764 ? 22.154 24.609 13.583 1.00 96.81 764 ALA A O 1
ATOM 6003 N N . CYS A 1 765 ? 19.981 24.629 13.012 1.00 93.25 765 CYS A N 1
ATOM 6004 C CA . CYS A 1 765 ? 20.202 24.745 11.566 1.00 93.25 765 CYS A CA 1
ATOM 6005 C C . CYS A 1 765 ? 20.140 26.186 11.029 1.00 93.25 765 CYS A C 1
ATOM 6007 O O . CYS A 1 765 ? 20.662 26.439 9.942 1.00 93.25 765 CYS A O 1
ATOM 6009 N N . GLY A 1 766 ? 19.527 27.115 11.766 1.00 91.69 766 GLY A N 1
ATOM 6010 C CA . GLY A 1 766 ? 19.321 28.500 11.342 1.00 91.69 766 GLY A CA 1
ATOM 6011 C C . GLY A 1 766 ? 18.333 28.642 10.177 1.00 91.69 766 GLY A C 1
ATOM 6012 O O . GLY A 1 766 ? 17.504 27.768 9.920 1.00 91.69 766 GLY A O 1
ATOM 6013 N N . GLU A 1 767 ? 18.432 29.759 9.455 1.00 85.19 767 GLU A N 1
ATOM 6014 C CA . GLU A 1 767 ? 17.609 30.063 8.276 1.00 85.19 767 GLU A CA 1
ATOM 6015 C C . GLU A 1 767 ? 17.999 29.168 7.082 1.00 85.19 767 GLU A C 1
ATOM 6017 O O . GLU A 1 767 ? 18.781 29.545 6.209 1.00 85.19 767 GLU A O 1
ATOM 6022 N N . SER A 1 768 ? 17.469 27.942 7.057 1.00 89.56 768 SER A N 1
ATOM 6023 C CA . SER A 1 768 ? 17.622 27.019 5.929 1.00 89.56 768 SER A CA 1
ATOM 6024 C C . SER A 1 768 ? 16.509 27.196 4.898 1.00 89.56 768 SER A C 1
ATOM 6026 O O . SER A 1 768 ? 15.342 27.358 5.249 1.00 89.56 768 SER A O 1
ATOM 6028 N N . VAL A 1 769 ? 16.872 27.096 3.617 1.00 90.75 769 VAL A N 1
ATOM 6029 C CA . VAL A 1 769 ? 15.937 27.050 2.484 1.00 90.75 769 VAL A CA 1
ATOM 6030 C C . VAL A 1 769 ? 16.183 25.752 1.702 1.00 90.75 769 VAL A C 1
ATOM 6032 O O . VAL A 1 769 ? 17.287 25.590 1.172 1.00 90.75 769 VAL A O 1
ATOM 6035 N N . PRO A 1 770 ? 15.223 24.807 1.622 1.00 91.50 770 PRO A N 1
ATOM 6036 C CA . PRO A 1 770 ? 13.941 24.799 2.335 1.00 91.50 770 PRO A CA 1
ATOM 6037 C C . PRO A 1 770 ? 14.106 24.700 3.868 1.00 91.50 770 PRO A C 1
ATOM 6039 O O . PRO A 1 770 ? 15.171 24.264 4.323 1.00 91.50 770 PRO A O 1
ATOM 6042 N N . PRO A 1 771 ? 13.077 25.070 4.659 1.00 92.06 771 PRO A N 1
ATOM 6043 C CA . PRO A 1 771 ? 13.086 24.939 6.118 1.00 92.06 771 PRO A CA 1
ATOM 6044 C C . PRO A 1 771 ? 13.301 23.495 6.591 1.00 92.06 771 PRO A C 1
ATOM 6046 O O . PRO A 1 771 ? 12.845 22.551 5.952 1.00 92.06 771 PRO A O 1
ATOM 6049 N N . VAL A 1 772 ? 13.964 23.318 7.740 1.00 93.50 772 VAL A N 1
ATOM 6050 C CA . VAL A 1 772 ? 14.220 21.983 8.332 1.00 93.50 772 VAL A CA 1
ATOM 6051 C C . VAL A 1 772 ? 13.052 21.438 9.161 1.00 93.50 772 VAL A C 1
ATOM 6053 O O . VAL A 1 772 ? 12.943 20.232 9.350 1.00 93.50 772 VAL A O 1
ATOM 6056 N N . ALA A 1 773 ? 12.196 22.327 9.664 1.00 94.94 773 ALA A N 1
ATOM 6057 C CA . ALA A 1 773 ? 10.932 22.042 10.335 1.00 94.94 773 ALA A CA 1
ATOM 6058 C C . ALA A 1 773 ? 10.077 23.322 10.324 1.00 94.94 773 ALA A C 1
ATOM 6060 O O . ALA A 1 773 ? 10.591 24.411 10.055 1.00 94.94 773 ALA A O 1
ATOM 6061 N N . PHE A 1 774 ? 8.788 23.203 10.649 1.00 94.19 774 PHE A N 1
ATOM 6062 C CA . PHE A 1 774 ? 7.870 24.341 10.748 1.00 94.19 774 PHE A CA 1
ATOM 6063 C C . PHE A 1 774 ? 7.373 24.494 12.196 1.00 94.19 774 PHE A C 1
ATOM 6065 O O . PHE A 1 774 ? 6.722 23.572 12.697 1.00 94.19 774 PHE A O 1
ATOM 6072 N N . PRO A 1 775 ? 7.640 25.627 12.874 1.00 95.12 775 PRO A N 1
ATOM 6073 C CA . PRO A 1 775 ? 7.157 25.865 14.233 1.00 95.12 775 PRO A CA 1
ATOM 6074 C C . PRO A 1 775 ? 5.634 26.101 14.241 1.00 95.12 775 PRO A C 1
ATOM 6076 O O . PRO A 1 775 ? 5.042 26.299 13.172 1.00 95.12 775 PRO A O 1
ATOM 6079 N N . PRO A 1 776 ? 4.979 26.116 15.421 1.00 97.62 776 PRO A N 1
ATOM 6080 C CA . PRO A 1 776 ? 3.619 26.631 15.561 1.00 97.62 776 PRO A CA 1
ATOM 6081 C C . PRO A 1 776 ? 3.460 27.983 14.855 1.00 97.62 776 PRO A C 1
ATOM 6083 O O . PRO A 1 776 ? 4.249 28.903 15.063 1.00 97.62 776 PRO A O 1
ATOM 6086 N N . GLU A 1 777 ? 2.451 28.074 13.992 1.00 96.38 777 GLU A N 1
ATOM 6087 C CA . GLU A 1 777 ? 2.217 29.222 13.115 1.00 96.38 777 GLU A CA 1
ATOM 6088 C C . GLU A 1 777 ? 0.793 29.744 13.350 1.00 96.38 777 GLU A C 1
ATOM 6090 O O . GLU A 1 777 ? -0.164 29.083 12.918 1.00 96.38 777 GLU A O 1
ATOM 6095 N N . PRO A 1 778 ? 0.627 30.898 14.026 1.00 97.00 778 PRO A N 1
ATOM 6096 C CA . PRO A 1 778 ? -0.672 31.534 14.208 1.00 97.00 778 PRO A CA 1
ATOM 6097 C C . PRO A 1 778 ? -1.320 31.992 12.896 1.00 97.00 778 PRO A C 1
ATOM 6099 O O . PRO A 1 778 ? -2.549 32.034 12.802 1.00 97.00 778 PRO A O 1
ATOM 6102 N N . ILE A 1 779 ? -0.526 32.330 11.873 1.00 97.19 779 ILE A N 1
ATOM 6103 C CA . ILE A 1 779 ? -1.042 32.761 10.571 1.00 97.19 779 ILE A CA 1
ATOM 6104 C C . ILE A 1 779 ? -1.794 31.597 9.915 1.00 97.19 779 ILE A C 1
ATOM 6106 O O . ILE A 1 779 ? -1.292 30.480 9.793 1.00 97.19 779 ILE A O 1
ATOM 6110 N N . ASN A 1 780 ? -3.039 31.863 9.515 1.00 97.00 780 ASN A N 1
ATOM 6111 C CA . ASN A 1 780 ? -3.979 30.877 8.976 1.00 97.00 780 ASN A CA 1
ATOM 6112 C C . ASN A 1 780 ? -4.191 29.620 9.855 1.00 97.00 780 ASN A C 1
ATOM 6114 O O . ASN A 1 780 ? -4.645 28.595 9.340 1.00 97.00 780 ASN A O 1
ATOM 6118 N N . ALA A 1 781 ? -3.917 29.672 11.164 1.00 97.50 781 ALA A N 1
ATOM 6119 C CA . ALA A 1 781 ? -4.357 28.623 12.083 1.00 97.50 781 ALA A CA 1
ATOM 6120 C C . ALA A 1 781 ? -5.895 28.537 12.073 1.00 97.50 781 ALA A C 1
ATOM 6122 O O . ALA A 1 781 ? -6.584 29.552 12.178 1.00 97.50 781 ALA A O 1
ATOM 6123 N N . TYR A 1 782 ? -6.435 27.328 11.914 1.00 97.31 782 TYR A N 1
ATOM 6124 C CA . TYR A 1 782 ? -7.858 27.091 11.702 1.00 97.31 782 TYR A CA 1
ATOM 6125 C C . TYR A 1 782 ? -8.395 25.947 12.560 1.00 97.31 782 TYR A C 1
ATOM 6127 O O . TYR A 1 782 ? -7.807 24.864 12.627 1.00 97.31 782 TYR A O 1
ATOM 6135 N N . VAL A 1 783 ? -9.553 26.207 13.166 1.00 96.62 783 VAL A N 1
ATOM 6136 C CA . VAL A 1 783 ? -10.339 25.289 13.993 1.00 96.62 783 VAL A CA 1
ATOM 6137 C C . VAL A 1 783 ? -11.810 25.562 13.659 1.00 96.62 783 VAL A C 1
ATOM 6139 O O . VAL A 1 783 ? -12.344 26.613 14.002 1.00 96.62 783 VAL A O 1
ATOM 6142 N N . GLY A 1 784 ? -12.455 24.660 12.920 1.00 93.00 784 GLY A N 1
ATOM 6143 C CA . GLY A 1 784 ? -13.819 24.793 12.389 1.00 93.00 784 GLY A CA 1
ATOM 6144 C C . GLY A 1 784 ? -14.932 24.479 13.397 1.00 93.00 784 GLY A C 1
ATOM 6145 O O . GLY A 1 784 ? -16.023 24.066 12.993 1.00 93.00 784 GLY A O 1
ATOM 6146 N N . GLN A 1 785 ? -14.646 24.623 14.690 1.00 92.44 785 GLN A N 1
ATOM 6147 C CA . GLN A 1 785 ? -15.522 24.377 15.833 1.00 92.44 785 GLN A CA 1
ATOM 6148 C C . GLN A 1 785 ? -15.749 25.701 16.582 1.00 92.44 785 GLN A C 1
ATOM 6150 O O . GLN A 1 785 ? -14.834 26.513 16.702 1.00 92.44 785 GLN A O 1
ATOM 6155 N N . ASP A 1 786 ? -16.959 25.935 17.095 1.00 91.50 786 ASP A N 1
ATOM 6156 C CA . ASP A 1 786 ? -17.298 27.189 17.782 1.00 91.50 786 ASP A CA 1
ATOM 6157 C C . ASP A 1 786 ? -16.659 27.237 19.185 1.00 91.50 786 ASP A C 1
ATOM 6159 O O . ASP A 1 786 ? -17.199 26.691 20.148 1.00 91.50 786 ASP A O 1
ATOM 6163 N N . LEU A 1 787 ? -15.490 27.877 19.291 1.00 94.88 787 LEU A N 1
ATOM 6164 C CA . LEU A 1 787 ? -14.670 27.949 20.506 1.00 94.88 787 LEU A CA 1
ATOM 6165 C C . LEU A 1 787 ? -14.548 29.375 21.083 1.00 94.88 787 LEU A C 1
ATOM 6167 O O . LEU A 1 787 ? -14.696 30.355 20.347 1.00 94.88 787 LEU A O 1
ATOM 6171 N N . PRO A 1 788 ? -14.224 29.514 22.386 1.00 96.38 788 PRO A N 1
ATOM 6172 C CA . PRO A 1 788 ? -13.843 30.795 22.979 1.00 96.38 788 PRO A CA 1
ATOM 6173 C C . PRO A 1 788 ? -12.608 31.413 22.287 1.00 96.38 788 PRO A C 1
ATOM 6175 O O . PRO A 1 788 ? -11.677 30.673 21.949 1.00 96.38 788 PRO A O 1
ATOM 6178 N N . PRO A 1 789 ? -12.546 32.747 22.090 1.00 95.50 789 PRO A N 1
ATOM 6179 C CA . PRO A 1 789 ? -11.441 33.393 21.371 1.00 95.50 789 PRO A CA 1
ATOM 6180 C C . PRO A 1 789 ? -10.056 33.154 21.986 1.00 95.50 789 PRO A C 1
ATOM 6182 O O . PRO A 1 789 ? -9.082 33.024 21.254 1.00 95.50 789 PRO A O 1
ATOM 6185 N N . ASP A 1 790 ? -9.975 33.054 23.312 1.00 96.75 790 ASP A N 1
ATOM 6186 C CA . ASP A 1 790 ? -8.762 32.748 24.075 1.00 96.75 790 ASP A CA 1
ATOM 6187 C C . ASP A 1 790 ? -8.253 31.318 23.824 1.00 96.75 790 ASP A C 1
ATOM 6189 O O . ASP A 1 790 ? -7.048 31.105 23.684 1.00 96.75 790 ASP A O 1
ATOM 6193 N N . VAL A 1 791 ? -9.160 30.348 23.671 1.00 96.88 791 VAL A N 1
ATOM 6194 C CA . VAL A 1 791 ? -8.815 28.965 23.303 1.00 96.88 791 VAL A CA 1
ATOM 6195 C C . VAL A 1 791 ? -8.339 28.900 21.849 1.00 96.88 791 VAL A C 1
ATOM 6197 O O . VAL A 1 791 ? -7.358 28.218 21.559 1.00 96.88 791 VAL A O 1
ATOM 6200 N N . ILE A 1 792 ? -8.966 29.653 20.937 1.00 96.06 792 ILE A N 1
ATOM 6201 C CA . ILE A 1 792 ? -8.514 29.765 19.539 1.00 96.06 792 ILE A CA 1
ATOM 6202 C C . ILE A 1 792 ? -7.125 30.421 19.471 1.00 96.06 792 ILE A C 1
ATOM 6204 O O . ILE A 1 792 ? -6.241 29.913 18.782 1.00 96.06 792 ILE A O 1
ATOM 6208 N N . GLU A 1 793 ? -6.898 31.509 20.213 1.00 97.00 793 GLU A N 1
ATOM 6209 C CA . GLU A 1 793 ? -5.602 32.193 20.285 1.00 97.00 793 GLU A CA 1
ATOM 6210 C C . GLU A 1 793 ? -4.506 31.286 20.872 1.00 97.00 793 GLU A C 1
ATOM 6212 O O . GLU A 1 793 ? -3.377 31.289 20.375 1.00 97.00 793 GLU A O 1
ATOM 6217 N N . LYS A 1 794 ? -4.838 30.462 21.875 1.00 97.75 794 LYS A N 1
ATOM 6218 C CA . LYS A 1 794 ? -3.944 29.425 22.405 1.00 97.75 794 LYS A CA 1
ATOM 6219 C C . LYS A 1 794 ? -3.602 28.380 21.339 1.00 97.75 794 LYS A C 1
ATOM 6221 O O . LYS A 1 794 ? -2.424 28.176 21.058 1.00 97.75 794 LYS A O 1
ATOM 6226 N N . ILE A 1 795 ? -4.602 27.768 20.696 1.00 98.00 795 ILE A N 1
ATOM 6227 C CA . ILE A 1 795 ? -4.392 26.751 19.647 1.00 98.00 795 ILE A CA 1
ATOM 6228 C C . ILE A 1 795 ? -3.560 27.318 18.484 1.00 98.00 795 ILE A C 1
ATOM 6230 O O . ILE A 1 795 ? -2.720 26.609 17.932 1.00 98.00 795 ILE A O 1
ATOM 6234 N N . ALA A 1 796 ? -3.736 28.594 18.134 1.00 97.25 796 ALA A N 1
ATOM 6235 C CA . ALA A 1 796 ? -2.949 29.258 17.097 1.00 97.25 796 ALA A CA 1
ATOM 6236 C C . ALA A 1 796 ? -1.464 29.436 17.478 1.00 97.25 796 ALA A C 1
ATOM 6238 O O . ALA A 1 796 ? -0.598 29.309 16.615 1.00 97.25 796 ALA A O 1
ATOM 6239 N N . LYS A 1 797 ? -1.158 29.710 18.755 1.00 97.81 797 LYS A N 1
ATOM 6240 C CA . LYS A 1 797 ? 0.215 29.907 19.264 1.00 97.81 797 LYS A CA 1
ATOM 6241 C C . LYS A 1 797 ? 0.941 28.613 19.627 1.00 97.81 797 LYS A C 1
ATOM 6243 O O . LYS A 1 797 ? 2.155 28.539 19.476 1.00 97.81 797 LYS A O 1
ATOM 6248 N N . GLU A 1 798 ? 0.218 27.628 20.150 1.00 98.06 798 GLU A N 1
ATOM 6249 C CA . GLU A 1 798 ? 0.784 26.402 20.730 1.00 98.06 798 GLU A CA 1
ATOM 6250 C C . GLU A 1 798 ? 0.566 25.168 19.842 1.00 98.06 798 GLU A C 1
ATOM 6252 O O . GLU A 1 798 ? 1.286 24.181 19.979 1.00 98.06 798 GLU A O 1
ATOM 6257 N N . GLY A 1 799 ? -0.408 25.196 18.928 1.00 98.31 799 GLY A N 1
ATOM 6258 C CA . GLY A 1 799 ? -0.759 24.057 18.083 1.00 98.31 799 GLY A CA 1
ATOM 6259 C C . GLY A 1 799 ? 0.325 23.723 17.061 1.00 98.31 799 GLY A C 1
ATOM 6260 O O . GLY A 1 799 ? 0.680 24.542 16.210 1.00 98.31 799 GLY A O 1
ATOM 6261 N N . ALA A 1 800 ? 0.818 22.486 17.105 1.00 98.69 800 ALA A N 1
ATOM 6262 C CA . ALA A 1 800 ? 1.859 22.021 16.200 1.00 98.69 800 ALA A CA 1
ATOM 6263 C C . ALA A 1 800 ? 1.358 21.982 14.750 1.00 98.69 800 ALA A C 1
ATOM 6265 O O . ALA A 1 800 ? 0.198 21.650 14.470 1.00 98.69 800 ALA A O 1
ATOM 6266 N N . ARG A 1 801 ? 2.255 22.274 13.802 1.00 98.50 801 ARG A N 1
ATOM 6267 C CA . ARG A 1 801 ? 1.988 22.069 12.373 1.00 98.50 801 ARG A CA 1
ATOM 6268 C C . ARG A 1 801 ? 1.771 20.587 12.098 1.00 98.50 801 ARG A C 1
ATOM 6270 O O . ARG A 1 801 ? 2.477 19.736 12.644 1.00 98.50 801 ARG A O 1
ATOM 6277 N N . THR A 1 802 ? 0.829 20.286 11.213 1.00 98.44 802 THR A N 1
ATOM 6278 C CA . THR A 1 802 ? 0.507 18.905 10.834 1.00 98.44 802 THR A CA 1
ATOM 6279 C C . THR A 1 802 ? 1.552 18.267 9.908 1.00 98.44 802 THR A C 1
ATOM 6281 O O . THR A 1 802 ? 1.524 17.057 9.753 1.00 98.44 802 THR A O 1
ATOM 6284 N N . VAL A 1 803 ? 2.473 19.073 9.353 1.00 97.56 803 VAL A N 1
ATOM 6285 C CA . VAL A 1 803 ? 3.394 18.719 8.255 1.00 97.56 803 VAL A CA 1
ATOM 6286 C C . VAL A 1 803 ? 4.255 17.467 8.497 1.00 97.56 803 VAL A C 1
ATOM 6288 O O . VAL A 1 803 ? 4.375 16.693 7.560 1.00 97.56 803 VAL A O 1
ATOM 6291 N N . PRO A 1 804 ? 4.861 17.216 9.677 1.00 97.69 804 PRO A N 1
ATOM 6292 C CA . PRO A 1 804 ? 5.581 15.967 9.901 1.00 97.69 804 PRO A CA 1
ATOM 6293 C C . PRO A 1 804 ? 4.747 14.955 10.698 1.00 97.69 804 PRO A C 1
ATOM 6295 O O . PRO A 1 804 ? 4.066 15.303 11.672 1.00 97.69 804 PRO A O 1
ATOM 6298 N N . GLY A 1 805 ? 4.886 13.680 10.341 1.00 97.44 805 GLY A N 1
ATOM 6299 C CA . GLY A 1 805 ? 4.471 12.542 11.155 1.00 97.44 805 GLY A CA 1
ATOM 6300 C C . GLY A 1 805 ? 5.292 12.417 12.438 1.00 97.44 805 GLY A C 1
ATOM 6301 O O . GLY A 1 805 ? 6.473 12.769 12.498 1.00 97.44 805 GLY A O 1
ATOM 6302 N N . ARG A 1 806 ? 4.640 11.944 13.498 1.00 98.31 806 ARG A N 1
ATOM 6303 C CA . ARG A 1 806 ? 5.146 11.887 14.875 1.00 98.31 806 ARG A CA 1
ATOM 6304 C C . ARG A 1 806 ? 4.621 10.625 15.584 1.00 98.31 806 ARG A C 1
ATOM 6306 O O . ARG A 1 806 ? 4.040 9.735 14.970 1.00 98.31 806 ARG A O 1
ATOM 6313 N N . GLU A 1 807 ? 4.798 10.539 16.900 1.00 98.50 807 GLU A N 1
ATOM 6314 C CA . GLU A 1 807 ? 4.419 9.394 17.750 1.00 98.50 807 GLU A CA 1
ATOM 6315 C C . GLU A 1 807 ? 2.936 8.969 17.645 1.00 98.50 807 GLU A C 1
ATOM 6317 O O . GLU A 1 807 ? 2.586 7.830 17.938 1.00 98.50 807 GLU A O 1
ATOM 6322 N N . HIS A 1 808 ? 2.058 9.868 17.201 1.00 98.44 808 HIS A N 1
ATOM 6323 C CA . HIS A 1 808 ? 0.615 9.650 17.049 1.00 98.44 808 HIS A CA 1
ATOM 6324 C C . HIS A 1 808 ? 0.139 9.225 15.647 1.00 98.44 808 HIS A C 1
ATOM 6326 O O . HIS A 1 808 ? -1.066 9.086 15.439 1.00 98.44 808 HIS A O 1
ATOM 6332 N N . GLY A 1 809 ? 1.047 9.076 14.677 1.00 98.12 809 GLY A N 1
ATOM 6333 C CA . GLY A 1 809 ? 0.705 9.155 13.253 1.00 98.12 809 GLY A CA 1
ATOM 6334 C C . GLY A 1 809 ? 0.954 10.572 12.739 1.00 98.12 809 GLY A C 1
ATOM 6335 O O . GLY A 1 809 ? 2.041 11.103 12.947 1.00 98.12 809 GLY A O 1
ATOM 6336 N N . GLY A 1 810 ? -0.030 11.203 12.103 1.00 98.00 810 GLY A N 1
ATOM 6337 C CA . GLY A 1 810 ? 0.170 12.472 11.390 1.00 98.00 810 GLY A CA 1
ATOM 6338 C C . GLY A 1 810 ? 0.541 12.212 9.927 1.00 98.00 810 GLY A C 1
ATOM 6339 O O . GLY A 1 810 ? 0.077 11.214 9.380 1.00 98.00 810 GLY A O 1
ATOM 6340 N N . ASN A 1 811 ? 1.341 13.090 9.301 1.00 98.56 811 ASN A N 1
ATOM 6341 C CA . ASN A 1 811 ? 1.830 12.909 7.921 1.00 98.56 811 ASN A CA 1
ATOM 6342 C C . ASN A 1 811 ? 2.901 11.820 7.912 1.00 98.56 811 ASN A C 1
ATOM 6344 O O . ASN A 1 811 ? 4.073 12.063 8.205 1.00 98.56 811 ASN A O 1
ATOM 6348 N N . CYS A 1 812 ? 2.471 10.583 7.699 1.00 97.94 812 CYS A N 1
ATOM 6349 C CA . CYS A 1 812 ? 3.387 9.455 7.588 1.00 97.94 812 CYS A CA 1
ATOM 6350 C C . CYS A 1 812 ? 3.595 9.036 6.132 1.00 97.94 812 CYS A C 1
ATOM 6352 O O . CYS A 1 812 ? 4.593 8.373 5.855 1.00 97.94 812 CYS A O 1
ATOM 6354 N N . ASP A 1 813 ? 2.670 9.399 5.234 1.00 98.06 813 ASP A N 1
ATOM 6355 C CA . ASP A 1 813 ? 2.824 9.285 3.776 1.00 98.06 813 ASP A CA 1
ATOM 6356 C C . ASP A 1 813 ? 3.202 7.862 3.338 1.00 98.06 813 ASP A C 1
ATOM 6358 O O . ASP A 1 813 ? 4.013 7.599 2.446 1.00 98.06 813 ASP A O 1
ATOM 6362 N N . ILE A 1 814 ? 2.593 6.902 4.039 1.00 98.06 814 ILE A N 1
ATOM 6363 C CA . ILE A 1 814 ? 2.788 5.470 3.853 1.00 98.06 814 ILE A CA 1
ATOM 6364 C C . ILE A 1 814 ? 1.738 4.990 2.861 1.00 98.06 814 ILE A C 1
ATOM 6366 O O . ILE A 1 814 ? 0.602 4.710 3.247 1.00 98.06 814 ILE A O 1
ATOM 6370 N N . LYS A 1 815 ? 2.123 4.806 1.592 1.00 96.75 815 LYS A N 1
ATOM 6371 C CA . LYS A 1 815 ? 1.174 4.377 0.550 1.00 96.75 815 LYS A CA 1
ATOM 6372 C C . LYS A 1 815 ? 0.394 3.103 0.907 1.00 96.75 815 LYS A C 1
ATOM 6374 O O . LYS A 1 815 ? -0.774 2.977 0.566 1.00 96.75 815 LYS A O 1
ATOM 6379 N N . ASN A 1 816 ? 1.008 2.171 1.640 1.00 96.00 816 ASN A N 1
ATOM 6380 C CA . ASN A 1 816 ? 0.375 0.913 2.055 1.00 96.00 816 ASN A CA 1
ATOM 6381 C C . ASN A 1 816 ? -0.578 1.036 3.266 1.00 96.00 816 ASN A C 1
ATOM 6383 O O . ASN A 1 816 ? -1.191 0.044 3.669 1.00 96.00 816 ASN A O 1
ATOM 6387 N N . LEU A 1 817 ? -0.778 2.239 3.818 1.00 96.69 817 LEU A N 1
ATOM 6388 C CA . LEU A 1 817 ? -1.840 2.558 4.785 1.00 96.69 817 LEU A CA 1
ATOM 6389 C C . LEU A 1 817 ? -3.199 2.759 4.072 1.00 96.69 817 LEU A C 1
ATOM 6391 O O . LEU A 1 817 ? -3.986 3.645 4.393 1.00 96.69 817 LEU A O 1
ATOM 6395 N N . SER A 1 818 ? -3.441 1.960 3.037 1.00 96.25 818 SER A N 1
ATOM 6396 C CA . SER A 1 818 ? -4.490 2.129 2.038 1.00 96.25 818 SER A CA 1
ATOM 6397 C C . SER A 1 818 ? -5.842 1.539 2.449 1.00 96.25 818 SER A C 1
ATOM 6399 O O . SER A 1 818 ? -6.015 0.933 3.508 1.00 96.25 818 SER A O 1
ATOM 6401 N N . ARG A 1 819 ? -6.854 1.726 1.595 1.00 92.75 819 ARG A N 1
ATOM 6402 C CA . ARG A 1 819 ? -8.177 1.099 1.757 1.00 92.75 819 ARG A CA 1
ATOM 6403 C C . ARG A 1 819 ? -8.063 -0.416 1.994 1.00 92.75 819 ARG A C 1
ATOM 6405 O O . ARG A 1 819 ? -7.453 -1.139 1.210 1.00 92.75 819 ARG A O 1
ATOM 6412 N N . GLY A 1 820 ? -8.676 -0.898 3.065 1.00 94.12 820 GLY A N 1
ATOM 6413 C CA . GLY A 1 820 ? -8.612 -2.273 3.560 1.00 94.12 820 GLY A CA 1
ATOM 6414 C C . GLY A 1 820 ? -7.535 -2.530 4.626 1.00 94.12 820 GLY A C 1
ATOM 6415 O O . GLY A 1 820 ? -7.553 -3.605 5.221 1.00 94.12 820 GLY A O 1
ATOM 6416 N N . SER A 1 821 ? -6.626 -1.585 4.893 1.00 97.62 821 SER A N 1
ATOM 6417 C CA . SER A 1 821 ? -5.638 -1.695 5.975 1.00 97.62 821 SER A CA 1
ATOM 6418 C C . SER A 1 821 ? -6.279 -1.536 7.362 1.00 97.62 821 SER A C 1
ATOM 6420 O O . SER A 1 821 ? -7.252 -0.794 7.537 1.00 97.62 821 SER A O 1
ATOM 6422 N N . ARG A 1 822 ? -5.699 -2.202 8.371 1.00 98.38 822 ARG A N 1
ATOM 6423 C CA . ARG A 1 822 ? -6.067 -2.050 9.793 1.00 98.38 822 ARG A CA 1
ATOM 6424 C C . ARG A 1 822 ? -4.939 -1.373 10.561 1.00 98.38 822 ARG A C 1
ATOM 6426 O O . ARG A 1 822 ? -3.855 -1.935 10.691 1.00 98.38 822 ARG A O 1
ATOM 6433 N N . CYS A 1 823 ? -5.209 -0.199 11.112 1.00 97.44 823 CYS A N 1
ATOM 6434 C CA . CYS A 1 823 ? -4.256 0.625 11.852 1.00 97.44 823 CYS A CA 1
ATOM 6435 C C . CYS A 1 823 ? -4.455 0.487 13.369 1.00 97.44 823 CYS A C 1
ATOM 6437 O O . CYS A 1 823 ? -5.566 0.237 13.834 1.00 97.44 823 CYS A O 1
ATOM 6439 N N . TYR A 1 824 ? -3.392 0.714 14.137 1.00 98.62 824 TYR A N 1
ATOM 6440 C CA . TYR A 1 824 ? -3.360 0.640 15.598 1.00 98.62 824 TYR A CA 1
ATOM 6441 C C . TYR A 1 824 ? -2.651 1.887 16.140 1.00 98.62 824 TYR A C 1
ATOM 6443 O O . TYR A 1 824 ? -1.421 1.941 16.183 1.00 98.62 824 TYR A O 1
ATOM 6451 N N . PHE A 1 825 ? -3.417 2.906 16.528 1.00 98.75 825 PHE A N 1
ATOM 6452 C CA . PHE A 1 825 ? -2.890 4.185 17.008 1.00 98.75 825 PHE A CA 1
ATOM 6453 C C . PHE A 1 825 ? -2.803 4.222 18.543 1.00 98.75 825 PHE A C 1
ATOM 6455 O O . PHE A 1 825 ? -3.734 3.761 19.210 1.00 98.75 825 PHE A O 1
ATOM 6462 N N . PRO A 1 826 ? -1.740 4.796 19.132 1.00 98.62 826 PRO A N 1
ATOM 6463 C CA . PRO A 1 826 ? -1.703 5.104 20.560 1.00 98.62 826 PRO A CA 1
ATOM 6464 C C . PRO A 1 826 ? -2.695 6.229 20.917 1.00 98.62 826 PRO A C 1
ATOM 6466 O O . PRO A 1 826 ? -2.884 7.181 20.156 1.00 98.62 826 PRO A O 1
ATOM 6469 N N . VAL A 1 827 ? -3.336 6.128 22.084 1.00 98.75 827 VAL A N 1
ATOM 6470 C CA . VAL A 1 827 ? -4.283 7.130 22.601 1.00 98.75 827 VAL A CA 1
ATOM 6471 C C . VAL A 1 827 ? -3.615 7.993 23.673 1.00 98.75 827 VAL A C 1
ATOM 6473 O O . VAL A 1 827 ? -3.097 7.468 24.658 1.00 98.75 827 VAL A O 1
ATOM 6476 N N . PHE A 1 828 ? -3.666 9.322 23.510 1.00 98.56 828 PHE A N 1
ATOM 6477 C CA . PHE A 1 828 ? -3.053 10.293 24.437 1.00 98.56 828 PHE A CA 1
ATOM 6478 C C . PHE A 1 828 ? -4.058 11.204 25.159 1.00 98.56 828 PHE A C 1
ATOM 6480 O O . PHE A 1 828 ? -3.698 11.852 26.141 1.00 98.56 828 PHE A O 1
ATOM 6487 N N . VAL A 1 829 ? -5.310 11.256 24.694 1.00 98.62 829 VAL A N 1
ATOM 6488 C CA . VAL A 1 829 ? -6.406 12.049 25.279 1.00 98.62 829 VAL A CA 1
ATOM 6489 C C . VAL A 1 829 ? -7.685 11.218 25.365 1.00 98.62 829 VAL A C 1
ATOM 6491 O O . VAL A 1 829 ? -7.853 10.244 24.628 1.00 98.62 829 VAL A O 1
ATOM 6494 N N . GLN A 1 830 ? -8.608 11.602 26.250 1.00 98.44 830 GLN A N 1
ATOM 6495 C CA . GLN A 1 830 ? -9.924 10.968 26.325 1.00 98.44 830 GLN A CA 1
ATOM 6496 C C . GLN A 1 830 ? -10.668 11.109 24.986 1.00 98.44 830 GLN A C 1
ATOM 6498 O O . GLN A 1 830 ? -10.634 12.162 24.355 1.00 98.44 830 GLN A O 1
ATOM 6503 N N . GLY A 1 831 ? -11.315 10.033 24.540 1.00 98.06 831 GLY A N 1
ATOM 6504 C CA . GLY A 1 831 ? -11.966 9.951 23.232 1.00 98.06 831 GLY A CA 1
ATOM 6505 C C . GLY A 1 831 ? -11.014 9.694 22.058 1.00 98.06 831 GLY A C 1
ATOM 6506 O O . GLY A 1 831 ? -11.499 9.457 20.957 1.00 98.06 831 GLY A O 1
ATOM 6507 N N . ALA A 1 832 ? -9.691 9.705 22.262 1.00 98.44 832 ALA A N 1
ATOM 6508 C CA . ALA A 1 832 ? -8.633 9.593 21.245 1.00 98.44 832 ALA A CA 1
ATOM 6509 C C . ALA A 1 832 ? -8.581 10.692 20.165 1.00 98.44 832 ALA A C 1
ATOM 6511 O O . ALA A 1 832 ? -7.487 11.000 19.695 1.00 98.44 832 ALA A O 1
ATOM 6512 N N . ASN A 1 833 ? -9.715 11.307 19.814 1.00 98.25 833 ASN A N 1
ATOM 6513 C CA . ASN A 1 833 ? -9.827 12.449 18.906 1.00 98.25 833 ASN A CA 1
ATOM 6514 C C . ASN A 1 833 ? -9.068 12.200 17.586 1.00 98.25 833 ASN A C 1
ATOM 6516 O O . ASN A 1 833 ? -8.070 12.852 17.285 1.00 98.25 833 ASN A O 1
ATOM 6520 N N . LEU A 1 834 ? -9.544 11.209 16.824 1.00 98.62 834 LEU A N 1
ATOM 6521 C CA . LEU A 1 834 ? -8.997 10.805 15.526 1.00 98.62 834 LEU A CA 1
ATOM 6522 C C . LEU A 1 834 ? -9.298 11.866 14.459 1.00 98.62 834 LEU A C 1
ATOM 6524 O O . LEU A 1 834 ? -10.465 12.204 14.253 1.00 98.62 834 LEU A O 1
ATOM 6528 N N . SER A 1 835 ? -8.279 12.309 13.729 1.00 98.81 835 SER A N 1
ATOM 6529 C CA . SER A 1 835 ? -8.437 13.144 12.532 1.00 98.81 835 SER A CA 1
ATOM 6530 C C . SER A 1 835 ? -7.682 12.556 11.344 1.00 98.81 835 SER A C 1
ATOM 6532 O O . SER A 1 835 ? -6.690 11.840 11.504 1.00 98.81 835 SER A O 1
ATOM 6534 N N . VAL A 1 836 ? -8.155 12.887 10.144 1.00 98.62 836 VAL A N 1
ATOM 6535 C CA . VAL A 1 836 ? -7.570 12.481 8.859 1.00 98.62 836 VAL A CA 1
ATOM 6536 C C . VAL A 1 836 ? -7.789 13.581 7.824 1.00 98.62 836 VAL A C 1
ATOM 6538 O O . VAL A 1 836 ? -8.753 14.342 7.908 1.00 98.62 836 VAL A O 1
ATOM 6541 N N . GLY A 1 837 ? -6.921 13.660 6.832 1.00 98.00 837 GLY A N 1
ATOM 6542 C CA . GLY A 1 837 ? -7.128 14.457 5.628 1.00 98.00 837 GLY A CA 1
ATOM 6543 C C . GLY A 1 837 ? -6.264 13.888 4.518 1.00 98.00 837 GLY A C 1
ATOM 6544 O O . GLY A 1 837 ? -6.041 12.678 4.502 1.00 98.00 837 GLY A O 1
ATOM 6545 N N . ASP A 1 838 ? -5.755 14.766 3.654 1.00 98.25 838 ASP A N 1
ATOM 6546 C CA . ASP A 1 838 ? -4.576 14.463 2.832 1.00 98.25 838 ASP A CA 1
ATOM 6547 C C . ASP A 1 838 ? -4.742 13.162 2.025 1.00 98.25 838 ASP A C 1
ATOM 6549 O O . ASP A 1 838 ? -4.012 12.183 2.180 1.00 98.25 838 ASP A O 1
ATOM 6553 N N . LEU A 1 839 ? -5.849 13.074 1.277 1.00 98.44 839 LEU A N 1
ATOM 6554 C CA . LEU A 1 839 ? -6.235 11.829 0.622 1.00 98.44 839 LEU A CA 1
ATOM 6555 C C . LEU A 1 839 ? -5.465 11.668 -0.687 1.00 98.44 839 LEU A C 1
ATOM 6557 O O . LEU A 1 839 ? -5.641 12.421 -1.643 1.00 98.44 839 LEU A O 1
ATOM 6561 N N . HIS A 1 840 ? -4.656 10.620 -0.741 1.00 98.75 840 HIS A N 1
ATOM 6562 C CA . HIS A 1 840 ? -3.811 10.268 -1.865 1.00 98.75 840 HIS A CA 1
ATOM 6563 C C . HIS A 1 840 ? -4.486 9.176 -2.698 1.00 98.75 840 HIS A C 1
ATOM 6565 O O . HIS A 1 840 ? -4.780 8.080 -2.212 1.00 98.75 840 HIS A O 1
ATOM 6571 N N . PHE A 1 841 ? -4.707 9.423 -3.990 1.00 98.56 841 PHE A N 1
ATOM 6572 C CA . PHE A 1 841 ? -5.190 8.385 -4.906 1.00 98.56 841 PHE A CA 1
ATOM 6573 C C . PHE A 1 841 ? -4.126 7.302 -5.169 1.00 98.56 841 PHE A C 1
ATOM 6575 O O . PHE A 1 841 ? -4.456 6.127 -5.358 1.00 98.56 841 PHE A O 1
ATOM 6582 N N . SER A 1 842 ? -2.855 7.708 -5.182 1.00 98.38 842 SER A N 1
ATOM 6583 C CA . SER A 1 842 ? -1.648 6.897 -5.373 1.00 98.38 842 SER A CA 1
ATOM 6584 C C . SER A 1 842 ? -0.432 7.704 -4.913 1.00 98.38 842 SER A C 1
ATOM 6586 O O . SER A 1 842 ? -0.502 8.925 -4.925 1.00 98.38 842 SER A O 1
ATOM 6588 N N . GLN A 1 843 ? 0.677 7.061 -4.549 1.00 98.56 843 GLN A N 1
ATOM 6589 C CA . GLN A 1 843 ? 1.935 7.731 -4.194 1.00 98.56 843 GLN A CA 1
ATOM 6590 C C . GLN A 1 843 ? 3.115 6.772 -4.411 1.00 98.56 843 GLN A C 1
ATOM 6592 O O . GLN A 1 843 ? 2.943 5.553 -4.319 1.00 98.56 843 GLN A O 1
ATOM 6597 N N . GLY A 1 844 ? 4.301 7.316 -4.677 1.00 97.88 844 GLY A N 1
ATOM 6598 C CA . GLY A 1 844 ? 5.579 6.609 -4.592 1.00 97.88 844 GLY A CA 1
ATOM 6599 C C . GLY A 1 844 ? 6.174 6.640 -3.182 1.00 97.88 844 GLY A C 1
ATOM 6600 O O . GLY A 1 844 ? 5.867 7.530 -2.389 1.00 97.88 844 GLY A O 1
ATOM 6601 N N . ASP A 1 845 ? 7.045 5.688 -2.841 1.00 97.88 845 ASP A N 1
ATOM 6602 C CA . ASP A 1 845 ? 7.705 5.730 -1.527 1.00 97.88 845 ASP A CA 1
ATOM 6603 C C . ASP A 1 845 ? 8.575 6.982 -1.360 1.00 97.88 845 ASP A C 1
ATOM 6605 O O . ASP A 1 845 ? 9.252 7.433 -2.286 1.00 97.88 845 ASP A O 1
ATOM 6609 N N . GLY A 1 846 ? 8.560 7.549 -0.155 1.00 94.88 846 GLY A N 1
ATOM 6610 C CA . GLY A 1 846 ? 9.306 8.767 0.156 1.00 94.88 846 GLY A CA 1
ATOM 6611 C C . GLY A 1 846 ? 8.828 10.023 -0.580 1.00 94.88 846 GLY A C 1
ATOM 6612 O O . GLY A 1 846 ? 9.586 10.987 -0.589 1.00 94.88 846 GLY A O 1
ATOM 6613 N N . GLU A 1 847 ? 7.635 9.994 -1.201 1.00 97.25 847 GLU A N 1
ATOM 6614 C CA . GLU A 1 847 ? 6.801 11.175 -1.516 1.00 97.25 847 GLU A CA 1
ATOM 6615 C C . GLU A 1 847 ? 7.596 12.316 -2.192 1.00 97.25 847 GLU A C 1
ATOM 6617 O O . GLU A 1 847 ? 7.536 13.487 -1.846 1.00 97.25 847 GLU A O 1
ATOM 6622 N N . MET A 1 848 ? 8.460 11.942 -3.140 1.00 96.00 848 MET A N 1
ATOM 6623 C CA . MET A 1 848 ? 9.729 12.647 -3.370 1.00 96.00 848 MET A CA 1
ATOM 6624 C C . MET A 1 848 ? 9.611 14.142 -3.713 1.00 96.00 848 MET A C 1
ATOM 6626 O O . MET A 1 848 ? 10.562 14.894 -3.487 1.00 96.00 848 MET A O 1
ATOM 6630 N N . SER A 1 849 ? 8.496 14.570 -4.308 1.00 95.75 849 SER A N 1
ATOM 6631 C CA . SER A 1 849 ? 8.286 15.953 -4.741 1.00 95.75 849 SER A CA 1
ATOM 6632 C C . SER A 1 849 ? 7.682 16.884 -3.680 1.00 95.75 849 SER A C 1
ATOM 6634 O O . SER A 1 849 ? 7.657 18.089 -3.936 1.00 95.75 849 SER A O 1
ATOM 6636 N N . PHE A 1 850 ? 7.251 16.378 -2.513 1.00 95.81 850 PHE A N 1
ATOM 6637 C CA . PHE A 1 850 ? 6.671 17.102 -1.357 1.00 95.81 850 PHE A CA 1
ATOM 6638 C C . PHE A 1 850 ? 5.369 17.898 -1.613 1.00 95.81 850 PHE A C 1
ATOM 6640 O O . PHE A 1 850 ? 4.664 18.302 -0.695 1.00 95.81 850 PHE A O 1
ATOM 6647 N N . CYS A 1 851 ? 5.021 18.114 -2.878 1.00 93.50 851 CYS A N 1
ATOM 6648 C CA . CYS A 1 851 ? 3.640 18.145 -3.349 1.00 93.50 851 CYS A CA 1
ATOM 6649 C C . CYS A 1 851 ? 3.400 16.819 -4.090 1.00 93.50 851 CYS A C 1
ATOM 6651 O O . CYS A 1 851 ? 3.155 16.791 -5.298 1.00 93.50 851 CYS A O 1
ATOM 6653 N N . GLY A 1 852 ? 3.714 15.713 -3.425 1.00 72.06 852 GLY A N 1
ATOM 6654 C CA . GLY A 1 852 ? 3.744 14.376 -3.986 1.00 72.06 852 GLY A CA 1
ATOM 6655 C C . GLY A 1 852 ? 2.377 13.728 -4.022 1.00 72.06 852 GLY A C 1
ATOM 6656 O O . GLY A 1 852 ? 1.354 14.398 -4.086 1.00 72.06 852 GLY A O 1
ATOM 6657 N N . ALA A 1 853 ? 2.379 12.399 -4.092 1.00 94.31 853 ALA A N 1
ATOM 6658 C CA . ALA A 1 853 ? 1.173 11.614 -4.318 1.00 94.31 853 ALA A CA 1
ATOM 6659 C C . ALA A 1 853 ? 0.378 12.039 -5.573 1.00 94.31 853 ALA A C 1
ATOM 6661 O O . ALA A 1 853 ? 0.861 12.736 -6.466 1.00 94.31 853 ALA A O 1
ATOM 6662 N N . ILE A 1 854 ? -0.850 11.538 -5.673 1.00 98.69 854 ILE A N 1
ATOM 6663 C CA . ILE A 1 854 ? -1.932 12.097 -6.474 1.00 98.69 854 ILE A CA 1
ATOM 6664 C C . ILE A 1 854 ? -2.953 12.633 -5.479 1.00 98.69 854 ILE A C 1
ATOM 6666 O O . ILE A 1 854 ? -3.813 11.903 -4.984 1.00 98.69 854 ILE A O 1
ATOM 6670 N N . GLU A 1 855 ? -2.807 13.912 -5.204 1.00 98.50 855 GLU A N 1
ATOM 6671 C CA . GLU A 1 855 ? -3.544 14.734 -4.258 1.00 98.50 855 GLU A CA 1
ATOM 6672 C C . GLU A 1 855 ? -5.015 14.830 -4.645 1.00 98.50 855 GLU A C 1
ATOM 6674 O O . GLU A 1 855 ? -5.317 15.249 -5.764 1.00 98.50 855 GLU A O 1
ATOM 6679 N N . MET A 1 856 ? -5.947 14.473 -3.759 1.00 97.62 856 MET A N 1
ATOM 6680 C CA . MET A 1 856 ? -7.378 14.591 -4.047 1.00 97.62 856 MET A CA 1
ATOM 6681 C C . MET A 1 856 ? -8.215 14.994 -2.830 1.00 97.62 856 MET A C 1
ATOM 6683 O O . MET A 1 856 ? -7.940 14.629 -1.691 1.00 97.62 856 MET A O 1
ATOM 6687 N N . ALA A 1 857 ? -9.327 15.676 -3.100 1.00 97.50 857 ALA A N 1
ATOM 6688 C CA . ALA A 1 857 ? -10.451 15.711 -2.176 1.00 97.50 857 ALA A CA 1
ATOM 6689 C C . ALA A 1 857 ? -11.294 14.434 -2.342 1.00 97.50 857 ALA A C 1
ATOM 6691 O O . ALA A 1 857 ? -11.510 13.954 -3.462 1.00 97.50 857 ALA A O 1
ATOM 6692 N N . GLY A 1 858 ? -11.822 13.887 -1.249 1.00 97.19 858 GLY A N 1
ATOM 6693 C CA . GLY A 1 858 ? -12.473 12.581 -1.291 1.00 97.19 858 GLY A CA 1
ATOM 6694 C C . GLY A 1 858 ? -13.288 12.216 -0.060 1.00 97.19 858 GLY A C 1
ATOM 6695 O O . GLY A 1 858 ? -13.609 13.047 0.784 1.00 97.19 858 GLY A O 1
ATOM 6696 N N . ILE A 1 859 ? -13.651 10.939 0.011 1.00 97.94 859 ILE A N 1
ATOM 6697 C CA . ILE A 1 859 ? -14.492 10.359 1.054 1.00 97.94 859 ILE A C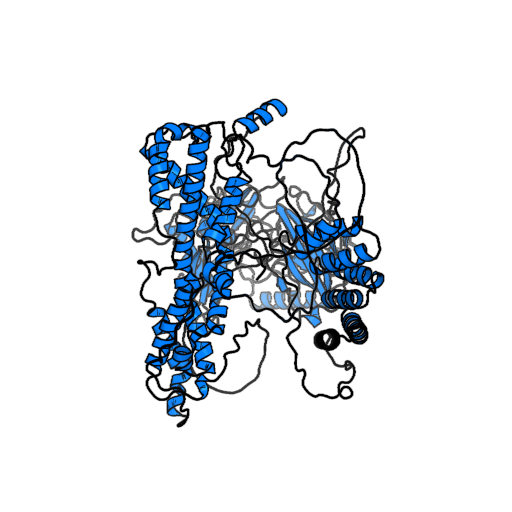A 1
ATOM 6698 C C . ILE A 1 859 ? -13.801 9.105 1.577 1.00 97.94 859 ILE A C 1
ATOM 6700 O O . ILE A 1 859 ? -13.473 8.207 0.797 1.00 97.94 859 ILE A O 1
ATOM 6704 N N . ILE A 1 860 ? -13.625 9.030 2.895 1.00 98.06 860 ILE A N 1
ATOM 6705 C CA . ILE A 1 860 ? -13.030 7.892 3.598 1.00 98.06 860 ILE A CA 1
ATOM 6706 C C . ILE A 1 860 ? -14.053 7.260 4.549 1.00 98.06 860 ILE A C 1
ATOM 6708 O O . ILE A 1 860 ? -14.821 7.943 5.233 1.00 98.06 860 ILE A O 1
ATOM 6712 N N . THR A 1 861 ? -14.105 5.928 4.547 1.00 98.06 861 THR A N 1
ATOM 6713 C CA . THR A 1 861 ? -15.020 5.120 5.363 1.00 98.06 861 THR A CA 1
ATOM 6714 C C . THR A 1 861 ? -14.220 4.340 6.399 1.00 98.06 861 THR A C 1
ATOM 6716 O O . THR A 1 861 ? -13.303 3.608 6.033 1.00 98.06 861 THR A O 1
ATOM 6719 N N . PHE A 1 862 ? -14.593 4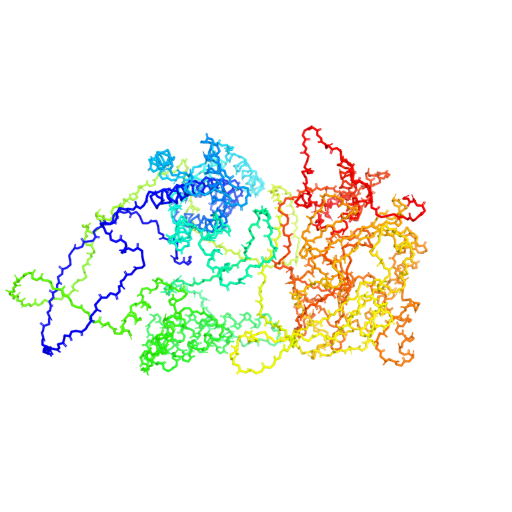.447 7.672 1.00 93.94 862 PHE A N 1
ATOM 6720 C CA . PHE A 1 862 ? -13.895 3.823 8.797 1.00 93.94 862 PHE A CA 1
ATOM 6721 C C . PHE A 1 862 ? -14.805 2.918 9.614 1.00 93.94 862 PHE A C 1
ATOM 6723 O O . PHE A 1 862 ? -15.999 3.189 9.743 1.00 93.94 862 PHE A O 1
ATOM 6730 N N . SER A 1 863 ? -14.213 1.926 10.276 1.00 95.50 863 SER A N 1
ATOM 6731 C CA . SER A 1 863 ? -14.751 1.332 11.503 1.00 95.50 863 SER A CA 1
ATOM 6732 C C . SER A 1 863 ? -13.697 1.428 12.607 1.00 95.50 863 SER A C 1
ATOM 6734 O O . SER A 1 863 ? -12.533 1.124 12.365 1.00 95.50 863 SER A O 1
ATOM 6736 N N . THR A 1 864 ? -14.074 1.860 13.811 1.00 96.94 864 THR A N 1
ATOM 6737 C CA . THR A 1 864 ? -13.121 2.092 14.915 1.00 96.94 864 THR A CA 1
ATOM 6738 C C . THR A 1 864 ? -13.435 1.232 16.133 1.00 96.94 864 THR A C 1
ATOM 6740 O O . THR A 1 864 ? -14.599 1.130 16.519 1.00 96.94 864 THR A O 1
ATOM 6743 N N . SER A 1 865 ? -12.430 0.657 16.792 1.00 97.19 865 SER A N 1
ATOM 6744 C CA . SER A 1 865 ? -12.584 -0.057 18.072 1.00 97.19 865 SER A CA 1
ATOM 6745 C C . SER A 1 865 ? -11.413 0.228 19.021 1.00 97.19 865 SER A C 1
ATOM 6747 O O . SER A 1 865 ? -10.483 0.943 18.660 1.00 97.19 865 SER A O 1
ATOM 6749 N N . ILE A 1 866 ? -11.477 -0.255 20.265 1.00 98.38 866 ILE A N 1
ATOM 6750 C CA . ILE A 1 866 ? -10.502 0.083 21.314 1.00 98.38 866 ILE A CA 1
ATOM 6751 C C . ILE A 1 866 ? -9.934 -1.198 21.919 1.00 98.38 866 ILE A C 1
ATOM 6753 O O . ILE A 1 866 ? -10.690 -2.072 22.344 1.00 98.38 866 ILE A O 1
ATOM 6757 N N . ILE A 1 867 ? -8.609 -1.271 22.040 1.00 98.38 867 ILE A N 1
ATOM 6758 C CA . ILE A 1 867 ? -7.921 -2.262 22.869 1.00 98.38 867 ILE A CA 1
ATOM 6759 C C . ILE A 1 867 ? -7.450 -1.548 24.138 1.00 98.38 867 ILE A C 1
ATOM 6761 O O . ILE A 1 867 ? -6.497 -0.763 24.110 1.00 98.38 867 ILE A O 1
ATOM 6765 N N . LYS A 1 868 ? -8.138 -1.810 25.258 1.00 98.31 868 LYS A N 1
ATOM 6766 C CA . LYS A 1 868 ? -7.863 -1.144 26.540 1.00 98.31 868 LYS A CA 1
ATOM 6767 C C . LYS A 1 868 ? -6.446 -1.448 27.034 1.00 98.31 868 LYS A C 1
ATOM 6769 O O . LYS A 1 868 ? -6.062 -2.623 27.071 1.00 98.31 868 LYS A O 1
ATOM 6774 N N . GLY A 1 869 ? -5.677 -0.418 27.392 1.00 97.81 869 GLY A N 1
ATOM 6775 C CA . GLY A 1 869 ? -4.251 -0.545 27.747 1.00 97.81 869 GLY A CA 1
ATOM 6776 C C . GLY A 1 869 ? -3.347 -1.014 26.592 1.00 97.81 869 GLY A C 1
ATOM 6777 O O . GLY A 1 869 ? -2.306 -1.628 26.818 1.00 97.81 869 GLY A O 1
ATOM 6778 N N . GLY A 1 870 ? -3.769 -0.811 25.340 1.00 97.81 870 GLY A N 1
ATOM 6779 C CA . GLY A 1 870 ? -3.066 -1.301 24.151 1.00 97.81 870 GLY A CA 1
ATOM 6780 C C . GLY A 1 870 ? -1.669 -0.707 23.923 1.00 97.81 870 GLY A C 1
ATOM 6781 O O . GLY A 1 870 ? -0.845 -1.366 23.294 1.00 97.81 870 GLY A O 1
ATOM 6782 N N . VAL A 1 871 ? -1.369 0.487 24.457 1.00 97.94 871 VAL A N 1
ATOM 6783 C CA . VAL A 1 871 ? -0.018 1.081 24.376 1.00 97.94 871 VAL A CA 1
ATOM 6784 C C . VAL A 1 871 ? 1.002 0.222 25.113 1.00 97.94 871 VAL A C 1
ATOM 6786 O O . VAL A 1 871 ? 2.067 -0.056 24.574 1.00 97.94 871 VAL A O 1
ATOM 6789 N N . GLU A 1 872 ? 0.664 -0.238 26.317 1.00 98.00 872 GLU A N 1
ATOM 6790 C CA . GLU A 1 872 ? 1.523 -1.115 27.113 1.00 98.00 872 GLU A CA 1
ATOM 6791 C C . GLU A 1 872 ? 1.606 -2.513 26.484 1.00 98.00 872 GLU A C 1
ATOM 6793 O O . GLU A 1 872 ? 2.699 -3.003 26.201 1.00 98.00 872 GLU A O 1
ATOM 6798 N N . LYS A 1 873 ? 0.450 -3.113 26.165 1.00 98.00 873 LYS A N 1
ATOM 6799 C CA . LYS A 1 873 ? 0.338 -4.491 25.645 1.00 98.00 873 LYS A CA 1
ATOM 6800 C C . LYS A 1 873 ? 1.108 -4.756 24.350 1.00 98.00 873 LYS A C 1
ATOM 6802 O O . LYS A 1 873 ? 1.526 -5.889 24.134 1.00 98.00 873 LYS A O 1
ATOM 6807 N N . PHE A 1 874 ? 1.270 -3.747 23.493 1.00 97.25 874 PHE A N 1
ATOM 6808 C CA . PHE A 1 874 ? 1.995 -3.867 22.221 1.00 97.25 874 PHE A CA 1
ATOM 6809 C C . PHE A 1 874 ? 3.211 -2.926 22.129 1.00 97.25 874 PHE A C 1
ATOM 6811 O O . PHE A 1 874 ? 3.761 -2.743 21.046 1.00 97.25 874 PHE A O 1
ATOM 6818 N N . ALA A 1 875 ? 3.617 -2.304 23.245 1.00 96.50 875 ALA A N 1
ATOM 6819 C CA . ALA A 1 875 ? 4.700 -1.317 23.323 1.00 96.50 875 ALA A CA 1
ATOM 6820 C C . ALA A 1 875 ? 4.606 -0.160 22.290 1.00 96.50 875 ALA A C 1
ATOM 6822 O O . ALA A 1 875 ? 5.625 0.295 21.759 1.00 96.50 875 ALA A O 1
ATOM 6823 N N . LEU A 1 876 ? 3.391 0.331 21.999 1.00 94.69 876 LEU A N 1
ATOM 6824 C CA . LEU A 1 876 ? 3.134 1.323 20.941 1.00 94.69 876 LEU A CA 1
ATOM 6825 C C . LEU A 1 876 ? 3.727 2.702 21.271 1.00 94.69 876 LEU A C 1
ATOM 6827 O O . LEU A 1 876 ? 3.103 3.526 21.937 1.00 94.69 876 LEU A O 1
ATOM 6831 N N . LYS A 1 877 ? 4.918 2.985 20.739 1.00 94.12 877 LYS A N 1
ATOM 6832 C CA . LYS A 1 877 ? 5.503 4.343 20.700 1.00 94.12 877 LYS A CA 1
ATOM 6833 C C . LYS A 1 877 ? 5.125 5.131 19.444 1.00 94.12 877 LYS A C 1
ATOM 6835 O O . LYS A 1 877 ? 5.238 6.351 19.425 1.00 94.12 877 LYS A O 1
ATOM 6840 N N . GLN A 1 878 ? 4.726 4.412 18.402 1.00 96.00 878 GLN A N 1
ATOM 6841 C CA . GLN A 1 878 ? 4.263 4.889 17.103 1.00 96.00 878 GLN A CA 1
ATOM 6842 C C . GLN A 1 878 ? 3.126 3.957 16.650 1.00 96.00 878 GLN A C 1
ATOM 6844 O O . GLN A 1 878 ? 3.001 2.857 17.205 1.00 96.00 878 GLN A O 1
ATOM 6849 N N . PRO A 1 879 ? 2.298 4.348 15.668 1.00 98.12 879 PRO A N 1
ATOM 6850 C CA . PRO A 1 879 ? 1.280 3.457 15.134 1.00 98.12 879 PRO A CA 1
ATOM 6851 C C . PRO A 1 879 ? 1.901 2.238 14.448 1.00 98.12 879 PRO A C 1
ATOM 6853 O O . PRO A 1 879 ? 2.937 2.344 13.791 1.00 98.12 879 PRO A O 1
ATOM 6856 N N . ILE A 1 880 ? 1.223 1.096 14.541 1.00 98.31 880 ILE A N 1
ATOM 6857 C CA . ILE A 1 880 ? 1.482 -0.071 13.685 1.00 98.31 880 ILE A CA 1
ATOM 6858 C C . ILE A 1 880 ? 0.263 -0.318 12.796 1.00 98.31 880 ILE A C 1
ATOM 6860 O O . ILE A 1 880 ? -0.845 0.115 13.118 1.00 98.31 880 ILE A O 1
ATOM 6864 N N . PHE A 1 881 ? 0.436 -1.003 11.667 1.00 98.25 881 PHE A N 1
ATOM 6865 C CA . PHE A 1 881 ? -0.683 -1.352 10.796 1.00 98.25 881 PHE A CA 1
ATOM 6866 C C . PHE A 1 881 ? -0.473 -2.689 10.085 1.00 98.25 881 PHE A C 1
ATOM 6868 O O . PHE A 1 881 ? 0.649 -3.146 9.879 1.00 98.25 881 PHE A O 1
ATOM 6875 N N . VAL A 1 882 ? -1.595 -3.295 9.716 1.00 97.56 882 VAL A N 1
ATOM 6876 C CA . VAL A 1 882 ? -1.715 -4.439 8.814 1.00 97.56 882 VAL A CA 1
ATOM 6877 C C . VAL A 1 882 ? -2.067 -3.865 7.431 1.00 97.56 882 VAL A C 1
ATOM 6879 O O . VAL A 1 882 ? -3.079 -3.157 7.355 1.00 97.56 882 VAL A O 1
ATOM 6882 N N . PRO A 1 883 ? -1.235 -4.073 6.388 1.00 94.50 883 PRO A N 1
ATOM 6883 C CA . PRO A 1 883 ? -1.441 -3.535 5.039 1.00 94.50 883 PRO A CA 1
ATOM 6884 C C . PRO A 1 883 ? -2.751 -3.940 4.349 1.00 94.50 883 PRO A C 1
ATOM 6886 O O . PRO A 1 883 ? -3.574 -4.699 4.866 1.00 94.50 883 PRO A O 1
ATOM 6889 N N . SER A 1 884 ? -2.945 -3.420 3.134 1.00 92.06 884 SER A N 1
ATOM 6890 C CA . SER A 1 884 ? -4.196 -3.625 2.418 1.00 92.06 884 SER A CA 1
ATOM 6891 C C . SER A 1 884 ? -4.298 -5.006 1.752 1.00 92.06 884 SER A C 1
ATOM 6893 O O . SER A 1 884 ? -3.358 -5.449 1.076 1.00 92.06 884 SER A O 1
ATOM 6895 N N . PRO A 1 885 ? -5.486 -5.644 1.817 1.00 85.75 885 PRO A N 1
ATOM 6896 C CA . PRO A 1 885 ? -5.840 -6.805 1.006 1.00 85.75 885 PRO A CA 1
ATOM 6897 C C . PRO A 1 885 ? -5.870 -6.571 -0.507 1.00 85.75 885 PRO A C 1
ATOM 6899 O O . PRO A 1 885 ? -5.777 -7.524 -1.277 1.00 85.75 885 PRO A O 1
ATOM 6902 N N . ILE A 1 886 ? -6.112 -5.336 -0.946 1.00 86.06 886 ILE A N 1
ATOM 6903 C CA . ILE A 1 886 ? -6.567 -5.030 -2.312 1.00 86.06 886 ILE A CA 1
ATOM 6904 C C . ILE A 1 886 ? -5.651 -4.044 -3.046 1.00 86.06 886 ILE A C 1
ATOM 6906 O O . ILE A 1 886 ? -6.045 -3.476 -4.069 1.00 86.06 886 ILE A O 1
ATOM 6910 N N . ASP A 1 887 ? -4.429 -3.859 -2.544 1.00 88.81 887 ASP A N 1
ATOM 6911 C CA . ASP A 1 887 ? -3.397 -3.060 -3.202 1.00 88.81 887 ASP A CA 1
ATOM 6912 C C . ASP A 1 887 ? -3.028 -3.636 -4.590 1.00 88.81 887 ASP A C 1
ATOM 6914 O O . ASP A 1 887 ? -2.864 -4.852 -4.752 1.00 88.81 887 ASP A O 1
ATOM 6918 N N . PRO A 1 888 ? -2.856 -2.788 -5.622 1.00 85.19 888 PRO A N 1
ATOM 6919 C CA . PRO A 1 888 ? -2.460 -3.224 -6.958 1.00 85.19 888 PRO A CA 1
ATOM 6920 C C . PRO A 1 888 ? -1.020 -3.770 -6.996 1.00 85.19 888 PRO A C 1
ATOM 6922 O O . PRO A 1 888 ? -0.046 -3.031 -7.122 1.00 85.19 888 PRO A O 1
ATOM 6925 N N . MET A 1 889 ? -0.882 -5.097 -6.952 1.00 82.44 889 MET A N 1
ATOM 6926 C CA . MET A 1 889 ? 0.409 -5.789 -7.040 1.00 82.44 889 MET A CA 1
ATOM 6927 C C . MET A 1 889 ? 1.005 -5.775 -8.461 1.00 82.44 889 MET A C 1
ATOM 6929 O O . MET A 1 889 ? 0.589 -6.535 -9.340 1.00 82.44 889 MET A O 1
ATOM 6933 N N . TYR A 1 890 ? 2.058 -4.984 -8.674 1.00 85.94 890 TYR A N 1
ATOM 6934 C CA . TYR A 1 890 ? 2.841 -4.999 -9.915 1.00 85.94 890 TYR A CA 1
ATOM 6935 C C . TYR A 1 890 ? 3.963 -6.045 -9.851 1.00 85.94 890 TYR A C 1
ATOM 6937 O O . TYR A 1 890 ? 4.975 -5.861 -9.175 1.00 85.94 890 TYR A O 1
ATOM 6945 N N . SER A 1 891 ? 3.794 -7.149 -10.585 1.00 82.12 891 SER A N 1
ATOM 6946 C CA . SER A 1 891 ? 4.692 -8.316 -10.540 1.00 82.12 891 SER A CA 1
ATOM 6947 C C . SER A 1 891 ? 5.979 -8.196 -11.367 1.00 82.12 891 SER A C 1
ATOM 6949 O O . SER A 1 891 ? 6.826 -9.080 -11.285 1.00 82.12 891 SER A O 1
ATOM 6951 N N . GLN A 1 892 ? 6.130 -7.152 -12.189 1.00 92.38 892 GLN A N 1
ATOM 6952 C CA . GLN A 1 892 ? 7.349 -6.895 -12.960 1.00 92.38 892 GLN A CA 1
ATOM 6953 C C . GLN A 1 892 ? 7.800 -5.448 -12.762 1.00 92.38 892 GLN A C 1
ATOM 6955 O O . GLN A 1 892 ? 7.073 -4.503 -13.083 1.00 92.38 892 GLN A O 1
ATOM 6960 N N . LYS A 1 893 ? 9.021 -5.292 -12.255 1.00 95.75 893 LYS A N 1
ATOM 6961 C CA . LYS A 1 893 ? 9.659 -4.015 -11.930 1.00 95.75 893 LYS A CA 1
ATOM 6962 C C . LYS A 1 893 ? 11.054 -3.962 -12.540 1.00 95.75 893 LYS A C 1
ATOM 6964 O O . LYS A 1 893 ? 11.699 -4.999 -12.678 1.00 95.75 893 LYS A O 1
ATOM 6969 N N . ILE A 1 894 ? 11.512 -2.759 -12.864 1.00 97.06 894 ILE A N 1
ATOM 6970 C CA . ILE A 1 894 ? 12.933 -2.460 -13.047 1.00 97.06 894 ILE A CA 1
ATOM 6971 C C . ILE A 1 894 ? 13.430 -1.771 -11.777 1.00 97.06 894 ILE A C 1
ATOM 6973 O O . ILE A 1 894 ? 12.745 -0.898 -11.250 1.00 97.06 894 ILE A O 1
ATOM 6977 N N . VAL A 1 895 ? 14.583 -2.200 -11.264 1.00 98.31 895 VAL A N 1
ATOM 6978 C CA . VAL A 1 895 ? 15.130 -1.748 -9.980 1.00 98.31 895 VAL A CA 1
ATOM 6979 C C . VAL A 1 895 ? 16.416 -0.967 -10.220 1.00 98.31 895 VAL A C 1
ATOM 6981 O O . VAL A 1 895 ? 17.283 -1.414 -10.968 1.00 98.31 895 VAL A O 1
ATOM 6984 N N . PHE A 1 896 ? 16.521 0.192 -9.581 1.00 98.62 896 PHE A N 1
ATOM 6985 C CA . PHE A 1 896 ? 17.681 1.072 -9.591 1.00 98.62 896 PHE A CA 1
ATOM 6986 C C . PHE A 1 896 ? 18.318 1.066 -8.206 1.00 98.62 896 PHE A C 1
ATOM 6988 O O . PHE A 1 896 ? 17.628 1.255 -7.206 1.00 98.62 896 PHE A O 1
ATOM 6995 N N . GLU A 1 897 ? 19.626 0.849 -8.148 1.00 98.19 897 GLU A N 1
ATOM 6996 C CA . GLU A 1 897 ? 20.412 0.908 -6.914 1.00 98.19 897 GLU A CA 1
ATOM 6997 C C . GLU A 1 897 ? 20.950 2.323 -6.672 1.00 98.19 897 GLU A C 1
ATOM 6999 O O . GLU A 1 897 ? 21.175 3.098 -7.608 1.00 98.19 897 GLU A O 1
ATOM 7004 N N . GLY A 1 898 ? 21.181 2.647 -5.403 1.00 98.12 898 GLY A N 1
ATOM 7005 C CA . GLY A 1 898 ? 21.821 3.872 -4.954 1.00 98.12 898 GLY A CA 1
ATOM 7006 C C . GLY A 1 898 ? 22.586 3.641 -3.653 1.00 98.12 898 GLY A C 1
ATOM 7007 O O . GLY A 1 898 ? 22.183 2.840 -2.809 1.00 98.12 898 GLY A O 1
ATOM 7008 N N . LEU A 1 899 ? 23.717 4.334 -3.514 1.00 98.00 899 LEU A N 1
ATOM 7009 C CA . LEU A 1 899 ? 24.666 4.192 -2.407 1.00 98.00 899 LEU A CA 1
ATOM 7010 C C . LEU A 1 899 ? 24.906 5.546 -1.731 1.00 98.00 899 LEU A C 1
ATOM 7012 O O . LEU A 1 899 ? 24.619 6.587 -2.319 1.00 98.00 899 LEU A O 1
ATOM 7016 N N . SER A 1 900 ? 25.486 5.550 -0.529 1.00 97.81 900 SER A N 1
ATOM 7017 C CA . SER A 1 900 ? 25.882 6.764 0.213 1.00 97.81 900 SER A CA 1
ATOM 7018 C C . SER A 1 900 ? 27.067 7.535 -0.414 1.00 97.81 900 SER A C 1
ATOM 7020 O O . SER A 1 900 ? 27.975 7.972 0.291 1.00 97.81 900 SER A O 1
ATOM 7022 N N . VAL A 1 901 ? 27.074 7.716 -1.736 1.00 97.25 901 VAL A N 1
ATOM 7023 C CA . VAL A 1 901 ? 28.064 8.475 -2.514 1.00 97.25 901 VAL A CA 1
ATOM 7024 C C . VAL A 1 901 ? 27.315 9.338 -3.522 1.00 97.25 901 VAL A C 1
ATOM 7026 O O . VAL A 1 901 ? 26.514 8.797 -4.277 1.00 97.25 901 VAL A O 1
ATOM 7029 N N . ASP A 1 902 ? 27.569 10.646 -3.584 1.00 93.94 902 ASP A N 1
ATOM 7030 C CA . ASP A 1 902 ? 26.844 11.535 -4.508 1.00 93.94 902 ASP A CA 1
ATOM 7031 C C . ASP A 1 902 ? 27.384 11.466 -5.951 1.00 93.94 902 ASP A C 1
ATOM 7033 O O . ASP A 1 902 ? 27.994 12.403 -6.465 1.00 93.94 902 ASP A O 1
ATOM 7037 N N . ILE A 1 903 ? 27.201 10.313 -6.604 1.00 91.81 903 ILE A N 1
ATOM 7038 C CA . ILE A 1 903 ? 27.746 10.001 -7.938 1.00 91.81 903 ILE A CA 1
ATOM 7039 C C . ILE A 1 903 ? 27.157 10.849 -9.078 1.00 91.81 903 ILE A C 1
ATOM 7041 O O . ILE A 1 903 ? 27.755 10.910 -10.152 1.00 91.81 903 ILE A O 1
ATOM 7045 N N . HIS A 1 904 ? 26.009 11.497 -8.860 1.00 90.19 904 HIS A N 1
ATOM 7046 C CA . HIS A 1 904 ? 25.416 12.470 -9.790 1.00 90.19 904 HIS A CA 1
ATOM 7047 C C . HIS A 1 904 ? 25.834 13.926 -9.504 1.00 90.19 904 HIS A C 1
ATOM 7049 O O . HIS A 1 904 ? 25.589 14.795 -10.342 1.00 90.19 904 HIS A O 1
ATOM 7055 N N . GLY A 1 905 ? 26.448 14.194 -8.346 1.00 90.19 905 GLY A N 1
ATOM 7056 C CA . GLY A 1 905 ? 26.903 15.514 -7.908 1.00 90.19 905 GLY A CA 1
ATOM 7057 C C . GLY A 1 905 ? 28.427 15.637 -7.862 1.00 90.19 905 GLY A C 1
ATOM 7058 O O . GLY A 1 905 ? 29.091 15.615 -8.898 1.00 90.19 905 GLY A O 1
ATOM 7059 N N . ASP A 1 906 ? 28.991 15.829 -6.666 1.00 90.25 906 ASP A N 1
ATOM 7060 C CA . ASP A 1 906 ? 30.429 16.079 -6.459 1.00 90.25 906 ASP A CA 1
ATOM 7061 C C . ASP A 1 906 ? 31.271 14.805 -6.227 1.00 90.25 906 ASP A C 1
ATOM 7063 O O . ASP A 1 906 ? 32.494 14.887 -6.087 1.00 90.25 906 ASP A O 1
ATOM 7067 N N . GLY A 1 907 ? 30.641 13.624 -6.198 1.00 93.38 907 GLY A N 1
ATOM 7068 C CA . GLY A 1 907 ? 31.294 12.344 -5.914 1.00 93.38 907 GLY A CA 1
ATOM 7069 C C . GLY A 1 907 ? 31.615 12.108 -4.433 1.00 93.38 907 GLY A C 1
ATOM 7070 O O . GLY A 1 907 ? 32.351 11.172 -4.109 1.00 93.38 907 GLY A O 1
ATOM 7071 N N . ARG A 1 908 ? 31.102 12.938 -3.516 1.00 97.12 908 ARG A N 1
ATOM 7072 C CA . ARG A 1 908 ? 31.389 12.848 -2.079 1.00 97.12 908 ARG A CA 1
ATOM 7073 C C . ARG A 1 908 ? 30.871 11.554 -1.458 1.00 97.12 908 ARG A C 1
ATOM 7075 O O . ARG A 1 908 ? 29.705 11.202 -1.598 1.00 97.12 908 ARG A O 1
ATOM 7082 N N . GLN A 1 909 ? 31.733 10.906 -0.676 1.00 97.38 909 GLN A N 1
ATOM 7083 C CA . GLN A 1 909 ? 31.384 9.796 0.211 1.00 97.38 909 GLN A CA 1
ATOM 7084 C C . GLN A 1 909 ? 30.687 10.308 1.484 1.00 97.38 909 GLN A C 1
ATOM 7086 O O . GLN A 1 909 ? 31.178 11.218 2.158 1.00 97.38 909 GLN A O 1
ATOM 7091 N N . TYR A 1 910 ? 29.577 9.669 1.840 1.00 97.38 910 TYR A N 1
ATOM 7092 C CA . TYR A 1 910 ? 28.847 9.820 3.100 1.00 97.38 910 TYR A CA 1
ATOM 7093 C C . TYR A 1 910 ? 28.986 8.533 3.930 1.00 97.38 910 TYR A C 1
ATOM 7095 O O . TYR A 1 910 ? 29.454 7.516 3.424 1.00 97.38 910 TYR A O 1
ATOM 7103 N N . ASN A 1 911 ? 28.616 8.562 5.212 1.00 96.50 911 ASN A N 1
ATOM 7104 C CA . ASN A 1 911 ? 28.740 7.412 6.116 1.00 96.50 911 ASN A CA 1
ATOM 7105 C C . ASN A 1 911 ? 27.355 6.875 6.492 1.00 96.50 911 ASN A C 1
ATOM 7107 O O . ASN A 1 911 ? 26.668 7.490 7.305 1.00 96.50 911 ASN A O 1
ATOM 7111 N N . MET A 1 912 ? 26.968 5.736 5.912 1.00 96.00 912 MET A N 1
ATOM 7112 C CA . MET A 1 912 ? 25.684 5.047 6.138 1.00 96.00 912 MET A CA 1
ATOM 7113 C C . MET A 1 912 ? 24.436 5.908 5.884 1.00 96.00 912 MET A C 1
ATOM 7115 O O . MET A 1 912 ? 23.367 5.659 6.439 1.00 96.00 912 MET A O 1
ATOM 7119 N N . ASP A 1 913 ? 24.563 6.918 5.026 1.00 97.50 913 ASP A N 1
ATOM 7120 C CA . ASP A 1 913 ? 23.487 7.845 4.697 1.00 97.50 913 ASP A CA 1
ATOM 7121 C C . ASP A 1 913 ? 22.510 7.202 3.699 1.00 97.50 913 ASP A C 1
ATOM 7123 O O . ASP A 1 913 ? 22.784 7.105 2.495 1.00 97.50 913 ASP A O 1
ATOM 7127 N N . ALA A 1 914 ? 21.381 6.723 4.225 1.00 97.44 914 ALA A N 1
ATOM 7128 C CA . ALA A 1 914 ? 20.297 6.135 3.444 1.00 97.44 914 ALA A CA 1
ATOM 7129 C C . ALA A 1 914 ? 19.518 7.181 2.623 1.00 97.44 914 ALA A C 1
ATOM 7131 O O . ALA A 1 914 ? 18.948 6.837 1.591 1.00 97.44 914 ALA A O 1
ATOM 7132 N N . THR A 1 915 ? 19.529 8.457 3.020 1.00 97.12 915 THR A N 1
ATOM 7133 C CA . THR A 1 915 ? 18.869 9.543 2.279 1.00 97.12 915 THR A CA 1
ATOM 7134 C C . THR A 1 915 ? 19.645 9.864 1.006 1.00 97.12 915 THR A C 1
ATOM 7136 O O . THR A 1 915 ? 19.056 9.936 -0.072 1.00 97.12 915 THR A O 1
ATOM 7139 N N . VAL A 1 916 ? 20.976 9.972 1.090 1.00 97.56 916 VAL A N 1
ATOM 7140 C CA . VAL A 1 916 ? 21.854 10.094 -0.088 1.00 97.56 916 VAL A CA 1
ATOM 7141 C C . VAL A 1 916 ? 21.716 8.866 -0.985 1.00 97.56 916 VAL A C 1
ATOM 7143 O O . VAL A 1 916 ? 21.529 9.025 -2.191 1.00 97.56 916 VAL A O 1
ATOM 7146 N N . ALA A 1 917 ? 21.722 7.657 -0.413 1.00 98.25 917 ALA A N 1
ATOM 7147 C CA . ALA A 1 917 ? 21.509 6.426 -1.173 1.00 98.25 917 ALA A CA 1
ATOM 7148 C C . ALA A 1 917 ? 20.162 6.415 -1.915 1.00 98.25 917 ALA A C 1
ATOM 7150 O O . ALA A 1 917 ? 20.124 6.094 -3.104 1.00 98.25 917 ALA A O 1
ATOM 7151 N N . TYR A 1 918 ? 19.074 6.850 -1.267 1.00 98.44 918 TYR A N 1
ATOM 7152 C CA . TYR A 1 918 ? 17.774 6.967 -1.925 1.00 98.44 918 TYR A CA 1
ATOM 7153 C C . TYR A 1 918 ? 17.792 7.997 -3.061 1.00 98.44 918 TYR A C 1
ATOM 7155 O O . TYR A 1 918 ? 17.319 7.714 -4.164 1.00 98.44 918 TYR A O 1
ATOM 7163 N N . LYS A 1 919 ? 18.429 9.155 -2.838 1.00 98.00 919 LYS A N 1
ATOM 7164 C CA . LYS A 1 919 ? 18.624 10.179 -3.873 1.00 98.00 919 LYS A CA 1
ATOM 7165 C C . LYS A 1 919 ? 19.391 9.640 -5.085 1.00 98.00 919 LYS A C 1
ATOM 7167 O O . LYS A 1 919 ? 18.970 9.910 -6.206 1.00 98.00 919 LYS A O 1
ATOM 7172 N N . GLN A 1 920 ? 20.430 8.819 -4.916 1.00 98.06 920 GLN A N 1
ATOM 7173 C CA . GLN A 1 920 ? 21.121 8.219 -6.067 1.00 98.06 920 GLN A CA 1
ATOM 7174 C C . GLN A 1 920 ? 20.247 7.209 -6.827 1.00 98.06 920 GLN A C 1
ATOM 7176 O O . GLN A 1 920 ? 20.225 7.238 -8.058 1.00 98.06 920 GLN A O 1
ATOM 7181 N N . ALA A 1 921 ? 19.496 6.351 -6.126 1.00 98.50 921 ALA A N 1
ATOM 7182 C CA . ALA A 1 921 ? 18.581 5.395 -6.760 1.00 98.50 921 ALA A CA 1
ATOM 7183 C C . ALA A 1 921 ? 17.504 6.116 -7.595 1.00 98.50 921 ALA A C 1
ATOM 7185 O O . ALA A 1 921 ? 17.221 5.740 -8.736 1.00 98.50 921 ALA A O 1
ATOM 7186 N N . ALA A 1 922 ? 16.970 7.214 -7.057 1.00 98.38 922 ALA A N 1
ATOM 7187 C CA . ALA A 1 922 ? 16.034 8.098 -7.737 1.00 98.38 922 ALA A CA 1
ATOM 7188 C C . ALA A 1 922 ? 16.646 8.851 -8.931 1.00 98.38 922 ALA A C 1
ATOM 7190 O O . ALA A 1 922 ? 16.019 8.917 -9.987 1.00 98.38 922 ALA A O 1
ATOM 7191 N N . LEU A 1 923 ? 17.869 9.380 -8.824 1.00 98.38 923 LEU A N 1
ATOM 7192 C CA . LEU A 1 923 ? 18.543 10.037 -9.954 1.00 98.38 923 LEU A CA 1
ATOM 7193 C C . LEU A 1 923 ? 18.880 9.044 -11.075 1.00 98.38 923 LEU A C 1
ATOM 7195 O O . LEU A 1 923 ? 18.716 9.377 -12.249 1.00 98.38 923 LEU A O 1
ATOM 7199 N N . ASN A 1 924 ? 19.243 7.804 -10.734 1.00 98.44 924 ASN A N 1
ATOM 7200 C CA . ASN A 1 924 ? 19.391 6.710 -11.697 1.00 98.44 924 ASN A CA 1
ATOM 7201 C C . ASN A 1 924 ? 18.067 6.416 -12.433 1.00 98.44 924 ASN A C 1
ATOM 7203 O O . ASN A 1 924 ? 18.057 6.324 -13.663 1.00 98.44 924 ASN A O 1
ATOM 7207 N N . ALA A 1 925 ? 16.945 6.352 -11.709 1.00 98.50 925 ALA A N 1
ATOM 7208 C CA . ALA A 1 925 ? 15.608 6.176 -12.282 1.00 98.50 925 ALA A CA 1
ATOM 7209 C C . ALA A 1 925 ? 15.178 7.349 -13.192 1.00 98.50 925 ALA A C 1
ATOM 7211 O O . ALA A 1 925 ? 14.694 7.128 -14.305 1.00 98.50 925 ALA A O 1
ATOM 7212 N N . ILE A 1 926 ? 15.401 8.598 -12.767 1.00 98.38 926 ILE A N 1
ATOM 7213 C CA . ILE A 1 926 ? 15.107 9.808 -13.558 1.00 98.38 926 ILE A CA 1
ATOM 7214 C C . ILE A 1 926 ? 15.949 9.827 -14.841 1.00 98.38 926 ILE A C 1
ATOM 7216 O O . ILE A 1 926 ? 15.403 9.969 -15.936 1.00 98.38 926 ILE A O 1
ATOM 7220 N N . ALA A 1 927 ? 17.264 9.613 -14.734 1.00 97.31 927 ALA A N 1
ATOM 7221 C CA . ALA A 1 927 ? 18.169 9.589 -15.882 1.00 97.31 927 ALA A CA 1
ATOM 7222 C C . ALA A 1 927 ? 17.794 8.501 -16.906 1.00 97.31 927 ALA A C 1
ATOM 7224 O O . ALA A 1 927 ? 17.938 8.716 -18.112 1.00 97.31 927 ALA A O 1
ATOM 7225 N N . TYR A 1 928 ? 17.273 7.362 -16.442 1.00 97.81 928 TYR A N 1
ATOM 7226 C CA . TYR A 1 928 ? 16.751 6.286 -17.283 1.00 97.81 928 TYR A CA 1
ATOM 7227 C C . TYR A 1 928 ? 15.478 6.704 -18.037 1.00 97.81 928 TYR A C 1
ATOM 7229 O O . TYR A 1 928 ? 15.427 6.613 -19.265 1.00 97.81 928 TYR A O 1
ATOM 7237 N N . LEU A 1 929 ? 14.477 7.250 -17.335 1.00 97.88 929 LEU A N 1
ATOM 7238 C CA . LEU A 1 929 ? 13.235 7.755 -17.941 1.00 97.88 929 LEU A CA 1
ATOM 7239 C C . LEU A 1 929 ? 13.499 8.873 -18.971 1.00 97.88 929 LEU A C 1
ATOM 7241 O O . LEU A 1 929 ? 12.861 8.909 -20.028 1.00 97.88 929 LEU A O 1
ATOM 7245 N N . MET A 1 930 ? 14.505 9.721 -18.733 1.00 96.88 930 MET A N 1
ATOM 7246 C CA . MET A 1 930 ? 14.942 10.760 -19.677 1.00 96.88 930 MET A CA 1
ATOM 7247 C C . MET A 1 930 ? 15.575 10.211 -20.971 1.00 96.88 930 MET A C 1
ATOM 7249 O O . MET A 1 930 ? 15.560 10.897 -21.997 1.00 96.88 930 MET A O 1
ATOM 7253 N N . LYS A 1 931 ? 16.106 8.974 -20.983 1.00 95.75 931 LYS A N 1
ATOM 7254 C CA . LYS A 1 931 ? 16.522 8.305 -22.236 1.00 95.75 931 LYS A CA 1
ATOM 7255 C C . LYS A 1 931 ? 15.326 7.846 -23.069 1.00 95.75 931 LYS A C 1
ATOM 7257 O O . LYS A 1 931 ? 15.414 7.838 -24.293 1.00 95.75 931 LYS A O 1
ATOM 7262 N N . ILE A 1 932 ? 14.221 7.493 -22.413 1.00 95.25 932 ILE A N 1
ATOM 7263 C CA . ILE A 1 932 ? 12.997 7.002 -23.056 1.00 95.25 932 ILE A CA 1
ATOM 7264 C C . ILE A 1 932 ? 12.189 8.154 -23.669 1.00 95.25 932 ILE A C 1
ATOM 7266 O O . ILE A 1 932 ? 11.598 7.978 -24.731 1.00 95.25 932 ILE A O 1
ATOM 7270 N N . GLY A 1 933 ? 12.202 9.345 -23.063 1.00 96.38 933 GLY A N 1
ATOM 7271 C CA . GLY A 1 933 ? 11.616 10.549 -23.668 1.00 96.38 933 GLY A CA 1
ATOM 7272 C C . GLY A 1 933 ? 11.162 11.631 -22.692 1.00 96.38 933 GLY A C 1
ATOM 7273 O O . GLY A 1 933 ? 11.050 12.781 -23.102 1.00 96.38 933 GLY A O 1
ATOM 7274 N N . TYR A 1 934 ? 10.933 11.279 -21.424 1.00 98.06 934 TYR A N 1
ATOM 7275 C CA . TYR A 1 934 ? 10.382 12.188 -20.416 1.00 98.06 934 TYR A CA 1
ATOM 7276 C C . TYR A 1 934 ? 11.318 13.364 -20.102 1.00 98.06 934 TYR A C 1
ATOM 7278 O O . TYR A 1 934 ? 12.545 13.220 -20.143 1.00 98.06 934 TYR A O 1
ATOM 7286 N N . THR A 1 935 ? 10.755 14.512 -19.712 1.00 97.31 935 THR A N 1
ATOM 7287 C CA . THR A 1 935 ? 11.541 15.559 -19.037 1.00 97.31 935 THR A CA 1
ATOM 7288 C C . THR A 1 935 ? 11.953 15.108 -17.627 1.00 97.31 935 THR A C 1
ATOM 7290 O O . THR A 1 935 ? 11.407 14.144 -17.080 1.00 97.31 935 THR A O 1
ATOM 7293 N N . ARG A 1 936 ? 12.912 15.812 -17.009 1.00 96.62 936 ARG A N 1
ATOM 7294 C CA . ARG A 1 936 ? 13.320 15.582 -15.609 1.00 96.62 936 ARG A CA 1
ATOM 7295 C C . ARG A 1 936 ? 12.122 15.736 -14.664 1.00 96.62 936 ARG A C 1
ATOM 7297 O O . ARG A 1 936 ? 11.955 14.950 -13.741 1.00 96.62 936 ARG A O 1
ATOM 7304 N N . GLU A 1 937 ? 11.280 16.725 -14.933 1.00 96.94 937 GLU A N 1
ATOM 7305 C CA . GLU A 1 937 ? 10.107 17.112 -14.151 1.00 96.94 937 GLU A CA 1
ATOM 7306 C C . GLU A 1 937 ? 8.977 16.098 -14.325 1.00 96.94 937 GLU A C 1
ATOM 7308 O O . GLU A 1 937 ? 8.424 15.641 -13.331 1.00 96.94 937 GLU A O 1
ATOM 7313 N N . GLN A 1 938 ? 8.694 15.658 -15.558 1.00 98.19 938 GLN A N 1
ATOM 7314 C CA . GLN A 1 938 ? 7.764 14.551 -15.808 1.00 98.19 938 GLN A CA 1
ATOM 7315 C C . GLN A 1 938 ? 8.207 13.270 -15.093 1.00 98.19 938 GLN A C 1
ATOM 7317 O O . GLN A 1 938 ? 7.383 12.604 -14.474 1.00 98.19 938 GLN A O 1
ATOM 7322 N N . ALA A 1 939 ? 9.499 12.929 -15.144 1.00 98.25 939 ALA A N 1
ATOM 7323 C CA . ALA A 1 939 ? 10.033 11.760 -14.450 1.00 98.25 939 ALA A CA 1
ATOM 7324 C C . ALA A 1 939 ? 9.933 11.897 -12.918 1.00 98.25 939 ALA A C 1
ATOM 7326 O O . ALA A 1 939 ? 9.529 10.953 -12.247 1.00 98.25 939 ALA A O 1
ATOM 7327 N N . TYR A 1 940 ? 10.247 13.069 -12.361 1.00 97.88 940 TYR A N 1
ATOM 7328 C CA . TYR A 1 940 ? 10.175 13.344 -10.921 1.00 97.88 940 TYR A CA 1
ATOM 7329 C C . TYR A 1 940 ? 8.726 13.318 -10.397 1.00 97.88 940 TYR A C 1
ATOM 7331 O O . TYR A 1 940 ? 8.450 12.631 -9.415 1.00 97.88 940 TYR A O 1
ATOM 7339 N N . LEU A 1 941 ? 7.787 13.959 -11.105 1.00 98.56 941 LEU A N 1
ATOM 7340 C CA . LEU A 1 941 ? 6.346 13.891 -10.825 1.00 98.56 941 LEU A CA 1
ATOM 7341 C C . LEU A 1 941 ? 5.820 12.449 -10.934 1.00 98.56 941 LEU A C 1
ATOM 7343 O O . LEU A 1 941 ? 5.073 11.999 -10.069 1.00 98.56 941 LEU A O 1
ATOM 7347 N N . LEU A 1 942 ? 6.244 11.694 -11.956 1.00 98.56 942 LEU A N 1
ATOM 7348 C CA . LEU A 1 942 ? 5.850 10.295 -12.135 1.00 98.56 942 LEU A CA 1
ATOM 7349 C C . LEU A 1 942 ? 6.318 9.407 -10.977 1.00 98.56 942 LEU A C 1
ATOM 7351 O O . LEU A 1 942 ? 5.534 8.594 -10.497 1.00 98.56 942 LEU A O 1
ATOM 7355 N N . LEU A 1 943 ? 7.567 9.550 -10.525 1.00 98.44 943 LEU A N 1
ATOM 7356 C CA . LEU A 1 943 ? 8.107 8.767 -9.406 1.00 98.44 943 LEU A CA 1
ATOM 7357 C C . LEU A 1 943 ? 7.472 9.144 -8.056 1.00 98.44 943 LEU A C 1
ATOM 7359 O O . LEU A 1 943 ? 7.413 8.299 -7.171 1.00 98.44 943 LEU A O 1
ATOM 7363 N N . SER A 1 944 ? 6.963 10.371 -7.908 1.00 98.25 944 SER A N 1
ATOM 7364 C CA . SER A 1 944 ? 6.234 10.816 -6.711 1.00 98.25 944 SER A CA 1
ATOM 7365 C C . SER A 1 944 ? 4.777 10.311 -6.667 1.00 98.25 944 SER A C 1
ATOM 7367 O O . SER A 1 944 ? 4.237 10.033 -5.597 1.00 98.25 944 SER A O 1
ATOM 7369 N N . ALA A 1 945 ? 4.146 10.143 -7.836 1.00 98.50 945 ALA A N 1
ATOM 7370 C CA . ALA A 1 945 ? 2.726 9.803 -7.986 1.00 98.50 945 ALA A CA 1
ATOM 7371 C C . ALA A 1 945 ? 2.437 8.307 -8.229 1.00 98.50 945 ALA A C 1
ATOM 7373 O O . ALA A 1 945 ? 1.460 7.748 -7.715 1.00 98.50 945 ALA A O 1
ATOM 7374 N N . ALA A 1 946 ? 3.252 7.645 -9.054 1.00 98.00 946 ALA A N 1
ATOM 7375 C CA . ALA A 1 946 ? 3.089 6.231 -9.371 1.00 98.00 946 ALA A CA 1
ATOM 7376 C C . ALA A 1 946 ? 3.505 5.352 -8.182 1.00 98.00 946 ALA A C 1
ATOM 7378 O O . ALA A 1 946 ? 4.407 5.733 -7.439 1.00 98.00 946 ALA A O 1
ATOM 7379 N N . PRO A 1 947 ? 2.923 4.147 -8.024 1.00 97.00 947 PRO A N 1
ATOM 7380 C CA . PRO A 1 947 ? 3.233 3.239 -6.921 1.00 97.00 947 PRO A CA 1
ATOM 7381 C C . PRO A 1 947 ? 4.579 2.526 -7.127 1.00 97.00 947 PRO A C 1
ATOM 7383 O O . PRO A 1 947 ? 4.654 1.307 -7.299 1.00 97.00 947 PRO A O 1
ATOM 7386 N N . VAL A 1 948 ? 5.656 3.310 -7.140 1.00 97.44 948 VAL A N 1
ATOM 7387 C CA . VAL A 1 948 ? 7.037 2.834 -7.058 1.00 97.44 948 VAL A CA 1
ATOM 7388 C C . VAL A 1 948 ? 7.327 2.331 -5.646 1.00 97.44 948 VAL A C 1
ATOM 7390 O O . VAL A 1 948 ? 6.753 2.803 -4.660 1.00 97.44 948 VAL A O 1
ATOM 7393 N N . GLU A 1 949 ? 8.213 1.346 -5.552 1.00 96.06 949 GLU A N 1
ATOM 7394 C CA . GLU A 1 949 ? 8.653 0.776 -4.277 1.00 96.06 949 GLU A CA 1
ATOM 7395 C C . GLU A 1 949 ? 10.100 1.170 -4.006 1.00 96.06 949 GLU A C 1
ATO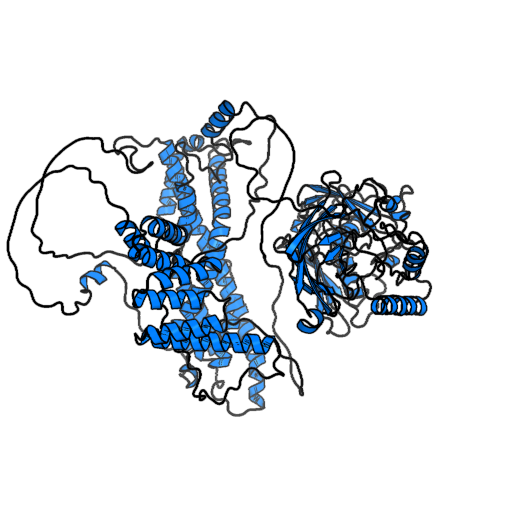M 7397 O O . GLU A 1 949 ? 10.953 0.952 -4.864 1.00 96.06 949 GLU A O 1
ATOM 7402 N N . SER A 1 950 ? 10.397 1.713 -2.829 1.00 96.94 950 SER A N 1
ATOM 7403 C CA . SER A 1 950 ? 11.767 1.852 -2.346 1.00 96.94 950 SER A CA 1
ATOM 7404 C C . SER A 1 950 ? 12.055 0.817 -1.263 1.00 96.94 950 SER A C 1
ATOM 7406 O O . SER A 1 950 ? 11.169 0.381 -0.530 1.00 96.94 950 SER A O 1
ATOM 7408 N N . HIS A 1 951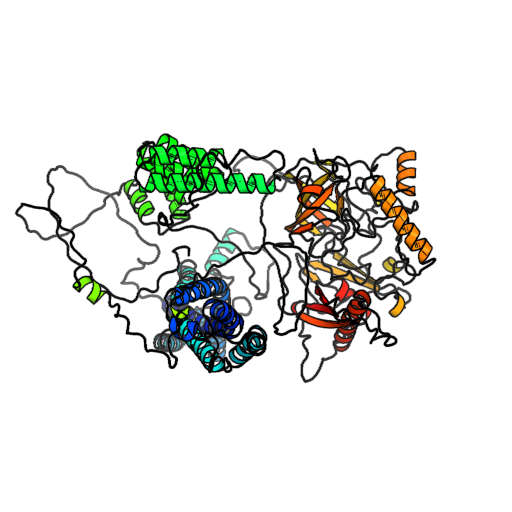 ? 13.304 0.365 -1.184 1.00 97.06 951 HIS A N 1
ATOM 7409 C CA . HIS A 1 951 ? 13.715 -0.576 -0.149 1.00 97.06 951 HIS A CA 1
ATOM 7410 C C . HIS A 1 951 ? 15.134 -0.274 0.318 1.00 97.06 951 HIS A C 1
ATOM 7412 O O . HIS A 1 951 ? 16.082 -0.287 -0.475 1.00 97.06 951 HIS A O 1
ATOM 7418 N N . VAL A 1 952 ? 15.280 -0.061 1.626 1.00 97.06 952 VAL A N 1
ATOM 7419 C CA . VAL A 1 952 ? 16.567 0.049 2.316 1.00 97.06 952 VAL A CA 1
ATOM 7420 C C . VAL A 1 952 ? 17.193 -1.346 2.372 1.00 97.06 952 VAL A C 1
ATOM 7422 O O . VAL A 1 952 ? 16.890 -2.147 3.250 1.00 97.06 952 VAL A O 1
ATOM 7425 N N . GLY A 1 953 ? 18.000 -1.679 1.363 1.00 93.94 953 GLY A N 1
ATOM 7426 C CA . GLY A 1 953 ? 18.601 -3.003 1.191 1.00 93.94 953 GLY A CA 1
ATOM 7427 C C . GLY A 1 953 ? 19.654 -3.324 2.248 1.00 93.94 953 GLY A C 1
ATOM 7428 O O . GLY A 1 953 ? 19.683 -4.443 2.753 1.00 93.94 953 GLY A O 1
ATOM 7429 N N . ALA A 1 954 ? 20.480 -2.340 2.612 1.00 93.12 954 ALA A N 1
ATOM 7430 C CA . ALA A 1 954 ? 21.465 -2.473 3.681 1.00 93.12 954 ALA A CA 1
ATOM 7431 C C . ALA A 1 954 ? 21.773 -1.125 4.345 1.00 93.12 954 ALA A C 1
ATOM 7433 O O . ALA A 1 954 ? 21.899 -0.104 3.674 1.00 93.12 954 ALA A O 1
ATOM 7434 N N . VAL A 1 955 ? 21.963 -1.140 5.667 1.00 96.19 955 VAL A N 1
ATOM 7435 C CA . VAL A 1 955 ? 22.466 -0.010 6.480 1.00 96.19 955 VAL A CA 1
ATOM 7436 C C . VAL A 1 955 ? 23.579 -0.470 7.431 1.00 96.19 955 VAL A C 1
ATOM 7438 O O . VAL A 1 955 ? 23.719 0.033 8.543 1.00 96.19 955 VAL A O 1
ATOM 7441 N N . VAL A 1 956 ? 24.386 -1.444 6.990 1.00 95.19 956 VAL A N 1
ATOM 7442 C CA . VAL A 1 956 ? 25.503 -2.020 7.770 1.00 95.19 956 VAL A CA 1
ATOM 7443 C C . VAL A 1 956 ? 26.848 -2.057 7.029 1.00 95.19 956 VAL A C 1
ATOM 7445 O O . VAL A 1 956 ? 27.893 -2.051 7.679 1.00 95.19 956 VAL A O 1
ATOM 7448 N N . ASP A 1 957 ? 26.850 -2.046 5.693 1.00 94.00 957 ASP A N 1
ATOM 7449 C CA . ASP A 1 957 ? 28.040 -2.277 4.860 1.00 94.00 957 ASP A CA 1
ATOM 7450 C C . ASP A 1 957 ? 28.897 -1.011 4.669 1.00 94.00 957 ASP A C 1
ATOM 7452 O O . ASP A 1 957 ? 28.947 -0.390 3.605 1.00 94.00 957 ASP A O 1
ATOM 7456 N N . SER A 1 958 ? 29.581 -0.615 5.746 1.00 94.38 958 SER A N 1
ATOM 7457 C CA . SER A 1 958 ? 30.399 0.603 5.812 1.00 94.38 958 SER A CA 1
ATOM 7458 C C . SER A 1 958 ? 31.377 0.747 4.630 1.00 94.38 958 SER A C 1
ATOM 7460 O O . SER A 1 958 ? 32.134 -0.186 4.353 1.00 94.38 958 SER A O 1
ATOM 7462 N N . PRO A 1 959 ? 31.405 1.909 3.939 1.00 95.00 959 PRO A N 1
ATOM 7463 C CA . PRO A 1 959 ? 30.775 3.187 4.307 1.00 95.00 959 PRO A CA 1
ATOM 7464 C C . PRO A 1 959 ? 29.342 3.405 3.780 1.00 95.00 959 PRO A C 1
ATOM 7466 O O . PRO A 1 959 ? 28.766 4.461 4.042 1.00 95.00 959 PRO A O 1
ATOM 7469 N N . ASN A 1 960 ? 28.766 2.465 3.025 1.00 98.00 960 ASN A N 1
ATOM 7470 C CA . ASN A 1 960 ? 27.566 2.707 2.225 1.00 98.00 960 ASN A CA 1
ATOM 7471 C C . ASN A 1 960 ? 26.310 2.055 2.809 1.00 98.00 960 ASN A C 1
ATOM 7473 O O . ASN A 1 960 ? 26.219 0.836 2.930 1.00 98.00 960 ASN A O 1
ATOM 7477 N N . ALA A 1 961 ? 25.275 2.862 3.043 1.00 97.94 961 ALA A N 1
ATOM 7478 C CA . ALA A 1 961 ? 23.919 2.344 2.947 1.00 97.94 961 ALA A CA 1
ATOM 7479 C C . ALA A 1 961 ? 23.612 2.040 1.472 1.00 97.94 961 ALA A C 1
ATOM 7481 O O . ALA A 1 961 ? 24.058 2.765 0.579 1.00 97.94 961 ALA A O 1
ATOM 7482 N N . CYS A 1 962 ? 22.838 0.987 1.226 1.00 98.06 962 CYS A N 1
ATOM 7483 C CA . CYS A 1 962 ? 22.290 0.649 -0.080 1.00 98.06 962 CYS A CA 1
ATOM 7484 C C . CYS A 1 962 ? 20.769 0.788 -0.027 1.00 98.06 962 CYS A C 1
ATOM 7486 O O . CYS A 1 962 ? 20.105 0.154 0.799 1.00 98.06 962 CYS A O 1
ATOM 7488 N N . VAL A 1 963 ? 20.220 1.611 -0.916 1.00 98.56 963 VAL A N 1
ATOM 7489 C CA . VAL A 1 963 ? 18.777 1.788 -1.097 1.00 98.56 963 VAL A CA 1
ATOM 7490 C C . VAL A 1 963 ? 18.447 1.532 -2.560 1.00 98.56 963 VAL A C 1
ATOM 7492 O O . VAL A 1 963 ? 19.205 1.887 -3.458 1.00 98.56 963 VAL A O 1
ATOM 7495 N N . THR A 1 964 ? 17.307 0.897 -2.797 1.00 98.62 964 THR A N 1
ATOM 7496 C CA . THR A 1 964 ? 16.790 0.625 -4.139 1.00 98.62 964 THR A CA 1
ATOM 7497 C C . THR A 1 964 ? 15.503 1.394 -4.393 1.00 98.62 964 THR A C 1
ATOM 7499 O O . THR A 1 964 ? 14.754 1.664 -3.456 1.00 98.62 964 THR A O 1
ATOM 7502 N N . LEU A 1 965 ? 15.242 1.722 -5.660 1.00 98.62 965 LEU A N 1
ATOM 7503 C CA . LEU A 1 965 ? 13.968 2.246 -6.153 1.00 98.62 965 LEU A CA 1
ATOM 7504 C C . LEU A 1 965 ? 13.497 1.390 -7.335 1.00 98.62 965 LEU A C 1
ATOM 7506 O O . LEU A 1 965 ? 14.224 1.205 -8.308 1.00 98.62 965 LEU A O 1
ATOM 7510 N N . ALA A 1 966 ? 12.279 0.868 -7.258 1.00 98.19 966 ALA A N 1
ATOM 7511 C CA . ALA A 1 966 ? 11.710 -0.083 -8.198 1.00 98.19 966 ALA A CA 1
ATOM 7512 C C . ALA A 1 966 ? 10.507 0.521 -8.936 1.00 98.19 966 ALA A C 1
ATOM 7514 O O . ALA A 1 966 ? 9.444 0.736 -8.349 1.00 98.19 966 ALA A O 1
ATOM 7515 N N . ILE A 1 967 ? 10.655 0.747 -10.246 1.00 98.25 967 ILE A N 1
ATOM 7516 C CA . ILE A 1 967 ? 9.564 1.223 -11.102 1.00 98.25 967 ILE A CA 1
ATOM 7517 C C . ILE A 1 967 ? 8.755 0.019 -11.612 1.00 98.25 967 ILE A C 1
ATOM 7519 O O . ILE A 1 967 ? 9.321 -0.848 -12.290 1.00 98.25 967 ILE A O 1
ATOM 7523 N N . PRO A 1 968 ? 7.436 -0.056 -11.358 1.00 97.62 968 PRO A N 1
ATOM 7524 C CA . PRO A 1 968 ? 6.578 -1.086 -11.931 1.00 97.62 968 PRO A CA 1
ATOM 7525 C C . PRO A 1 968 ? 6.423 -0.895 -13.445 1.00 97.62 968 PRO A C 1
ATOM 7527 O O . PRO A 1 968 ? 5.761 0.023 -13.910 1.00 97.62 968 PRO A O 1
ATOM 7530 N N . THR A 1 969 ? 6.996 -1.800 -14.239 1.00 96.62 969 THR A N 1
ATOM 7531 C CA . THR A 1 969 ? 6.977 -1.712 -15.718 1.00 96.62 969 THR A CA 1
ATOM 7532 C C . THR A 1 969 ? 5.562 -1.753 -16.306 1.00 96.62 969 THR A C 1
ATOM 7534 O O . THR A 1 969 ? 5.296 -1.146 -17.337 1.00 96.62 969 THR A O 1
ATOM 7537 N N . GLY A 1 970 ? 4.624 -2.408 -15.614 1.00 95.19 970 GLY A N 1
ATOM 7538 C CA . GLY A 1 970 ? 3.229 -2.546 -16.036 1.00 95.19 970 GLY A CA 1
ATOM 7539 C C . GLY A 1 970 ? 2.378 -1.271 -15.975 1.00 95.19 970 GLY A C 1
ATOM 7540 O O . GLY A 1 970 ? 1.182 -1.372 -16.247 1.00 95.19 970 GLY A O 1
ATOM 7541 N N . ILE A 1 971 ? 2.951 -0.115 -15.608 1.00 97.69 971 ILE A N 1
ATOM 7542 C CA . ILE A 1 971 ? 2.265 1.189 -15.660 1.00 97.69 971 ILE A CA 1
ATOM 7543 C C . ILE A 1 971 ? 2.424 1.897 -17.008 1.00 97.69 971 ILE A C 1
ATOM 7545 O O . ILE A 1 971 ? 1.706 2.859 -17.258 1.00 97.69 971 ILE A O 1
ATOM 7549 N N . PHE A 1 972 ? 3.362 1.462 -17.854 1.00 97.44 972 PHE A N 1
ATOM 7550 C CA . PHE A 1 972 ? 3.641 2.090 -19.145 1.00 97.44 972 PHE A CA 1
ATOM 7551 C C . PHE A 1 972 ? 2.851 1.420 -20.274 1.00 97.44 972 PHE A C 1
ATOM 7553 O O . PHE A 1 972 ? 2.660 0.204 -20.292 1.00 97.44 972 PHE A O 1
ATOM 7560 N N . GLU A 1 973 ? 2.429 2.212 -21.259 1.00 95.12 973 GLU A N 1
ATOM 7561 C CA . GLU A 1 973 ? 1.745 1.729 -22.471 1.00 95.12 973 GLU A CA 1
ATOM 7562 C C . GLU A 1 973 ? 2.707 1.103 -23.502 1.00 95.12 973 GLU A C 1
ATOM 7564 O O . GLU A 1 973 ? 2.296 0.633 -24.564 1.00 95.12 973 GLU A O 1
ATOM 7569 N N . TYR A 1 974 ? 4.002 1.094 -23.196 1.00 93.00 974 TYR A N 1
ATOM 7570 C CA . TYR A 1 974 ? 5.080 0.583 -24.029 1.00 93.00 974 TYR A CA 1
ATOM 7571 C C . TYR A 1 974 ? 6.171 -0.055 -23.169 1.00 93.00 974 TYR A C 1
ATOM 7573 O O . TYR A 1 974 ? 6.294 0.244 -21.983 1.00 93.00 974 TYR A O 1
ATOM 7581 N N . ASP A 1 975 ? 6.979 -0.923 -23.778 1.00 92.06 975 ASP A N 1
ATOM 7582 C CA . ASP A 1 975 ? 8.107 -1.534 -23.081 1.00 92.06 975 ASP A CA 1
ATOM 7583 C C . ASP A 1 975 ? 9.157 -0.476 -22.700 1.00 92.06 975 ASP A C 1
ATOM 7585 O O . ASP A 1 975 ? 9.501 0.403 -23.498 1.00 92.06 975 ASP A O 1
ATOM 7589 N N . ILE A 1 976 ? 9.642 -0.576 -21.464 1.00 94.69 976 ILE A N 1
ATOM 7590 C CA . ILE A 1 976 ? 10.690 0.264 -20.883 1.00 94.69 976 ILE A CA 1
ATOM 7591 C C . ILE A 1 976 ? 11.899 -0.559 -20.421 1.00 94.69 976 ILE A C 1
ATOM 7593 O O . ILE A 1 976 ? 12.760 -0.019 -19.740 1.00 94.69 976 ILE A O 1
ATOM 7597 N N . LEU A 1 977 ? 11.960 -1.859 -20.725 1.00 95.12 977 LEU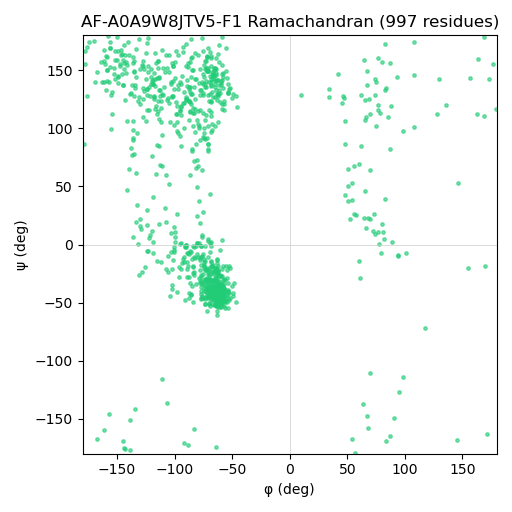 A N 1
ATOM 7598 C CA . LEU A 1 977 ? 13.057 -2.737 -20.317 1.00 95.12 977 LEU A CA 1
ATOM 7599 C C . LEU A 1 977 ? 14.351 -2.459 -21.110 1.00 95.12 977 LEU A C 1
ATOM 7601 O O . LEU A 1 977 ? 14.296 -2.056 -22.278 1.00 95.12 977 LEU A O 1
ATOM 7605 N N . PRO A 1 978 ? 15.539 -2.729 -20.527 1.00 94.00 978 PRO A N 1
ATOM 7606 C CA . PRO A 1 978 ? 16.793 -2.685 -21.268 1.00 94.00 978 PRO A CA 1
ATOM 7607 C C . PRO A 1 978 ? 16.787 -3.719 -22.399 1.00 94.00 978 PRO A C 1
ATOM 7609 O O . PRO A 1 978 ? 16.473 -4.889 -22.180 1.00 94.00 978 PRO A O 1
ATOM 7612 N N . ASN A 1 979 ? 17.186 -3.300 -23.597 1.00 90.00 979 ASN A N 1
ATOM 7613 C CA . ASN A 1 979 ? 17.327 -4.163 -24.768 1.00 90.00 979 ASN A CA 1
ATOM 7614 C C . ASN A 1 979 ? 18.644 -3.839 -25.516 1.00 90.00 979 ASN A C 1
ATOM 7616 O O . ASN A 1 979 ? 19.205 -2.762 -25.288 1.00 90.00 979 ASN A O 1
ATOM 7620 N N . PRO A 1 980 ? 19.156 -4.734 -26.387 1.00 93.88 980 PRO A N 1
ATOM 7621 C CA . PRO A 1 980 ? 20.466 -4.563 -27.028 1.00 93.88 980 PRO A CA 1
ATOM 7622 C C . PRO A 1 980 ? 20.588 -3.346 -27.957 1.00 93.88 980 PRO A C 1
ATOM 7624 O O . PRO A 1 980 ? 21.688 -2.821 -28.112 1.00 93.88 980 PRO A O 1
ATOM 7627 N N . ASP A 1 981 ? 19.480 -2.894 -28.550 1.00 91.44 981 ASP A N 1
ATOM 7628 C CA . ASP A 1 981 ? 19.436 -1.762 -29.486 1.00 91.44 981 ASP A CA 1
ATOM 7629 C C . ASP A 1 981 ? 19.258 -0.405 -28.765 1.00 91.44 981 ASP A C 1
ATOM 7631 O O . ASP A 1 981 ? 19.390 0.661 -29.369 1.00 91.44 981 ASP A O 1
ATOM 7635 N N . GLY A 1 982 ? 18.995 -0.433 -27.453 1.00 89.31 982 GLY A N 1
ATOM 7636 C CA . GLY A 1 982 ? 18.781 0.740 -26.609 1.00 89.31 982 GLY A CA 1
ATOM 7637 C C . GLY A 1 982 ? 17.345 1.280 -26.639 1.00 89.31 982 GLY A C 1
ATOM 7638 O O . GLY A 1 982 ? 16.406 0.646 -27.119 1.00 89.31 982 GLY A O 1
ATOM 7639 N N . PHE A 1 983 ? 17.141 2.468 -26.070 1.00 89.69 983 PHE A N 1
ATOM 7640 C CA . PHE A 1 983 ? 15.808 3.073 -25.983 1.00 89.69 983 PHE A CA 1
ATOM 7641 C C . PHE A 1 983 ? 15.485 3.884 -27.235 1.00 89.69 983 PHE A C 1
ATOM 7643 O O . PHE A 1 983 ? 16.178 4.851 -27.559 1.00 89.69 983 PHE A O 1
ATOM 7650 N N . GLN A 1 984 ? 14.375 3.550 -27.898 1.00 86.69 984 GLN A N 1
ATOM 7651 C CA . GLN A 1 984 ? 13.766 4.447 -28.873 1.00 86.69 984 GLN A CA 1
ATOM 7652 C C . GLN A 1 984 ? 13.219 5.671 -28.130 1.00 86.69 984 GLN A C 1
ATOM 7654 O O . GLN A 1 984 ? 12.169 5.588 -27.490 1.00 86.69 984 GLN A O 1
ATOM 7659 N N . LYS A 1 985 ? 13.923 6.807 -28.219 1.00 90.94 985 LYS A N 1
ATOM 7660 C CA . LYS A 1 985 ? 13.460 8.055 -27.610 1.00 90.94 985 LYS A CA 1
ATOM 7661 C C . LYS A 1 985 ? 12.134 8.498 -28.241 1.00 90.94 985 LYS A C 1
ATOM 7663 O O . LYS A 1 985 ? 12.016 8.586 -29.463 1.00 90.94 985 LYS A O 1
ATOM 7668 N N . ARG A 1 986 ? 11.160 8.800 -27.387 1.00 92.62 986 ARG A N 1
ATOM 7669 C CA . ARG A 1 986 ? 9.834 9.332 -27.717 1.00 92.62 986 ARG A CA 1
ATOM 7670 C C . ARG A 1 986 ? 9.797 10.843 -27.496 1.00 92.62 986 ARG A C 1
ATOM 7672 O O . ARG A 1 986 ? 10.580 11.378 -26.711 1.00 92.62 986 ARG A O 1
ATOM 7679 N N . ASP A 1 987 ? 8.871 11.507 -28.175 1.00 93.06 987 ASP A N 1
ATOM 7680 C CA . ASP A 1 987 ? 8.374 12.816 -27.754 1.00 93.06 987 ASP A CA 1
ATOM 7681 C C . ASP A 1 987 ? 7.163 12.578 -26.842 1.00 93.06 987 ASP A C 1
ATOM 7683 O O . ASP A 1 987 ? 6.263 11.814 -27.198 1.00 93.06 987 ASP A O 1
ATOM 7687 N N . LEU A 1 988 ? 7.198 13.162 -25.646 1.00 95.00 988 LEU A N 1
ATOM 7688 C CA . LEU A 1 988 ? 6.194 13.013 -24.589 1.00 95.00 988 LEU A CA 1
ATOM 7689 C C . LEU A 1 988 ? 5.742 14.388 -24.057 1.00 95.00 988 LEU A C 1
ATOM 7691 O O . LEU A 1 988 ? 5.129 14.468 -22.992 1.00 95.00 988 LEU A O 1
ATOM 7695 N N . GLY A 1 989 ? 6.035 15.472 -24.789 1.00 94.19 989 GLY A N 1
ATOM 7696 C CA . GLY A 1 989 ? 5.680 16.835 -24.399 1.00 94.19 989 GLY A CA 1
ATOM 7697 C C . GLY A 1 989 ? 6.364 17.295 -23.107 1.00 94.19 989 GLY A C 1
ATOM 7698 O O . GLY A 1 989 ? 7.554 17.070 -22.901 1.00 94.19 989 GLY A O 1
ATOM 7699 N N . GLN A 1 990 ? 5.599 17.969 -22.248 1.00 94.12 990 GLN A N 1
ATOM 7700 C CA . GLN A 1 990 ? 6.041 18.471 -20.945 1.00 94.12 990 GLN A CA 1
ATOM 7701 C C . GLN A 1 990 ? 4.895 18.422 -19.924 1.00 94.12 990 GLN A C 1
ATOM 7703 O O . GLN A 1 990 ? 3.729 18.256 -20.288 1.00 94.12 990 GLN A O 1
ATOM 7708 N N . CYS A 1 991 ? 5.224 18.600 -18.645 1.00 96.25 991 CYS A N 1
ATOM 7709 C CA . CYS A 1 991 ? 4.236 18.833 -17.594 1.00 96.25 991 CYS A CA 1
ATOM 7710 C C . CYS A 1 991 ? 3.692 20.278 -17.620 1.00 96.25 991 CYS A C 1
ATOM 7712 O O . CYS A 1 991 ? 4.136 21.100 -18.422 1.00 96.25 991 CYS A O 1
ATOM 7714 N N . ALA A 1 992 ? 2.741 20.612 -16.741 1.00 96.62 992 ALA A N 1
ATOM 7715 C CA . ALA A 1 992 ? 2.338 22.004 -16.543 1.00 96.62 992 ALA A CA 1
ATOM 7716 C C . ALA A 1 992 ? 3.484 22.791 -15.890 1.00 96.62 992 ALA A C 1
ATOM 7718 O O . ALA A 1 992 ? 4.129 22.303 -14.956 1.00 96.62 992 ALA A O 1
ATOM 7719 N N . ILE A 1 993 ? 3.717 24.006 -16.384 1.00 95.19 993 ILE A N 1
ATOM 7720 C CA . ILE A 1 993 ? 4.801 24.905 -15.964 1.00 95.19 993 ILE A CA 1
ATOM 7721 C C . ILE A 1 993 ? 4.257 26.312 -15.687 1.00 95.19 993 ILE A C 1
ATOM 7723 O O . ILE A 1 993 ? 3.066 26.579 -15.862 1.00 95.19 993 ILE A O 1
ATOM 7727 N N . ARG A 1 994 ? 5.123 27.214 -15.226 1.00 94.38 994 ARG A N 1
ATOM 7728 C CA . ARG A 1 994 ? 4.775 28.596 -14.865 1.00 94.38 994 ARG A CA 1
ATOM 7729 C C . ARG A 1 994 ? 4.339 29.396 -16.094 1.00 94.38 994 ARG A C 1
ATOM 7731 O O . ARG A 1 994 ? 4.851 29.162 -17.190 1.00 94.38 994 ARG A O 1
ATOM 7738 N N . SER A 1 995 ? 3.482 30.408 -15.925 1.00 93.69 995 SER A N 1
ATOM 7739 C CA . SER A 1 995 ? 3.086 31.287 -17.047 1.00 93.69 995 SER A CA 1
ATOM 7740 C C . SER A 1 995 ? 4.242 32.107 -17.635 1.00 93.69 995 SER A C 1
ATOM 7742 O O . SER A 1 995 ? 4.168 32.542 -18.782 1.00 93.69 995 SER A O 1
ATOM 7744 N N . ASP A 1 996 ? 5.328 32.279 -16.875 1.00 92.25 996 ASP A N 1
ATOM 7745 C CA . ASP A 1 996 ? 6.584 32.891 -17.324 1.00 92.25 996 ASP A CA 1
ATOM 7746 C C . ASP A 1 996 ? 7.514 31.926 -18.096 1.00 92.25 996 ASP A C 1
ATOM 7748 O O . ASP A 1 996 ? 8.562 32.349 -18.584 1.00 92.25 996 ASP A O 1
ATOM 7752 N N . GLY A 1 997 ? 7.127 30.654 -18.257 1.00 84.88 997 GLY A N 1
ATOM 7753 C CA . GLY A 1 997 ? 7.850 29.651 -19.046 1.00 84.88 997 GLY A CA 1
ATOM 7754 C C . GLY A 1 997 ? 9.152 29.141 -18.419 1.00 84.88 997 GLY A C 1
ATOM 7755 O O . GLY A 1 997 ? 9.938 28.495 -19.111 1.00 84.88 997 GLY A O 1
ATOM 7756 N N . VAL A 1 998 ? 9.407 29.442 -17.141 1.00 77.06 998 VAL A N 1
ATOM 7757 C CA . VAL A 1 998 ? 10.644 29.060 -16.442 1.00 77.06 998 VAL A CA 1
ATOM 7758 C C . VAL A 1 998 ? 10.533 27.655 -15.831 1.00 77.06 998 VAL A C 1
ATOM 7760 O O . VAL A 1 998 ? 9.536 27.331 -15.183 1.00 77.06 998 VAL A O 1
ATOM 7763 N N . LEU A 1 999 ? 11.599 26.866 -16.008 1.00 68.50 999 LEU A N 1
ATOM 7764 C CA . LEU A 1 999 ? 11.856 25.520 -15.468 1.00 68.50 999 LEU A CA 1
ATOM 7765 C C . LEU A 1 999 ? 13.196 25.479 -14.704 1.00 68.50 999 LEU A C 1
ATOM 7767 O O . LEU A 1 999 ? 14.031 26.380 -14.954 1.00 68.50 999 LEU A O 1
#

Organism: NCBI:txid84603

Foldseek 3Di:
DFPQQPPLFDDDDDDDDDDDDDDDDDDDDDDDDDDDDDDDPPPPPDPPDDPDLLNVLLVLLLLLLLLQLQAVLLVVVLVVLLVCLLPVLLVVLVVVCVQQNLQQLLVCLPPVVLLVVLLVVSVVVSVVCLVVVLQVSLVVSLVVVVVVCVVVVQDADPQWGHDSVSCSVVSVVSVVVSVVSVPDDGRANDNDPPDDPSVNSLVLSVVVCCAVPVVCVPPDPDDVRHPDDSSVSNSSSSVSNSVSSSVSSRSHRSCSSSVVSVCQSPVQADPQSDRPPRNGVDPVVVVVVCCVVVPDDPDDDDDDPSDDDDDDDDDDDDDPDDLDDDDPPDDDDPPPDDDDDPPDDPVRLVVVLQVQLVVLQSVLSVCVVVVNLVSSLVSLVVSCVSPVLDLVSLLSNLVSCVSVLVLVSNLVSLVSSCVNDPHLSSLQSNLSSCVSVVNNVSSLVSLVSSCVRVVPPPVSVVVNVVSDDDDDDDDDDDDDDDDDDDDDDDDDDDDDDCVRVVSSDDDDDDDDDDDPDDDDPSSPDDDPPDDDDDDDDDDDDDDDDDDDDDDDDDDDDDDADDDDDADDDDDDDDDDDDDDDVPDHHHAEALADDDLVDQLQVGFQKFFFFDQPQDWSEEDEAQRKHKYFFHFQLRNQDDPDLAQVSLAPRDPLQGGIKGTQYFYPPDAALWKKKKFFADWDFPPVFQKFKFWFHQLQGQAFLCCPVVNDAIFMWIWGHDPQKTDTLFQPFFIDGFLKAFLFKFFHADPVVLVVVLVVQVVVCVVVDDDRVGPADHQALVNGHRSDDDDPVVNSCCSHRTGGLLDQAQTGGRPRDSQNGNRKMKIGGAHHHRRRMITYRIARHWAPPLGSSSFGGTHTIMIMIRMHIDVSVCVVVVRSHMDMDGHNDGDDQPDWDKFKFKQFQPVPDRDHAALDVSNRVVRQLVRQLVLVVQQAADSRSSSRCNGHHHKDKDQPDSPPPRIGMMMIIGRQVRGNDGSDDDPVGHDHDHRDHTRYHPVPDD

InterPro domains:
  IPR004304 Acetamidase/Formamidase [PF03069] (598-973)
  IPR004304 Acetamidase/Formamidase [PTHR31891] (599-988)
  IPR011990 Tetratricopeptide-like helical domain superfamily [G3DSA:1.25.40.10] (351-486)
  IPR011990 Tetratricopeptide-like helical domain superfamily [SSF48452] (355-467)
  IPR019734 Tetratricopeptide repeat [PS50005] (424-457)
  IPR019734 Tetratricopeptide repeat [SM00028] (357-390)
  IPR019734 Tetratricopeptide repeat [SM00028] (391-424)
  IPR019734 Tetratricopeptide repeat [SM00028] (425-457)
  IPR054833 Acetamidase/formamidase family [NF045496] (590-985)

pLDDT: mean 74.19, std 25.37, range [20.48, 98.81]

Mean predicted aligned error: 22.09 Å

Solvent-accessible surface area (backbone atoms only — not comparable to full-atom values): 57473 Å² total; per-residue (Å²): 120,57,70,93,72,85,76,65,76,72,51,60,54,55,82,88,83,91,86,91,87,84,85,86,88,80,89,83,85,91,82,84,89,81,86,94,82,87,76,69,91,84,83,65,80,46,102,84,60,80,76,51,72,63,59,55,42,47,53,49,49,57,50,42,47,50,56,49,39,36,43,52,54,34,56,54,48,19,52,52,53,48,51,43,50,42,64,52,42,37,56,54,48,53,55,49,32,75,74,32,29,42,55,28,43,47,74,47,39,81,37,66,71,58,46,48,51,46,50,52,54,50,51,52,55,54,53,70,40,50,67,68,40,51,63,52,43,50,52,52,43,51,48,51,51,50,50,52,32,53,79,68,70,40,86,63,42,96,89,70,45,77,57,69,78,72,47,56,90,45,37,70,59,56,44,52,52,34,56,54,57,71,69,48,76,81,72,65,60,51,80,53,90,90,58,79,76,68,51,68,33,45,50,58,40,49,50,47,45,46,63,76,51,52,74,49,71,85,80,48,97,78,62,83,71,63,70,72,75,42,68,61,28,41,53,47,17,54,51,44,36,48,54,37,49,53,52,53,53,60,65,61,55,58,64,62,58,39,44,61,57,48,42,52,67,61,80,40,45,47,100,86,70,46,40,70,87,84,76,44,102,64,52,71,63,63,52,45,55,49,41,72,74,67,64,68,85,84,86,81,92,78,84,87,86,84,76,87,80,91,84,87,87,86,88,63,79,52,83,95,82,84,94,83,75,88,81,82,83,67,98,70,70,90,79,77,70,71,74,90,56,96,81,59,48,73,66,56,52,50,50,52,31,49,56,48,17,52,50,29,35,51,52,12,52,52,27,46,74,72,66,38,36,68,61,14,34,55,22,17,51,51,13,33,73,59,40,70,90,52,43,66,37,32,42,50,33,17,53,30,24,58,74,73,66,39,36,68,60,12,34,48,27,16,50,57,19,53,73,74,44,93,48,52,67,32,29,43,54,23,17,55,19,28,45,76,71,72,39,54,70,62,15,47,54,26,32,57,50,23,41,70,63,32,78,76,46,64,63,55,51,52,55,46,56,75,74,51,87,84,82,88,86,89,84,90,81,90,85,90,90,86,85,91,86,90,88,86,84,80,90,69,90,77,74,86,57,64,71,37,56,59,43,24,51,73,81,82,88,78,87,84,80,85,62,101,67,84,89,56,88,44,57,76,60,80,84,83,87,77,91,80,87,90,85,91,83,83,88,85,84,90,82,88,85,83,81,82,76,77,89,82,86,85,86,88,84,84,66,70,70,89,87,89,80,62,27,80,87,88,90,88,83,88,85,92,74,79,86,78,83,81,80,78,47,51,55,53,53,68,81,36,77,65,59,63,90,49,52,43,96,79,47,63,39,29,28,24,49,51,45,57,89,64,70,55,71,48,76,42,51,62,74,44,52,36,29,38,33,30,38,26,27,68,26,61,62,71,69,98,60,76,52,8,53,43,49,49,68,55,66,80,57,42,35,38,34,23,35,33,24,37,20,34,64,88,40,39,60,39,15,19,41,34,39,37,32,66,41,60,46,60,35,92,92,42,48,44,29,32,24,31,30,18,20,27,89,51,75,14,39,79,54,15,79,84,68,61,26,41,21,25,29,34,53,29,48,47,60,89,64,32,38,35,25,92,23,44,61,62,43,49,40,63,42,38,31,20,44,31,24,41,30,35,31,43,30,69,68,56,48,51,52,48,58,47,56,48,46,51,49,38,66,75,65,50,98,45,81,45,66,90,62,71,68,50,48,52,61,65,49,43,67,36,60,100,68,59,68,68,59,52,54,45,44,18,61,69,12,36,50,40,77,62,45,54,54,37,28,29,32,62,51,43,45,59,59,12,38,46,11,39,37,39,28,36,20,47,30,74,24,25,28,39,30,34,22,32,32,22,46,13,26,8,60,76,33,40,23,69,38,25,21,24,38,22,30,26,38,42,29,40,32,34,37,74,42,83,49,29,20,69,78,67,65,43,67,44,52,52,69,46,61,25,37,71,58,72,81,70,91,48,64,53,77,26,68,16,35,13,41,38,77,93,70,89,54,50,78,44,75,50,31,52,67,52,0,40,51,36,5,48,50,50,48,33,58,50,42,44,50,41,31,40,44,70,63,35,33,46,45,44,52,4,23,39,75,30,47,59,44,80,75,39,78,74,60,81,51,34,4,34,15,36,32,29,46,44,52,79,30,41,80,55,93,82,74,92,53,98,90,57,69,76,63,45,90,45,79,57,44,19,34,27,92,86,71,56,115